Protein AF-0000000084984449 (afdb_homodimer)

pLDDT: mean 90.03, std 10.17, range [48.03, 98.88]

Nearest PDB structures (foldseek):
  1vrg-assembly1_F  TM=9.405E-01  e=9.573E-56  Thermotoga maritima MSB8
  1on3-assembly1_E  TM=9.285E-01  e=1.194E-54  Propionibacterium freudenreichii
  1x0u-assembly1_F  TM=9.416E-01  e=4.290E-51  Sulfurisphaera tokodaii str. 7
  1xnv-assembly1_A  TM=9.276E-01  e=6.769E-52  Streptomyces coelicolor
  7w5u-assembly1_D  TM=9.275E-01  e=8.757E-50  Streptomyces antibioticus

Structure (mmCIF, N/CA/C/O backbone):
data_AF-0000000084984449-model_v1
#
loop_
_entity.id
_entity.type
_entity.pdbx_description
1 polymer 'Carboxyl transferase domain protein'
#
loop_
_atom_site.group_PDB
_atom_site.id
_atom_site.type_symbol
_atom_site.label_atom_id
_atom_site.label_alt_id
_atom_site.label_comp_id
_atom_site.label_asym_id
_atom_site.label_entity_id
_atom_site.label_seq_id
_atom_site.pdbx_PDB_ins_code
_atom_site.Cartn_x
_atom_site.Cartn_y
_atom_site.Cartn_z
_atom_site.occupancy
_atom_site.B_iso_or_equiv
_atom_site.auth_seq_id
_atom_site.auth_comp_id
_atom_site.auth_asym_id
_atom_site.auth_atom_id
_atom_site.pdbx_PDB_model_num
ATOM 1 N N . MET A 1 1 ? 31.734 -52.562 -5.309 1 48.62 1 MET A N 1
ATOM 2 C CA . MET A 1 1 ? 31.109 -52.375 -6.621 1 48.62 1 MET A CA 1
ATOM 3 C C . MET A 1 1 ? 30.016 -51.312 -6.57 1 48.62 1 MET A C 1
ATOM 5 O O . MET A 1 1 ? 29.906 -50.5 -7.473 1 48.62 1 MET A O 1
ATOM 9 N N . ASN A 1 2 ? 29.188 -51.375 -5.418 1 56.41 2 ASN A N 1
ATOM 10 C CA . ASN A 1 2 ? 28.031 -50.5 -5.234 1 56.41 2 ASN A CA 1
ATOM 11 C C . ASN A 1 2 ? 28.453 -49.062 -4.957 1 56.41 2 ASN A C 1
ATOM 13 O O . ASN A 1 2 ? 27.844 -48.125 -5.477 1 56.41 2 ASN A O 1
ATOM 17 N N . SER A 1 3 ? 29.516 -48.969 -4.254 1 60.06 3 SER A N 1
ATOM 18 C CA . SER A 1 3 ? 30.016 -47.656 -3.922 1 60.06 3 SER A CA 1
ATOM 19 C C . SER A 1 3 ? 30.641 -46.969 -5.137 1 60.06 3 SER A C 1
ATOM 21 O O . SER A 1 3 ? 30.5 -45.75 -5.328 1 60.06 3 SER A O 1
ATOM 23 N N . GLU A 1 4 ? 31.281 -47.75 -5.93 1 56.19 4 GLU A N 1
ATOM 24 C CA . GLU A 1 4 ? 31.938 -47.219 -7.117 1 56.19 4 GLU A CA 1
ATOM 25 C C . GLU A 1 4 ? 30.922 -46.719 -8.133 1 56.19 4 GLU A C 1
ATOM 27 O O . GLU A 1 4 ? 31.141 -45.688 -8.766 1 56.19 4 GLU A O 1
ATOM 32 N N . ILE A 1 5 ? 29.906 -47.375 -8.203 1 55.56 5 ILE A N 1
ATOM 33 C CA . ILE A 1 5 ? 28.844 -46.969 -9.133 1 55.56 5 ILE A CA 1
ATOM 34 C C . ILE A 1 5 ? 28.203 -45.688 -8.664 1 55.56 5 ILE A C 1
ATOM 36 O O . ILE A 1 5 ? 27.906 -44.812 -9.477 1 55.56 5 ILE A O 1
ATOM 40 N N . LYS A 1 6 ? 28.094 -45.688 -7.355 1 60.94 6 LYS A N 1
ATOM 41 C CA . LYS A 1 6 ? 27.516 -44.469 -6.797 1 60.94 6 LYS A CA 1
ATOM 42 C C . LYS A 1 6 ? 28.422 -43.281 -7.062 1 60.94 6 LYS A C 1
ATOM 44 O O . LYS A 1 6 ? 27.938 -42.219 -7.426 1 60.94 6 LYS A O 1
ATOM 49 N N . VAL A 1 7 ? 29.594 -43.594 -6.867 1 60.06 7 VAL A N 1
ATOM 50 C CA . VAL A 1 7 ? 30.547 -42.5 -7.059 1 60.06 7 VAL A CA 1
ATOM 51 C C . VAL A 1 7 ? 30.641 -42.156 -8.539 1 60.06 7 VAL A C 1
ATOM 53 O O . VAL A 1 7 ? 30.719 -40.969 -8.898 1 60.06 7 VAL A O 1
ATOM 56 N N . GLN A 1 8 ? 30.625 -43.125 -9.383 1 58.19 8 GLN A N 1
ATOM 57 C CA . GLN A 1 8 ? 30.688 -42.906 -10.82 1 58.19 8 GLN A CA 1
ATOM 58 C C . GLN A 1 8 ? 29.422 -42.188 -11.305 1 58.19 8 GLN A C 1
ATOM 60 O O . GLN A 1 8 ? 29.5 -41.281 -12.141 1 58.19 8 GLN A O 1
ATOM 65 N N . SER A 1 9 ? 28.344 -42.625 -10.82 1 60.12 9 SER A N 1
ATOM 66 C CA . SER A 1 9 ? 27.094 -41.969 -11.18 1 60.12 9 SER A CA 1
ATOM 67 C C . SER A 1 9 ? 27.094 -40.5 -10.758 1 60.12 9 SER A C 1
ATOM 69 O O . SER A 1 9 ? 26.609 -39.625 -11.492 1 60.12 9 SER A O 1
ATOM 71 N N . LEU A 1 10 ? 27.531 -40.312 -9.633 1 58.78 10 LEU A N 1
ATOM 72 C CA . LEU A 1 10 ? 27.641 -38.938 -9.164 1 58.78 10 LEU A CA 1
ATOM 73 C C . LEU A 1 10 ? 28.625 -38.156 -10.023 1 58.78 10 LEU A C 1
ATOM 75 O O . LEU A 1 10 ? 28.359 -36.969 -10.336 1 58.78 10 LEU A O 1
ATOM 79 N N . ALA A 1 11 ? 29.797 -38.781 -10.273 1 59.69 11 ALA A N 1
ATOM 80 C CA . ALA A 1 11 ? 30.797 -38.156 -11.133 1 59.69 11 ALA A CA 1
ATOM 81 C C . ALA A 1 11 ? 30.219 -37.875 -12.523 1 59.69 11 ALA A C 1
ATOM 83 O O . ALA A 1 11 ? 30.422 -36.781 -13.086 1 59.69 11 ALA A O 1
ATOM 84 N N . ASP A 1 12 ? 29.531 -38.719 -13.078 1 56.09 12 ASP A N 1
ATOM 85 C CA . ASP A 1 12 ? 28.906 -38.562 -14.391 1 56.09 12 ASP A CA 1
ATOM 86 C C . ASP A 1 12 ? 27.875 -37.438 -14.359 1 56.09 12 ASP A C 1
ATOM 88 O O . ASP A 1 12 ? 27.781 -36.656 -15.305 1 56.09 12 ASP A O 1
ATOM 92 N N . PHE A 1 13 ? 27.234 -37.469 -13.367 1 58.62 13 PHE A N 1
ATOM 93 C CA . PHE A 1 13 ? 26.219 -36.438 -13.203 1 58.62 13 PHE A CA 1
ATOM 94 C C . PHE A 1 13 ? 26.859 -35.062 -13.047 1 58.62 13 PHE A C 1
ATOM 96 O O . PHE A 1 13 ? 26.406 -34.094 -13.664 1 58.62 13 PHE A O 1
ATOM 103 N N . ARG A 1 14 ? 27.891 -35.062 -12.164 1 60.41 14 ARG A N 1
ATOM 104 C CA . ARG A 1 14 ? 28.625 -33.812 -12 1 60.41 14 ARG A CA 1
ATOM 105 C C . ARG A 1 14 ? 29.188 -33.344 -13.336 1 60.41 14 ARG A C 1
ATOM 107 O O . ARG A 1 14 ? 29.188 -32.125 -13.625 1 60.41 14 ARG A O 1
ATOM 114 N N . ASN A 1 15 ? 29.656 -34.281 -14.039 1 58.94 15 ASN A N 1
ATOM 115 C CA . ASN A 1 15 ? 30.219 -33.938 -15.344 1 58.94 15 ASN A CA 1
ATOM 116 C C . ASN A 1 15 ? 29.156 -33.5 -16.328 1 58.94 15 ASN A C 1
ATOM 118 O O . ASN A 1 15 ? 29.453 -32.844 -17.328 1 58.94 15 ASN A O 1
ATOM 122 N N . SER A 1 16 ? 27.922 -33.844 -16 1 60.53 16 SER A N 1
ATOM 123 C CA . SER A 1 16 ? 26.844 -33.5 -16.922 1 60.53 16 SER A CA 1
ATOM 124 C C . SER A 1 16 ? 26.344 -32.094 -16.688 1 60.53 16 SER A C 1
ATOM 126 O O . SER A 1 16 ? 25.641 -31.531 -17.531 1 60.53 16 SER A O 1
ATOM 128 N N . ILE A 1 17 ? 26.812 -31.656 -15.602 1 64.19 17 ILE A N 1
ATOM 129 C CA . ILE A 1 17 ? 26.391 -30.281 -15.305 1 64.19 17 ILE A CA 1
ATOM 130 C C . ILE A 1 17 ? 27.188 -29.312 -16.172 1 64.19 17 ILE A C 1
ATOM 132 O O . ILE A 1 17 ? 28.422 -29.312 -16.156 1 64.19 17 ILE A O 1
ATOM 136 N N . ASP A 1 18 ? 26.484 -28.688 -17.125 1 67.19 18 ASP A N 1
ATOM 137 C CA . ASP A 1 18 ? 27.109 -27.656 -17.953 1 67.19 18 ASP A CA 1
ATOM 138 C C . ASP A 1 18 ? 27.359 -26.391 -17.156 1 67.19 18 ASP A C 1
ATOM 140 O O . ASP A 1 18 ? 26.438 -25.594 -16.891 1 67.19 18 ASP A O 1
ATOM 144 N N . GLU A 1 19 ? 28.5 -26.172 -16.75 1 68.62 19 GLU A N 1
ATOM 145 C CA . GLU A 1 19 ? 28.906 -25.031 -15.922 1 68.62 19 GLU A CA 1
ATOM 146 C C . GLU A 1 19 ? 28.891 -23.734 -16.734 1 68.62 19 GLU A C 1
ATOM 148 O O . GLU A 1 19 ? 29 -22.641 -16.172 1 68.62 19 GLU A O 1
ATOM 153 N N . THR A 1 20 ? 28.594 -23.969 -17.953 1 74.38 20 THR A N 1
ATOM 154 C CA . THR A 1 20 ? 28.75 -22.797 -18.812 1 74.38 20 THR A CA 1
ATOM 155 C C . THR A 1 20 ? 27.391 -22.203 -19.156 1 74.38 20 THR A C 1
ATOM 157 O O . THR A 1 20 ? 27.297 -21.281 -19.984 1 74.38 20 THR A O 1
ATOM 160 N N . THR A 1 21 ? 26.391 -22.719 -18.469 1 82.94 21 THR A N 1
ATOM 161 C CA . THR A 1 21 ? 25.094 -22.141 -18.75 1 82.94 21 THR A CA 1
ATOM 162 C C . THR A 1 21 ? 25.016 -20.688 -18.281 1 82.94 21 THR A C 1
ATOM 164 O O . THR A 1 21 ? 25.719 -20.297 -17.328 1 82.94 21 THR A O 1
ATOM 167 N N . PRO A 1 22 ? 24.25 -19.906 -18.969 1 88.44 22 PRO A N 1
ATOM 168 C CA . PRO A 1 22 ? 24.094 -18.5 -18.531 1 88.44 22 PRO A CA 1
ATOM 169 C C . PRO A 1 22 ? 23.672 -18.391 -17.062 1 88.44 22 PRO A C 1
ATOM 171 O O . PRO A 1 22 ? 24.141 -17.484 -16.359 1 88.44 22 PRO A O 1
ATOM 174 N N . ALA A 1 23 ? 22.859 -19.281 -16.609 1 92.31 23 ALA A N 1
ATOM 175 C CA . ALA A 1 23 ? 22.375 -19.25 -15.227 1 92.31 23 ALA A CA 1
ATOM 176 C C . ALA A 1 23 ? 23.531 -19.375 -14.234 1 92.31 23 ALA A C 1
ATOM 178 O O . ALA A 1 23 ? 23.609 -18.625 -13.266 1 92.31 23 ALA A O 1
ATOM 179 N N . ARG A 1 24 ? 24.438 -20.266 -14.453 1 92.38 24 ARG A N 1
ATOM 180 C CA . ARG A 1 24 ? 25.562 -20.484 -13.555 1 92.38 24 ARG A CA 1
ATOM 181 C C . ARG A 1 24 ? 26.578 -19.344 -13.672 1 92.38 24 ARG A C 1
ATOM 183 O O . ARG A 1 24 ? 27.172 -18.938 -12.672 1 92.38 24 ARG A O 1
ATOM 190 N N . LYS A 1 25 ? 26.75 -18.844 -14.898 1 93.88 25 LYS A N 1
ATOM 191 C CA . LYS A 1 25 ? 27.656 -17.719 -15.094 1 93.88 25 LYS A CA 1
ATOM 192 C C . LYS A 1 25 ? 27.188 -16.484 -14.328 1 93.88 25 LYS A C 1
ATOM 194 O O . LYS A 1 25 ? 27.984 -15.781 -13.711 1 93.88 25 LYS A O 1
ATOM 199 N N . ARG A 1 26 ? 25.906 -16.281 -14.383 1 96.81 26 ARG A N 1
ATOM 200 C CA . ARG A 1 26 ? 25.312 -15.141 -13.688 1 96.81 26 ARG A CA 1
ATOM 201 C C . ARG A 1 26 ? 25.484 -15.266 -12.18 1 96.81 26 ARG A C 1
ATOM 203 O O . ARG A 1 26 ? 25.812 -14.289 -11.5 1 96.81 26 ARG A O 1
ATOM 210 N N . ILE A 1 27 ? 25.281 -16.453 -11.648 1 97.12 27 ILE A N 1
ATOM 211 C CA . ILE A 1 27 ? 25.484 -16.688 -10.227 1 97.12 27 ILE A CA 1
ATOM 212 C C . ILE A 1 27 ? 26.953 -16.438 -9.859 1 97.12 27 ILE A C 1
ATOM 214 O O . ILE A 1 27 ? 27.25 -15.773 -8.867 1 97.12 27 ILE A O 1
ATOM 218 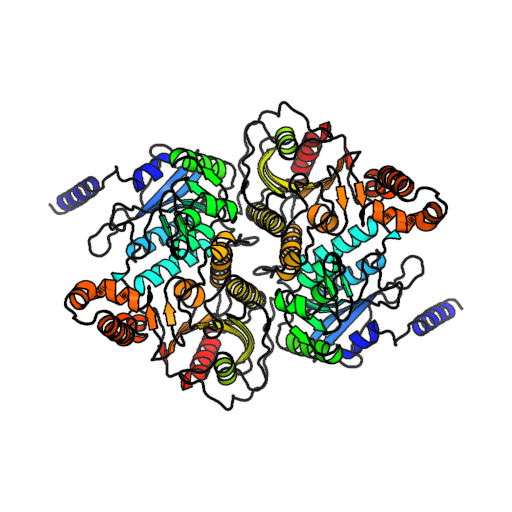N N . SER A 1 28 ? 27.844 -16.984 -10.688 1 95.75 28 SER A N 1
ATOM 219 C CA . SER A 1 28 ? 29.266 -16.828 -10.438 1 95.75 28 SER A CA 1
ATOM 220 C C . SER A 1 28 ? 29.672 -15.359 -10.469 1 95.75 28 SER A C 1
ATOM 222 O O . SER A 1 28 ? 30.547 -14.938 -9.711 1 95.75 28 SER A O 1
ATOM 224 N N . SER A 1 29 ? 29.078 -14.641 -11.367 1 96.94 29 SER A N 1
ATOM 225 C CA . SER A 1 29 ? 29.375 -13.211 -11.477 1 96.94 29 SER A CA 1
ATOM 226 C C . SER A 1 29 ? 28.859 -12.453 -10.258 1 96.94 29 SER A C 1
ATOM 228 O O . SER A 1 29 ? 29.438 -11.43 -9.867 1 96.94 29 SER A O 1
ATOM 230 N N . LEU A 1 30 ? 27.797 -12.883 -9.656 1 98.19 30 LEU A N 1
ATOM 231 C CA . LEU A 1 30 ? 27.172 -12.211 -8.523 1 98.19 30 LEU A CA 1
ATOM 232 C C . LEU A 1 30 ? 27.922 -12.508 -7.227 1 98.19 30 LEU A C 1
ATOM 234 O O . LEU A 1 30 ? 28.156 -11.602 -6.43 1 98.19 30 LEU A O 1
ATOM 238 N N . LEU A 1 31 ? 28.312 -13.766 -7.031 1 98.12 31 LEU A N 1
ATOM 239 C CA . LEU A 1 31 ? 28.828 -14.211 -5.742 1 98.12 31 LEU A CA 1
ATOM 240 C C . LEU A 1 31 ? 30.344 -14.078 -5.688 1 98.12 31 LEU A C 1
ATOM 242 O O . LEU A 1 31 ? 31.016 -14.016 -6.727 1 98.12 31 LEU A O 1
ATOM 246 N N . ASP A 1 32 ? 30.844 -14.039 -4.496 1 97.56 32 ASP A N 1
ATOM 247 C CA . ASP A 1 32 ? 32.281 -14.094 -4.293 1 97.56 32 ASP A CA 1
ATOM 248 C C . ASP A 1 32 ? 32.875 -15.359 -4.91 1 97.56 32 ASP A C 1
ATOM 250 O O . ASP A 1 32 ? 32.25 -16.422 -4.91 1 97.56 32 ASP A O 1
ATOM 254 N N . PRO A 1 33 ? 34.125 -15.234 -5.414 1 96 33 PRO A N 1
ATOM 255 C CA . PRO A 1 33 ? 34.781 -16.406 -6.035 1 96 33 PRO A CA 1
ATOM 256 C C . PRO A 1 33 ? 34.781 -17.625 -5.117 1 96 33 PRO A C 1
ATOM 258 O O . PRO A 1 33 ? 35.094 -17.5 -3.93 1 96 33 PRO A O 1
ATOM 261 N N . GLU A 1 34 ? 34.281 -18.812 -5.598 1 93.31 34 GLU A N 1
ATOM 262 C CA . GLU A 1 34 ? 34.344 -20.125 -4.984 1 93.31 34 GLU A CA 1
ATOM 263 C C . GLU A 1 34 ? 33.438 -20.219 -3.77 1 93.31 34 GLU A C 1
ATOM 265 O O . GLU A 1 34 ? 33.625 -21.047 -2.889 1 93.31 34 GLU A O 1
ATOM 270 N N . SER A 1 35 ? 32.5 -19.391 -3.719 1 95.5 35 SER A N 1
ATOM 271 C CA . SER A 1 35 ? 31.625 -19.422 -2.537 1 95.5 35 SER A CA 1
ATOM 272 C C . SER A 1 35 ? 30.297 -20.109 -2.83 1 95.5 35 SER A C 1
ATOM 274 O O . SER A 1 35 ? 29.578 -20.5 -1.908 1 95.5 35 SER A O 1
ATOM 276 N N . PHE A 1 36 ? 30.016 -20.344 -4.07 1 95.62 36 PHE A N 1
ATOM 277 C CA . PHE A 1 36 ? 28.719 -20.875 -4.449 1 95.62 36 PHE A CA 1
ATOM 278 C C . PHE A 1 36 ? 28.578 -22.344 -4.039 1 95.62 36 PHE A C 1
ATOM 280 O O . PHE A 1 36 ? 29.438 -23.156 -4.359 1 95.62 36 PHE A O 1
ATOM 287 N N . VAL A 1 37 ? 27.531 -22.609 -3.35 1 94.38 37 VAL A N 1
ATOM 288 C CA . VAL A 1 37 ? 27.109 -23.969 -3.031 1 94.38 37 VAL A CA 1
ATOM 289 C C . VAL A 1 37 ? 25.734 -24.234 -3.619 1 94.38 37 VAL A C 1
ATOM 291 O O . VAL A 1 37 ? 24.75 -23.625 -3.203 1 94.38 37 VAL A O 1
ATOM 294 N N . GLU A 1 38 ? 25.656 -25.125 -4.527 1 92.5 38 GLU A N 1
ATOM 295 C CA . GLU A 1 38 ? 24.406 -25.422 -5.211 1 92.5 38 GLU A CA 1
ATOM 296 C C . GLU A 1 38 ? 23.531 -26.375 -4.379 1 92.5 38 GLU A C 1
ATOM 298 O O . GLU A 1 38 ? 24.047 -27.328 -3.791 1 92.5 38 GLU A O 1
ATOM 303 N N . LEU A 1 39 ? 22.359 -25.984 -4.348 1 91.25 39 LEU A N 1
ATOM 304 C CA . LEU A 1 39 ? 21.359 -26.844 -3.705 1 91.25 39 LEU A CA 1
ATOM 305 C C . LEU A 1 39 ? 20.547 -27.594 -4.742 1 91.25 39 LEU A C 1
ATOM 307 O O . LEU A 1 39 ? 20.172 -27.031 -5.777 1 91.25 39 LEU A O 1
ATOM 311 N N . ASP A 1 40 ? 20.344 -28.906 -4.508 1 85.88 40 ASP A N 1
ATOM 312 C CA . ASP A 1 40 ? 19.453 -29.734 -5.297 1 85.88 40 ASP A CA 1
ATOM 313 C C . ASP A 1 40 ? 19.859 -29.766 -6.766 1 85.88 40 ASP A C 1
ATOM 315 O O . ASP A 1 40 ? 19.016 -29.656 -7.66 1 85.88 40 ASP A O 1
ATOM 319 N N . ALA A 1 41 ? 21.125 -29.844 -6.988 1 77.31 41 ALA A N 1
ATOM 320 C CA . ALA A 1 41 ? 21.672 -29.844 -8.344 1 77.31 41 ALA A CA 1
ATOM 321 C C . ALA A 1 41 ? 21.125 -31.016 -9.156 1 77.31 41 ALA A C 1
ATOM 323 O O . ALA A 1 41 ? 21.047 -30.938 -10.383 1 77.31 41 ALA A O 1
ATOM 324 N N . PHE A 1 42 ? 20.609 -31.969 -8.461 1 69.94 42 PHE A N 1
ATOM 325 C CA . PHE A 1 42 ? 20.203 -33.188 -9.164 1 69.94 42 PHE A CA 1
ATOM 326 C C . PHE A 1 42 ? 18.688 -33.281 -9.266 1 69.94 42 PHE A C 1
ATOM 328 O O . PHE A 1 42 ? 18.156 -34.219 -9.836 1 69.94 42 PHE A O 1
ATOM 335 N N . ALA A 1 43 ? 18.172 -32.312 -8.703 1 70.12 43 ALA A N 1
ATOM 336 C CA . ALA A 1 43 ? 16.703 -32.344 -8.766 1 70.12 43 ALA A CA 1
ATOM 337 C C . ALA A 1 43 ? 16.219 -32.281 -10.203 1 70.12 43 ALA A C 1
ATOM 339 O O . ALA A 1 43 ? 16.75 -31.531 -11.023 1 70.12 43 ALA A O 1
ATOM 340 N N . ALA A 1 44 ? 15.477 -33.219 -10.633 1 61.16 44 ALA A N 1
ATOM 341 C CA . ALA A 1 44 ? 14.953 -33.312 -12 1 61.16 44 ALA A CA 1
ATOM 342 C C . ALA A 1 44 ? 13.438 -33.5 -11.992 1 61.16 44 ALA A C 1
ATOM 344 O O . ALA A 1 44 ? 12.852 -33.875 -10.969 1 61.16 44 ALA A O 1
ATOM 345 N N . SER A 1 45 ? 12.828 -32.875 -12.945 1 57.28 45 SER A N 1
ATOM 346 C CA . SER A 1 45 ? 11.43 -33.188 -13.211 1 57.28 45 SER A CA 1
ATOM 347 C C . SER A 1 45 ? 11.289 -34.062 -14.453 1 57.28 45 SER A C 1
ATOM 349 O O . SER A 1 45 ? 11.68 -33.656 -15.547 1 57.28 45 SER A O 1
ATOM 351 N N . ASN A 1 46 ? 10.695 -35.125 -14.305 1 53.56 46 ASN A N 1
ATOM 352 C CA . ASN A 1 46 ? 10.492 -36.125 -15.367 1 53.56 46 ASN A CA 1
ATOM 353 C C . ASN A 1 46 ? 11.766 -36.344 -16.188 1 53.56 46 ASN A C 1
ATOM 355 O O . ASN A 1 46 ? 11.719 -36.375 -17.422 1 53.56 46 ASN A O 1
ATOM 359 N N . GLY A 1 47 ? 12.945 -36.281 -15.531 1 51.19 47 GLY A N 1
ATOM 360 C CA . GLY A 1 47 ? 14.195 -36.594 -16.203 1 51.19 47 GLY A CA 1
ATOM 361 C C . GLY A 1 47 ? 14.891 -35.375 -16.781 1 51.19 47 GLY A C 1
ATOM 362 O O . GLY A 1 47 ? 16.016 -35.5 -17.281 1 51.19 47 GLY A O 1
ATOM 363 N N . GLU A 1 48 ? 14.258 -34.312 -16.828 1 59.41 48 GLU A N 1
ATOM 364 C CA . GLU A 1 48 ? 14.852 -33.094 -17.406 1 59.41 48 GLU A CA 1
ATOM 365 C C . GLU A 1 48 ? 15.258 -32.094 -16.328 1 59.41 48 GLU A C 1
ATOM 367 O O . GLU A 1 48 ? 14.672 -32.094 -15.234 1 59.41 48 GLU A O 1
ATOM 372 N N . SER A 1 49 ? 16.359 -31.547 -16.578 1 64.56 49 SER A N 1
ATOM 373 C CA . SER A 1 49 ? 16.859 -30.531 -15.641 1 64.56 49 SER A CA 1
ATOM 374 C C . SER A 1 49 ? 15.812 -29.453 -15.383 1 64.56 49 SER A C 1
ATOM 376 O O . SER A 1 49 ? 15 -29.156 -16.25 1 64.56 49 SER A O 1
ATOM 378 N N . CYS A 1 50 ? 15.633 -28.922 -14.125 1 74.62 50 CYS A N 1
ATOM 379 C CA . CYS A 1 50 ? 14.555 -28.078 -13.617 1 74.62 50 CYS A CA 1
ATOM 380 C C . CYS A 1 50 ? 14.727 -26.641 -14.094 1 74.62 50 CYS A C 1
ATOM 382 O O . CYS A 1 50 ? 13.867 -25.797 -13.844 1 74.62 50 CYS A O 1
ATOM 384 N N . GLY A 1 51 ? 15.391 -26.328 -15.078 1 83.31 51 GLY A N 1
ATOM 385 C CA . GLY A 1 51 ? 15.531 -25.016 -15.695 1 83.31 51 GLY A CA 1
ATOM 386 C C . GLY A 1 51 ? 15.875 -23.922 -14.703 1 83.31 51 GLY A C 1
ATOM 387 O O . GLY A 1 51 ? 15.516 -22.766 -14.906 1 83.31 51 GLY A O 1
ATOM 388 N N . VAL A 1 52 ? 16.359 -24.266 -13.477 1 91.25 52 VAL A N 1
ATOM 389 C CA . VAL A 1 52 ? 16.766 -23.25 -12.492 1 91.25 52 VAL A CA 1
ATOM 390 C C . VAL A 1 52 ? 17.938 -23.781 -11.68 1 91.25 52 VAL A C 1
ATOM 392 O O . VAL A 1 52 ? 18.016 -24.953 -11.352 1 91.25 52 VAL A O 1
ATOM 395 N N . VAL A 1 53 ? 18.875 -22.922 -11.445 1 92.19 53 VAL A N 1
ATOM 396 C CA . VAL A 1 53 ? 19.984 -23.203 -10.547 1 92.19 53 VAL A CA 1
ATOM 397 C C . VAL A 1 53 ? 19.781 -22.469 -9.219 1 92.19 53 VAL A C 1
ATOM 399 O O . VAL A 1 53 ? 19.469 -21.281 -9.203 1 92.19 53 VAL A O 1
ATOM 402 N N . THR A 1 54 ? 19.828 -23.188 -8.094 1 95.62 54 THR A N 1
ATOM 403 C CA . THR A 1 54 ? 19.578 -22.594 -6.777 1 95.62 54 THR A CA 1
ATOM 404 C C . THR A 1 54 ? 20.766 -22.844 -5.848 1 95.62 54 THR A C 1
ATOM 406 O O . THR A 1 54 ? 21.516 -23.812 -6.027 1 95.62 54 THR A O 1
ATOM 409 N N . GLY A 1 55 ? 20.906 -21.969 -4.895 1 96.31 55 GLY A N 1
ATOM 410 C CA . GLY A 1 55 ? 21.969 -22.156 -3.914 1 96.31 55 GLY A CA 1
ATOM 411 C C . GLY A 1 55 ? 22.234 -20.938 -3.062 1 96.31 55 GLY A C 1
ATOM 412 O O . GLY A 1 55 ? 21.328 -20.125 -2.846 1 96.31 55 GLY A O 1
ATOM 413 N N . TYR A 1 56 ? 23.375 -20.938 -2.404 1 97.56 56 TYR A N 1
ATOM 414 C CA . TYR A 1 56 ? 23.797 -19.812 -1.574 1 97.56 56 TYR A CA 1
ATOM 415 C C . TYR A 1 56 ? 25.297 -19.562 -1.73 1 97.56 56 TYR A C 1
ATOM 417 O O . TYR A 1 56 ? 26.031 -20.391 -2.266 1 97.56 56 TYR A O 1
ATOM 425 N N . GLY A 1 57 ? 25.641 -18.438 -1.413 1 97.69 57 GLY A N 1
ATOM 426 C CA . GLY A 1 57 ? 27.031 -17.984 -1.404 1 97.69 57 GLY A CA 1
ATOM 427 C C . GLY A 1 57 ? 27.219 -16.688 -0.659 1 97.69 57 GLY A C 1
ATOM 428 O O . GLY A 1 57 ? 26.531 -16.406 0.328 1 97.69 57 GLY A O 1
ATOM 429 N N . TYR A 1 58 ? 28.266 -15.984 -1.071 1 97.44 58 TYR A N 1
ATOM 430 C CA . TYR A 1 58 ? 28.578 -14.734 -0.381 1 97.44 58 TYR A CA 1
ATOM 431 C C . TYR A 1 58 ? 28.75 -13.594 -1.371 1 97.44 58 TYR A C 1
ATOM 433 O O . TYR A 1 58 ? 29.188 -13.797 -2.502 1 97.44 58 TYR A O 1
ATOM 441 N N . VAL A 1 59 ? 28.344 -12.5 -1.063 1 97.56 59 VAL A N 1
ATOM 442 C CA . VAL A 1 59 ? 28.672 -11.25 -1.737 1 97.56 59 VAL A CA 1
ATOM 443 C C . VAL A 1 59 ? 29.422 -10.32 -0.779 1 97.56 59 VAL A C 1
ATOM 445 O O . VAL A 1 59 ? 28.859 -9.906 0.244 1 97.56 59 VAL A O 1
ATOM 448 N N . ASP A 1 60 ? 30.625 -10.016 -1.062 1 94.56 60 ASP A N 1
ATOM 449 C CA . ASP A 1 60 ? 31.484 -9.227 -0.192 1 94.56 60 ASP A CA 1
ATOM 450 C C . ASP A 1 60 ? 31.5 -9.789 1.227 1 94.56 60 ASP A C 1
ATOM 452 O O . ASP A 1 60 ? 31.328 -9.047 2.197 1 94.56 60 ASP A O 1
ATOM 456 N N . GLY A 1 61 ? 31.484 -11.047 1.336 1 94.5 61 GLY A N 1
ATOM 457 C CA . GLY A 1 61 ? 31.609 -11.734 2.607 1 94.5 61 GLY A CA 1
ATOM 458 C C . GLY A 1 61 ? 30.297 -11.945 3.322 1 94.5 61 GLY A C 1
ATOM 459 O O . GLY A 1 61 ? 30.25 -12.578 4.379 1 94.5 61 GLY A O 1
ATOM 460 N N . ASN A 1 62 ? 29.234 -11.43 2.865 1 95.19 62 ASN A N 1
ATOM 461 C CA . ASN A 1 62 ? 27.922 -11.586 3.484 1 95.19 62 ASN A CA 1
ATOM 462 C C . ASN A 1 62 ? 27.109 -12.672 2.791 1 95.19 62 ASN A C 1
ATOM 464 O O . ASN A 1 62 ? 27.094 -12.758 1.562 1 95.19 62 ASN A O 1
ATOM 468 N N . PRO A 1 63 ? 26.453 -13.516 3.5 1 96.56 63 PRO A N 1
ATOM 469 C CA . PRO A 1 63 ? 25.672 -14.617 2.912 1 96.56 63 PRO A CA 1
ATOM 470 C C . PRO A 1 63 ? 24.469 -14.125 2.115 1 96.56 63 PRO A C 1
ATOM 472 O O . PRO A 1 63 ? 23.812 -13.164 2.516 1 96.56 63 PRO A O 1
ATOM 475 N N . VAL A 1 64 ? 24.234 -14.789 1.035 1 98.31 64 VAL A N 1
ATOM 476 C CA . VAL A 1 64 ? 23.078 -14.492 0.19 1 98.31 64 VAL A CA 1
ATOM 477 C C . VAL A 1 64 ? 22.562 -15.789 -0.437 1 98.31 64 VAL A C 1
ATOM 479 O O . VAL A 1 64 ? 23.344 -16.641 -0.86 1 98.31 64 VAL A O 1
ATOM 482 N N . TYR A 1 65 ? 21.281 -16 -0.402 1 98.62 65 TYR A N 1
ATOM 483 C CA . TYR A 1 65 ? 20.641 -17.062 -1.18 1 98.62 65 TYR A CA 1
ATOM 484 C C . TYR A 1 65 ? 20.297 -16.578 -2.582 1 98.62 65 TYR A C 1
ATOM 486 O O . TYR A 1 65 ? 19.984 -15.398 -2.775 1 98.62 65 TYR A O 1
ATOM 494 N N . VAL A 1 66 ? 20.391 -17.531 -3.545 1 98.56 66 VAL A N 1
ATOM 495 C CA . VAL A 1 66 ? 20.219 -17.094 -4.926 1 98.56 66 VAL A CA 1
ATOM 496 C C . VAL A 1 66 ? 19.547 -18.203 -5.738 1 98.56 66 VAL A C 1
ATOM 498 O O . VAL A 1 66 ? 19.734 -19.391 -5.445 1 98.56 66 VAL A O 1
ATOM 501 N N . PHE A 1 67 ? 18.75 -17.797 -6.656 1 97.44 67 PHE A N 1
ATOM 502 C CA . PHE A 1 67 ? 18.328 -18.688 -7.742 1 97.44 67 PHE A CA 1
ATOM 503 C C . PHE A 1 67 ? 18.484 -17.984 -9.086 1 97.44 67 PHE A C 1
ATOM 505 O O . PHE A 1 67 ? 18.438 -16.75 -9.172 1 97.44 67 PHE A O 1
ATOM 512 N N . SER A 1 68 ? 18.75 -18.75 -10.102 1 95.94 68 SER A N 1
ATOM 513 C CA . SER A 1 68 ? 18.891 -18.25 -11.469 1 95.94 68 SER A CA 1
ATOM 514 C C . SER A 1 68 ? 18.188 -19.172 -12.461 1 95.94 68 SER A C 1
ATOM 516 O O . SER A 1 68 ? 18.562 -20.328 -12.609 1 95.94 68 SER A O 1
ATOM 518 N N . GLN A 1 69 ? 17.156 -18.609 -13.062 1 93.19 69 GLN A N 1
ATOM 519 C CA . GLN A 1 69 ? 16.453 -19.375 -14.086 1 93.19 69 GLN A CA 1
ATOM 520 C C . GLN A 1 69 ? 17.328 -19.578 -15.32 1 93.19 69 GLN A C 1
ATOM 522 O O . GLN A 1 69 ? 18.094 -18.703 -15.695 1 93.19 69 GLN A O 1
ATOM 527 N N . ASP A 1 70 ? 17.219 -20.766 -15.914 1 87.5 70 ASP A N 1
ATOM 528 C CA . ASP A 1 70 ? 18.062 -21.141 -17.047 1 87.5 70 ASP A CA 1
ATOM 529 C C . ASP A 1 70 ? 17.219 -21.328 -18.312 1 87.5 70 ASP A C 1
ATOM 531 O O . ASP A 1 70 ? 16.578 -22.359 -18.5 1 87.5 70 ASP A O 1
ATOM 535 N N . ILE A 1 71 ? 17.312 -20.438 -19.203 1 83.06 71 ILE A N 1
ATOM 536 C CA . ILE A 1 71 ? 16.484 -20.406 -20.406 1 83.06 71 ILE A CA 1
ATOM 537 C C . ILE A 1 71 ? 16.906 -21.547 -21.328 1 83.06 71 ILE A C 1
ATOM 539 O O . ILE A 1 71 ? 16.125 -21.969 -22.188 1 83.06 71 ILE A O 1
ATOM 543 N N . LYS A 1 72 ? 18.109 -22.031 -21.188 1 81.81 72 LYS A N 1
ATOM 544 C CA . LYS A 1 72 ? 18.609 -23.078 -22.062 1 81.81 72 LYS A CA 1
ATOM 545 C C . LYS A 1 72 ? 18.031 -24.438 -21.688 1 81.81 72 LYS A C 1
ATOM 547 O O . LYS A 1 72 ? 18.031 -25.375 -22.5 1 81.81 72 LYS A O 1
ATOM 552 N N . ALA A 1 73 ? 17.625 -24.5 -20.484 1 76 73 ALA A N 1
ATOM 553 C CA . ALA A 1 73 ? 16.984 -25.734 -20.031 1 76 73 ALA A CA 1
ATOM 554 C C . ALA A 1 73 ? 15.461 -25.641 -20.125 1 76 73 ALA A C 1
ATOM 556 O O . ALA A 1 73 ? 14.836 -24.906 -19.359 1 76 73 ALA A O 1
ATOM 557 N N . ALA A 1 74 ? 14.844 -26.359 -21.094 1 70.75 74 ALA A N 1
ATOM 558 C CA . ALA A 1 74 ? 13.391 -26.359 -21.297 1 70.75 74 ALA A CA 1
ATOM 559 C C . ALA A 1 74 ? 12.852 -24.938 -21.375 1 70.75 74 ALA A C 1
ATOM 561 O O . ALA A 1 74 ? 11.805 -24.625 -20.812 1 70.75 74 ALA A O 1
ATOM 562 N N . SER A 1 75 ? 13.648 -24.047 -21.953 1 69.94 75 SER A N 1
ATOM 563 C CA . SER A 1 75 ? 13.297 -22.641 -22.141 1 69.94 75 SER A CA 1
ATOM 564 C C . SER A 1 75 ? 13.055 -21.953 -20.812 1 69.94 75 SER A C 1
ATOM 566 O O . SER A 1 75 ? 12.305 -20.969 -20.734 1 69.94 75 SER A O 1
ATOM 568 N N . GLY A 1 76 ? 13.609 -22.531 -19.766 1 74.25 76 GLY A N 1
ATOM 569 C CA . GLY A 1 76 ? 13.422 -21.953 -18.438 1 74.25 76 GLY A CA 1
ATOM 570 C C . GLY A 1 76 ? 12.023 -22.172 -17.891 1 74.25 76 GLY A C 1
ATOM 571 O O . GLY A 1 76 ? 11.586 -21.438 -17 1 74.25 76 GLY A O 1
ATOM 572 N N . ALA A 1 77 ? 11.273 -23.109 -18.469 1 80.94 77 ALA A N 1
ATOM 573 C CA . ALA A 1 77 ? 9.883 -23.344 -18.078 1 80.94 77 ALA A CA 1
ATOM 574 C C . ALA A 1 77 ? 9.781 -23.766 -16.625 1 80.94 77 ALA A C 1
ATOM 576 O O . ALA A 1 77 ? 10.578 -24.578 -16.141 1 80.94 77 ALA A O 1
ATOM 577 N N . VAL A 1 78 ? 8.883 -23.141 -15.969 1 86.19 78 VAL A N 1
ATOM 578 C CA . VAL A 1 78 ? 8.695 -23.406 -14.539 1 86.19 78 VAL A CA 1
ATOM 579 C C . VAL A 1 78 ? 7.848 -24.672 -14.359 1 86.19 78 VAL A C 1
ATOM 581 O O . VAL A 1 78 ? 6.727 -24.75 -14.867 1 86.19 78 VAL A O 1
ATOM 584 N N . THR A 1 79 ? 8.43 -25.609 -13.711 1 84.5 79 THR A N 1
ATOM 585 C CA . THR A 1 79 ? 7.781 -26.859 -13.352 1 84.5 79 THR A CA 1
ATOM 586 C C . THR A 1 79 ? 7.637 -26.984 -11.836 1 84.5 79 THR A C 1
ATOM 588 O O . THR A 1 79 ? 8.078 -26.094 -11.094 1 84.5 79 THR A O 1
ATOM 591 N N . MET A 1 80 ? 7.043 -28.047 -11.422 1 83.81 80 MET A N 1
ATOM 592 C CA . MET A 1 80 ? 6.914 -28.281 -9.992 1 83.81 80 MET A CA 1
ATOM 593 C C . MET A 1 80 ? 8.289 -28.422 -9.336 1 83.81 80 MET A C 1
ATOM 595 O O . MET A 1 80 ? 8.508 -27.906 -8.242 1 83.81 80 MET A O 1
ATOM 599 N N . ALA A 1 81 ? 9.156 -29.156 -10.016 1 84.38 81 ALA A N 1
ATOM 600 C CA . ALA A 1 81 ? 10.508 -29.312 -9.484 1 84.38 81 ALA A CA 1
ATOM 601 C C . ALA A 1 81 ? 11.219 -27.969 -9.398 1 84.38 81 ALA A C 1
ATOM 603 O O . ALA A 1 81 ? 11.922 -27.688 -8.422 1 84.38 81 ALA A O 1
ATOM 604 N N . HIS A 1 82 ? 11.031 -27.172 -10.43 1 88.81 82 HIS A N 1
ATOM 605 C CA . HIS A 1 82 ? 11.547 -25.797 -10.453 1 88.81 82 HIS A CA 1
ATOM 606 C C . HIS A 1 82 ? 11.078 -25.016 -9.234 1 88.81 82 HIS A C 1
ATOM 608 O O . HIS A 1 82 ? 11.891 -24.391 -8.547 1 88.81 82 HIS A O 1
ATOM 614 N N . SER A 1 83 ? 9.867 -25.125 -8.961 1 90.31 83 SER A N 1
ATOM 615 C CA . SER A 1 83 ? 9.242 -24.375 -7.875 1 90.31 83 SER A CA 1
ATOM 616 C C . SER A 1 83 ? 9.727 -24.859 -6.516 1 90.31 83 SER A C 1
ATOM 618 O O . SER A 1 83 ? 9.961 -24.062 -5.609 1 90.31 83 SER A O 1
ATOM 620 N N . LYS A 1 84 ? 9.875 -26.109 -6.344 1 90.81 84 LYS A N 1
ATOM 621 C CA . LYS A 1 84 ? 10.344 -26.672 -5.082 1 90.81 84 LYS A CA 1
ATOM 622 C C . LYS A 1 84 ? 11.75 -26.188 -4.754 1 90.81 84 LYS A C 1
ATOM 624 O O . LYS A 1 84 ? 12.062 -25.922 -3.592 1 90.81 84 LYS A O 1
ATOM 629 N N . LYS A 1 85 ? 12.594 -26.109 -5.766 1 92.88 85 LYS A N 1
ATOM 630 C CA . LYS A 1 85 ? 13.953 -25.625 -5.559 1 92.88 85 LYS A CA 1
ATOM 631 C C . LYS A 1 85 ? 13.961 -24.172 -5.086 1 92.88 85 LYS A C 1
ATOM 633 O O . LYS A 1 85 ? 14.656 -23.828 -4.129 1 92.88 85 LYS A O 1
ATOM 638 N N . ILE A 1 86 ? 13.188 -23.359 -5.723 1 95.06 86 ILE A N 1
ATOM 639 C CA . ILE A 1 86 ? 13.133 -21.938 -5.367 1 95.06 86 ILE A CA 1
ATOM 640 C C . ILE A 1 86 ? 12.5 -21.781 -3.982 1 95.06 86 ILE A C 1
ATOM 642 O O . ILE A 1 86 ? 12.977 -20.984 -3.166 1 95.06 86 ILE A O 1
ATOM 646 N N . LYS A 1 87 ? 11.438 -22.516 -3.75 1 94.5 87 LYS A N 1
ATOM 647 C CA . LYS A 1 87 ? 10.805 -22.469 -2.438 1 94.5 87 LYS A CA 1
ATOM 648 C C . LYS A 1 87 ? 11.805 -22.781 -1.33 1 94.5 87 LYS A C 1
ATOM 650 O O . LYS A 1 87 ? 11.812 -22.141 -0.286 1 94.5 87 LYS A O 1
ATOM 655 N N . LYS A 1 88 ? 12.609 -23.766 -1.538 1 95 88 LYS A N 1
ATOM 656 C CA . LYS A 1 88 ? 13.633 -24.156 -0.562 1 95 88 LYS A CA 1
ATOM 657 C C . LYS A 1 88 ? 14.586 -22.984 -0.286 1 95 88 LYS A C 1
ATOM 659 O O . LYS A 1 88 ? 14.969 -22.75 0.862 1 95 88 LYS A O 1
ATOM 664 N N . VAL A 1 89 ? 14.93 -22.297 -1.308 1 97.19 89 VAL A N 1
ATOM 665 C CA . VAL A 1 89 ? 15.805 -21.125 -1.175 1 97.19 89 VAL A CA 1
ATOM 666 C C . VAL A 1 89 ? 15.156 -20.109 -0.239 1 97.19 89 VAL A C 1
ATOM 668 O O . VAL A 1 89 ? 15.805 -19.609 0.693 1 97.19 89 VAL A O 1
ATOM 671 N N . TYR A 1 90 ? 13.945 -19.812 -0.427 1 97.44 90 TYR A N 1
ATOM 672 C CA . TYR A 1 90 ? 13.242 -18.844 0.394 1 97.44 90 TYR A CA 1
ATOM 673 C C . TYR A 1 90 ? 13.102 -19.328 1.829 1 97.44 90 TYR A C 1
ATOM 675 O O . TYR A 1 90 ? 13.219 -18.547 2.775 1 97.44 90 TYR A O 1
ATOM 683 N N . GLU A 1 91 ? 12.836 -20.594 1.991 1 96.12 91 GLU A N 1
ATOM 684 C CA . GLU A 1 91 ? 12.703 -21.172 3.328 1 96.12 91 GLU A CA 1
ATOM 685 C C . GLU A 1 91 ? 14.016 -21.078 4.102 1 96.12 91 GLU A C 1
ATOM 687 O O . GLU A 1 91 ? 14.016 -20.734 5.289 1 96.12 91 GLU A O 1
ATOM 692 N N . LEU A 1 92 ? 15.062 -21.359 3.43 1 96.94 92 LEU A N 1
ATOM 693 C CA . LEU A 1 92 ? 16.375 -21.297 4.07 1 96.94 92 LEU A CA 1
ATOM 694 C C . LEU A 1 92 ? 16.75 -19.844 4.383 1 96.94 92 LEU A C 1
ATOM 696 O O . LEU A 1 92 ? 17.312 -19.562 5.438 1 96.94 92 LEU A O 1
ATOM 700 N N . ALA A 1 93 ? 16.438 -18.969 3.455 1 97.81 93 ALA A N 1
ATOM 701 C CA . ALA A 1 93 ? 16.672 -17.547 3.697 1 97.81 93 ALA A CA 1
ATOM 702 C C . ALA A 1 93 ? 15.914 -17.062 4.926 1 97.81 93 ALA A C 1
ATOM 704 O O . ALA A 1 93 ? 16.453 -16.297 5.734 1 97.81 93 ALA A O 1
ATOM 705 N N . ALA A 1 94 ? 14.703 -17.469 5.062 1 96.44 94 ALA A N 1
ATOM 706 C CA . ALA A 1 94 ? 13.883 -17.141 6.223 1 96.44 94 ALA A CA 1
ATOM 707 C C . ALA A 1 94 ? 14.516 -17.656 7.512 1 96.44 94 ALA A C 1
ATOM 709 O O . ALA A 1 94 ? 14.594 -16.922 8.508 1 96.44 94 ALA A O 1
ATOM 710 N N . LYS A 1 95 ? 14.984 -18.828 7.504 1 95.38 95 LYS A N 1
ATOM 711 C CA . LYS A 1 95 ? 15.531 -19.484 8.688 1 95.38 95 LYS A CA 1
ATOM 712 C C . LYS A 1 95 ? 16.844 -18.844 9.117 1 95.38 95 LYS A C 1
ATOM 714 O O . LYS A 1 95 ? 17.141 -18.766 10.312 1 95.38 95 LYS A O 1
ATOM 719 N N . THR A 1 96 ? 17.578 -18.344 8.125 1 96 96 THR A N 1
ATOM 720 C CA . THR A 1 96 ? 18.922 -17.875 8.43 1 96 96 THR A CA 1
ATOM 721 C C . THR A 1 96 ? 18.969 -16.344 8.477 1 96 96 THR A C 1
ATOM 723 O O . THR A 1 96 ? 19.953 -15.766 8.93 1 96 96 THR A O 1
ATOM 726 N N . GLY A 1 97 ? 17.891 -15.75 8.031 1 96.88 97 GLY A N 1
ATOM 727 C CA . GLY A 1 97 ? 17.875 -14.297 7.992 1 96.88 97 GLY A CA 1
ATOM 728 C C . GLY A 1 97 ? 18.859 -13.711 7 1 96.88 97 GLY A C 1
ATOM 729 O O . GLY A 1 97 ? 19.625 -12.797 7.336 1 96.88 97 GLY A O 1
ATOM 730 N N . SER A 1 98 ? 18.891 -14.281 5.762 1 97.75 98 SER A N 1
ATOM 731 C CA . SER A 1 98 ? 19.812 -13.828 4.723 1 97.75 98 SER A CA 1
ATOM 732 C C . SER A 1 98 ? 19.047 -13.344 3.488 1 97.75 98 SER A C 1
ATOM 734 O O . SER A 1 98 ? 18 -13.898 3.139 1 97.75 98 SER A O 1
ATOM 736 N N . PRO A 1 99 ? 19.594 -12.336 2.797 1 98.5 99 PRO A N 1
ATOM 737 C CA . PRO A 1 99 ? 18.922 -11.797 1.613 1 98.5 99 PRO A CA 1
ATOM 738 C C . PRO A 1 99 ? 18.75 -12.836 0.507 1 98.5 99 PRO A C 1
ATOM 740 O O . PRO A 1 99 ? 19.453 -13.844 0.489 1 98.5 99 PRO A O 1
ATOM 743 N N . VAL A 1 100 ? 17.828 -12.586 -0.386 1 98.81 100 VAL A N 1
ATOM 744 C CA . VAL A 1 100 ? 17.578 -13.43 -1.551 1 98.81 100 VAL A CA 1
ATOM 745 C C . VAL A 1 100 ? 17.734 -12.609 -2.828 1 98.81 100 VAL A C 1
ATOM 747 O O . VAL A 1 100 ? 17.203 -11.5 -2.93 1 98.81 100 VAL A O 1
ATOM 750 N N . VAL A 1 101 ? 18.5 -13.086 -3.727 1 98.88 101 VAL A N 1
ATOM 751 C CA . VAL A 1 101 ? 18.547 -12.516 -5.07 1 98.88 101 VAL A CA 1
ATOM 752 C C . VAL A 1 101 ? 17.953 -13.5 -6.074 1 98.88 101 VAL A C 1
ATOM 754 O O . VAL A 1 101 ? 18.438 -14.625 -6.219 1 98.88 101 VAL A O 1
ATOM 757 N N . GLY A 1 102 ? 16.875 -13.164 -6.691 1 98.62 102 GLY A N 1
ATOM 758 C CA . GLY A 1 102 ? 16.297 -13.945 -7.77 1 98.62 102 GLY A CA 1
ATOM 759 C C . GLY A 1 102 ? 16.672 -13.438 -9.148 1 98.62 102 GLY A C 1
ATOM 760 O O . GLY A 1 102 ? 16.391 -12.289 -9.492 1 98.62 102 GLY A O 1
ATOM 761 N N . ILE A 1 103 ? 17.312 -14.273 -9.93 1 98.19 103 ILE A N 1
ATOM 762 C CA . ILE A 1 103 ? 17.688 -13.922 -11.297 1 98.19 103 ILE A CA 1
ATOM 763 C C . ILE A 1 103 ? 16.688 -14.516 -12.281 1 98.19 103 ILE A C 1
ATOM 765 O O . ILE A 1 103 ? 16.594 -15.742 -12.414 1 98.19 103 ILE A O 1
ATOM 769 N N . TYR A 1 104 ? 15.977 -13.656 -12.961 1 97.06 104 TYR A N 1
ATOM 770 C CA . TYR A 1 104 ? 14.844 -14.07 -13.781 1 97.06 104 TYR A CA 1
ATOM 771 C C . TYR A 1 104 ? 15.227 -14.102 -15.258 1 97.06 104 TYR A C 1
ATOM 773 O O . TYR A 1 104 ? 15.781 -13.133 -15.781 1 97.06 104 TYR A O 1
ATOM 781 N N . ASP A 1 105 ? 14.945 -15.117 -15.914 1 94.31 105 ASP A N 1
ATOM 782 C CA . ASP A 1 105 ? 15.109 -15.375 -17.344 1 94.31 105 ASP A CA 1
ATOM 783 C C . ASP A 1 105 ? 14.328 -16.609 -17.766 1 94.31 105 ASP A C 1
ATOM 785 O O . ASP A 1 105 ? 14.914 -17.688 -17.953 1 94.31 105 ASP A O 1
ATOM 789 N N . SER A 1 106 ? 13.039 -16.469 -17.922 1 89.81 106 SER A N 1
ATOM 790 C CA . SER A 1 106 ? 12.148 -17.578 -18.25 1 89.81 106 SER A CA 1
ATOM 791 C C . SER A 1 106 ? 10.961 -17.125 -19.078 1 89.81 106 SER A C 1
ATOM 793 O O . SER A 1 106 ? 10.5 -15.984 -18.938 1 89.81 106 SER A O 1
ATOM 795 N N . ASN A 1 107 ? 10.492 -18.047 -19.828 1 80.31 107 ASN A N 1
ATOM 796 C CA . ASN A 1 107 ? 9.328 -17.719 -20.656 1 80.31 107 ASN A CA 1
ATOM 797 C C . ASN A 1 107 ? 8.023 -18.109 -19.953 1 80.31 107 ASN A C 1
ATOM 799 O O . ASN A 1 107 ? 6.965 -18.125 -20.594 1 80.31 107 ASN A O 1
ATOM 803 N N . GLY A 1 108 ? 8.219 -18.5 -18.766 1 80.31 108 GLY A N 1
ATOM 804 C CA . GLY A 1 108 ? 6.992 -18.766 -18.031 1 80.31 108 GLY A CA 1
ATOM 805 C C . GLY A 1 108 ? 6.809 -20.219 -17.656 1 80.31 108 GLY A C 1
ATOM 806 O O . GLY A 1 108 ? 7.789 -20.938 -17.469 1 80.31 108 GLY A O 1
ATOM 807 N N . ALA A 1 109 ? 5.496 -20.562 -17.469 1 78.44 109 ALA A N 1
ATOM 808 C CA . ALA A 1 109 ? 5.152 -21.891 -16.969 1 78.44 109 ALA A CA 1
ATOM 809 C C . ALA A 1 109 ? 5.242 -22.938 -18.078 1 78.44 109 ALA A C 1
ATOM 811 O O . ALA A 1 109 ? 5.059 -22.609 -19.25 1 78.44 109 ALA A O 1
ATOM 812 N N . LYS A 1 110 ? 5.656 -24.078 -17.672 1 78.06 110 LYS A N 1
ATOM 813 C CA . LYS A 1 110 ? 5.465 -25.203 -18.578 1 78.06 110 LYS A CA 1
ATOM 814 C C . LYS A 1 110 ? 3.982 -25.516 -18.75 1 78.06 110 LYS A C 1
ATOM 816 O O . LYS A 1 110 ? 3.395 -26.25 -17.953 1 78.06 110 LYS A O 1
ATOM 821 N N . LEU A 1 111 ? 3.484 -25.141 -19.797 1 76.44 111 LEU A N 1
ATOM 822 C CA . LEU A 1 111 ? 2.043 -25.094 -20.016 1 76.44 111 LEU A CA 1
ATOM 823 C C . LEU A 1 111 ? 1.464 -26.5 -20.109 1 76.44 111 LEU A C 1
ATOM 825 O O . LEU A 1 111 ? 0.282 -26.703 -19.828 1 76.44 111 LEU A O 1
ATOM 829 N N . THR A 1 112 ? 2.297 -27.453 -20.422 1 75.19 112 THR A N 1
ATOM 830 C CA . THR A 1 112 ? 1.805 -28.812 -20.547 1 75.19 112 THR A CA 1
ATOM 831 C C . THR A 1 112 ? 1.514 -29.422 -19.172 1 75.19 112 THR A C 1
ATOM 833 O O . THR A 1 112 ? 0.818 -30.438 -19.078 1 75.19 112 THR A O 1
ATOM 836 N N . GLU A 1 113 ? 2.08 -28.766 -18.141 1 78.56 113 GLU A N 1
ATOM 837 C CA . GLU A 1 113 ? 1.8 -29.234 -16.781 1 78.56 113 GLU A CA 1
ATOM 838 C C . GLU A 1 113 ? 0.518 -28.609 -16.25 1 78.56 113 GLU A C 1
ATOM 840 O O . GLU A 1 113 ? 0.073 -28.953 -15.148 1 78.56 113 GLU A O 1
ATOM 845 N N . GLY A 1 114 ? -0.115 -27.844 -16.969 1 77.62 114 GLY A N 1
ATOM 846 C CA . GLY A 1 114 ? -1.433 -27.312 -16.656 1 77.62 114 GLY A CA 1
ATOM 847 C C . GLY A 1 114 ? -1.489 -26.625 -15.305 1 77.62 114 GLY A C 1
ATOM 848 O O . GLY A 1 114 ? -0.671 -25.734 -15.023 1 77.62 114 GLY A O 1
ATOM 849 N N . VAL A 1 115 ? -2.422 -27.078 -14.461 1 83.38 115 VAL A N 1
ATOM 850 C CA . VAL A 1 115 ? -2.742 -26.422 -13.203 1 83.38 115 VAL A CA 1
ATOM 851 C C . VAL A 1 115 ? -1.616 -26.656 -12.195 1 83.38 115 VAL A C 1
ATOM 853 O O . VAL A 1 115 ? -1.402 -25.844 -11.297 1 83.38 115 VAL A O 1
ATOM 856 N N . ASP A 1 116 ? -0.866 -27.641 -12.367 1 85.5 116 ASP A N 1
ATOM 857 C CA . ASP A 1 116 ? 0.274 -27.891 -11.5 1 85.5 116 ASP A CA 1
ATOM 858 C C . ASP A 1 116 ? 1.305 -26.781 -11.594 1 85.5 116 ASP A C 1
ATOM 860 O O . ASP A 1 116 ? 1.899 -26.391 -10.586 1 85.5 116 ASP A O 1
ATOM 864 N N . ALA A 1 117 ? 1.47 -26.359 -12.781 1 83.94 117 ALA A N 1
ATOM 865 C CA . ALA A 1 117 ? 2.402 -25.25 -12.977 1 83.94 117 ALA A CA 1
ATOM 866 C C . ALA A 1 117 ? 1.91 -23.984 -12.273 1 83.94 117 ALA A C 1
ATOM 868 O O . ALA A 1 117 ? 2.705 -23.234 -11.711 1 83.94 117 ALA A O 1
ATOM 869 N N . LEU A 1 118 ? 0.622 -23.797 -12.273 1 87.12 118 LEU A N 1
ATOM 870 C CA . LEU A 1 118 ? 0.041 -22.641 -11.609 1 87.12 118 LEU A CA 1
ATOM 871 C C . LEU A 1 118 ? 0.188 -22.75 -10.094 1 87.12 118 LEU A C 1
ATOM 873 O O . LEU A 1 118 ? 0.5 -21.766 -9.414 1 87.12 118 LEU A O 1
ATOM 877 N N . ALA A 1 119 ? -0.015 -23.906 -9.648 1 87.5 119 ALA A N 1
ATOM 878 C CA . ALA A 1 119 ? 0.153 -24.156 -8.219 1 87.5 119 ALA A CA 1
ATOM 879 C C . ALA A 1 119 ? 1.598 -23.922 -7.789 1 87.5 119 ALA A C 1
ATOM 881 O O . ALA A 1 119 ? 1.85 -23.391 -6.707 1 87.5 119 ALA A O 1
ATOM 882 N N . ALA A 1 120 ? 2.488 -24.359 -8.648 1 87.44 120 ALA A N 1
ATOM 883 C CA . ALA A 1 120 ? 3.91 -24.141 -8.391 1 87.44 120 ALA A CA 1
ATOM 884 C C . ALA A 1 120 ? 4.227 -22.656 -8.258 1 87.44 120 ALA A C 1
ATOM 886 O O . ALA A 1 120 ? 4.906 -22.234 -7.312 1 87.44 120 ALA A O 1
ATOM 887 N N . TYR A 1 121 ? 3.689 -21.875 -9.07 1 90.31 121 TYR A N 1
ATOM 888 C CA . TYR A 1 121 ? 3.885 -20.438 -9.016 1 90.31 121 TYR A CA 1
ATOM 889 C C . TYR A 1 121 ? 3.281 -19.859 -7.742 1 90.31 121 TYR A C 1
ATOM 891 O O . TYR A 1 121 ? 3.852 -18.938 -7.141 1 90.31 121 TYR A O 1
ATOM 899 N N . GLY A 1 122 ? 2.156 -20.359 -7.422 1 91.56 122 GLY A N 1
ATOM 900 C CA . GLY A 1 122 ? 1.509 -19.891 -6.207 1 91.56 122 GLY A CA 1
ATOM 901 C C . GLY A 1 122 ? 2.373 -20.047 -4.969 1 91.56 122 GLY A C 1
ATOM 902 O O . GLY A 1 122 ? 2.451 -19.141 -4.137 1 91.56 122 GLY A O 1
ATOM 903 N N . GLU A 1 123 ? 3.041 -21.125 -4.875 1 91.44 123 GLU A N 1
ATOM 904 C CA . GLU A 1 123 ? 3.908 -21.391 -3.732 1 91.44 123 GLU A CA 1
ATOM 905 C C . GLU A 1 123 ? 5.086 -20.422 -3.693 1 91.44 123 GLU A C 1
ATOM 907 O O . GLU A 1 123 ? 5.457 -19.922 -2.627 1 91.44 123 GLU A O 1
ATOM 912 N N . MET A 1 124 ? 5.629 -20.219 -4.848 1 93.44 124 MET A N 1
ATOM 913 C CA . MET A 1 124 ? 6.758 -19.297 -4.918 1 93.44 124 MET A CA 1
ATOM 914 C C . MET A 1 124 ? 6.312 -17.875 -4.586 1 93.44 124 MET A C 1
ATOM 916 O O . MET A 1 124 ? 6.992 -17.156 -3.84 1 93.44 124 MET A O 1
ATOM 920 N N . LEU A 1 125 ? 5.188 -17.547 -5.105 1 93.62 125 LEU A N 1
ATOM 921 C CA . LEU A 1 125 ? 4.645 -16.219 -4.871 1 93.62 125 LEU A CA 1
ATOM 922 C C . LEU A 1 125 ? 4.367 -15.992 -3.387 1 93.62 125 LEU A C 1
ATOM 924 O O . LEU A 1 125 ? 4.672 -14.93 -2.842 1 93.62 125 LEU A O 1
ATOM 928 N N . ALA A 1 126 ? 3.82 -16.984 -2.738 1 93.56 126 ALA A N 1
ATOM 929 C CA . ALA A 1 126 ? 3.574 -16.922 -1.301 1 93.56 126 ALA A CA 1
ATOM 930 C C . ALA A 1 126 ? 4.879 -16.734 -0.529 1 93.56 126 ALA A C 1
ATOM 932 O O . ALA A 1 126 ? 4.945 -15.961 0.425 1 93.56 126 ALA A O 1
ATOM 933 N N . SER A 1 127 ? 5.906 -17.422 -0.955 1 94.69 127 SER A N 1
ATOM 934 C CA . SER A 1 127 ? 7.199 -17.359 -0.281 1 94.69 127 SER A CA 1
ATOM 935 C C . SER A 1 127 ? 7.797 -15.953 -0.36 1 94.69 127 SER A C 1
ATOM 937 O O . SER A 1 127 ? 8.25 -15.414 0.648 1 94.69 127 SER A O 1
ATOM 939 N N . VAL A 1 128 ? 7.758 -15.422 -1.562 1 96.19 128 VAL A N 1
ATOM 940 C CA . VAL A 1 128 ? 8.344 -14.102 -1.777 1 96.19 128 VAL A CA 1
ATOM 941 C C . VAL A 1 128 ? 7.605 -13.062 -0.937 1 96.19 128 VAL A C 1
ATOM 943 O O . VAL A 1 128 ? 8.227 -12.242 -0.262 1 96.19 128 VAL A O 1
ATOM 946 N N . ASN A 1 129 ? 6.336 -13.07 -0.914 1 95.94 129 ASN A N 1
ATOM 947 C CA . ASN A 1 129 ? 5.531 -12.055 -0.244 1 95.94 129 ASN A CA 1
ATOM 948 C C . ASN A 1 129 ? 5.609 -12.188 1.274 1 95.94 129 ASN A C 1
ATOM 950 O O . ASN A 1 129 ? 5.656 -11.18 1.987 1 95.94 129 ASN A O 1
ATOM 954 N N . ASN A 1 130 ? 5.633 -13.414 1.795 1 94.38 130 ASN A N 1
ATOM 955 C CA . ASN A 1 130 ? 5.68 -13.609 3.24 1 94.38 130 ASN A CA 1
ATOM 956 C C . ASN A 1 130 ? 7.039 -13.219 3.812 1 94.38 130 ASN A C 1
ATOM 958 O O . ASN A 1 130 ? 7.145 -12.859 4.988 1 94.38 130 ASN A O 1
ATOM 962 N N . LEU A 1 131 ? 8.047 -13.273 2.959 1 96.38 131 LEU A N 1
ATOM 963 C CA . LEU A 1 131 ? 9.391 -12.945 3.418 1 96.38 131 LEU A CA 1
ATOM 964 C C . LEU A 1 131 ? 9.648 -11.445 3.312 1 96.38 131 LEU A C 1
ATOM 966 O O . LEU A 1 131 ? 10.68 -10.953 3.77 1 96.38 131 LEU A O 1
ATOM 970 N N . SER A 1 132 ? 8.742 -10.703 2.697 1 97.19 132 SER A N 1
ATOM 971 C CA . SER A 1 132 ? 8.859 -9.258 2.568 1 97.19 132 SER A CA 1
ATOM 972 C C . SER A 1 132 ? 8.984 -8.586 3.934 1 97.19 132 SER A C 1
ATOM 974 O O . SER A 1 132 ? 8.203 -8.875 4.844 1 97.19 132 SER A O 1
ATOM 976 N N . GLY A 1 133 ? 9.961 -7.715 4.086 1 96.81 133 GLY A N 1
ATOM 977 C CA . GLY A 1 133 ? 10.188 -7 5.332 1 96.81 133 GLY A CA 1
ATOM 978 C C . GLY A 1 133 ? 11.023 -7.785 6.328 1 96.81 133 GLY A C 1
ATOM 979 O O . GLY A 1 133 ? 11.398 -7.262 7.379 1 96.81 133 GLY A O 1
ATOM 980 N N . VAL A 1 134 ? 11.281 -9.086 6.039 1 97.56 134 VAL A N 1
ATOM 981 C CA . VAL A 1 134 ? 12.07 -9.93 6.934 1 97.56 134 VAL A CA 1
ATOM 982 C C . VAL A 1 134 ? 13.531 -9.938 6.484 1 97.56 134 VAL A C 1
ATOM 984 O O . VAL A 1 134 ? 14.43 -9.656 7.281 1 97.56 134 VAL A O 1
ATOM 987 N N . VAL A 1 135 ? 13.711 -10.25 5.25 1 98.19 135 VAL A N 1
ATOM 988 C CA . VAL A 1 135 ? 15.039 -10.172 4.645 1 98.19 135 VAL A CA 1
ATOM 989 C C . VAL A 1 135 ? 14.969 -9.344 3.363 1 98.19 135 VAL A C 1
ATOM 991 O O . VAL A 1 135 ? 13.953 -9.344 2.67 1 98.19 135 VAL A O 1
ATOM 994 N N . PRO A 1 136 ? 16.062 -8.641 3.008 1 98.44 136 PRO A N 1
ATOM 995 C CA . PRO A 1 136 ? 16.062 -7.949 1.716 1 98.44 136 PRO A CA 1
ATOM 996 C C . PRO A 1 136 ? 15.922 -8.906 0.534 1 98.44 136 PRO A C 1
ATOM 998 O O . PRO A 1 136 ? 16.547 -9.969 0.52 1 98.44 136 PRO A O 1
ATOM 1001 N N . GLN A 1 137 ? 15.109 -8.625 -0.343 1 98.81 137 GLN A N 1
ATOM 1002 C CA . GLN A 1 137 ? 14.906 -9.375 -1.578 1 98.81 137 GLN A CA 1
ATOM 1003 C C . GLN A 1 137 ? 15.148 -8.492 -2.801 1 98.81 137 GLN A C 1
ATOM 1005 O O . GLN A 1 137 ? 14.586 -7.406 -2.908 1 98.81 137 GLN A O 1
ATOM 1010 N N . ILE A 1 138 ? 16 -8.922 -3.705 1 98.88 138 ILE A N 1
ATOM 1011 C CA . ILE A 1 138 ? 16.281 -8.188 -4.934 1 98.88 138 ILE A CA 1
ATOM 1012 C C . ILE A 1 138 ? 15.992 -9.07 -6.141 1 98.88 138 ILE A C 1
ATOM 1014 O O . ILE A 1 138 ? 16.484 -10.195 -6.23 1 98.88 138 ILE A O 1
ATOM 1018 N N . SER A 1 139 ? 15.117 -8.648 -7.02 1 98.75 139 SER A N 1
ATOM 1019 C CA . SER A 1 139 ? 14.891 -9.297 -8.305 1 98.75 139 SER A CA 1
ATOM 1020 C C . SER A 1 139 ? 15.828 -8.742 -9.375 1 98.75 139 SER A C 1
ATOM 1022 O O . SER A 1 139 ? 15.852 -7.531 -9.617 1 98.75 139 SER A O 1
ATOM 1024 N N . LEU A 1 140 ? 16.578 -9.562 -9.914 1 98.81 140 LEU A N 1
ATOM 1025 C CA . LEU A 1 140 ? 17.484 -9.258 -11.023 1 98.81 140 LEU A CA 1
ATOM 1026 C C . LEU A 1 140 ? 16.969 -9.859 -12.328 1 98.81 140 LEU A C 1
ATOM 1028 O O . LEU A 1 140 ? 17.047 -11.078 -12.523 1 98.81 140 LEU A O 1
ATOM 1032 N N . VAL A 1 141 ? 16.422 -8.977 -13.203 1 98.38 141 VAL A N 1
ATOM 1033 C CA . VAL A 1 141 ? 15.82 -9.453 -14.438 1 98.38 141 VAL A CA 1
ATOM 1034 C C . VAL A 1 141 ? 16.797 -9.281 -15.594 1 98.38 141 VAL A C 1
ATOM 1036 O O . VAL A 1 141 ? 17.062 -8.164 -16.047 1 98.38 141 VAL A O 1
ATOM 1039 N N . LEU A 1 142 ? 17.297 -10.375 -16.141 1 97.56 142 LEU A N 1
ATOM 1040 C CA . LEU A 1 142 ? 18.344 -10.328 -17.156 1 97.56 142 LEU A CA 1
ATOM 1041 C C . LEU A 1 142 ? 17.844 -10.906 -18.469 1 97.56 142 LEU A C 1
ATOM 1043 O O . LEU A 1 142 ? 18.562 -10.891 -19.469 1 97.56 142 LEU A O 1
ATOM 1047 N N . GLY A 1 143 ? 16.656 -11.422 -18.5 1 94.81 143 GLY A N 1
ATOM 1048 C CA . GLY A 1 143 ? 15.969 -11.906 -19.688 1 94.81 143 GLY A CA 1
ATOM 1049 C C . GLY A 1 143 ? 14.477 -11.617 -19.656 1 94.81 143 GLY A C 1
ATOM 1050 O O . GLY A 1 143 ? 14.062 -10.492 -19.375 1 94.81 143 GLY A O 1
ATOM 1051 N N . THR A 1 144 ? 13.766 -12.656 -20.031 1 92.44 144 THR A N 1
ATOM 1052 C CA . THR A 1 144 ? 12.32 -12.484 -20.047 1 92.44 144 THR A CA 1
ATOM 1053 C C . THR A 1 144 ? 11.727 -12.805 -18.688 1 92.44 144 THR A C 1
ATOM 1055 O O . THR A 1 144 ? 12.117 -13.773 -18.031 1 92.44 144 THR A O 1
ATOM 1058 N N . CYS A 1 145 ? 10.914 -11.984 -18.188 1 93.62 145 CYS A N 1
ATOM 1059 C CA . CYS A 1 145 ? 10.133 -12.148 -16.969 1 93.62 145 CYS A CA 1
ATOM 1060 C C . CYS A 1 145 ? 8.664 -11.828 -17.203 1 93.62 145 CYS A C 1
ATOM 1062 O O . CYS A 1 145 ? 8.289 -10.664 -17.359 1 93.62 145 CYS A O 1
ATOM 1064 N N . ALA A 1 146 ? 7.836 -12.859 -17.219 1 88.69 146 ALA A N 1
ATOM 1065 C CA . ALA A 1 146 ? 6.457 -12.68 -17.672 1 88.69 146 ALA A CA 1
ATOM 1066 C C . ALA A 1 146 ? 5.48 -13.375 -16.719 1 88.69 146 ALA A C 1
ATOM 1068 O O . ALA A 1 146 ? 5.84 -14.344 -16.047 1 88.69 146 ALA A O 1
ATOM 1069 N N . GLY A 1 147 ? 4.238 -12.805 -16.688 1 88.31 147 GLY A N 1
ATOM 1070 C CA . GLY A 1 147 ? 3.156 -13.453 -15.961 1 88.31 147 GLY A CA 1
ATOM 1071 C C . GLY A 1 147 ? 3.361 -13.453 -14.461 1 88.31 147 GLY A C 1
ATOM 1072 O O . GLY A 1 147 ? 3.613 -12.398 -13.867 1 88.31 147 GLY A O 1
ATOM 1073 N N . THR A 1 148 ? 3.264 -14.664 -13.898 1 90.12 148 THR A N 1
ATOM 1074 C CA . THR A 1 148 ? 3.375 -14.789 -12.453 1 90.12 148 THR A CA 1
ATOM 1075 C C . THR A 1 148 ? 4.805 -14.523 -11.992 1 90.12 148 THR A C 1
ATOM 1077 O O . THR A 1 148 ? 5.027 -14 -10.898 1 90.12 148 THR A O 1
ATOM 1080 N N . ALA A 1 149 ? 5.73 -14.852 -12.891 1 91.88 149 ALA A N 1
ATOM 1081 C CA . ALA A 1 149 ? 7.117 -14.531 -12.562 1 91.88 149 ALA A CA 1
ATOM 1082 C C . ALA A 1 149 ? 7.301 -13.023 -12.391 1 91.88 149 ALA A C 1
ATOM 1084 O O . ALA A 1 149 ? 8.047 -12.586 -11.508 1 91.88 149 ALA A O 1
ATOM 1085 N N . ALA A 1 150 ? 6.668 -12.32 -13.266 1 92.75 150 ALA A N 1
ATOM 1086 C CA . ALA A 1 150 ? 6.742 -10.867 -13.156 1 92.75 150 ALA A CA 1
ATOM 1087 C C . ALA A 1 150 ? 6.129 -10.375 -11.852 1 92.75 150 ALA A C 1
ATOM 1089 O O . ALA A 1 150 ? 6.641 -9.445 -11.227 1 92.75 150 ALA A O 1
ATOM 1090 N N . MET A 1 151 ? 5.078 -10.992 -11.43 1 92.31 151 MET A N 1
ATOM 1091 C CA . MET A 1 151 ? 4.477 -10.656 -10.141 1 92.31 151 MET A CA 1
ATOM 1092 C C . MET A 1 151 ? 5.445 -10.938 -9 1 92.31 151 MET A C 1
ATOM 1094 O O . MET A 1 151 ? 5.559 -10.148 -8.062 1 92.31 151 MET A O 1
ATOM 1098 N N . MET A 1 152 ? 6.074 -12.055 -9.117 1 94.5 152 MET A N 1
ATOM 1099 C CA . MET A 1 152 ? 7.055 -12.438 -8.109 1 94.5 152 MET A CA 1
ATOM 1100 C C . MET A 1 152 ? 8.195 -11.422 -8.047 1 94.5 152 MET A C 1
ATOM 1102 O O . MET A 1 152 ? 8.555 -10.961 -6.965 1 94.5 152 MET A O 1
ATOM 1106 N N . ALA A 1 153 ? 8.711 -11.148 -9.227 1 96.69 153 ALA A N 1
ATOM 1107 C CA . ALA A 1 153 ? 9.82 -10.203 -9.289 1 96.69 153 ALA A CA 1
ATOM 1108 C C . ALA A 1 153 ? 9.422 -8.844 -8.727 1 96.69 153 ALA A C 1
ATOM 1110 O O . ALA A 1 153 ? 10.188 -8.219 -7.992 1 96.69 153 ALA A O 1
ATOM 1111 N N . CYS A 1 154 ? 8.266 -8.414 -9.023 1 95.56 154 CYS A N 1
ATOM 1112 C CA . CYS A 1 154 ? 7.762 -7.117 -8.594 1 95.56 154 CYS A CA 1
ATOM 1113 C C . CYS A 1 154 ? 7.555 -7.094 -7.082 1 95.56 154 CYS A C 1
ATOM 1115 O O . CYS A 1 154 ? 7.562 -6.027 -6.469 1 95.56 154 CYS A O 1
ATOM 1117 N N . SER A 1 155 ? 7.371 -8.211 -6.488 1 96 155 SER A N 1
ATOM 1118 C CA . SER A 1 155 ? 7.09 -8.312 -5.059 1 96 155 SER A CA 1
ATOM 1119 C C . SER A 1 155 ? 8.359 -8.156 -4.234 1 96 155 SER A C 1
ATOM 1121 O O . SER A 1 155 ? 8.305 -7.969 -3.02 1 96 155 SER A O 1
ATOM 1123 N N . ALA A 1 156 ? 9.531 -8.242 -4.828 1 97.75 156 ALA A N 1
ATOM 1124 C CA . ALA A 1 156 ? 10.789 -8.023 -4.113 1 97.75 156 ALA A CA 1
ATOM 1125 C C . ALA A 1 156 ? 10.922 -6.574 -3.668 1 97.75 156 ALA A C 1
ATOM 1127 O O . ALA A 1 156 ? 10.148 -5.711 -4.094 1 97.75 156 ALA A O 1
ATOM 1128 N N . ASP A 1 157 ? 11.859 -6.312 -2.812 1 98.19 157 ASP A N 1
ATOM 1129 C CA . ASP A 1 157 ? 12.086 -4.961 -2.312 1 98.19 157 ASP A CA 1
ATOM 1130 C C . ASP A 1 157 ? 12.633 -4.055 -3.412 1 98.19 157 ASP A C 1
ATOM 1132 O O . ASP A 1 157 ? 12.289 -2.871 -3.477 1 98.19 157 ASP A O 1
ATOM 1136 N N . LEU A 1 158 ? 13.508 -4.602 -4.215 1 98.69 158 LEU A N 1
ATOM 1137 C CA . LEU A 1 158 ? 14.133 -3.863 -5.309 1 98.69 158 LEU A CA 1
ATOM 1138 C C . LEU A 1 158 ? 14.164 -4.703 -6.582 1 98.69 158 LEU A C 1
ATOM 1140 O O . LEU A 1 158 ? 14.422 -5.91 -6.527 1 98.69 158 LEU A O 1
ATOM 1144 N N . VAL A 1 159 ? 13.906 -4.059 -7.711 1 98.62 159 VAL A N 1
ATOM 1145 C CA . VAL A 1 159 ? 13.961 -4.688 -9.031 1 98.62 159 VAL A CA 1
ATOM 1146 C C . VAL A 1 159 ? 15.031 -4.016 -9.875 1 98.62 159 VAL A C 1
ATOM 1148 O O . VAL A 1 159 ? 14.961 -2.814 -10.148 1 98.62 159 VAL A O 1
ATOM 1151 N N . VAL A 1 160 ? 16.016 -4.754 -10.25 1 98.88 160 VAL A N 1
ATOM 1152 C CA . VAL A 1 160 ? 17.078 -4.309 -11.133 1 98.88 160 VAL A CA 1
ATOM 1153 C C . VAL A 1 160 ? 17 -5.051 -12.461 1 98.88 160 VAL A C 1
ATOM 1155 O O . VAL A 1 160 ? 16.859 -6.277 -12.484 1 98.88 160 VAL A O 1
ATOM 1158 N N . MET A 1 161 ? 17.062 -4.34 -13.594 1 98.62 161 MET A N 1
ATOM 1159 C CA . MET A 1 161 ? 16.922 -4.977 -14.906 1 98.62 161 MET A CA 1
ATOM 1160 C C . MET A 1 161 ? 18.078 -4.613 -15.812 1 98.62 161 MET A C 1
ATOM 1162 O O . MET A 1 161 ? 18.656 -3.529 -15.695 1 98.62 161 MET A O 1
ATOM 1166 N N . SER A 1 162 ? 18.438 -5.512 -16.672 1 98.31 162 SER A N 1
ATOM 1167 C CA . SER A 1 162 ? 19.266 -5.16 -17.828 1 98.31 162 SER A CA 1
ATOM 1168 C C . SER A 1 162 ? 18.422 -4.52 -18.938 1 98.31 162 SER A C 1
ATOM 1170 O O . SER A 1 162 ? 17.25 -4.836 -19.094 1 98.31 162 SER A O 1
ATOM 1172 N N . LYS A 1 163 ? 19.031 -3.719 -19.688 1 97.25 163 LYS A N 1
ATOM 1173 C CA . LYS A 1 163 ? 18.344 -2.953 -20.719 1 97.25 163 LYS A CA 1
ATOM 1174 C C . LYS A 1 163 ? 17.656 -3.877 -21.719 1 97.25 163 LYS A C 1
ATOM 1176 O O . LYS A 1 163 ? 16.609 -3.545 -22.266 1 97.25 163 LYS A O 1
ATOM 1181 N N . LYS A 1 164 ? 18.172 -5.008 -21.922 1 95.94 164 LYS A N 1
ATOM 1182 C CA . LYS A 1 164 ? 17.656 -5.918 -22.953 1 95.94 164 LYS A CA 1
ATOM 1183 C C . LYS A 1 164 ? 16.5 -6.758 -22.391 1 95.94 164 LYS A C 1
ATOM 1185 O O . LYS A 1 164 ? 15.82 -7.457 -23.156 1 95.94 164 LYS A O 1
ATOM 1190 N N . ALA A 1 165 ? 16.297 -6.754 -21.078 1 96 165 ALA A N 1
ATOM 1191 C CA . ALA A 1 165 ? 15.312 -7.629 -20.438 1 96 165 ALA A CA 1
ATOM 1192 C C . ALA A 1 165 ? 13.891 -7.172 -20.75 1 96 165 ALA A C 1
ATOM 1194 O O . ALA A 1 165 ? 13.664 -6.02 -21.125 1 96 165 ALA A O 1
ATOM 1195 N N . GLU A 1 166 ? 13 -8.102 -20.672 1 93.06 166 GLU A N 1
ATOM 1196 C CA . GLU A 1 166 ? 11.57 -7.859 -20.859 1 93.06 166 GLU A CA 1
ATOM 1197 C C . GLU A 1 166 ? 10.789 -8.164 -19.578 1 93.06 166 GLU A C 1
ATOM 1199 O O . GLU A 1 166 ? 11.109 -9.117 -18.859 1 93.06 166 GLU A O 1
ATOM 1204 N N . PHE A 1 167 ? 9.773 -7.355 -19.359 1 92.06 167 PHE A N 1
ATOM 1205 C CA . PHE A 1 167 ? 8.984 -7.449 -18.125 1 92.06 167 PHE A CA 1
ATOM 1206 C C . PHE A 1 167 ? 7.52 -7.148 -18.391 1 92.06 167 PHE A C 1
ATOM 1208 O O . PHE A 1 167 ? 7.168 -6.016 -18.734 1 92.06 167 PHE A O 1
ATOM 1215 N N . PHE A 1 168 ? 6.633 -8.188 -18.219 1 87.25 168 PHE A N 1
ATOM 1216 C CA . PHE A 1 168 ? 5.223 -7.949 -18.5 1 87.25 168 PHE A CA 1
ATOM 1217 C C . PHE A 1 168 ? 4.355 -9.047 -17.891 1 87.25 168 PHE A C 1
ATOM 1219 O O . PHE A 1 168 ? 4.816 -10.172 -17.703 1 87.25 168 PHE A O 1
ATOM 1226 N N . LEU A 1 169 ? 3.145 -8.734 -17.625 1 84.81 169 LEU A N 1
ATOM 1227 C CA . LEU A 1 169 ? 2.184 -9.734 -17.172 1 84.81 169 LEU A CA 1
ATOM 1228 C C . LEU A 1 169 ? 1.697 -10.586 -18.344 1 84.81 169 LEU A C 1
ATOM 1230 O O . LEU A 1 169 ? 1.731 -11.82 -18.266 1 84.81 169 LEU A O 1
ATOM 1234 N N . ALA A 1 170 ? 1.127 -10.008 -19.266 1 76.5 170 ALA A N 1
ATOM 1235 C CA . ALA A 1 170 ? 0.778 -10.609 -20.547 1 76.5 170 ALA A CA 1
ATOM 1236 C C . ALA A 1 170 ? 1.385 -9.82 -21.703 1 76.5 170 ALA A C 1
ATOM 1238 O O . ALA A 1 170 ? 1.396 -8.594 -21.688 1 76.5 170 ALA A O 1
ATOM 1239 N N . SER A 1 171 ? 1.953 -10.617 -22.547 1 72.75 171 SER A N 1
ATOM 1240 C CA . SER A 1 171 ? 2.623 -9.914 -23.641 1 72.75 171 SER A CA 1
ATOM 1241 C C . SER A 1 171 ? 1.637 -9.07 -24.438 1 72.75 171 SER A C 1
ATOM 1243 O O . SER A 1 171 ? 0.543 -9.531 -24.766 1 72.75 171 SER A O 1
ATOM 1245 N N . SER A 1 172 ? 1.953 -7.848 -24.656 1 66.31 172 SER A N 1
ATOM 1246 C CA . SER A 1 172 ? 1.117 -6.938 -25.438 1 66.31 172 SER A CA 1
ATOM 1247 C C . SER A 1 172 ? 1.396 -7.066 -26.922 1 66.31 172 SER A C 1
ATOM 1249 O O . SER A 1 172 ? 0.657 -6.523 -27.75 1 66.31 172 SER A O 1
ATOM 1251 N N . GLY A 1 173 ? 2.346 -7.879 -27.219 1 72.19 173 GLY A N 1
ATOM 1252 C CA . GLY A 1 173 ? 2.801 -7.922 -28.609 1 72.19 173 GLY A CA 1
ATOM 1253 C C . GLY A 1 173 ? 3.674 -6.738 -28.984 1 72.19 173 GLY A C 1
ATOM 1254 O O . GLY A 1 173 ? 4.305 -6.738 -30.047 1 72.19 173 GLY A O 1
ATOM 1255 N N . ASP A 1 174 ? 3.652 -5.68 -28.109 1 77.75 174 ASP A N 1
ATOM 1256 C CA . ASP A 1 174 ? 4.492 -4.5 -28.297 1 77.75 174 ASP A CA 1
ATOM 1257 C C . ASP A 1 174 ? 5.738 -4.562 -27.406 1 77.75 174 ASP A C 1
ATOM 1259 O O . ASP A 1 174 ? 5.676 -4.285 -26.219 1 77.75 174 ASP A O 1
ATOM 1263 N N . THR A 1 175 ? 6.805 -4.789 -28.016 1 78.31 175 THR A N 1
ATOM 1264 C CA . THR A 1 175 ? 8.062 -5.008 -27.297 1 78.31 175 THR A CA 1
ATOM 1265 C C . THR A 1 175 ? 8.461 -3.76 -26.516 1 78.31 175 THR A C 1
ATOM 1267 O O . THR A 1 175 ? 9.133 -3.855 -25.484 1 78.31 175 THR A O 1
ATOM 1270 N N . ALA A 1 176 ? 8.109 -2.604 -27.031 1 80.31 176 ALA A N 1
ATOM 1271 C CA . ALA A 1 176 ? 8.477 -1.36 -26.344 1 80.31 176 ALA A CA 1
ATOM 1272 C C . ALA A 1 176 ? 7.785 -1.255 -25 1 80.31 176 ALA A C 1
ATOM 1274 O O . ALA A 1 176 ? 8.359 -0.729 -24.031 1 80.31 176 ALA A O 1
ATOM 1275 N N . LYS A 1 177 ? 6.711 -1.857 -24.906 1 82.31 177 LYS A N 1
ATOM 1276 C CA . LYS A 1 177 ? 5.922 -1.771 -23.672 1 82.31 177 LYS A CA 1
ATOM 1277 C C . LYS A 1 177 ? 6.336 -2.852 -22.688 1 82.31 177 LYS A C 1
ATOM 1279 O O . LYS A 1 177 ? 6.047 -2.746 -21.484 1 82.31 177 LYS A O 1
ATOM 1284 N N . ASP A 1 178 ? 7.004 -3.809 -23.172 1 88.06 178 ASP A N 1
ATOM 1285 C CA . ASP A 1 178 ? 7.465 -4.914 -22.328 1 88.06 178 ASP A CA 1
ATOM 1286 C C . ASP A 1 178 ? 8.922 -4.719 -21.922 1 88.06 178 ASP A C 1
ATOM 1288 O O . ASP A 1 178 ? 9.508 -5.574 -21.25 1 88.06 178 ASP A O 1
ATOM 1292 N N . SER A 1 179 ? 9.461 -3.562 -22.266 1 92.44 179 SER A N 1
ATOM 1293 C CA . SER A 1 179 ? 10.898 -3.328 -22.156 1 92.44 179 SER A CA 1
ATOM 1294 C C . SER A 1 179 ? 11.273 -2.891 -20.75 1 92.44 179 SER A C 1
ATOM 1296 O O . SER A 1 179 ? 10.406 -2.512 -19.953 1 92.44 179 SER A O 1
ATOM 1298 N N . ALA A 1 180 ? 12.602 -2.959 -20.469 1 95.31 180 ALA A N 1
ATOM 1299 C CA . ALA A 1 180 ? 13.141 -2.447 -19.219 1 95.31 180 ALA A CA 1
ATOM 1300 C C . ALA A 1 180 ? 12.883 -0.95 -19.078 1 95.31 180 ALA A C 1
ATOM 1302 O O . ALA A 1 180 ? 12.625 -0.459 -17.984 1 95.31 180 ALA A O 1
ATOM 1303 N N . GLN A 1 181 ? 12.906 -0.274 -20.156 1 94 181 GLN A N 1
ATOM 1304 C CA . GLN A 1 181 ? 12.641 1.16 -20.141 1 94 181 GLN A CA 1
ATOM 1305 C C . GLN A 1 181 ? 11.203 1.449 -19.719 1 94 181 GLN A C 1
ATOM 1307 O O . GLN A 1 181 ? 10.961 2.371 -18.938 1 94 181 GLN A O 1
ATOM 1312 N N . ALA A 1 182 ? 10.352 0.687 -20.281 1 92.94 182 ALA A N 1
ATOM 1313 C CA . ALA A 1 182 ? 8.953 0.843 -19.891 1 92.94 182 ALA A CA 1
ATOM 1314 C C . ALA A 1 182 ? 8.766 0.544 -18.406 1 92.94 182 ALA A C 1
ATOM 1316 O O . ALA A 1 182 ? 8.023 1.247 -17.703 1 92.94 182 ALA A O 1
ATOM 1317 N N . ALA A 1 183 ? 9.453 -0.486 -17.953 1 94.5 183 ALA A N 1
ATOM 1318 C CA . ALA A 1 183 ? 9.391 -0.839 -16.531 1 94.5 183 ALA A CA 1
ATOM 1319 C C . ALA A 1 183 ? 9.961 0.278 -15.664 1 94.5 183 ALA A C 1
ATOM 1321 O O . ALA A 1 183 ? 9.461 0.536 -14.57 1 94.5 183 ALA A O 1
ATOM 1322 N N . ALA A 1 184 ? 10.977 0.929 -16.109 1 95.88 184 ALA A N 1
ATOM 1323 C CA . ALA A 1 184 ? 11.562 2.053 -15.383 1 95.88 184 ALA A CA 1
ATOM 1324 C C . ALA A 1 184 ? 10.594 3.227 -15.305 1 95.88 184 ALA A C 1
ATOM 1326 O O . ALA A 1 184 ? 10.406 3.818 -14.242 1 95.88 184 ALA A O 1
ATOM 1327 N N . LYS A 1 185 ? 9.938 3.514 -16.359 1 93.81 185 LYS A N 1
ATOM 1328 C CA . LYS A 1 185 ? 9.023 4.648 -16.438 1 93.81 185 LYS A CA 1
ATOM 1329 C C . LYS A 1 185 ? 7.781 4.414 -15.578 1 93.81 185 LYS A C 1
ATOM 1331 O O . LYS A 1 185 ? 7.215 5.359 -15.023 1 93.81 185 LYS A O 1
ATOM 1336 N N . SER A 1 186 ? 7.441 3.154 -15.477 1 92.56 186 SER A N 1
ATOM 1337 C CA . SER A 1 186 ? 6.23 2.824 -14.734 1 92.56 186 SER A CA 1
ATOM 1338 C C . SER A 1 186 ? 6.52 2.693 -13.242 1 92.56 186 SER A C 1
ATOM 1340 O O . SER A 1 186 ? 5.594 2.562 -12.438 1 92.56 186 SER A O 1
ATOM 1342 N N . GLY A 1 187 ? 7.75 2.709 -12.844 1 94.44 187 GLY A N 1
ATOM 1343 C CA . GLY A 1 187 ? 8.125 2.621 -11.445 1 94.44 187 GLY A CA 1
ATOM 1344 C C . GLY A 1 187 ? 8.359 1.198 -10.977 1 94.44 187 GLY A C 1
ATOM 1345 O O . GLY A 1 187 ? 8.648 0.965 -9.797 1 94.44 187 GLY A O 1
ATOM 1346 N N . THR A 1 188 ? 8.242 0.227 -11.898 1 95.06 188 THR A N 1
ATOM 1347 C CA . THR A 1 188 ? 8.438 -1.174 -11.539 1 95.06 188 THR A CA 1
ATOM 1348 C C . THR A 1 188 ? 9.922 -1.475 -11.336 1 95.06 188 THR A C 1
ATOM 1350 O O . THR A 1 188 ? 10.297 -2.084 -10.328 1 95.06 188 THR A O 1
ATOM 1353 N N . ALA A 1 189 ? 10.695 -0.999 -12.281 1 97.56 189 ALA A N 1
ATOM 1354 C CA . ALA A 1 189 ? 12.141 -1.2 -12.164 1 97.56 189 ALA A CA 1
ATOM 1355 C C . ALA A 1 189 ? 12.781 -0.087 -11.336 1 97.56 189 ALA A C 1
ATOM 1357 O O . ALA A 1 189 ? 12.57 1.097 -11.617 1 97.56 189 ALA A O 1
ATOM 1358 N N . HIS A 1 190 ? 13.539 -0.436 -10.398 1 98.38 190 HIS A N 1
ATOM 1359 C CA . HIS A 1 190 ? 14.234 0.537 -9.562 1 98.38 190 HIS A CA 1
ATOM 1360 C C . HIS A 1 190 ? 15.516 1.013 -10.234 1 98.38 190 HIS A C 1
ATOM 1362 O O . HIS A 1 190 ? 15.922 2.168 -10.07 1 98.38 190 HIS A O 1
ATOM 1368 N N . LEU A 1 191 ? 16.172 0.089 -10.891 1 98.62 191 LEU A N 1
ATOM 1369 C CA . LEU A 1 191 ? 17.375 0.392 -11.664 1 98.62 191 LEU A CA 1
ATOM 1370 C C . LEU A 1 191 ? 17.359 -0.357 -12.992 1 98.62 191 LEU A C 1
ATOM 1372 O O . LEU A 1 191 ? 16.953 -1.516 -13.055 1 98.62 191 LEU A O 1
ATOM 1376 N N . VAL A 1 192 ? 17.828 0.314 -14.023 1 98.44 192 VAL A N 1
ATOM 1377 C CA . VAL A 1 192 ? 18.062 -0.302 -15.328 1 98.44 192 VAL A CA 1
ATOM 1378 C C . VAL A 1 192 ? 19.516 -0.098 -15.727 1 98.44 192 VAL A C 1
ATOM 1380 O O . VAL A 1 192 ? 20.016 1.033 -15.766 1 98.44 192 VAL A O 1
ATOM 1383 N N . ALA A 1 193 ? 20.172 -1.195 -15.938 1 98.44 193 ALA A N 1
ATOM 1384 C CA . ALA A 1 193 ? 21.594 -1.146 -16.297 1 98.44 193 ALA A CA 1
ATOM 1385 C C . ALA A 1 193 ? 21.781 -1.429 -17.781 1 98.44 193 ALA A C 1
ATOM 1387 O O . ALA A 1 193 ? 20.906 -2 -18.438 1 98.44 193 ALA A O 1
ATOM 1388 N N . GLU A 1 194 ? 22.969 -1.09 -18.297 1 97.81 194 GLU A N 1
ATOM 1389 C CA . GLU A 1 194 ? 23.266 -1.171 -19.719 1 97.81 194 GLU A CA 1
ATOM 1390 C C . GLU A 1 194 ? 23.375 -2.621 -20.188 1 97.81 194 GLU A C 1
ATOM 1392 O O . GLU A 1 194 ? 23.062 -2.938 -21.328 1 97.81 194 GLU A O 1
ATOM 1397 N N . ASN A 1 195 ? 23.859 -3.473 -19.359 1 97.44 195 ASN A N 1
ATOM 1398 C CA . ASN A 1 195 ? 24.047 -4.891 -19.656 1 97.44 195 ASN A CA 1
ATOM 1399 C C . ASN A 1 195 ? 23.984 -5.738 -18.391 1 97.44 195 ASN A C 1
ATOM 1401 O O . ASN A 1 195 ? 23.844 -5.207 -17.297 1 97.44 195 ASN A O 1
ATOM 1405 N N . ASP A 1 196 ? 24.109 -7.051 -18.531 1 97.44 196 ASP A N 1
ATOM 1406 C CA . ASP A 1 196 ? 23.984 -7.992 -17.422 1 97.44 196 ASP A CA 1
ATOM 1407 C C . ASP A 1 196 ? 25.047 -7.723 -16.359 1 97.44 196 ASP A C 1
ATOM 1409 O O . ASP A 1 196 ? 24.734 -7.68 -15.164 1 97.44 196 ASP A O 1
ATOM 1413 N N . ASP A 1 197 ? 26.25 -7.496 -16.781 1 97.69 197 ASP A N 1
ATOM 1414 C CA . ASP A 1 197 ? 27.344 -7.293 -15.836 1 97.69 197 ASP A CA 1
ATOM 1415 C C . ASP A 1 197 ? 27.109 -6.039 -14.992 1 97.69 197 ASP A C 1
ATOM 1417 O O . ASP A 1 197 ? 27.312 -6.062 -13.773 1 97.69 197 ASP A O 1
ATOM 1421 N N . ALA A 1 198 ? 26.719 -5.023 -15.648 1 98.38 198 ALA A N 1
ATOM 1422 C CA . ALA A 1 198 ? 26.438 -3.779 -14.93 1 98.38 198 ALA A CA 1
ATOM 1423 C C . ALA A 1 198 ? 25.281 -3.955 -13.945 1 98.38 198 ALA A C 1
ATOM 1425 O O . ALA A 1 198 ? 25.312 -3.396 -12.852 1 98.38 198 ALA A O 1
ATOM 1426 N N . ALA A 1 199 ? 24.25 -4.672 -14.352 1 98.62 199 ALA A N 1
ATOM 1427 C CA . ALA A 1 199 ? 23.109 -4.941 -13.477 1 98.62 199 ALA A CA 1
ATOM 1428 C C . ALA A 1 199 ? 23.547 -5.719 -12.234 1 98.62 199 ALA A C 1
ATOM 1430 O O . ALA A 1 199 ? 23.125 -5.402 -11.117 1 98.62 199 ALA A O 1
ATOM 1431 N N . ILE A 1 200 ? 24.375 -6.707 -12.445 1 98.69 200 ILE A N 1
ATOM 1432 C CA . ILE A 1 200 ? 24.875 -7.527 -11.344 1 98.69 200 ILE A CA 1
ATOM 1433 C C . ILE A 1 200 ? 25.703 -6.664 -10.391 1 98.69 200 ILE A C 1
ATOM 1435 O O . ILE A 1 200 ? 25.578 -6.785 -9.172 1 98.69 200 ILE A O 1
ATOM 1439 N N . GLU A 1 201 ? 26.469 -5.773 -10.945 1 98.25 201 GLU A N 1
ATOM 1440 C CA . GLU A 1 201 ? 27.266 -4.875 -10.109 1 98.25 201 GLU A CA 1
ATOM 1441 C C . GLU A 1 201 ? 26.359 -3.973 -9.266 1 98.25 201 GLU A C 1
ATOM 1443 O O . GLU A 1 201 ? 26.672 -3.686 -8.109 1 98.25 201 GLU A O 1
ATOM 1448 N N . GLN A 1 202 ? 25.312 -3.527 -9.836 1 98.19 202 GLN A N 1
ATOM 1449 C CA . GLN A 1 202 ? 24.359 -2.701 -9.094 1 98.19 202 GLN A CA 1
ATOM 1450 C C . GLN A 1 202 ? 23.734 -3.482 -7.945 1 98.19 202 GLN A C 1
ATOM 1452 O O . GLN A 1 202 ? 23.547 -2.939 -6.855 1 98.19 202 GLN A O 1
ATOM 1457 N N . VAL A 1 203 ? 23.391 -4.719 -8.195 1 98.69 203 VAL A N 1
ATOM 1458 C CA . VAL A 1 203 ? 22.812 -5.559 -7.16 1 98.69 203 VAL A CA 1
ATOM 1459 C C . VAL A 1 203 ? 23.812 -5.742 -6.02 1 98.69 203 VAL A C 1
ATOM 1461 O O . VAL A 1 203 ? 23.438 -5.668 -4.848 1 98.69 203 VAL A O 1
ATOM 1464 N N . LYS A 1 204 ? 25.094 -6 -6.383 1 98.25 204 LYS A N 1
ATOM 1465 C CA . LYS A 1 204 ? 26.125 -6.133 -5.363 1 98.25 204 LYS A CA 1
ATOM 1466 C C . LYS A 1 204 ? 26.219 -4.871 -4.508 1 98.25 204 LYS A C 1
ATOM 1468 O O . LYS A 1 204 ? 26.344 -4.953 -3.285 1 98.25 204 LYS A O 1
ATOM 1473 N N . LYS A 1 205 ? 26.172 -3.766 -5.172 1 97.44 205 LYS A N 1
ATOM 1474 C CA . LYS A 1 205 ? 26.219 -2.494 -4.457 1 97.44 205 LYS A CA 1
ATOM 1475 C C . LYS A 1 205 ? 25.031 -2.34 -3.518 1 97.44 205 LYS A C 1
ATOM 1477 O O . LYS A 1 205 ? 25.188 -1.939 -2.363 1 97.44 205 LYS A O 1
ATOM 1482 N N . LEU A 1 206 ? 23.859 -2.67 -3.949 1 98.12 206 LEU A N 1
ATOM 1483 C CA . LEU A 1 206 ? 22.656 -2.586 -3.131 1 98.12 206 LEU A CA 1
ATOM 1484 C C . LEU A 1 206 ? 22.75 -3.527 -1.934 1 98.12 206 LEU A C 1
ATOM 1486 O O . LEU A 1 206 ? 22.438 -3.139 -0.808 1 98.12 206 LEU A O 1
ATOM 1490 N N . LEU A 1 207 ? 23.203 -4.746 -2.201 1 97.88 207 LEU A N 1
ATOM 1491 C CA . LEU A 1 207 ? 23.344 -5.727 -1.128 1 97.88 207 LEU A CA 1
ATOM 1492 C C . LEU A 1 207 ? 24.312 -5.227 -0.06 1 97.88 207 LEU A C 1
ATOM 1494 O O . LEU A 1 207 ? 24.125 -5.488 1.129 1 97.88 207 LEU A O 1
ATOM 1498 N N . SER A 1 208 ? 25.328 -4.547 -0.477 1 96.25 208 SER A N 1
ATOM 1499 C CA . SER A 1 208 ? 26.328 -4.059 0.466 1 96.25 208 SER A CA 1
ATOM 1500 C C . SER A 1 208 ? 25.75 -2.971 1.367 1 96.25 208 SER A C 1
ATOM 1502 O O . SER A 1 208 ? 26.281 -2.707 2.447 1 96.25 208 SER A O 1
ATOM 1504 N N . MET A 1 209 ? 24.703 -2.34 0.947 1 97.06 209 MET A N 1
ATOM 1505 C CA . MET A 1 209 ? 24.141 -1.222 1.697 1 97.06 209 MET A CA 1
ATOM 1506 C C . MET A 1 209 ? 22.984 -1.688 2.584 1 97.06 209 MET A C 1
ATOM 1508 O O . MET A 1 209 ? 22.578 -0.978 3.508 1 97.06 209 MET A O 1
ATOM 1512 N N . LEU A 1 210 ? 22.422 -2.854 2.293 1 97.56 210 LEU A N 1
ATOM 1513 C CA . LEU A 1 210 ? 21.281 -3.371 3.039 1 97.56 210 LEU A CA 1
ATOM 1514 C C . LEU A 1 210 ? 21.734 -4.312 4.148 1 97.56 210 LEU A C 1
ATOM 1516 O O . LEU A 1 210 ? 22.75 -5.004 4.004 1 97.56 210 LEU A O 1
ATOM 1520 N N . PRO A 1 211 ? 21.062 -4.309 5.273 1 97.19 211 PRO A N 1
ATOM 1521 C CA . PRO A 1 211 ? 21.344 -5.34 6.277 1 97.19 211 PRO A CA 1
ATOM 1522 C C . PRO A 1 211 ? 20.953 -6.738 5.812 1 97.19 211 PRO A C 1
ATOM 1524 O O . PRO A 1 211 ? 20.25 -6.887 4.812 1 97.19 211 PRO A O 1
ATOM 1527 N N . SER A 1 212 ? 21.406 -7.75 6.535 1 96.19 212 SER A N 1
ATOM 1528 C CA . SER A 1 212 ? 21.078 -9.133 6.188 1 96.19 212 SER A CA 1
ATOM 1529 C C . SER A 1 212 ? 19.594 -9.414 6.418 1 96.19 212 SER A C 1
ATOM 1531 O O . SER A 1 212 ? 19 -10.258 5.734 1 96.19 212 SER A O 1
ATOM 1533 N N . ASN A 1 213 ? 19.062 -8.773 7.352 1 96.94 213 ASN A N 1
ATOM 1534 C CA . ASN A 1 213 ? 17.656 -8.945 7.715 1 96.94 213 ASN A CA 1
ATOM 1535 C C . ASN A 1 213 ? 17.156 -7.785 8.57 1 96.94 213 ASN A C 1
ATOM 1537 O O . ASN A 1 213 ? 17.891 -6.836 8.828 1 96.94 213 ASN A O 1
ATOM 1541 N N . ASN A 1 214 ? 15.906 -7.836 9.008 1 95.56 214 ASN A N 1
ATOM 1542 C CA . ASN A 1 214 ? 15.266 -6.73 9.703 1 95.56 214 ASN A CA 1
ATOM 1543 C C . ASN A 1 214 ? 15.719 -6.648 11.164 1 95.56 214 ASN A C 1
ATOM 1545 O O . ASN A 1 214 ? 15.367 -5.703 11.875 1 95.56 214 ASN A O 1
ATOM 1549 N N . LEU A 1 215 ? 16.5 -7.633 11.672 1 92.5 215 LEU A N 1
ATOM 1550 C CA . LEU A 1 215 ? 17 -7.621 13.047 1 92.5 215 LEU A CA 1
ATOM 1551 C C . LEU A 1 215 ? 18.469 -7.199 13.086 1 92.5 215 LEU A C 1
ATOM 1553 O O . LEU A 1 215 ? 19.031 -6.996 14.172 1 92.5 215 LEU A O 1
ATOM 1557 N N . SER A 1 216 ? 19.062 -7.09 11.883 1 90.31 216 SER A N 1
ATOM 1558 C CA . SER A 1 216 ? 20.453 -6.699 11.781 1 90.31 216 SER A CA 1
ATOM 1559 C C . SER A 1 216 ? 20.594 -5.238 11.367 1 90.31 216 SER A C 1
ATOM 1561 O O . SER A 1 216 ? 19.703 -4.688 10.719 1 90.31 216 SER A O 1
ATOM 1563 N N . ALA A 1 217 ? 21.703 -4.68 11.758 1 86.75 217 ALA A N 1
ATOM 1564 C CA . ALA A 1 217 ? 22 -3.311 11.344 1 86.75 217 ALA A CA 1
ATOM 1565 C C . ALA A 1 217 ? 22.625 -3.285 9.953 1 86.75 217 ALA A C 1
ATOM 1567 O O . ALA A 1 217 ? 23.266 -4.254 9.531 1 86.75 217 ALA A O 1
ATOM 1568 N N . ALA A 1 218 ? 22.422 -2.16 9.297 1 86.06 218 ALA A N 1
ATOM 1569 C CA . ALA A 1 218 ? 23.109 -1.964 8.031 1 86.06 218 ALA A CA 1
ATOM 1570 C C . ALA A 1 218 ? 24.625 -1.899 8.242 1 86.06 218 ALA A C 1
ATOM 1572 O O . ALA A 1 218 ? 25.094 -1.519 9.32 1 86.06 218 ALA A O 1
ATOM 1573 N N . PRO A 1 219 ? 25.359 -2.232 7.207 1 84.81 219 PRO A N 1
ATOM 1574 C CA . PRO A 1 219 ? 26.812 -2.248 7.34 1 84.81 219 PRO A CA 1
ATOM 1575 C C . PRO A 1 219 ? 27.406 -0.851 7.512 1 84.81 219 PRO A C 1
ATOM 1577 O O . PRO A 1 219 ? 26.797 0.135 7.078 1 84.81 219 PRO A O 1
ATOM 1580 N N . LEU A 1 220 ? 28.578 -0.791 8.156 1 87.62 220 LEU A N 1
ATOM 1581 C CA . LEU A 1 220 ? 29.375 0.426 8.266 1 87.62 220 LEU A CA 1
ATOM 1582 C C . LEU A 1 220 ? 30.438 0.48 7.176 1 87.62 220 LEU A C 1
ATOM 1584 O O . LEU A 1 220 ? 31.062 -0.532 6.871 1 87.62 220 LEU A O 1
ATOM 1588 N N . PHE A 1 221 ? 30.594 1.65 6.59 1 88.31 221 PHE A N 1
ATOM 1589 C CA . PHE A 1 221 ? 31.547 1.826 5.492 1 88.31 221 PHE A CA 1
ATOM 1590 C C . PHE A 1 221 ? 32.656 2.787 5.891 1 88.31 221 PHE A C 1
ATOM 1592 O O . PHE A 1 221 ? 32.438 3.74 6.637 1 88.31 221 PHE A O 1
ATOM 1599 N N . ASP A 1 222 ? 33.844 2.486 5.359 1 87.31 222 ASP A N 1
ATOM 1600 C CA . ASP A 1 222 ? 34.812 3.566 5.293 1 87.31 222 ASP A CA 1
ATOM 1601 C C . ASP A 1 222 ? 34.344 4.68 4.359 1 87.31 222 ASP A C 1
ATOM 1603 O O . ASP A 1 222 ? 33.625 4.422 3.395 1 87.31 222 ASP A O 1
ATOM 1607 N N . PHE A 1 223 ? 34.656 5.883 4.73 1 88.94 223 PHE A N 1
ATOM 1608 C CA . PHE A 1 223 ? 34.094 6.938 3.898 1 88.94 223 PHE A CA 1
ATOM 1609 C C . PHE A 1 223 ? 35.062 8.109 3.77 1 88.94 223 PHE A C 1
ATOM 1611 O O . PHE A 1 223 ? 36 8.234 4.562 1 88.94 223 PHE A O 1
ATOM 1618 N N . ALA A 1 224 ? 34.875 8.773 2.697 1 89.94 224 ALA A N 1
ATOM 1619 C CA . ALA A 1 224 ? 35.5 10.086 2.49 1 89.94 224 ALA A CA 1
ATOM 1620 C C . ALA A 1 224 ? 34.438 11.18 2.43 1 89.94 224 ALA A C 1
ATOM 1622 O O . ALA A 1 224 ? 33.344 10.969 1.882 1 89.94 224 ALA A O 1
ATOM 1623 N N . ALA A 1 225 ? 34.781 12.266 3.061 1 87 225 ALA A N 1
ATOM 1624 C CA . ALA A 1 225 ? 33.875 13.398 2.988 1 87 225 ALA A CA 1
ATOM 1625 C C . ALA A 1 225 ? 33.719 13.898 1.555 1 87 225 ALA A C 1
ATOM 1627 O O . ALA A 1 225 ? 34.656 13.789 0.758 1 87 225 ALA A O 1
ATOM 1628 N N . PRO A 1 226 ? 32.531 14.398 1.271 1 90.56 226 PRO A N 1
ATOM 1629 C CA . PRO A 1 226 ? 32.375 14.969 -0.07 1 90.56 226 PRO A CA 1
ATOM 1630 C C . PRO A 1 226 ? 33.25 16.219 -0.271 1 90.56 226 PRO A C 1
ATOM 1632 O O . PRO A 1 226 ? 33.656 16.859 0.703 1 90.56 226 PRO A O 1
ATOM 1635 N N . ASP A 1 227 ? 33.438 16.594 -1.492 1 88.94 227 ASP A N 1
ATOM 1636 C CA . ASP A 1 227 ? 34.281 17.719 -1.838 1 88.94 227 ASP A CA 1
ATOM 1637 C C . ASP A 1 227 ? 33.469 19.016 -1.888 1 88.94 227 ASP A C 1
ATOM 1639 O O . ASP A 1 227 ? 34.062 20.109 -1.991 1 88.94 227 ASP A O 1
ATOM 1643 N N . THR A 1 228 ? 32.219 18.844 -1.817 1 90.56 228 THR A N 1
ATOM 1644 C CA . THR A 1 228 ? 31.375 20.016 -2.01 1 90.56 228 THR A CA 1
ATOM 1645 C C . THR A 1 228 ? 30.391 20.156 -0.862 1 90.56 228 THR A C 1
ATOM 1647 O O . THR A 1 228 ? 30.047 19.172 -0.198 1 90.56 228 THR A O 1
ATOM 1650 N N . ALA A 1 229 ? 30.078 21.406 -0.592 1 91.94 229 ALA A N 1
ATOM 1651 C CA . ALA A 1 229 ? 29.031 21.719 0.375 1 91.94 229 ALA A CA 1
ATOM 1652 C C . ALA A 1 229 ? 27.75 22.156 -0.328 1 91.94 229 ALA A C 1
ATOM 1654 O O . ALA A 1 229 ? 27.797 22.656 -1.455 1 91.94 229 ALA A O 1
ATOM 1655 N N . ALA A 1 230 ? 26.641 21.875 0.329 1 92.62 230 ALA A N 1
ATOM 1656 C CA . ALA A 1 230 ? 25.375 22.344 -0.214 1 92.62 230 ALA A CA 1
ATOM 1657 C C . ALA A 1 230 ? 25.297 23.875 -0.171 1 92.62 230 ALA A C 1
ATOM 1659 O O . ALA A 1 230 ? 25.922 24.5 0.692 1 92.62 230 ALA A O 1
ATOM 1660 N N . ALA A 1 231 ? 24.625 24.469 -1.123 1 90.69 231 ALA A N 1
ATOM 1661 C CA . ALA A 1 231 ? 24.422 25.906 -1.204 1 90.69 231 ALA A CA 1
ATOM 1662 C C . ALA A 1 231 ? 22.984 26.234 -1.596 1 90.69 231 ALA A C 1
ATOM 1664 O O . ALA A 1 231 ? 22.266 25.391 -2.123 1 90.69 231 ALA A O 1
ATOM 1665 N N . ALA A 1 232 ? 22.641 27.484 -1.243 1 87.25 232 ALA A N 1
ATOM 1666 C CA . ALA A 1 232 ? 21.312 27.922 -1.681 1 87.25 232 ALA A CA 1
ATOM 1667 C C . ALA A 1 232 ? 21.156 27.781 -3.193 1 87.25 232 ALA A C 1
ATOM 1669 O O . ALA A 1 232 ? 22.062 28.156 -3.949 1 87.25 232 ALA A O 1
ATOM 1670 N N . GLY A 1 233 ? 20.078 27.172 -3.555 1 86.88 233 GLY A N 1
ATOM 1671 C CA . GLY A 1 233 ? 19.812 27 -4.977 1 86.88 233 GLY A CA 1
ATOM 1672 C C . GLY A 1 233 ? 20.375 25.703 -5.531 1 86.88 233 GLY A C 1
ATOM 1673 O O . GLY A 1 233 ? 20.156 25.375 -6.699 1 86.88 233 GLY A O 1
ATOM 1674 N N . SER A 1 234 ? 21.062 24.953 -4.758 1 90.75 234 SER A N 1
ATOM 1675 C CA . SER A 1 234 ? 21.562 23.641 -5.184 1 90.75 234 SER A CA 1
ATOM 1676 C C . SER A 1 234 ? 20.438 22.75 -5.68 1 90.75 234 SER A C 1
ATOM 1678 O O . SER A 1 234 ? 19.328 22.766 -5.117 1 90.75 234 SER A O 1
ATOM 1680 N N . SER A 1 235 ? 20.781 22.031 -6.789 1 94.88 235 SER A N 1
ATOM 1681 C CA . SER A 1 235 ? 19.859 20.984 -7.223 1 94.88 235 SER A CA 1
ATOM 1682 C C . SER A 1 235 ? 19.781 19.859 -6.195 1 94.88 235 SER A C 1
ATOM 1684 O O . SER A 1 235 ? 20.641 19.75 -5.316 1 94.88 235 SER A O 1
ATOM 1686 N N . VAL A 1 236 ? 18.75 19.094 -6.305 1 96.5 236 VAL A N 1
ATOM 1687 C CA . VAL A 1 236 ? 18.562 17.969 -5.395 1 96.5 236 VAL A CA 1
ATOM 1688 C C . VAL A 1 236 ? 19.781 17.047 -5.438 1 96.5 236 VAL A C 1
ATOM 1690 O O . VAL A 1 236 ? 20.297 16.656 -4.391 1 96.5 236 VAL A O 1
ATOM 1693 N N . ARG A 1 237 ? 20.266 16.719 -6.578 1 96.62 237 ARG A N 1
ATOM 1694 C CA . ARG A 1 237 ? 21.391 15.805 -6.727 1 96.62 237 ARG A CA 1
ATOM 1695 C C . ARG A 1 237 ? 22.672 16.422 -6.184 1 96.62 237 ARG A C 1
ATOM 1697 O O . ARG A 1 237 ? 23.531 15.727 -5.652 1 96.62 237 ARG A O 1
ATOM 1704 N N . ASP A 1 238 ? 22.766 17.75 -6.285 1 96.38 238 ASP A N 1
ATOM 1705 C CA . ASP A 1 238 ? 23.906 18.438 -5.672 1 96.38 238 ASP A CA 1
ATOM 1706 C C . ASP A 1 238 ? 23.812 18.375 -4.148 1 96.38 238 ASP A C 1
ATOM 1708 O O . ASP A 1 238 ? 24.844 18.234 -3.473 1 96.38 238 ASP A O 1
ATOM 1712 N N . ILE A 1 239 ? 22.609 18.516 -3.633 1 97.75 239 ILE A N 1
ATOM 1713 C CA . ILE A 1 239 ? 22.422 18.391 -2.191 1 97.75 239 ILE A CA 1
ATOM 1714 C C . ILE A 1 239 ? 22.812 16.984 -1.736 1 97.75 239 ILE A C 1
ATOM 1716 O O . ILE A 1 239 ? 23.531 16.828 -0.752 1 97.75 239 ILE A O 1
ATOM 1720 N N . PHE A 1 240 ? 22.312 15.914 -2.484 1 98.12 240 PHE A N 1
ATOM 1721 C CA . PHE A 1 240 ? 22.672 14.539 -2.16 1 98.12 240 PHE A CA 1
ATOM 1722 C C . PHE A 1 240 ? 24.188 14.352 -2.168 1 98.12 240 PHE A C 1
ATOM 1724 O O . PHE A 1 240 ? 24.75 13.758 -1.247 1 98.12 240 PHE A O 1
ATOM 1731 N N . ALA A 1 241 ? 24.859 14.945 -3.17 1 97.12 241 ALA A N 1
ATOM 1732 C CA . ALA A 1 241 ? 26.312 14.812 -3.309 1 97.12 241 ALA A CA 1
ATOM 1733 C C . ALA A 1 241 ? 27.047 15.5 -2.158 1 97.12 241 ALA A C 1
ATOM 1735 O O . ALA A 1 241 ? 28.109 15.055 -1.732 1 97.12 241 ALA A O 1
ATOM 1736 N N . ALA A 1 242 ? 26.5 16.594 -1.677 1 97.38 242 ALA A N 1
ATOM 1737 C CA . ALA A 1 242 ? 27.125 17.391 -0.624 1 97.38 242 ALA A CA 1
ATOM 1738 C C . ALA A 1 242 ? 26.922 16.734 0.744 1 97.38 242 ALA A C 1
ATOM 1740 O O . ALA A 1 242 ? 27.734 16.953 1.657 1 97.38 242 ALA A O 1
ATOM 1741 N N . VAL A 1 243 ? 25.875 15.969 0.866 1 97.88 243 VAL A N 1
ATOM 1742 C CA . VAL A 1 243 ? 25.531 15.43 2.176 1 97.88 243 VAL A CA 1
ATOM 1743 C C . VAL A 1 243 ? 26.047 14 2.301 1 97.88 243 VAL A C 1
ATOM 1745 O O . VAL A 1 243 ? 26.531 13.602 3.363 1 97.88 243 VAL A O 1
ATOM 1748 N N . ALA A 1 244 ? 25.984 13.195 1.265 1 97.94 244 ALA A N 1
ATOM 1749 C CA . ALA A 1 244 ? 26.391 11.789 1.271 1 97.94 244 ALA A CA 1
ATOM 1750 C C . ALA A 1 244 ? 27.906 11.656 1.153 1 97.94 244 ALA A C 1
ATOM 1752 O O . ALA A 1 244 ? 28.578 12.57 0.665 1 97.94 244 ALA A O 1
ATOM 1753 N N . ASP A 1 245 ? 28.422 10.539 1.654 1 97.44 245 ASP A N 1
ATOM 1754 C CA . ASP A 1 245 ? 29.828 10.219 1.43 1 97.44 245 ASP A CA 1
ATOM 1755 C C . ASP A 1 245 ? 30.141 10.117 -0.062 1 97.44 245 ASP A C 1
ATOM 1757 O O . ASP A 1 245 ? 29.266 9.766 -0.86 1 97.44 245 ASP A O 1
ATOM 1761 N N . ALA A 1 246 ? 31.391 10.406 -0.401 1 95.44 246 ALA A N 1
ATOM 1762 C CA . ALA A 1 246 ? 31.797 10.414 -1.802 1 95.44 246 ALA A CA 1
ATOM 1763 C C . ALA A 1 246 ? 31.5 9.07 -2.465 1 95.44 246 ALA A C 1
ATOM 1765 O O . ALA A 1 246 ? 31.781 8.016 -1.894 1 95.44 246 ALA A O 1
ATOM 1766 N N . ASP A 1 247 ? 30.828 9.094 -3.652 1 92.56 247 ASP A N 1
ATOM 1767 C CA . ASP A 1 247 ? 30.578 7.973 -4.547 1 92.56 247 ASP A CA 1
ATOM 1768 C C . ASP A 1 247 ? 29.672 6.934 -3.887 1 92.56 247 ASP A C 1
ATOM 1770 O O . ASP A 1 247 ? 29.766 5.742 -4.184 1 92.56 247 ASP A O 1
ATOM 1774 N N . SER A 1 248 ? 28.859 7.383 -2.982 1 96.5 248 SER A N 1
ATOM 1775 C CA . SER A 1 248 ? 28.047 6.406 -2.254 1 96.5 248 SER A CA 1
ATOM 1776 C C . SER A 1 248 ? 26.609 6.422 -2.727 1 96.5 248 SER A C 1
ATOM 1778 O O . SER A 1 248 ? 25.844 5.488 -2.451 1 96.5 248 SER A O 1
ATOM 1780 N N . VAL A 1 249 ? 26.156 7.438 -3.461 1 97.88 249 VAL A N 1
ATOM 1781 C CA . VAL A 1 249 ? 24.734 7.648 -3.773 1 97.88 249 VAL A CA 1
ATOM 1782 C C . VAL A 1 249 ? 24.297 6.656 -4.848 1 97.88 249 VAL A C 1
ATOM 1784 O O . VAL A 1 249 ? 24.906 6.566 -5.91 1 97.88 249 VAL A O 1
ATOM 1787 N N . VAL A 1 250 ? 23.266 5.891 -4.57 1 98.31 250 VAL A N 1
ATOM 1788 C CA . VAL A 1 250 ? 22.562 5.043 -5.527 1 98.31 250 VAL A CA 1
ATOM 1789 C C . VAL A 1 250 ? 21.125 5.527 -5.688 1 98.31 250 VAL A C 1
ATOM 1791 O O . VAL A 1 250 ? 20.25 5.195 -4.875 1 98.31 250 VAL A O 1
ATOM 1794 N N . GLU A 1 251 ? 20.906 6.309 -6.727 1 98.56 251 GLU A N 1
ATOM 1795 C CA . GLU A 1 251 ? 19.578 6.844 -6.977 1 98.56 251 GLU A CA 1
ATOM 1796 C C . GLU A 1 251 ? 18.656 5.77 -7.543 1 98.56 251 GLU A C 1
ATOM 1798 O O . GLU A 1 251 ? 19.047 5.008 -8.43 1 98.56 251 GLU A O 1
ATOM 1803 N N . LEU A 1 252 ? 17.5 5.676 -7.023 1 98.62 252 LEU A N 1
ATOM 1804 C CA . LEU A 1 252 ? 16.531 4.668 -7.43 1 98.62 252 LEU A CA 1
ATOM 1805 C C . LEU A 1 252 ? 15.359 5.309 -8.172 1 98.62 252 LEU A C 1
ATOM 1807 O O . LEU A 1 252 ? 14.945 6.418 -7.836 1 98.62 252 LEU A O 1
ATOM 1811 N N . GLN A 1 253 ? 14.844 4.598 -9.203 1 97.75 253 GLN A N 1
ATOM 1812 C CA . GLN A 1 253 ? 13.641 4.961 -9.945 1 97.75 253 GLN A CA 1
ATOM 1813 C C . GLN A 1 253 ? 13.766 6.363 -10.539 1 97.75 253 GLN A C 1
ATOM 1815 O O . GLN A 1 253 ? 12.867 7.188 -10.375 1 97.75 253 GLN A O 1
ATOM 1820 N N . THR A 1 254 ? 14.828 6.586 -11.258 1 96.94 254 THR A N 1
ATOM 1821 C CA . THR A 1 254 ? 15.156 7.91 -11.773 1 96.94 254 THR A CA 1
ATOM 1822 C C . THR A 1 254 ? 14.141 8.352 -12.82 1 96.94 254 THR A C 1
ATOM 1824 O O . THR A 1 254 ? 14.008 9.539 -13.102 1 96.94 254 THR A O 1
ATOM 1827 N N . GLN A 1 255 ? 13.375 7.426 -13.391 1 95.19 255 GLN A N 1
ATOM 1828 C CA . GLN A 1 255 ? 12.453 7.773 -14.469 1 95.19 255 GLN A CA 1
ATOM 1829 C C . GLN A 1 255 ? 11.008 7.75 -13.984 1 95.19 255 GLN A C 1
ATOM 1831 O O . GLN A 1 255 ? 10.078 7.918 -14.773 1 95.19 255 GLN A O 1
ATOM 1836 N N . PHE A 1 256 ? 10.781 7.52 -12.805 1 95.19 256 PHE A N 1
ATOM 1837 C CA . PHE A 1 256 ? 9.453 7.414 -12.211 1 95.19 256 PHE A CA 1
ATOM 1838 C C . PHE A 1 256 ? 9.258 8.461 -11.117 1 95.19 256 PHE A C 1
ATOM 1840 O O . PHE A 1 256 ? 10.148 8.672 -10.289 1 95.19 256 PHE A O 1
ATOM 1847 N N . GLY A 1 257 ? 8.055 9.07 -11.125 1 94.19 257 GLY A N 1
ATOM 1848 C CA . GLY A 1 257 ? 7.816 10.078 -10.102 1 94.19 257 GLY A CA 1
ATOM 1849 C C . GLY A 1 257 ? 8.922 11.117 -10.023 1 94.19 257 GLY A C 1
ATOM 1850 O O . GLY A 1 257 ? 9.469 11.367 -8.953 1 94.19 257 GLY A O 1
ATOM 1851 N N . VAL A 1 258 ? 9.148 11.781 -11.094 1 95.19 258 VAL A N 1
ATOM 1852 C CA . VAL A 1 258 ? 10.367 12.57 -11.289 1 95.19 258 VAL A CA 1
ATOM 1853 C C . VAL A 1 258 ? 10.312 13.828 -10.422 1 95.19 258 VAL A C 1
ATOM 1855 O O . VAL A 1 258 ? 11.328 14.5 -10.227 1 95.19 258 VAL A O 1
ATOM 1858 N N . SER A 1 259 ? 9.141 14.078 -9.852 1 95.06 259 SER A N 1
ATOM 1859 C CA . SER A 1 259 ? 9.031 15.203 -8.93 1 95.06 259 SER A CA 1
ATOM 1860 C C . SER A 1 259 ? 9.641 14.875 -7.574 1 95.06 259 SER A C 1
ATOM 1862 O O . SER A 1 259 ? 9.711 15.734 -6.695 1 95.06 259 SER A O 1
ATOM 1864 N N . ALA A 1 260 ? 10.086 13.664 -7.426 1 97 260 ALA A N 1
ATOM 1865 C CA . ALA A 1 260 ? 10.773 13.211 -6.219 1 97 260 ALA A CA 1
ATOM 1866 C C . ALA A 1 260 ? 12.031 12.43 -6.562 1 97 260 ALA A C 1
ATOM 1868 O O . ALA A 1 260 ? 12.102 11.781 -7.613 1 97 260 ALA A O 1
ATOM 1869 N N . VAL A 1 261 ? 12.977 12.516 -5.707 1 98.31 261 VAL A N 1
ATOM 1870 C CA . VAL A 1 261 ? 14.219 11.758 -5.852 1 98.31 261 VAL A CA 1
ATOM 1871 C C . VAL A 1 261 ? 14.453 10.898 -4.613 1 98.31 261 VAL A C 1
ATOM 1873 O O . VAL A 1 261 ? 14.281 11.367 -3.482 1 98.31 261 VAL A O 1
ATOM 1876 N N . THR A 1 262 ? 14.734 9.609 -4.793 1 98.75 262 THR A N 1
ATOM 1877 C CA . THR A 1 262 ? 15.062 8.688 -3.711 1 98.75 262 THR A CA 1
ATOM 1878 C C . THR A 1 262 ? 16.391 7.996 -3.979 1 98.75 262 THR A C 1
ATOM 1880 O O . THR A 1 262 ? 16.719 7.672 -5.125 1 98.75 262 THR A O 1
ATOM 1883 N N . ALA A 1 263 ? 17.172 7.785 -2.893 1 98.81 263 ALA A N 1
ATOM 1884 C CA . ALA A 1 263 ? 18.469 7.145 -3.043 1 98.81 263 ALA A CA 1
ATOM 1885 C C . ALA A 1 263 ? 18.922 6.488 -1.74 1 98.81 263 ALA A C 1
ATOM 1887 O O . ALA A 1 263 ? 18.578 6.961 -0.653 1 98.81 263 ALA A O 1
ATOM 1888 N N . LEU A 1 264 ? 19.594 5.41 -1.879 1 98.69 264 LEU A N 1
ATOM 1889 C CA . LEU A 1 264 ? 20.422 4.918 -0.781 1 98.69 264 LEU A CA 1
ATOM 1890 C C . LEU A 1 264 ? 21.812 5.543 -0.825 1 98.69 264 LEU A C 1
ATOM 1892 O O . LEU A 1 264 ? 22.375 5.727 -1.904 1 98.69 264 LEU A O 1
ATOM 1896 N N . ALA A 1 265 ? 22.344 5.871 0.275 1 98.25 265 ALA A N 1
ATOM 1897 C CA . ALA A 1 265 ? 23.688 6.441 0.391 1 98.25 265 ALA A CA 1
ATOM 1898 C C . ALA A 1 265 ? 24.281 6.18 1.773 1 98.25 265 ALA A C 1
ATOM 1900 O O . ALA A 1 265 ? 23.672 5.504 2.6 1 98.25 265 ALA A O 1
ATOM 1901 N N . THR A 1 266 ? 25.5 6.555 1.937 1 97.69 266 THR A N 1
ATOM 1902 C CA . THR A 1 266 ? 26.094 6.547 3.268 1 97.69 266 THR A CA 1
ATOM 1903 C C . THR A 1 266 ? 26.422 7.969 3.721 1 97.69 266 THR A C 1
ATOM 1905 O O . THR A 1 266 ? 26.734 8.828 2.898 1 97.69 266 THR A O 1
ATOM 1908 N N . VAL A 1 267 ? 26.172 8.219 4.914 1 97.44 267 VAL A N 1
ATOM 1909 C CA . VAL A 1 267 ? 26.562 9.445 5.594 1 97.44 267 VAL A CA 1
ATOM 1910 C C . VAL A 1 267 ? 27.469 9.117 6.789 1 97.44 267 VAL A C 1
ATOM 1912 O O . VAL A 1 267 ? 27.016 8.484 7.746 1 97.44 267 VAL A O 1
ATOM 1915 N N . ASN A 1 268 ? 28.719 9.531 6.742 1 95.81 268 ASN A N 1
ATOM 1916 C CA . ASN A 1 268 ? 29.719 9.156 7.738 1 95.81 268 ASN A CA 1
ATOM 1917 C C . ASN A 1 268 ? 29.797 7.637 7.906 1 95.81 268 ASN A C 1
ATOM 1919 O O . ASN A 1 268 ? 29.797 7.133 9.031 1 95.81 268 ASN A O 1
ATOM 1923 N N . GLY A 1 269 ? 29.672 6.984 6.848 1 95.69 269 GLY A N 1
ATOM 1924 C CA . GLY A 1 269 ? 29.859 5.539 6.828 1 95.69 269 GLY A CA 1
ATOM 1925 C C . GLY A 1 269 ? 28.578 4.773 7.133 1 95.69 269 GLY A C 1
ATOM 1926 O O . GLY A 1 269 ? 28.547 3.549 6.988 1 95.69 269 GLY A O 1
ATOM 1927 N N . ASN A 1 270 ? 27.562 5.434 7.617 1 95.75 270 ASN A N 1
ATOM 1928 C CA . ASN A 1 270 ? 26.297 4.785 7.914 1 95.75 270 ASN A CA 1
ATOM 1929 C C . ASN A 1 270 ? 25.312 4.895 6.746 1 95.75 270 ASN A C 1
ATOM 1931 O O . ASN A 1 270 ? 25.172 5.965 6.152 1 95.75 270 ASN A O 1
ATOM 1935 N N . VAL A 1 271 ? 24.688 3.773 6.441 1 97.62 271 VAL A N 1
ATOM 1936 C CA . VAL A 1 271 ? 23.719 3.787 5.348 1 97.62 271 VAL A CA 1
ATOM 1937 C C . VAL A 1 271 ? 22.5 4.633 5.738 1 97.62 271 VAL A C 1
ATOM 1939 O O . VAL A 1 271 ? 22.016 4.547 6.871 1 97.62 271 VAL A O 1
ATOM 1942 N N . ALA A 1 272 ? 22.031 5.477 4.832 1 98.38 272 ALA A N 1
ATOM 1943 C CA . ALA A 1 272 ? 20.828 6.305 5 1 98.38 272 ALA A CA 1
ATOM 1944 C C . ALA A 1 272 ? 20.047 6.395 3.701 1 98.38 272 ALA A C 1
ATOM 1946 O O . ALA A 1 272 ? 20.609 6.352 2.611 1 98.38 272 ALA A O 1
ATOM 1947 N N . GLY A 1 273 ? 18.734 6.355 3.854 1 98.75 273 GLY A N 1
ATOM 1948 C CA . GLY A 1 273 ? 17.891 6.695 2.721 1 98.75 273 GLY A CA 1
ATOM 1949 C C . GLY A 1 273 ? 17.703 8.188 2.541 1 98.75 273 GLY A C 1
ATOM 1950 O O . GLY A 1 273 ? 17.328 8.891 3.48 1 98.75 273 GLY A O 1
ATOM 1951 N N . LEU A 1 274 ? 17.984 8.68 1.381 1 98.81 274 LEU A N 1
ATOM 1952 C CA . LEU A 1 274 ? 17.797 10.086 1.051 1 98.81 274 LEU A CA 1
ATOM 1953 C C . LEU A 1 274 ? 16.547 10.281 0.194 1 98.81 274 LEU A C 1
ATOM 1955 O O . LEU A 1 274 ? 16.344 9.562 -0.79 1 98.81 274 LEU A O 1
ATOM 1959 N N . VAL A 1 275 ? 15.711 11.164 0.603 1 98.62 275 VAL A N 1
ATOM 1960 C CA . VAL A 1 275 ? 14.492 11.539 -0.113 1 98.62 275 VAL A CA 1
ATOM 1961 C C . VAL A 1 275 ? 14.492 13.039 -0.375 1 98.62 275 VAL A C 1
ATOM 1963 O O . VAL A 1 275 ? 14.914 13.828 0.476 1 98.62 275 VAL A O 1
ATOM 1966 N N . ALA A 1 276 ? 14.031 13.445 -1.536 1 98.38 276 ALA A N 1
ATOM 1967 C CA . ALA A 1 276 ? 13.883 14.875 -1.794 1 98.38 276 ALA A CA 1
ATOM 1968 C C . ALA A 1 276 ? 12.727 15.148 -2.748 1 98.38 276 ALA A C 1
ATOM 1970 O O . ALA A 1 276 ? 12.477 14.367 -3.67 1 98.38 276 ALA A O 1
ATOM 1971 N N . THR A 1 277 ? 12 16.156 -2.473 1 97.12 277 THR A N 1
ATOM 1972 C CA . THR A 1 277 ? 11.117 16.688 -3.506 1 97.12 277 THR A CA 1
ATOM 1973 C C . THR A 1 277 ? 11.906 17.484 -4.531 1 97.12 277 THR A C 1
ATOM 1975 O O . THR A 1 277 ? 12.852 18.203 -4.176 1 97.12 277 THR A O 1
ATOM 1978 N N . ASP A 1 278 ? 11.57 17.359 -5.777 1 94.94 278 ASP A N 1
ATOM 1979 C CA . ASP A 1 278 ? 12.281 18.047 -6.852 1 94.94 278 ASP A CA 1
ATOM 1980 C C . ASP A 1 278 ? 11.367 19.031 -7.574 1 94.94 278 ASP A C 1
ATOM 1982 O O . ASP A 1 278 ? 10.797 18.703 -8.617 1 94.94 278 ASP A O 1
ATOM 1986 N N . ARG A 1 279 ? 11.359 20.156 -7.137 1 89.62 279 ARG A N 1
ATOM 1987 C CA . ARG A 1 279 ? 10.453 21.172 -7.652 1 89.62 279 ARG A CA 1
ATOM 1988 C C . ARG A 1 279 ? 10.797 21.531 -9.094 1 89.62 279 ARG A C 1
ATOM 1990 O O . ARG A 1 279 ? 9.945 22.016 -9.844 1 89.62 279 ARG A O 1
ATOM 1997 N N . GLU A 1 280 ? 12.031 21.375 -9.453 1 89.62 280 GLU A N 1
ATOM 1998 C CA . GLU A 1 280 ? 12.438 21.641 -10.828 1 89.62 280 GLU A CA 1
ATOM 1999 C C . GLU A 1 280 ? 11.68 20.75 -11.812 1 89.62 280 GLU A C 1
ATOM 2001 O O . GLU A 1 280 ? 11.477 21.125 -12.969 1 89.62 280 GLU A O 1
ATOM 2006 N N . ASN A 1 281 ? 11.281 19.641 -11.297 1 90.44 281 ASN A N 1
ATOM 2007 C CA . ASN A 1 281 ? 10.531 18.719 -12.133 1 90.44 281 ASN A CA 1
ATOM 2008 C C . ASN A 1 281 ? 9.039 18.766 -11.828 1 90.44 281 ASN A C 1
ATOM 2010 O O . ASN A 1 281 ? 8.305 17.828 -12.125 1 90.44 281 ASN A O 1
ATOM 2014 N N . GLY A 1 282 ? 8.586 19.875 -11.227 1 86.12 282 GLY A N 1
ATOM 2015 C CA . GLY A 1 282 ? 7.172 20.125 -11.008 1 86.12 282 GLY A CA 1
ATOM 2016 C C . GLY A 1 282 ? 6.727 19.844 -9.586 1 86.12 282 GLY A C 1
ATOM 2017 O O . GLY A 1 282 ? 7.535 19.453 -8.75 1 86.12 282 GLY A O 1
ATOM 2018 N N . ALA A 1 283 ? 5.395 20.094 -9.367 1 88.44 283 ALA A N 1
ATOM 2019 C CA . ALA A 1 283 ? 4.785 19.828 -8.062 1 88.44 283 ALA A CA 1
ATOM 2020 C C . ALA A 1 283 ? 4.777 18.344 -7.754 1 88.44 283 ALA A C 1
ATOM 2022 O O . ALA A 1 283 ? 4.777 17.5 -8.664 1 88.44 283 ALA A O 1
ATOM 2023 N N . LEU A 1 284 ? 4.84 18.031 -6.457 1 91.69 284 LEU A N 1
ATOM 2024 C CA . LEU A 1 284 ? 4.812 16.641 -6.062 1 91.69 284 LEU A CA 1
ATOM 2025 C C . LEU A 1 284 ? 3.537 15.953 -6.555 1 91.69 284 LEU A C 1
ATOM 2027 O O . LEU A 1 284 ? 2.432 16.344 -6.176 1 91.69 284 LEU A O 1
ATOM 2031 N N . CYS A 1 285 ? 3.686 14.992 -7.391 1 89.19 285 CYS A N 1
ATOM 2032 C CA . CYS A 1 285 ? 2.555 14.305 -8 1 89.19 285 CYS A CA 1
ATOM 2033 C C . CYS A 1 285 ? 2.277 12.984 -7.289 1 89.19 285 CYS A C 1
ATOM 2035 O O . CYS A 1 285 ? 2.99 12.609 -6.355 1 89.19 285 CYS A O 1
ATOM 2037 N N . ALA A 1 286 ? 1.24 12.336 -7.75 1 89.44 286 ALA A N 1
ATOM 2038 C CA . ALA A 1 286 ? 0.819 11.07 -7.164 1 89.44 286 ALA A CA 1
ATOM 2039 C C . ALA A 1 286 ? 1.928 10.023 -7.266 1 89.44 286 ALA A C 1
ATOM 2041 O O . ALA A 1 286 ? 2.225 9.328 -6.293 1 89.44 286 ALA A O 1
ATOM 2042 N N . ASP A 1 287 ? 2.58 9.906 -8.445 1 92 287 ASP A N 1
ATOM 2043 C CA . ASP A 1 287 ? 3.658 8.945 -8.648 1 92 287 ASP A CA 1
ATOM 2044 C C . ASP A 1 287 ? 4.836 9.242 -7.727 1 92 287 ASP A C 1
ATOM 2046 O O . ASP A 1 287 ? 5.441 8.328 -7.164 1 92 287 ASP A O 1
ATOM 2050 N N . GLY A 1 288 ? 5.133 10.547 -7.617 1 94.81 288 GLY A N 1
ATOM 2051 C CA . GLY A 1 288 ? 6.195 10.938 -6.703 1 94.81 288 GLY A CA 1
ATOM 2052 C C . GLY A 1 288 ? 5.902 10.57 -5.262 1 94.81 288 GLY A C 1
ATOM 2053 O O . GLY A 1 288 ? 6.793 10.102 -4.543 1 94.81 288 GLY A O 1
ATOM 2054 N N . ALA A 1 289 ? 4.672 10.789 -4.859 1 94.31 289 ALA A N 1
ATOM 2055 C CA . ALA A 1 289 ? 4.262 10.438 -3.504 1 94.31 289 ALA A CA 1
ATOM 2056 C C . ALA A 1 289 ? 4.363 8.93 -3.273 1 94.31 289 ALA A C 1
ATOM 2058 O O . ALA A 1 289 ? 4.852 8.492 -2.23 1 94.31 289 ALA A O 1
ATOM 2059 N N . SER A 1 290 ? 3.936 8.141 -4.254 1 94.31 290 SER A N 1
ATOM 2060 C CA . SER A 1 290 ? 4.016 6.688 -4.156 1 94.31 290 SER A CA 1
ATOM 2061 C C . SER A 1 290 ? 5.461 6.215 -4.086 1 94.31 290 SER A C 1
ATOM 2063 O O . SER A 1 290 ? 5.785 5.297 -3.334 1 94.31 290 SER A O 1
ATOM 2065 N N . LYS A 1 291 ? 6.281 6.848 -4.871 1 96.56 291 LYS A N 1
ATOM 2066 C CA . LYS A 1 291 ? 7.711 6.539 -4.879 1 96.56 291 LYS A CA 1
ATOM 2067 C C . LYS A 1 291 ? 8.328 6.754 -3.5 1 96.56 291 LYS A C 1
ATOM 2069 O O . LYS A 1 291 ? 9.008 5.871 -2.977 1 96.56 291 LYS A O 1
ATOM 2074 N N . ILE A 1 292 ? 8.039 7.898 -2.906 1 97.81 292 ILE A N 1
ATOM 2075 C CA . ILE A 1 292 ? 8.578 8.219 -1.592 1 97.81 292 ILE A CA 1
ATOM 2076 C C . ILE A 1 292 ? 8.039 7.238 -0.556 1 97.81 292 ILE A C 1
ATOM 2078 O O . ILE A 1 292 ? 8.797 6.711 0.265 1 97.81 292 ILE A O 1
ATOM 2082 N N . ALA A 1 293 ? 6.762 6.957 -0.636 1 97.19 293 ALA A N 1
ATOM 2083 C CA . ALA A 1 293 ? 6.137 6.066 0.341 1 97.19 293 ALA A CA 1
ATOM 2084 C C . ALA A 1 293 ? 6.793 4.691 0.329 1 97.19 293 ALA A C 1
ATOM 2086 O O . ALA A 1 293 ? 7.16 4.164 1.381 1 97.19 293 ALA A O 1
ATOM 2087 N N . ARG A 1 294 ? 6.93 4.113 -0.864 1 97.75 294 ARG A N 1
ATOM 2088 C CA . ARG A 1 294 ? 7.535 2.793 -0.998 1 97.75 294 ARG A CA 1
ATOM 2089 C C . ARG A 1 294 ? 8.977 2.797 -0.491 1 97.75 294 ARG A C 1
ATOM 2091 O O . ARG A 1 294 ? 9.414 1.843 0.155 1 97.75 294 ARG A O 1
ATOM 2098 N N . PHE A 1 295 ? 9.68 3.836 -0.778 1 98.62 295 PHE A N 1
ATOM 2099 C CA . PHE A 1 295 ? 11.078 3.947 -0.387 1 98.62 295 PHE A CA 1
ATOM 2100 C C . PHE A 1 295 ? 11.211 4.086 1.125 1 98.62 295 PHE A C 1
ATOM 2102 O O . PHE A 1 295 ? 12.07 3.453 1.739 1 98.62 295 PHE A O 1
ATOM 2109 N N . VAL A 1 296 ? 10.391 4.891 1.775 1 98.19 296 VAL A N 1
ATOM 2110 C CA . VAL A 1 296 ? 10.406 5.062 3.225 1 98.19 296 VAL A CA 1
ATOM 2111 C C . VAL A 1 296 ? 10.07 3.74 3.908 1 98.19 296 VAL A C 1
ATOM 2113 O O . VAL A 1 296 ? 10.68 3.379 4.914 1 98.19 296 VAL A O 1
ATOM 2116 N N . ARG A 1 297 ? 9.164 3.006 3.355 1 98.06 297 ARG A N 1
ATOM 2117 C CA . ARG A 1 297 ? 8.805 1.708 3.918 1 98.06 297 ARG A CA 1
ATOM 2118 C C . ARG A 1 297 ? 9.969 0.729 3.816 1 98.06 297 ARG A C 1
ATOM 2120 O O . ARG A 1 297 ? 10.219 -0.049 4.742 1 98.06 297 ARG A O 1
ATOM 2127 N N . LEU A 1 298 ? 10.656 0.772 2.635 1 98.44 298 LEU A N 1
ATOM 2128 C CA . LEU A 1 298 ? 11.859 -0.049 2.498 1 98.44 298 LEU A CA 1
ATOM 2129 C C . LEU A 1 298 ? 12.859 0.267 3.604 1 98.44 298 LEU A C 1
ATOM 2131 O O . LEU A 1 298 ? 13.352 -0.641 4.273 1 98.44 298 LEU A O 1
ATOM 2135 N N . CYS A 1 299 ? 13.133 1.531 3.795 1 98.38 299 CYS A N 1
ATOM 2136 C CA . CYS A 1 299 ? 14.094 1.96 4.805 1 98.38 299 CYS A CA 1
ATOM 2137 C C . CYS A 1 299 ? 13.648 1.538 6.199 1 98.38 299 CYS A C 1
ATOM 2139 O O . CYS A 1 299 ? 14.438 1.001 6.977 1 98.38 299 CYS A O 1
ATOM 2141 N N . ASP A 1 300 ? 12.383 1.756 6.5 1 97.44 300 ASP A N 1
ATOM 2142 C CA . ASP A 1 300 ? 11.875 1.439 7.832 1 97.44 300 ASP A CA 1
ATOM 2143 C C . ASP A 1 300 ? 11.922 -0.064 8.094 1 97.44 300 ASP A C 1
ATOM 2145 O O . ASP A 1 300 ? 12.281 -0.497 9.188 1 97.44 300 ASP A O 1
ATOM 2149 N N . ALA A 1 301 ? 11.531 -0.874 7.086 1 97.44 301 ALA A N 1
ATOM 2150 C CA . ALA A 1 301 ? 11.539 -2.326 7.242 1 97.44 301 ALA A CA 1
ATOM 2151 C C . ALA A 1 301 ? 12.922 -2.83 7.645 1 97.44 301 ALA A C 1
ATOM 2153 O O . ALA A 1 301 ? 13.039 -3.811 8.383 1 97.44 301 ALA A O 1
ATOM 2154 N N . PHE A 1 302 ? 13.961 -2.119 7.227 1 97.56 302 PHE A N 1
ATOM 2155 C CA . PHE A 1 302 ? 15.312 -2.629 7.441 1 97.56 302 PHE A CA 1
ATOM 2156 C C . PHE A 1 302 ? 16.125 -1.661 8.297 1 97.56 302 PHE A C 1
ATOM 2158 O O . PHE A 1 302 ? 17.359 -1.64 8.211 1 97.56 302 PHE A O 1
ATOM 2165 N N . ASN A 1 303 ? 15.461 -0.768 9 1 96.44 303 ASN A N 1
ATOM 2166 C CA . ASN A 1 303 ? 16.031 0.101 10.023 1 96.44 303 ASN A CA 1
ATOM 2167 C C . ASN A 1 303 ? 17.078 1.052 9.43 1 96.44 303 ASN A C 1
ATOM 2169 O O . ASN A 1 303 ? 18.109 1.311 10.047 1 96.44 303 ASN A O 1
ATOM 2173 N N . ILE A 1 304 ? 16.859 1.435 8.234 1 97.75 304 ILE A N 1
ATOM 2174 C CA . ILE A 1 304 ? 17.688 2.449 7.594 1 97.75 304 ILE A CA 1
ATOM 2175 C C . ILE A 1 304 ? 17.094 3.836 7.852 1 97.75 304 ILE A C 1
ATOM 2177 O O . ILE A 1 304 ? 15.93 4.09 7.547 1 97.75 304 ILE A O 1
ATOM 2181 N N . PRO A 1 305 ? 17.875 4.746 8.461 1 97.75 305 PRO A N 1
ATOM 2182 C CA . PRO A 1 305 ? 17.359 6.098 8.68 1 97.75 305 PRO A CA 1
ATOM 2183 C C . PRO A 1 305 ? 17 6.812 7.383 1 97.75 305 PRO A C 1
ATOM 2185 O O . PRO A 1 305 ? 17.562 6.504 6.328 1 97.75 305 PRO A O 1
ATOM 2188 N N . VAL A 1 306 ? 16.078 7.785 7.465 1 98.25 306 VAL A N 1
ATOM 2189 C CA . VAL A 1 306 ? 15.625 8.523 6.285 1 98.25 306 VAL A CA 1
ATOM 2190 C C . VAL A 1 306 ? 15.891 10.016 6.48 1 98.25 306 VAL A C 1
ATOM 2192 O O . VAL A 1 306 ? 15.547 10.578 7.523 1 98.25 306 VAL A O 1
ATOM 2195 N N . VAL A 1 307 ? 16.516 10.609 5.535 1 98.56 307 VAL A N 1
ATOM 2196 C CA . VAL A 1 307 ? 16.703 12.055 5.477 1 98.56 307 VAL A CA 1
ATOM 2197 C C . VAL A 1 307 ? 15.875 12.633 4.324 1 98.56 307 VAL A C 1
ATOM 2199 O O . VAL A 1 307 ? 16.078 12.281 3.164 1 98.56 307 VAL A O 1
ATOM 2202 N N . THR A 1 308 ? 14.969 13.5 4.633 1 98.19 308 THR A N 1
ATOM 2203 C CA . THR A 1 308 ? 14.07 14.07 3.633 1 98.19 308 THR A CA 1
ATOM 2204 C C . THR A 1 308 ? 14.391 15.547 3.402 1 98.19 308 THR A C 1
ATOM 2206 O O . THR A 1 308 ? 14.328 16.344 4.332 1 98.19 308 THR A O 1
ATOM 2209 N N . PHE A 1 309 ? 14.734 15.891 2.205 1 98.19 309 PHE A N 1
ATOM 2210 C CA . PHE A 1 309 ? 14.945 17.266 1.797 1 98.19 309 PHE A CA 1
ATOM 2211 C C . PHE A 1 309 ? 13.688 17.844 1.137 1 98.19 309 PHE A C 1
ATOM 2213 O O . PHE A 1 309 ? 13.234 17.312 0.119 1 98.19 309 PHE A O 1
ATOM 2220 N N . VAL A 1 310 ? 13.188 18.906 1.687 1 96.75 310 VAL A N 1
ATOM 2221 C CA . VAL A 1 310 ? 11.844 19.359 1.325 1 96.75 310 VAL A CA 1
ATOM 2222 C C . VAL A 1 310 ? 11.922 20.719 0.651 1 96.75 310 VAL A C 1
ATOM 2224 O O . VAL A 1 310 ? 12.406 21.688 1.244 1 96.75 310 VAL A O 1
ATOM 2227 N N . ASP A 1 311 ? 11.516 20.859 -0.522 1 96.25 311 ASP A N 1
ATOM 2228 C CA . ASP A 1 311 ? 11.234 22.062 -1.298 1 96.25 311 ASP A CA 1
ATOM 2229 C C . ASP A 1 311 ? 9.984 21.891 -2.154 1 96.25 311 ASP A C 1
ATOM 2231 O O . ASP A 1 311 ? 10.078 21.562 -3.34 1 96.25 311 ASP A O 1
ATOM 2235 N N . VAL A 1 312 ? 8.875 22.109 -1.491 1 92.56 312 VAL A N 1
ATOM 2236 C CA . VAL A 1 312 ? 7.617 21.766 -2.139 1 92.56 312 VAL A CA 1
ATOM 2237 C C . VAL A 1 312 ? 6.574 22.844 -1.859 1 92.56 312 VAL A C 1
ATOM 2239 O O . VAL A 1 312 ? 6.438 23.297 -0.724 1 92.56 312 VAL A O 1
ATOM 2242 N N . GLU A 1 313 ? 5.844 23.281 -2.838 1 90.31 313 GLU A N 1
ATOM 2243 C CA . GLU A 1 313 ? 4.816 24.297 -2.693 1 90.31 313 GLU A CA 1
ATOM 2244 C C . GLU A 1 313 ? 3.428 23.688 -2.58 1 90.31 313 GLU A C 1
ATOM 2246 O O . GLU A 1 313 ? 2.434 24.406 -2.434 1 90.31 313 GLU A O 1
ATOM 2251 N N . GLY A 1 314 ? 3.416 22.453 -2.637 1 86.69 314 GLY A N 1
ATOM 2252 C CA . GLY A 1 314 ? 2.154 21.734 -2.564 1 86.69 314 GLY A CA 1
ATOM 2253 C C . GLY A 1 314 ? 2.135 20.469 -3.42 1 86.69 314 GLY A C 1
ATOM 2254 O O . GLY A 1 314 ? 3.137 20.125 -4.047 1 86.69 314 GLY A O 1
ATOM 2255 N N . PHE A 1 315 ? 1.02 19.812 -3.346 1 85.75 315 PHE A N 1
ATOM 2256 C CA . PHE A 1 315 ? 0.805 18.656 -4.207 1 85.75 315 PHE A CA 1
ATOM 2257 C C . PHE A 1 315 ? 0.222 19.078 -5.551 1 85.75 315 PHE A C 1
ATOM 2259 O O . PHE A 1 315 ? -0.447 20.109 -5.645 1 85.75 315 PHE A O 1
ATOM 2266 N N . ARG A 1 316 ? 0.637 18.359 -6.535 1 79.44 316 ARG A N 1
ATOM 2267 C CA . ARG A 1 316 ? 0.018 18.609 -7.832 1 79.44 316 ARG A CA 1
ATOM 2268 C C . ARG A 1 316 ? -1.471 18.281 -7.805 1 79.44 316 ARG A C 1
ATOM 2270 O O . ARG A 1 316 ? -1.852 17.141 -7.527 1 79.44 316 ARG A O 1
ATOM 2277 N N . VAL A 1 317 ? -2.195 19.359 -7.891 1 70.25 317 VAL A N 1
ATOM 2278 C CA . VAL A 1 317 ? -3.641 19.156 -7.898 1 70.25 317 VAL A CA 1
ATOM 2279 C C . VAL A 1 317 ? -4.199 19.453 -9.289 1 70.25 317 VAL A C 1
ATOM 2281 O O . VAL A 1 317 ? -3.865 20.469 -9.891 1 70.25 317 VAL A O 1
ATOM 2284 N N . SER A 1 318 ? -4.57 18.469 -9.953 1 69.44 318 SER A N 1
ATOM 2285 C CA . SER A 1 318 ? -5.344 18.609 -11.18 1 69.44 318 SER A CA 1
ATOM 2286 C C . SER A 1 318 ? -6.613 17.766 -11.133 1 69.44 318 SER A C 1
ATOM 2288 O O . SER A 1 318 ? -6.73 16.859 -10.312 1 69.44 318 SER A O 1
ATOM 2290 N N . ALA A 1 319 ? -7.555 18.234 -11.883 1 63.75 319 ALA A N 1
ATOM 2291 C CA . ALA A 1 319 ? -8.781 17.453 -11.969 1 63.75 319 ALA A CA 1
ATOM 2292 C C . ALA A 1 319 ? -8.484 15.992 -12.305 1 63.75 319 ALA A C 1
ATOM 2294 O O . ALA A 1 319 ? -9.102 15.078 -11.742 1 63.75 319 ALA A O 1
ATOM 2295 N N . GLU A 1 320 ? -7.547 15.805 -13.078 1 68.31 320 GLU A N 1
ATOM 2296 C CA . GLU A 1 320 ? -7.191 14.461 -13.516 1 68.31 320 GLU A CA 1
ATOM 2297 C C . GLU A 1 320 ? -6.547 13.664 -12.383 1 68.31 320 GLU A C 1
ATOM 2299 O O . GLU A 1 320 ? -6.848 12.484 -12.195 1 68.31 320 GLU A O 1
ATOM 2304 N N . SER A 1 321 ? -5.828 14.383 -11.656 1 71.19 321 SER A N 1
ATOM 2305 C CA . SER A 1 321 ? -5.145 13.695 -10.562 1 71.19 321 SER A CA 1
ATOM 2306 C C . SER A 1 321 ? -6.125 13.305 -9.461 1 71.19 321 SER A C 1
ATOM 2308 O O . SER A 1 321 ? -6.012 12.219 -8.875 1 71.19 321 SER A O 1
ATOM 2310 N N . GLU A 1 322 ? -7.039 14.219 -9.195 1 67.12 322 GLU A N 1
ATOM 2311 C CA . GLU A 1 322 ? -8.016 13.938 -8.148 1 67.12 322 GLU A CA 1
ATOM 2312 C C . GLU A 1 322 ? -8.93 12.773 -8.547 1 67.12 322 GLU A C 1
ATOM 2314 O O . GLU A 1 322 ? -9.227 11.906 -7.723 1 67.12 322 GLU A O 1
ATOM 2319 N N . LEU A 1 323 ? -9.289 12.82 -9.789 1 67.06 323 LEU A N 1
ATOM 2320 C CA . LEU A 1 323 ? -10.141 11.742 -10.289 1 67.06 323 LEU A CA 1
ATOM 2321 C C . LEU A 1 323 ? -9.391 10.414 -10.297 1 67.06 323 LEU A C 1
ATOM 2323 O O . LEU A 1 323 ? -10 9.352 -10.164 1 67.06 323 LEU A O 1
ATOM 2327 N N . ALA A 1 324 ? -8.094 10.57 -10.328 1 71.81 324 ALA A N 1
ATOM 2328 C CA . ALA A 1 324 ? -7.273 9.367 -10.367 1 71.81 324 ALA A CA 1
ATOM 2329 C C . ALA A 1 324 ? -6.934 8.883 -8.961 1 71.81 324 ALA A C 1
ATOM 2331 O O . ALA A 1 324 ? -6.266 7.859 -8.797 1 71.81 324 ALA A O 1
ATOM 2332 N N . GLY A 1 325 ? -7.457 9.633 -8.016 1 79.75 325 GLY A N 1
ATOM 2333 C CA . GLY A 1 325 ? -7.215 9.203 -6.645 1 79.75 325 GLY A CA 1
ATOM 2334 C C . GLY A 1 325 ? -5.938 9.773 -6.059 1 79.75 325 GLY A C 1
ATOM 2335 O O . GLY A 1 325 ? -5.238 9.086 -5.305 1 79.75 325 GLY A O 1
ATOM 2336 N N . GLY A 1 326 ? -5.625 10.938 -6.453 1 85.12 326 GLY A N 1
ATOM 2337 C CA . GLY A 1 326 ? -4.422 11.586 -5.961 1 85.12 326 GLY A CA 1
ATOM 2338 C C . GLY A 1 326 ? -4.352 11.656 -4.449 1 85.12 326 GLY A C 1
ATOM 2339 O O . GLY A 1 326 ? -3.291 11.438 -3.859 1 85.12 326 GLY A O 1
ATOM 2340 N N . ILE A 1 327 ? -5.477 11.844 -3.791 1 88.81 327 ILE A N 1
ATOM 2341 C CA . ILE A 1 327 ? -5.52 11.984 -2.34 1 88.81 327 ILE A CA 1
ATOM 2342 C C . ILE A 1 327 ? -5.113 10.672 -1.679 1 88.81 327 ILE A C 1
ATOM 2344 O O . ILE A 1 327 ? -4.465 10.672 -0.63 1 88.81 327 ILE A O 1
ATOM 2348 N N . ARG A 1 328 ? -5.457 9.531 -2.234 1 92.12 328 ARG A N 1
ATOM 2349 C CA . ARG A 1 328 ? -5.074 8.242 -1.67 1 92.12 328 ARG A CA 1
ATOM 2350 C C . ARG A 1 328 ? -3.557 8.07 -1.674 1 92.12 328 ARG A C 1
ATOM 2352 O O . ARG A 1 328 ? -2.984 7.539 -0.721 1 92.12 328 ARG A O 1
ATOM 2359 N N . GLU A 1 329 ? -2.91 8.547 -2.734 1 91.06 329 GLU A N 1
ATOM 2360 C CA . GLU A 1 329 ? -1.457 8.438 -2.828 1 91.06 329 GLU A CA 1
ATOM 2361 C C . GLU A 1 329 ? -0.77 9.344 -1.807 1 91.06 329 GLU A C 1
ATOM 2363 O O . GLU A 1 329 ? 0.234 8.953 -1.205 1 91.06 329 GLU A O 1
ATOM 2368 N N . ILE A 1 330 ? -1.365 10.477 -1.618 1 91.25 330 ILE A N 1
ATOM 2369 C CA . ILE A 1 330 ? -0.789 11.422 -0.665 1 91.25 330 ILE A CA 1
ATOM 2370 C C . ILE A 1 330 ? -1.003 10.914 0.759 1 91.25 330 ILE A C 1
ATOM 2372 O O . ILE A 1 330 ? -0.109 11.016 1.603 1 91.25 330 ILE A O 1
ATOM 2376 N N . ALA A 1 331 ? -2.188 10.43 0.944 1 93.19 331 ALA A N 1
ATOM 2377 C CA . ALA A 1 331 ? -2.459 9.836 2.25 1 93.19 331 ALA A CA 1
ATOM 2378 C C . ALA A 1 331 ? -1.54 8.648 2.514 1 93.19 331 ALA A C 1
ATOM 2380 O O . ALA A 1 331 ? -1.119 8.414 3.65 1 93.19 331 ALA A O 1
ATOM 2381 N N . LYS A 1 332 ? -1.23 7.895 1.488 1 93.69 332 LYS A N 1
ATOM 2382 C CA . LYS A 1 332 ? -0.289 6.781 1.572 1 93.69 332 LYS A CA 1
ATOM 2383 C C . LYS A 1 332 ? 1.093 7.262 2.006 1 93.69 332 LYS A C 1
ATOM 2385 O O . LYS A 1 332 ? 1.753 6.617 2.822 1 93.69 332 LYS A O 1
ATOM 2390 N N . LEU A 1 333 ? 1.511 8.328 1.425 1 94.75 333 LEU A N 1
ATOM 2391 C CA . LEU A 1 333 ? 2.781 8.953 1.785 1 94.75 333 LEU A CA 1
ATOM 2392 C C . LEU A 1 333 ? 2.803 9.328 3.264 1 94.75 333 LEU A C 1
ATOM 2394 O O . LEU A 1 333 ? 3.756 9.008 3.975 1 94.75 333 LEU A O 1
ATOM 2398 N N . ALA A 1 334 ? 1.725 9.953 3.697 1 93.81 334 ALA A N 1
ATOM 2399 C CA . ALA A 1 334 ? 1.625 10.352 5.102 1 93.81 334 ALA A CA 1
ATOM 2400 C C . ALA A 1 334 ? 1.644 9.125 6.016 1 93.81 334 ALA A C 1
ATOM 2402 O O . ALA A 1 334 ? 2.273 9.148 7.074 1 93.81 334 ALA A O 1
ATOM 2403 N N . HIS A 1 335 ? 0.958 8.086 5.582 1 95.69 335 HIS A N 1
ATOM 2404 C CA . HIS A 1 335 ? 0.932 6.848 6.359 1 95.69 335 HIS A CA 1
ATOM 2405 C C . HIS A 1 335 ? 2.33 6.258 6.5 1 95.69 335 HIS A C 1
ATOM 2407 O O . HIS A 1 335 ? 2.723 5.832 7.586 1 95.69 335 HIS A O 1
ATOM 2413 N N . ALA A 1 336 ? 3.072 6.219 5.414 1 96.19 336 ALA A N 1
ATOM 2414 C CA . ALA A 1 336 ? 4.41 5.633 5.418 1 96.19 336 ALA A CA 1
ATOM 2415 C C . ALA A 1 336 ? 5.32 6.355 6.41 1 96.19 336 ALA A C 1
ATOM 2417 O O . ALA A 1 336 ? 6.039 5.719 7.18 1 96.19 336 ALA A O 1
ATOM 2418 N N . TYR A 1 337 ? 5.27 7.668 6.434 1 96.12 337 TYR A N 1
ATOM 2419 C CA . TYR A 1 337 ? 6.102 8.438 7.355 1 96.12 337 TYR A CA 1
ATOM 2420 C C . TYR A 1 337 ? 5.645 8.234 8.797 1 96.12 337 TYR A C 1
ATOM 2422 O O . TYR A 1 337 ? 6.473 8.07 9.695 1 96.12 337 TYR A O 1
ATOM 2430 N N . ALA A 1 338 ? 4.355 8.242 9.016 1 93.25 338 ALA A N 1
ATOM 2431 C CA . ALA A 1 338 ? 3.83 8.102 10.367 1 93.25 338 ALA A CA 1
ATOM 2432 C C . ALA A 1 338 ? 4.16 6.73 10.953 1 93.25 338 ALA A C 1
ATOM 2434 O O . ALA A 1 338 ? 4.48 6.613 12.133 1 93.25 338 ALA A O 1
ATOM 2435 N N . GLU A 1 339 ? 4.078 5.754 10.125 1 93.06 339 GLU A N 1
ATOM 2436 C CA . GLU A 1 339 ? 4.289 4.375 10.555 1 93.06 339 GLU A CA 1
ATOM 2437 C C . GLU A 1 339 ? 5.77 4.094 10.781 1 93.06 339 GLU A C 1
ATOM 2439 O O . GLU A 1 339 ? 6.125 3.244 11.609 1 93.06 339 GLU A O 1
ATOM 2444 N N . ALA A 1 340 ? 6.664 4.785 10.117 1 95.5 340 ALA A N 1
ATOM 2445 C CA . ALA A 1 340 ? 8.102 4.512 10.148 1 95.5 340 ALA A CA 1
ATOM 2446 C C . ALA A 1 340 ? 8.672 4.727 11.539 1 95.5 340 ALA A C 1
ATOM 2448 O O . ALA A 1 340 ? 8.477 5.785 12.141 1 95.5 340 ALA A O 1
ATOM 2449 N N . THR A 1 341 ? 9.398 3.77 12.039 1 95 341 THR A N 1
ATOM 2450 C CA . THR A 1 341 ? 9.992 3.836 13.367 1 95 341 THR A CA 1
ATOM 2451 C C . THR A 1 341 ? 11.492 4.133 13.273 1 95 341 THR A C 1
ATOM 2453 O O . THR A 1 341 ? 12.133 4.418 14.281 1 95 341 THR A O 1
ATOM 2456 N N . THR A 1 342 ? 12.047 4.047 12.062 1 96.12 342 THR A N 1
ATOM 2457 C CA . THR A 1 342 ? 13.445 4.395 11.875 1 96.12 342 THR A CA 1
ATOM 2458 C C . THR A 1 342 ? 13.672 5.883 12.125 1 96.12 342 THR A C 1
ATOM 2460 O O . THR A 1 342 ? 12.719 6.648 12.258 1 96.12 342 THR A O 1
ATOM 2463 N N . ALA A 1 343 ? 14.93 6.273 12.25 1 96.62 343 ALA A N 1
ATOM 2464 C CA . ALA A 1 343 ? 15.258 7.688 12.406 1 96.62 343 ALA A CA 1
ATOM 2465 C C . ALA A 1 343 ? 14.828 8.492 11.188 1 96.62 343 ALA A C 1
ATOM 2467 O O . ALA A 1 343 ? 15.078 8.086 10.047 1 96.62 343 ALA A O 1
ATOM 2468 N N . LYS A 1 344 ? 14.148 9.602 11.422 1 97.44 344 LYS A N 1
ATOM 2469 C CA . LYS A 1 344 ? 13.68 10.477 10.352 1 97.44 344 LYS A CA 1
ATOM 2470 C C . LYS A 1 344 ? 14.148 11.914 10.57 1 97.44 344 LYS A C 1
ATOM 2472 O O . LYS A 1 344 ? 13.773 12.555 11.547 1 97.44 344 LYS A O 1
ATOM 2477 N N . VAL A 1 345 ? 14.953 12.422 9.648 1 97.62 345 VAL A N 1
ATOM 2478 C CA . VAL A 1 345 ? 15.453 13.797 9.672 1 97.62 345 VAL A CA 1
ATOM 2479 C C . VAL A 1 345 ? 14.93 14.555 8.453 1 97.62 345 VAL A C 1
ATOM 2481 O O . VAL A 1 345 ? 14.977 14.047 7.332 1 97.62 345 VAL A O 1
ATOM 2484 N N . SER A 1 346 ? 14.367 15.664 8.672 1 97.31 346 SER A N 1
ATOM 2485 C CA . SER A 1 346 ? 13.914 16.5 7.566 1 97.31 346 SER A CA 1
ATOM 2486 C C . SER A 1 346 ? 14.727 17.781 7.469 1 97.31 346 SER A C 1
ATOM 2488 O O . SER A 1 346 ? 15.07 18.391 8.492 1 97.31 346 SER A O 1
ATOM 2490 N N . VAL A 1 347 ? 15.031 18.188 6.285 1 97.5 347 VAL A N 1
ATOM 2491 C CA . VAL A 1 347 ? 15.703 19.453 6.004 1 97.5 347 VAL A CA 1
ATOM 2492 C C . VAL A 1 347 ? 14.891 20.25 4.988 1 97.5 347 VAL A C 1
ATOM 2494 O O . VAL A 1 347 ? 14.812 19.891 3.812 1 97.5 347 VAL A O 1
ATOM 2497 N N . ILE A 1 348 ? 14.281 21.328 5.441 1 96.69 348 ILE A N 1
ATOM 2498 C CA . ILE A 1 348 ? 13.578 22.219 4.516 1 96.69 348 ILE A CA 1
ATOM 2499 C C . ILE A 1 348 ? 14.578 23.094 3.781 1 96.69 348 ILE A C 1
ATOM 2501 O O . ILE A 1 348 ? 15.227 23.953 4.391 1 96.69 348 ILE A O 1
ATOM 2505 N N . THR A 1 349 ? 14.672 22.953 2.473 1 97.44 349 THR A N 1
ATOM 2506 C CA . THR A 1 349 ? 15.711 23.625 1.698 1 97.44 349 THR A CA 1
ATOM 2507 C C . THR A 1 349 ? 15.125 24.797 0.905 1 97.44 349 THR A C 1
ATOM 2509 O O . THR A 1 349 ? 15.875 25.578 0.317 1 97.44 349 THR A O 1
ATOM 2512 N N . GLY A 1 350 ? 13.891 24.906 0.86 1 94.94 350 GLY A N 1
ATOM 2513 C CA . GLY A 1 350 ? 13.18 25.969 0.172 1 94.94 350 GLY A CA 1
ATOM 2514 C C . GLY A 1 350 ? 11.789 26.234 0.729 1 94.94 350 GLY A C 1
ATOM 2515 O O . GLY A 1 350 ? 11.648 26.688 1.867 1 94.94 350 GLY A O 1
ATOM 2516 N N . ALA A 1 351 ? 10.82 25.875 -0.083 1 94 351 ALA A N 1
ATOM 2517 C CA . ALA A 1 351 ? 9.438 26.062 0.339 1 94 351 ALA A CA 1
ATOM 2518 C C . ALA A 1 351 ? 8.883 24.812 1.011 1 94 351 ALA A C 1
ATOM 2520 O O . ALA A 1 351 ? 9.203 23.688 0.602 1 94 351 ALA A O 1
ATOM 2521 N N . ALA A 1 352 ? 8.148 24.891 1.995 1 93.5 352 ALA A N 1
ATOM 2522 C CA . ALA A 1 352 ? 7.336 23.859 2.635 1 93.5 352 ALA A CA 1
ATOM 2523 C C . ALA A 1 352 ? 5.945 24.391 2.969 1 93.5 352 ALA A C 1
ATOM 2525 O O . ALA A 1 352 ? 5.738 24.984 4.031 1 93.5 352 ALA A O 1
ATOM 2526 N N . TYR A 1 353 ? 5.035 24.156 2.102 1 90.94 353 TYR A N 1
ATOM 2527 C CA . TYR A 1 353 ? 3.732 24.797 2.219 1 90.94 353 TYR A CA 1
ATOM 2528 C C . TYR A 1 353 ? 2.639 23.781 2.494 1 90.94 353 TYR A C 1
ATOM 2530 O O . TYR A 1 353 ? 2.639 22.688 1.916 1 90.94 353 TYR A O 1
ATOM 2538 N N . GLY A 1 354 ? 1.76 24.094 3.428 1 88.69 354 GLY A N 1
ATOM 2539 C CA . GLY A 1 354 ? 0.483 23.406 3.607 1 88.69 354 GLY A CA 1
ATOM 2540 C C . GLY A 1 354 ? 0.627 21.953 3.99 1 88.69 354 GLY A C 1
ATOM 2541 O O . GLY A 1 354 ? 1.463 21.609 4.828 1 88.69 354 GLY A O 1
ATOM 2542 N N . SER A 1 355 ? -0.207 21.156 3.301 1 88 355 SER A N 1
ATOM 2543 C CA . SER A 1 355 ? -0.292 19.734 3.619 1 88 355 SER A CA 1
ATOM 2544 C C . SER A 1 355 ? 1.003 19 3.266 1 88 355 SER A C 1
ATOM 2546 O O . SER A 1 355 ? 1.348 18 3.891 1 88 355 SER A O 1
ATOM 2548 N N . ALA A 1 356 ? 1.669 19.547 2.314 1 87.81 356 ALA A N 1
ATOM 2549 C CA . ALA A 1 356 ? 2.936 18.938 1.931 1 87.81 356 ALA A CA 1
ATOM 2550 C C . ALA A 1 356 ? 3.973 19.062 3.041 1 87.81 356 ALA A C 1
ATOM 2552 O O . ALA A 1 356 ? 4.734 18.141 3.307 1 87.81 356 ALA A O 1
ATOM 2553 N N . TYR A 1 357 ? 3.971 20.266 3.668 1 88.88 357 TYR A N 1
ATOM 2554 C CA . TYR A 1 357 ? 4.809 20.422 4.852 1 88.88 357 TYR A CA 1
ATOM 2555 C C . TYR A 1 357 ? 4.445 19.391 5.914 1 88.88 357 TYR A C 1
ATOM 2557 O O . TYR A 1 357 ? 5.324 18.719 6.461 1 88.88 357 TYR A O 1
ATOM 2565 N N . VAL A 1 358 ? 3.225 19.156 6.137 1 89.38 358 VAL A N 1
ATOM 2566 C CA . VAL A 1 358 ? 2.748 18.266 7.188 1 89.38 358 VAL A CA 1
ATOM 2567 C C . VAL A 1 358 ? 3.186 16.844 6.883 1 89.38 358 VAL A C 1
ATOM 2569 O O . VAL A 1 358 ? 3.691 16.141 7.766 1 89.38 358 VAL A O 1
ATOM 2572 N N . ALA A 1 359 ? 3.113 16.453 5.684 1 87.94 359 ALA A N 1
ATOM 2573 C CA . ALA A 1 359 ? 3.375 15.07 5.289 1 87.94 359 ALA A CA 1
ATOM 2574 C C . ALA A 1 359 ? 4.875 14.789 5.25 1 87.94 359 ALA A C 1
ATOM 2576 O O . ALA A 1 359 ? 5.305 13.664 5.52 1 87.94 359 ALA A O 1
ATOM 2577 N N . LEU A 1 360 ? 5.699 15.797 4.934 1 90.5 360 LEU A N 1
ATOM 2578 C CA . LEU A 1 360 ? 7.09 15.516 4.605 1 90.5 360 LEU A CA 1
ATOM 2579 C C . LEU A 1 360 ? 8.023 16.031 5.699 1 90.5 360 LEU A C 1
ATOM 2581 O O . LEU A 1 360 ? 9.109 15.484 5.895 1 90.5 360 LEU A O 1
ATOM 2585 N N . ALA A 1 361 ? 7.637 17.094 6.383 1 85.75 361 ALA A N 1
ATOM 2586 C CA . ALA A 1 361 ? 8.602 17.734 7.262 1 85.75 361 ALA A CA 1
ATOM 2587 C C . ALA A 1 361 ? 8 18.016 8.633 1 85.75 361 ALA A C 1
ATOM 2589 O O . ALA A 1 361 ? 8.703 18.438 9.555 1 85.75 361 ALA A O 1
ATOM 2590 N N . GLY A 1 362 ? 6.824 17.797 8.812 1 84.56 362 GLY A N 1
ATOM 2591 C CA . GLY A 1 362 ? 6.18 18.219 10.047 1 84.56 362 GLY A CA 1
ATOM 2592 C C . GLY A 1 362 ? 6.637 17.422 11.258 1 84.56 362 GLY A C 1
ATOM 2593 O O . GLY A 1 362 ? 6.598 16.188 11.25 1 84.56 362 GLY A O 1
ATOM 2594 N N . LYS A 1 363 ? 7.098 18.062 12.266 1 78.31 363 LYS A N 1
ATOM 2595 C CA . LYS A 1 363 ? 7.559 17.438 13.5 1 78.31 363 LYS A CA 1
ATOM 2596 C C . LYS A 1 363 ? 6.426 16.688 14.203 1 78.31 363 LYS A C 1
ATOM 2598 O O . LYS A 1 363 ? 6.648 15.641 14.812 1 78.31 363 LYS A O 1
ATOM 2603 N N . GLY A 1 364 ? 5.289 17.203 14.078 1 75.62 364 GLY A N 1
ATOM 2604 C CA . GLY A 1 364 ? 4.152 16.562 14.727 1 75.62 364 GLY A CA 1
ATOM 2605 C C . GLY A 1 364 ? 3.711 15.281 14.039 1 75.62 364 GLY A C 1
ATOM 2606 O O . GLY A 1 364 ? 3.016 14.461 14.633 1 75.62 364 GLY A O 1
ATOM 2607 N N . ALA A 1 365 ? 4.199 15.086 12.836 1 71.88 365 ALA A N 1
ATOM 2608 C CA . ALA A 1 365 ? 3.668 13.953 12.086 1 71.88 365 ALA A CA 1
ATOM 2609 C C . ALA A 1 365 ? 4.754 12.914 11.82 1 71.88 365 ALA A C 1
ATOM 2611 O O . ALA A 1 365 ? 4.492 11.711 11.859 1 71.88 365 ALA A O 1
ATOM 2612 N N . ASN A 1 366 ? 5.922 13.43 11.531 1 78.56 366 ASN A N 1
ATOM 2613 C CA . ASN A 1 366 ? 6.793 12.539 10.773 1 78.56 366 ASN A CA 1
ATOM 2614 C C . ASN A 1 366 ? 8.219 12.57 11.305 1 78.56 366 ASN A C 1
ATOM 2616 O O . ASN A 1 366 ? 8.75 11.539 11.734 1 78.56 366 ASN A O 1
ATOM 2620 N N . ALA A 1 367 ? 8.789 13.758 11.469 1 91.25 367 ALA A N 1
ATOM 2621 C CA . ALA A 1 367 ? 10.242 13.898 11.602 1 91.25 367 ALA A CA 1
ATOM 2622 C C . ALA A 1 367 ? 10.656 13.914 13.062 1 91.25 367 ALA A C 1
ATOM 2624 O O . ALA A 1 367 ? 9.961 14.477 13.914 1 91.25 367 ALA A O 1
ATOM 2625 N N . ASP A 1 368 ? 11.734 13.289 13.344 1 94.75 368 ASP A N 1
ATOM 2626 C CA . ASP A 1 368 ? 12.344 13.344 14.664 1 94.75 368 ASP A CA 1
ATOM 2627 C C . ASP A 1 368 ? 13.078 14.664 14.883 1 94.75 368 ASP A C 1
ATOM 2629 O O . ASP A 1 368 ? 13.039 15.234 15.977 1 94.75 368 ASP A O 1
ATOM 2633 N N . VAL A 1 369 ? 13.734 15.102 13.875 1 95.5 369 VAL A N 1
ATOM 2634 C CA . VAL A 1 369 ? 14.461 16.359 13.859 1 95.5 369 VAL A CA 1
ATOM 2635 C C . VAL A 1 369 ? 14.203 17.094 12.547 1 95.5 369 VAL A C 1
ATOM 2637 O O . VAL A 1 369 ? 14.211 16.484 11.477 1 95.5 369 VAL A O 1
ATOM 2640 N N . VAL A 1 370 ? 13.969 18.391 12.672 1 96.19 370 VAL A N 1
ATOM 2641 C CA . VAL A 1 370 ? 13.703 19.188 11.484 1 96.19 370 VAL A CA 1
ATOM 2642 C C . VAL A 1 370 ? 14.68 20.359 11.414 1 96.19 370 VAL A C 1
ATOM 2644 O O . VAL A 1 370 ? 14.75 21.172 12.344 1 96.19 370 VAL A O 1
ATOM 2647 N N . PHE A 1 371 ? 15.43 20.453 10.328 1 96.88 371 PHE A N 1
ATOM 2648 C CA . PHE A 1 371 ? 16.266 21.609 10.016 1 96.88 371 PHE A CA 1
ATOM 2649 C C . PHE A 1 371 ? 15.633 22.438 8.891 1 96.88 371 PHE A C 1
ATOM 2651 O O . PHE A 1 371 ? 14.828 21.922 8.109 1 96.88 371 PHE A O 1
ATOM 2658 N N . ALA A 1 372 ? 15.953 23.672 8.867 1 97.12 372 ALA A N 1
ATOM 2659 C CA . ALA A 1 372 ? 15.57 24.531 7.75 1 97.12 372 ALA A CA 1
ATOM 2660 C C . ALA A 1 372 ? 16.719 25.469 7.355 1 97.12 372 ALA A C 1
ATOM 2662 O O . ALA A 1 372 ? 17.422 25.984 8.219 1 97.12 372 ALA A O 1
ATOM 2663 N N . TRP A 1 373 ? 16.859 25.609 6.074 1 97.56 373 TRP A N 1
ATOM 2664 C CA . TRP A 1 373 ? 17.797 26.609 5.621 1 97.56 373 TRP A CA 1
ATOM 2665 C C . TRP A 1 373 ? 17.312 28.016 5.969 1 97.56 373 TRP A C 1
ATOM 2667 O O . TRP A 1 373 ? 16.109 28.234 6.148 1 97.56 373 TRP A O 1
ATOM 2677 N N . GLU A 1 374 ? 18.203 28.953 6.059 1 94.88 374 GLU A N 1
ATOM 2678 C CA . GLU A 1 374 ? 17.891 30.328 6.465 1 94.88 374 GLU A CA 1
ATOM 2679 C C . GLU A 1 374 ? 16.906 30.969 5.504 1 94.88 374 GLU A C 1
ATOM 2681 O O . GLU A 1 374 ? 16.062 31.781 5.918 1 94.88 374 GLU A O 1
ATOM 2686 N N . ASN A 1 375 ? 16.953 30.578 4.312 1 93 375 ASN A N 1
ATOM 2687 C CA . ASN A 1 375 ? 16.094 31.203 3.309 1 93 375 ASN A CA 1
ATOM 2688 C C . ASN A 1 375 ? 14.82 30.391 3.084 1 93 375 ASN A C 1
ATOM 2690 O O . ASN A 1 375 ? 14.047 30.703 2.18 1 93 375 ASN A O 1
ATOM 2694 N N . ALA A 1 376 ? 14.609 29.312 3.822 1 95.19 376 ALA A N 1
ATOM 2695 C CA . ALA A 1 376 ? 13.43 28.469 3.656 1 95.19 376 ALA A CA 1
ATOM 2696 C C . ALA A 1 376 ? 12.164 29.203 4.105 1 95.19 376 ALA A C 1
ATOM 2698 O O . ALA A 1 376 ? 12.227 30.109 4.949 1 95.19 376 ALA A O 1
ATOM 2699 N N . THR A 1 377 ? 11.102 28.891 3.506 1 94.75 377 THR A N 1
ATOM 2700 C CA . THR A 1 377 ? 9.797 29.453 3.848 1 94.75 377 THR A CA 1
ATOM 2701 C C . THR A 1 377 ? 8.82 28.344 4.25 1 94.75 377 THR A C 1
ATOM 2703 O O . THR A 1 377 ? 8.648 27.375 3.518 1 94.75 377 THR A O 1
ATOM 2706 N N . VAL A 1 378 ? 8.234 28.391 5.375 1 92.88 378 VAL A N 1
ATOM 2707 C CA . VAL A 1 378 ? 7.227 27.469 5.887 1 92.88 378 VAL A CA 1
ATOM 2708 C C . VAL A 1 378 ? 5.898 28.203 6.055 1 92.88 378 VAL A C 1
ATOM 2710 O O . VAL A 1 378 ? 5.809 29.172 6.801 1 92.88 378 VAL A O 1
ATOM 2713 N N . SER A 1 379 ? 4.949 27.719 5.359 1 90.19 379 SER A N 1
ATOM 2714 C CA . SER A 1 379 ? 3.699 28.469 5.344 1 90.19 379 SER A CA 1
ATOM 2715 C C . SER A 1 379 ? 2.5 27.562 5.125 1 90.19 379 SER A C 1
ATOM 2717 O O . SER A 1 379 ? 2.623 26.516 4.488 1 90.19 379 SER A O 1
ATOM 2719 N N . ALA A 1 380 ? 1.396 27.938 5.684 1 84.25 380 ALA A N 1
ATOM 2720 C CA . ALA A 1 380 ? 0.164 27.188 5.484 1 84.25 380 ALA A CA 1
ATOM 2721 C C . ALA A 1 380 ? -0.353 27.344 4.059 1 84.25 380 ALA A C 1
ATOM 2723 O O . ALA A 1 380 ? -0.959 26.422 3.502 1 84.25 380 ALA A O 1
ATOM 2724 N N . LEU A 1 381 ? -0.153 28.484 3.514 1 83.56 381 LEU A N 1
ATOM 2725 C CA . LEU A 1 381 ? -0.542 28.797 2.143 1 83.56 381 LEU A CA 1
ATOM 2726 C C . LEU A 1 381 ? 0.645 29.328 1.349 1 83.56 381 LEU A C 1
ATOM 2728 O O . LEU A 1 381 ? 1.668 29.703 1.93 1 83.56 381 LEU A O 1
ATOM 2732 N N . ASN A 1 382 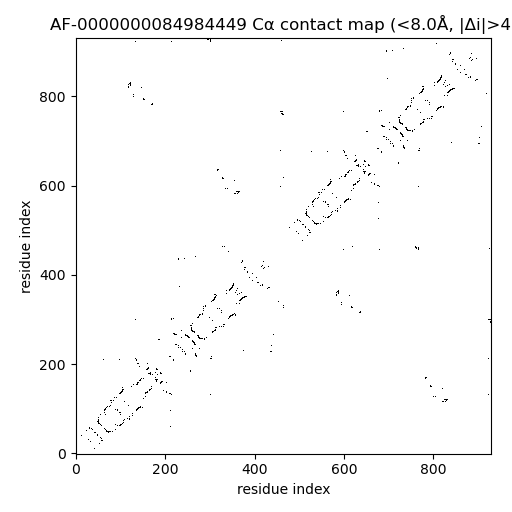? 0.346 29.344 0.081 1 87.06 382 ASN A N 1
ATOM 2733 C CA . ASN A 1 382 ? 1.336 30.062 -0.712 1 87.06 382 ASN A CA 1
ATOM 2734 C C . ASN A 1 382 ? 1.479 31.516 -0.249 1 87.06 382 ASN A C 1
ATOM 2736 O O . ASN A 1 382 ? 0.492 32.156 0.125 1 87.06 382 ASN A O 1
ATOM 2740 N N . PRO A 1 383 ? 2.641 32.031 -0.329 1 88.31 383 PRO A N 1
ATOM 2741 C CA . PRO A 1 383 ? 2.895 33.375 0.18 1 88.31 383 PRO A CA 1
ATOM 2742 C C . PRO A 1 383 ? 1.97 34.438 -0.436 1 88.31 383 PRO A C 1
ATOM 2744 O O . PRO A 1 383 ? 1.49 35.344 0.265 1 88.31 383 PRO A O 1
ATOM 2747 N N . GLU A 1 384 ? 1.683 34.312 -1.686 1 86.25 384 GLU A N 1
ATOM 2748 C CA . GLU A 1 384 ? 0.801 35.25 -2.338 1 86.25 384 GLU A CA 1
ATOM 2749 C C . GLU A 1 384 ? -0.602 35.219 -1.738 1 86.25 384 GLU A C 1
ATOM 2751 O O . GLU A 1 384 ? -1.219 36.25 -1.516 1 86.25 384 GLU A O 1
ATOM 2756 N N . ALA A 1 385 ? -1.043 34.031 -1.534 1 81.75 385 ALA A N 1
ATOM 2757 C CA . ALA A 1 385 ? -2.352 33.875 -0.907 1 81.75 385 ALA A CA 1
ATOM 2758 C C . ALA A 1 385 ? -2.328 34.344 0.542 1 81.75 385 ALA A C 1
ATOM 2760 O O . ALA A 1 385 ? -3.312 34.906 1.037 1 81.75 385 ALA A O 1
ATOM 2761 N N . SER A 1 386 ? -1.268 34.188 1.143 1 84.81 386 SER A N 1
ATOM 2762 C CA . SER A 1 386 ? -1.117 34.594 2.537 1 84.81 386 SER A CA 1
ATOM 2763 C C . SER A 1 386 ? -1.166 36.125 2.68 1 84.81 386 SER A C 1
ATOM 2765 O O . SER A 1 386 ? -1.701 36.656 3.662 1 84.81 386 SER A O 1
ATOM 2767 N N . VAL A 1 387 ? -0.647 36.781 1.704 1 85.69 387 VAL A N 1
ATOM 2768 C CA . VAL A 1 387 ? -0.63 38.25 1.738 1 85.69 387 VAL A CA 1
ATOM 2769 C C . VAL A 1 387 ? -2.061 38.781 1.735 1 85.69 387 VAL A C 1
ATOM 2771 O O . VAL A 1 387 ? -2.369 39.75 2.428 1 85.69 387 VAL A O 1
ATOM 2774 N N . GLU A 1 388 ? -2.871 38.125 0.964 1 82.81 388 GLU A N 1
ATOM 2775 C CA . GLU A 1 388 ? -4.273 38.531 0.912 1 82.81 388 GLU A CA 1
ATOM 2776 C C . GLU A 1 388 ? -4.953 38.344 2.266 1 82.81 388 GLU A C 1
ATOM 2778 O O . GLU A 1 388 ? -5.809 39.125 2.65 1 82.81 388 GLU A O 1
ATOM 2783 N N . LEU A 1 389 ? -4.602 37.375 2.934 1 79.25 389 LEU A N 1
ATOM 2784 C CA . LEU A 1 389 ? -5.211 37.031 4.211 1 79.25 389 LEU A CA 1
ATOM 2785 C C . LEU A 1 389 ? -4.73 37.969 5.316 1 79.25 389 LEU A C 1
ATOM 2787 O O . LEU A 1 389 ? -5.535 38.469 6.113 1 79.25 389 LEU A O 1
ATOM 2791 N N . PHE A 1 390 ? -3.438 38.312 5.348 1 81.19 390 PHE A N 1
ATOM 2792 C CA . PHE A 1 390 ? -2.848 39 6.48 1 81.19 390 PHE A CA 1
ATOM 2793 C C . PHE A 1 390 ? -2.797 40.5 6.211 1 81.19 390 PHE A C 1
ATOM 2795 O O . PHE A 1 390 ? -2.82 41.312 7.148 1 81.19 390 PHE A O 1
ATOM 2802 N N . TRP A 1 391 ? -2.744 40.906 4.973 1 83.75 391 TRP A N 1
ATOM 2803 C CA . TRP A 1 391 ? -2.535 42.312 4.656 1 83.75 391 TRP A CA 1
ATOM 2804 C C . TRP A 1 391 ? -3.553 42.812 3.627 1 83.75 391 TRP A C 1
ATOM 2806 O O . TRP A 1 391 ? -3.203 43.531 2.689 1 83.75 391 TRP A O 1
ATOM 2816 N N . HIS A 1 392 ? -4.734 42.281 3.785 1 82.38 392 HIS A N 1
ATOM 2817 C CA . HIS A 1 392 ? -5.816 42.656 2.885 1 82.38 392 HIS A CA 1
ATOM 2818 C C . HIS A 1 392 ? -5.984 44.188 2.826 1 82.38 392 HIS A C 1
ATOM 2820 O O . HIS A 1 392 ? -6.141 44.75 1.745 1 82.38 392 HIS A O 1
ATOM 2826 N N . ASP A 1 393 ? -5.91 44.844 3.916 1 83.38 393 ASP A N 1
ATOM 2827 C CA . ASP A 1 393 ? -6.113 46.281 3.996 1 83.38 393 ASP A CA 1
ATOM 2828 C C . ASP A 1 393 ? -4.988 47.031 3.289 1 83.38 393 ASP A C 1
ATOM 2830 O O . ASP A 1 393 ? -5.23 48.062 2.639 1 83.38 393 ASP A O 1
ATOM 2834 N N . LYS A 1 394 ? -3.805 46.469 3.525 1 83.56 394 LYS A N 1
ATOM 2835 C CA . LYS A 1 394 ? -2.668 47.094 2.848 1 83.56 394 LYS A CA 1
ATOM 2836 C C . LYS A 1 394 ? -2.797 46.969 1.332 1 83.56 394 LYS A C 1
ATOM 2838 O O . LYS A 1 394 ? -2.441 47.906 0.595 1 83.56 394 LYS A O 1
ATOM 2843 N N . LEU A 1 395 ? -3.262 45.906 0.836 1 87.19 395 LEU A N 1
ATOM 2844 C CA . LEU A 1 395 ? -3.391 45.625 -0.591 1 87.19 395 LEU A CA 1
ATOM 2845 C C . LEU A 1 395 ? -4.496 46.469 -1.209 1 87.19 395 LEU A C 1
ATOM 2847 O O . LEU A 1 395 ? -4.41 46.844 -2.379 1 87.19 395 LEU A O 1
ATOM 2851 N N . LYS A 1 396 ? -5.512 46.75 -0.473 1 83.94 396 LYS A N 1
ATOM 2852 C CA . LYS A 1 396 ? -6.633 47.562 -0.967 1 83.94 396 LYS A CA 1
ATOM 2853 C C . LYS A 1 396 ? -6.195 49 -1.267 1 83.94 396 LYS A C 1
ATOM 2855 O O . LYS A 1 396 ? -6.773 49.656 -2.131 1 83.94 396 LYS A O 1
ATOM 2860 N N . LYS A 1 397 ? -5.246 49.406 -0.682 1 84.81 397 LYS A N 1
ATOM 2861 C CA . LYS A 1 397 ? -4.852 50.812 -0.777 1 84.81 397 LYS A CA 1
ATOM 2862 C C . LYS A 1 397 ? -3.764 51 -1.829 1 84.81 397 LYS A C 1
ATOM 2864 O O . LYS A 1 397 ? -3.342 52.125 -2.092 1 84.81 397 LYS A O 1
ATOM 2869 N N . THR A 1 398 ? -3.475 49.969 -2.457 1 84 398 THR A N 1
ATOM 2870 C CA . THR A 1 398 ? -2.318 50.062 -3.342 1 84 398 THR A CA 1
ATOM 2871 C C . THR A 1 398 ? -2.758 50.375 -4.773 1 84 398 THR A C 1
ATOM 2873 O O . THR A 1 398 ? -3.873 50.031 -5.168 1 84 398 THR A O 1
ATOM 2876 N N . LYS A 1 399 ? -1.947 51.125 -5.566 1 85.12 399 LYS A N 1
ATOM 2877 C CA . LYS A 1 399 ? -2.211 51.5 -6.957 1 85.12 399 LYS A CA 1
ATOM 2878 C C . LYS A 1 399 ? -1.849 50.344 -7.895 1 85.12 399 LYS A C 1
ATOM 2880 O O . LYS A 1 399 ? -2.492 50.156 -8.93 1 85.12 399 LYS A O 1
ATOM 2885 N N . ASN A 1 400 ? -0.811 49.625 -7.562 1 89.06 400 ASN A N 1
ATOM 2886 C CA . ASN A 1 400 ? -0.373 48.469 -8.344 1 89.06 400 ASN A CA 1
ATOM 2887 C C . ASN A 1 400 ? -0.501 47.188 -7.543 1 89.06 400 ASN A C 1
ATOM 2889 O O . ASN A 1 400 ? 0.424 46.812 -6.824 1 89.06 400 ASN A O 1
ATOM 2893 N N . LEU A 1 401 ? -1.544 46.531 -7.773 1 86.88 401 LEU A N 1
ATOM 2894 C CA . LEU A 1 401 ? -1.905 45.344 -6.973 1 86.88 401 LEU A CA 1
ATOM 2895 C C . LEU A 1 401 ? -0.895 44.219 -7.168 1 86.88 401 LEU A C 1
ATOM 2897 O O . LEU A 1 401 ? -0.471 43.594 -6.195 1 86.88 401 LEU A O 1
ATOM 2901 N N . ALA A 1 402 ? -0.495 44 -8.422 1 87.38 402 ALA A N 1
ATOM 2902 C CA . ALA A 1 402 ? 0.418 42.906 -8.711 1 87.38 402 ALA A CA 1
ATOM 2903 C C . ALA A 1 402 ? 1.779 43.125 -8.062 1 87.38 402 ALA A C 1
ATOM 2905 O O . ALA A 1 402 ? 2.342 42.219 -7.449 1 87.38 402 ALA A O 1
ATOM 2906 N N . GLN A 1 403 ? 2.221 44.281 -8.203 1 89.31 403 GLN A N 1
ATOM 2907 C CA . GLN A 1 403 ? 3.521 44.625 -7.641 1 89.31 403 GLN A CA 1
ATOM 2908 C C . GLN A 1 403 ? 3.482 44.562 -6.113 1 89.31 403 GLN A C 1
ATOM 2910 O O . GLN A 1 403 ? 4.402 44.062 -5.477 1 89.31 403 GLN A O 1
ATOM 2915 N N . SER A 1 404 ? 2.496 45.188 -5.543 1 90.5 404 SER A N 1
ATOM 2916 C CA . SER A 1 404 ? 2.354 45.188 -4.094 1 90.5 404 SER A CA 1
ATOM 2917 C C . SER A 1 404 ? 2.223 43.781 -3.541 1 90.5 404 SER A C 1
ATOM 2919 O O . SER A 1 404 ? 2.793 43.469 -2.496 1 90.5 404 SER A O 1
ATOM 2921 N N . ARG A 1 405 ? 1.494 42.938 -4.184 1 90.25 405 ARG A N 1
ATOM 2922 C CA . ARG A 1 405 ? 1.338 41.562 -3.771 1 90.25 405 ARG A CA 1
ATOM 2923 C C . ARG A 1 405 ? 2.68 40.844 -3.773 1 90.25 405 ARG A C 1
ATOM 2925 O O . ARG A 1 405 ? 2.988 40.094 -2.842 1 90.25 405 ARG A O 1
ATOM 2932 N N . ALA A 1 406 ? 3.389 41.062 -4.785 1 90.56 406 ALA A N 1
ATOM 2933 C CA . ALA A 1 406 ? 4.691 40.406 -4.898 1 90.56 406 ALA A CA 1
ATOM 2934 C C . ALA A 1 406 ? 5.637 40.875 -3.793 1 90.56 406 ALA A C 1
ATOM 2936 O O . ALA A 1 406 ? 6.367 40.062 -3.213 1 90.56 406 ALA A O 1
ATOM 2937 N N . GLU A 1 407 ? 5.605 42.156 -3.555 1 91.31 407 GLU A N 1
ATOM 2938 C CA . GLU A 1 407 ? 6.461 42.719 -2.514 1 91.31 407 GLU A CA 1
ATOM 2939 C C . GLU A 1 407 ? 6.059 42.219 -1.134 1 91.31 407 GLU A C 1
ATOM 2941 O O . GLU A 1 407 ? 6.914 41.844 -0.322 1 91.31 407 GLU A O 1
ATOM 2946 N N . LEU A 1 408 ? 4.852 42.188 -0.947 1 91.25 408 LEU A N 1
ATOM 2947 C CA . LEU A 1 408 ? 4.348 41.719 0.341 1 91.25 408 LEU A CA 1
ATOM 2948 C C . LEU A 1 408 ? 4.574 40.219 0.498 1 91.25 408 LEU A C 1
ATOM 2950 O O . LEU A 1 408 ? 4.793 39.75 1.61 1 91.25 408 LEU A O 1
ATOM 2954 N N . ALA A 1 409 ? 4.5 39.531 -0.567 1 92.75 409 ALA A N 1
ATOM 2955 C CA . ALA A 1 409 ? 4.797 38.094 -0.529 1 92.75 409 ALA A CA 1
ATOM 2956 C C . ALA A 1 409 ? 6.246 37.844 -0.121 1 92.75 409 ALA A C 1
ATOM 2958 O O . ALA A 1 409 ? 6.531 36.938 0.67 1 92.75 409 ALA A O 1
ATOM 2959 N N . GLU A 1 410 ? 7.07 38.625 -0.696 1 92.25 410 GLU A N 1
ATOM 2960 C CA . GLU A 1 410 ? 8.477 38.531 -0.32 1 92.25 410 GLU A CA 1
ATOM 2961 C C . GLU A 1 410 ? 8.688 38.875 1.147 1 92.25 410 GLU A C 1
ATOM 2963 O O . GLU A 1 410 ? 9.5 38.25 1.835 1 92.25 410 GLU A O 1
ATOM 2968 N N . GLU A 1 411 ? 8.016 39.875 1.56 1 91.12 411 GLU A N 1
ATOM 2969 C CA . GLU A 1 411 ? 8.078 40.25 2.971 1 91.12 411 GLU A CA 1
ATOM 2970 C C . GLU A 1 411 ? 7.547 39.125 3.855 1 91.12 411 GLU A C 1
ATOM 2972 O O . GLU A 1 411 ? 8.109 38.844 4.914 1 91.12 411 GLU A O 1
ATOM 2977 N N . TYR A 1 412 ? 6.5 38.594 3.465 1 91.44 412 TYR A N 1
ATOM 2978 C CA . TYR A 1 412 ? 5.918 37.469 4.191 1 91.44 412 TYR A CA 1
ATOM 2979 C C . TYR A 1 412 ? 6.934 36.344 4.367 1 91.44 412 TYR A C 1
ATOM 2981 O O . TYR A 1 412 ? 7.082 35.812 5.465 1 91.44 412 TYR A O 1
ATOM 2989 N N . LYS A 1 413 ? 7.625 36 3.334 1 92.62 413 LYS A N 1
ATOM 2990 C CA . LYS A 1 413 ? 8.602 34.938 3.348 1 92.62 413 LYS A CA 1
ATOM 2991 C C . LYS A 1 413 ? 9.727 35.219 4.344 1 92.62 413 LYS A C 1
ATOM 2993 O O . LYS A 1 413 ? 10.289 34.281 4.93 1 92.62 413 LYS A O 1
ATOM 2998 N N . CYS A 1 414 ? 9.922 36.469 4.547 1 91.44 414 CYS A N 1
ATOM 2999 C CA . CYS A 1 414 ? 11.039 36.875 5.391 1 91.44 414 CYS A CA 1
ATOM 3000 C C . CYS A 1 414 ? 10.586 37.094 6.828 1 91.44 414 CYS A C 1
ATOM 3002 O O . CYS A 1 414 ? 11.414 37.219 7.738 1 91.44 414 CYS A O 1
ATOM 3004 N N . THR A 1 415 ? 9.352 37.062 7.086 1 90.12 415 THR A N 1
ATOM 3005 C CA . THR A 1 415 ? 8.844 37.375 8.422 1 90.12 415 THR A CA 1
ATOM 3006 C C . THR A 1 415 ? 7.969 36.219 8.938 1 90.12 415 THR A C 1
ATOM 3008 O O . THR A 1 415 ? 8.477 35.188 9.383 1 90.12 415 THR A O 1
ATOM 3011 N N . LEU A 1 416 ? 6.676 36.281 8.578 1 87 416 LEU A N 1
ATOM 3012 C CA . LEU A 1 416 ? 5.715 35.312 9.125 1 87 416 LEU A CA 1
ATOM 3013 C C . LEU A 1 416 ? 5.961 33.938 8.578 1 87 416 LEU A C 1
ATOM 3015 O O . LEU A 1 416 ? 5.699 32.938 9.266 1 87 416 LEU A O 1
ATOM 3019 N N . GLY A 1 417 ? 6.438 33.875 7.418 1 91.81 417 GLY A N 1
ATOM 3020 C CA . GLY A 1 417 ? 6.664 32.594 6.773 1 91.81 417 GLY A CA 1
ATOM 3021 C C . GLY A 1 417 ? 8.109 32.125 6.848 1 91.81 417 GLY A C 1
ATOM 3022 O O . GLY A 1 417 ? 8.484 31.125 6.234 1 91.81 417 GLY A O 1
ATOM 3023 N N . SER A 1 418 ? 8.898 32.844 7.605 1 92.56 418 SER A N 1
ATOM 3024 C CA . SER A 1 418 ? 10.328 32.531 7.645 1 92.56 418 SER A CA 1
ATOM 3025 C C . SER A 1 418 ? 10.617 31.297 8.477 1 92.56 418 SER A C 1
ATOM 3027 O O . SER A 1 418 ? 9.82 30.938 9.352 1 92.56 418 SER A O 1
ATOM 3029 N N . ALA A 1 419 ? 11.75 30.672 8.188 1 93.19 419 ALA A N 1
ATOM 3030 C CA . ALA A 1 419 ? 12.219 29.531 8.969 1 93.19 419 ALA A CA 1
ATOM 3031 C C . ALA A 1 419 ? 12.406 29.906 10.43 1 93.19 419 ALA A C 1
ATOM 3033 O O . ALA A 1 419 ? 12.148 29.094 11.328 1 93.19 419 ALA A O 1
ATOM 3034 N N . PHE A 1 420 ? 12.727 31.125 10.68 1 92.75 420 PHE A N 1
ATOM 3035 C CA . PHE A 1 420 ? 12.961 31.594 12.039 1 92.75 420 PHE A CA 1
ATOM 3036 C C . PHE A 1 420 ? 11.656 31.656 12.82 1 92.75 420 PHE A C 1
ATOM 3038 O O . PHE A 1 420 ? 11.609 31.281 13.992 1 92.75 420 PHE A O 1
ATOM 3045 N N . GLU A 1 421 ? 10.672 32.156 12.148 1 90.75 421 GLU A N 1
ATOM 3046 C CA . GLU A 1 421 ? 9.367 32.188 12.805 1 90.75 421 GLU A CA 1
ATOM 3047 C C . GLU A 1 421 ? 8.883 30.797 13.172 1 90.75 421 GLU A C 1
ATOM 3049 O O . GLU A 1 421 ? 8.344 30.594 14.258 1 90.75 421 GLU A O 1
ATOM 3054 N N . ALA A 1 422 ? 9.062 29.891 12.281 1 90.88 422 ALA A N 1
ATOM 3055 C CA . ALA A 1 422 ? 8.68 28.5 12.539 1 90.88 422 ALA A CA 1
ATOM 3056 C C . ALA A 1 422 ? 9.5 27.906 13.68 1 90.88 422 ALA A C 1
ATOM 3058 O O . ALA A 1 422 ? 8.992 27.109 14.469 1 90.88 422 ALA A O 1
ATOM 3059 N N . ALA A 1 423 ? 10.734 28.281 13.781 1 91.38 423 ALA A N 1
ATOM 3060 C CA . ALA A 1 423 ? 11.602 27.812 14.844 1 91.38 423 ALA A CA 1
ATOM 3061 C C . ALA A 1 423 ? 11.164 28.359 16.203 1 91.38 423 ALA A C 1
ATOM 3063 O O . ALA A 1 423 ? 11.258 27.672 17.219 1 91.38 423 ALA A O 1
ATOM 3064 N N . LYS A 1 424 ? 10.719 29.594 16.203 1 90.44 424 LYS A N 1
ATOM 3065 C CA . LYS A 1 424 ? 10.219 30.203 17.438 1 90.44 424 LYS A CA 1
ATOM 3066 C C . LYS A 1 424 ? 9.07 29.391 18.031 1 90.44 424 LYS A C 1
ATOM 3068 O O . LYS A 1 424 ? 8.961 29.266 19.25 1 90.44 424 LYS A O 1
ATOM 3073 N N . GLY A 1 425 ? 8.328 28.859 17.141 1 87.06 425 GLY A N 1
ATOM 3074 C CA . GLY A 1 425 ? 7.199 28.047 17.578 1 87.06 425 GLY A CA 1
ATOM 3075 C C . GLY A 1 425 ? 7.582 26.625 17.922 1 87.06 425 GLY A C 1
ATOM 3076 O O . GLY A 1 425 ? 6.738 25.828 18.344 1 87.06 425 GLY A O 1
ATOM 3077 N N . GLY A 1 426 ? 8.859 26.25 17.688 1 89 426 GLY A N 1
ATOM 3078 C CA . GLY A 1 426 ? 9.336 24.906 18 1 89 426 GLY A CA 1
ATOM 3079 C C . GLY A 1 426 ? 9.078 23.906 16.906 1 89 426 GLY A C 1
ATOM 3080 O O . GLY A 1 426 ? 9.211 22.703 17.109 1 89 426 GLY A O 1
ATOM 3081 N N . HIS A 1 427 ? 8.648 24.359 15.766 1 90.69 427 HIS A N 1
ATOM 3082 C CA . HIS A 1 427 ? 8.305 23.469 14.672 1 90.69 427 HIS A CA 1
ATOM 3083 C C . HIS A 1 427 ? 9.531 23.109 13.844 1 90.69 427 HIS A C 1
ATOM 3085 O O . HIS A 1 427 ? 9.5 22.172 13.047 1 90.69 427 HIS A O 1
ATOM 3091 N N . ILE A 1 428 ? 10.516 23.844 14.008 1 91.75 428 ILE A N 1
ATOM 3092 C CA . ILE A 1 428 ? 11.844 23.625 13.445 1 91.75 428 ILE A CA 1
ATOM 3093 C C . ILE A 1 428 ? 12.875 23.578 14.57 1 91.75 428 ILE A C 1
ATOM 3095 O O . ILE A 1 428 ? 12.867 24.422 15.469 1 91.75 428 ILE A O 1
ATOM 3099 N N . ASP A 1 429 ? 13.695 22.609 14.484 1 94.19 429 ASP A N 1
ATOM 3100 C CA . ASP A 1 429 ? 14.641 22.438 15.578 1 94.19 429 ASP A CA 1
ATOM 3101 C C . ASP A 1 429 ? 15.836 23.375 15.43 1 94.19 429 ASP A C 1
ATOM 3103 O O . ASP A 1 429 ? 16.375 23.859 16.422 1 94.19 429 ASP A O 1
ATOM 3107 N N . ALA A 1 430 ? 16.219 23.656 14.203 1 95.62 430 ALA A N 1
ATOM 3108 C CA . ALA A 1 430 ? 17.344 24.578 13.984 1 95.62 430 ALA A CA 1
ATOM 3109 C C . ALA A 1 430 ? 17.312 25.141 12.578 1 95.62 430 ALA A C 1
ATOM 3111 O O . ALA A 1 430 ? 17 24.438 11.617 1 95.62 430 ALA A O 1
ATOM 3112 N N . VAL A 1 431 ? 17.562 26.438 12.516 1 97 431 VAL A N 1
ATOM 3113 C CA . VAL A 1 431 ? 17.828 27.078 11.234 1 97 431 VAL A CA 1
ATOM 3114 C C . VAL A 1 431 ? 19.328 27.031 10.93 1 97 431 VAL A C 1
ATOM 3116 O O . VAL A 1 431 ? 20.141 27.484 11.742 1 97 431 VAL A O 1
ATOM 3119 N N . ILE A 1 432 ? 19.672 26.484 9.781 1 97.38 432 ILE A N 1
ATOM 3120 C CA . ILE A 1 432 ? 21.094 26.234 9.539 1 97.38 432 ILE A CA 1
ATOM 3121 C C . ILE A 1 432 ? 21.516 26.891 8.227 1 97.38 432 ILE A C 1
ATOM 3123 O O . ILE A 1 432 ? 20.672 27.156 7.363 1 97.38 432 ILE A O 1
ATOM 3127 N N . ASP A 1 433 ? 22.859 27.156 8.117 1 96.88 433 ASP A N 1
ATOM 3128 C CA . ASP A 1 433 ? 23.469 27.516 6.844 1 96.88 433 ASP A CA 1
ATOM 3129 C C . ASP A 1 433 ? 23.5 26.297 5.906 1 96.88 433 ASP A C 1
ATOM 3131 O O . ASP A 1 433 ? 23.844 25.188 6.324 1 96.88 433 ASP A O 1
ATOM 3135 N N . PRO A 1 434 ? 23.109 26.484 4.664 1 97.44 434 PRO A N 1
ATOM 3136 C CA . PRO A 1 434 ? 23.141 25.359 3.732 1 97.44 434 PRO A CA 1
ATOM 3137 C C . PRO A 1 434 ? 24.469 24.594 3.773 1 97.44 434 PRO A C 1
ATOM 3139 O O . PRO A 1 434 ? 24.484 23.375 3.654 1 97.44 434 PRO A O 1
ATOM 3142 N N . ALA A 1 435 ? 25.562 25.25 3.959 1 96.44 435 ALA A N 1
ATOM 3143 C CA . ALA A 1 435 ? 26.875 24.641 3.969 1 96.44 435 ALA A CA 1
ATOM 3144 C C . ALA A 1 435 ? 27.047 23.703 5.164 1 96.44 435 ALA A C 1
ATOM 3146 O O . ALA A 1 435 ? 27.938 22.859 5.18 1 96.44 435 ALA A O 1
ATOM 3147 N N . GLU A 1 436 ? 26.219 23.859 6.156 1 96.12 436 GLU A N 1
ATOM 3148 C CA . GLU A 1 436 ? 26.312 23.062 7.379 1 96.12 436 GLU A CA 1
ATOM 3149 C C . GLU A 1 436 ? 25.359 21.859 7.328 1 96.12 436 GLU A C 1
ATOM 3151 O O . GLU A 1 436 ? 25.219 21.141 8.312 1 96.12 436 GLU A O 1
ATOM 3156 N N . THR A 1 437 ? 24.734 21.688 6.223 1 97.88 437 THR A N 1
ATOM 3157 C CA . THR A 1 437 ? 23.703 20.656 6.109 1 97.88 437 THR A CA 1
ATOM 3158 C C . THR A 1 437 ? 24.266 19.281 6.441 1 97.88 437 THR A C 1
ATOM 3160 O O . THR A 1 437 ? 23.688 18.547 7.242 1 97.88 437 THR A O 1
ATOM 3163 N N . ARG A 1 438 ? 25.391 18.891 5.895 1 97.88 438 ARG A N 1
ATOM 3164 C CA . ARG A 1 438 ? 25.953 17.562 6.129 1 97.88 438 ARG A CA 1
ATOM 3165 C C . ARG A 1 438 ? 26.25 17.344 7.609 1 97.88 438 ARG A C 1
ATOM 3167 O O . ARG A 1 438 ? 25.891 16.312 8.172 1 97.88 438 ARG A O 1
ATOM 3174 N N . MET A 1 439 ? 26.922 18.312 8.227 1 96.44 439 MET A N 1
ATOM 3175 C CA . MET A 1 439 ? 27.281 18.188 9.633 1 96.44 439 MET A CA 1
ATOM 3176 C C . MET A 1 439 ? 26.031 18.031 10.5 1 96.44 439 MET A C 1
ATOM 3178 O O . MET A 1 439 ? 26 17.203 11.414 1 96.44 439 MET A O 1
ATOM 3182 N N . SER A 1 440 ? 25 18.844 10.242 1 97.5 440 SER A N 1
ATOM 3183 C CA . SER A 1 440 ? 23.766 18.797 11.008 1 97.5 440 SER A CA 1
ATOM 3184 C C . SER A 1 440 ? 23.062 17.453 10.852 1 97.5 440 SER A C 1
ATOM 3186 O O . SER A 1 440 ? 22.641 16.844 11.836 1 97.5 440 SER A O 1
ATOM 3188 N N . VAL A 1 441 ? 22.953 16.969 9.594 1 97.81 441 VAL A N 1
ATOM 3189 C CA . VAL A 1 441 ? 22.312 15.695 9.305 1 97.81 441 VAL A CA 1
ATOM 3190 C C . VAL A 1 441 ? 23.078 14.555 9.969 1 97.81 441 VAL A C 1
ATOM 3192 O O . VAL A 1 441 ? 22.484 13.703 10.633 1 97.81 441 VAL A O 1
ATOM 3195 N N . ALA A 1 442 ? 24.391 14.555 9.82 1 97.19 442 ALA A N 1
ATOM 3196 C CA . ALA A 1 442 ? 25.219 13.508 10.406 1 97.19 442 ALA A CA 1
ATOM 3197 C C . ALA A 1 442 ? 25.078 13.469 11.93 1 97.19 442 ALA A C 1
ATOM 3199 O O . ALA A 1 442 ? 24.938 12.398 12.523 1 97.19 442 ALA A O 1
ATOM 3200 N N . SER A 1 443 ? 25.141 14.641 12.523 1 96.75 443 SER A N 1
ATOM 3201 C CA . SER A 1 443 ? 25 14.734 13.969 1 96.75 443 SER A CA 1
ATOM 3202 C C . SER A 1 443 ? 23.641 14.203 14.43 1 96.75 443 SER A C 1
ATOM 3204 O O . SER A 1 443 ? 23.547 13.477 15.414 1 96.75 443 SER A O 1
ATOM 3206 N N . ALA A 1 444 ? 22.594 14.594 13.734 1 97.06 444 ALA A N 1
ATOM 3207 C CA . ALA A 1 444 ? 21.25 14.125 14.062 1 97.06 444 ALA A CA 1
ATOM 3208 C C . ALA A 1 444 ? 21.141 12.609 13.938 1 97.06 444 ALA A C 1
ATOM 3210 O O . ALA A 1 444 ? 20.562 11.945 14.797 1 97.06 444 ALA A O 1
ATOM 3211 N N . LEU A 1 445 ? 21.672 12.055 12.859 1 96.81 445 LEU A N 1
ATOM 3212 C CA . LEU A 1 445 ? 21.641 10.609 12.648 1 96.81 445 LEU A CA 1
ATOM 3213 C C . LEU A 1 445 ? 22.375 9.875 13.758 1 96.81 445 LEU A C 1
ATOM 3215 O O . LEU A 1 445 ? 21.922 8.836 14.234 1 96.81 445 LEU A O 1
ATOM 3219 N N . ASP A 1 446 ? 23.5 10.414 14.219 1 94.12 446 ASP A N 1
ATOM 3220 C CA . ASP A 1 446 ? 24.266 9.828 15.32 1 94.12 446 ASP A CA 1
ATOM 3221 C C . ASP A 1 446 ? 23.453 9.828 16.609 1 94.12 446 ASP A C 1
ATOM 3223 O O . ASP A 1 446 ? 23.406 8.828 17.328 1 94.12 446 ASP A O 1
ATOM 3227 N N . MET A 1 447 ? 22.859 10.922 16.844 1 94.88 447 MET A N 1
ATOM 3228 C CA . MET A 1 447 ? 22.062 11.055 18.062 1 94.88 447 MET A CA 1
ATOM 3229 C C . MET A 1 447 ? 20.875 10.094 18.031 1 94.88 447 MET A C 1
ATOM 3231 O O . MET A 1 447 ? 20.5 9.539 19.062 1 94.88 447 MET A O 1
ATOM 3235 N N . LEU A 1 448 ? 20.297 9.844 16.875 1 95.25 448 LEU A N 1
ATOM 3236 C CA . LEU A 1 448 ? 19.078 9.055 16.719 1 95.25 448 LEU A CA 1
ATOM 3237 C C . LEU A 1 448 ? 19.406 7.578 16.531 1 95.25 448 LEU A C 1
ATOM 3239 O O . LEU A 1 448 ? 18.516 6.754 16.359 1 95.25 448 LEU A O 1
ATOM 3243 N N . ALA A 1 449 ? 20.688 7.195 16.562 1 91.81 449 ALA A N 1
ATOM 3244 C CA . ALA A 1 449 ? 21.109 5.832 16.281 1 91.81 449 ALA A CA 1
ATOM 3245 C C . ALA A 1 449 ? 20.453 4.836 17.234 1 91.81 449 ALA A C 1
ATOM 3247 O O . ALA A 1 449 ? 20.219 3.682 16.875 1 91.81 449 ALA A O 1
ATOM 3248 N N . GLY A 1 450 ? 20.078 5.277 18.453 1 90.44 450 GLY A N 1
ATOM 3249 C CA . GLY A 1 450 ? 19.469 4.398 19.438 1 90.44 450 GLY A CA 1
ATOM 3250 C C . GLY A 1 450 ? 17.969 4.566 19.547 1 90.44 450 GLY A C 1
ATOM 3251 O O . GLY A 1 450 ? 17.359 4.125 20.516 1 90.44 450 GLY A O 1
ATOM 3252 N N . LYS A 1 451 ? 17.359 5.211 18.531 1 92.38 451 LYS A N 1
ATOM 3253 C CA . LYS A 1 451 ? 15.914 5.461 18.562 1 92.38 451 LYS A CA 1
ATOM 3254 C C . LYS A 1 451 ? 15.141 4.164 18.766 1 92.38 451 LYS A C 1
ATOM 3256 O O . LYS A 1 451 ? 15.438 3.15 18.141 1 92.38 451 LYS A O 1
ATOM 3261 N N . ARG A 1 452 ? 14.234 4.203 19.719 1 88 452 ARG A N 1
ATOM 3262 C CA . ARG A 1 452 ? 13.328 3.098 20 1 88 452 ARG A CA 1
ATOM 3263 C C . ARG A 1 452 ? 11.883 3.584 20.078 1 88 452 ARG A C 1
ATOM 3265 O O . ARG A 1 452 ? 11.594 4.609 20.688 1 88 452 ARG A O 1
ATOM 3272 N N . VAL A 1 453 ? 11.062 2.957 19.297 1 89.44 453 VAL A N 1
ATOM 3273 C CA . VAL A 1 453 ? 9.641 3.275 19.312 1 89.44 453 VAL A CA 1
ATOM 3274 C C . VAL A 1 453 ? 8.828 2.018 19.625 1 89.44 453 VAL A C 1
ATOM 3276 O O . VAL A 1 453 ? 9.039 0.971 19 1 89.44 453 VAL A O 1
ATOM 3279 N N . SER A 1 454 ? 7.965 2.041 20.609 1 86.38 454 SER A N 1
ATOM 3280 C CA . SER A 1 454 ? 7.031 0.96 20.906 1 86.38 454 SER A CA 1
ATOM 3281 C C . SER A 1 454 ? 5.637 1.27 20.375 1 86.38 454 SER A C 1
ATOM 3283 O O . SER A 1 454 ? 5.074 2.326 20.672 1 86.38 454 SER A O 1
ATOM 3285 N N . LYS A 1 455 ? 5.145 0.42 19.562 1 88.12 455 LYS A N 1
ATOM 3286 C CA . LYS A 1 455 ? 3.801 0.582 19.016 1 88.12 455 LYS A CA 1
ATOM 3287 C C . LYS A 1 455 ? 2.887 -0.56 19.453 1 88.12 455 LYS A C 1
ATOM 3289 O O . LYS A 1 455 ? 3.363 -1.625 19.859 1 88.12 455 LYS A O 1
ATOM 3294 N N . LEU A 1 456 ? 1.563 -0.285 19.438 1 89.12 456 LEU A N 1
ATOM 3295 C CA . LEU A 1 456 ? 0.603 -1.349 19.703 1 89.12 456 LEU A CA 1
ATOM 3296 C C . LEU A 1 456 ? 0.713 -2.457 18.672 1 89.12 456 LEU A C 1
ATOM 3298 O O . LEU A 1 456 ? 0.895 -2.184 17.484 1 89.12 456 LEU A O 1
ATOM 3302 N N . PRO A 1 457 ? 0.654 -3.695 19.156 1 89.06 457 PRO A N 1
ATOM 3303 C CA . PRO A 1 457 ? 0.779 -4.812 18.219 1 89.06 457 PRO A CA 1
ATOM 3304 C C . PRO A 1 457 ? -0.363 -4.863 17.219 1 89.06 457 PRO A C 1
ATOM 3306 O O . PRO A 1 457 ? -1.509 -4.555 17.547 1 89.06 457 PRO A O 1
ATOM 3309 N N . LYS A 1 458 ? 0.002 -5.145 16.062 1 92.25 458 LYS A N 1
ATOM 3310 C CA . LYS A 1 458 ? -0.952 -5.328 14.977 1 92.25 458 LYS A CA 1
ATOM 3311 C C . LYS A 1 458 ? -0.353 -6.176 13.859 1 92.25 458 LYS A C 1
ATOM 3313 O O . LYS A 1 458 ? 0.869 -6.281 13.742 1 92.25 458 LYS A O 1
ATOM 3318 N N . LYS A 1 459 ? -1.248 -6.828 13.07 1 92.12 459 LYS A N 1
ATOM 3319 C CA . LYS A 1 459 ? -0.778 -7.566 11.898 1 92.12 459 LYS A CA 1
ATOM 3320 C C . LYS A 1 459 ? -0.137 -6.633 10.875 1 92.12 459 LYS A C 1
ATOM 3322 O O . LYS A 1 459 ? 0.953 -6.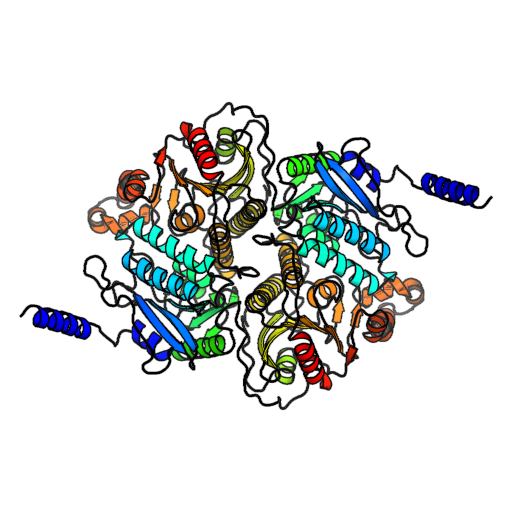906 10.375 1 92.12 459 LYS A O 1
ATOM 3327 N N . HIS A 1 460 ? -0.768 -5.633 10.547 1 93.19 460 HIS A N 1
ATOM 3328 C CA . HIS A 1 460 ? -0.364 -4.543 9.664 1 93.19 460 HIS A CA 1
ATOM 3329 C C . HIS A 1 460 ? -1.383 -3.406 9.695 1 93.19 460 HIS A C 1
ATOM 3331 O O . HIS A 1 460 ? -2.496 -3.578 10.195 1 93.19 460 HIS A O 1
ATOM 3337 N N . GLY A 1 461 ? -0.96 -2.244 9.242 1 93.81 461 GLY A N 1
ATOM 3338 C CA . GLY A 1 461 ? -1.921 -1.172 9.031 1 93.81 461 GLY A CA 1
ATOM 3339 C C . GLY A 1 461 ? -2.744 -1.348 7.77 1 93.81 461 GLY A C 1
ATOM 3340 O O . GLY A 1 461 ? -2.516 -2.281 6.996 1 93.81 461 GLY A O 1
ATOM 3341 N N . ASN A 1 462 ? -3.74 -0.475 7.582 1 95.12 462 ASN A N 1
ATOM 3342 C CA . ASN A 1 462 ? -4.582 -0.476 6.391 1 95.12 462 ASN A CA 1
ATOM 3343 C C . ASN A 1 462 ? -4.449 0.827 5.605 1 95.12 462 ASN A C 1
ATOM 3345 O O . ASN A 1 462 ? -5.438 1.525 5.383 1 95.12 462 ASN A O 1
ATOM 3349 N N . MET A 1 463 ? -3.225 1.127 5.199 1 93.94 463 MET A N 1
ATOM 3350 C CA . MET A 1 463 ? -2.959 2.34 4.434 1 93.94 463 MET A CA 1
ATOM 3351 C C . MET A 1 463 ? -3.787 2.369 3.154 1 93.94 463 MET A C 1
ATOM 3353 O O . MET A 1 463 ? -4.102 1.318 2.588 1 93.94 463 MET A O 1
ATOM 3357 N N . PRO A 1 464 ? -4.125 3.566 2.697 1 92.38 464 PRO A N 1
ATOM 3358 C CA . PRO A 1 464 ? -4.805 3.621 1.401 1 92.38 464 PRO A CA 1
ATOM 3359 C C . PRO A 1 464 ? -3.971 3.027 0.269 1 92.38 464 PRO A C 1
ATOM 3361 O O . PRO A 1 464 ? -2.742 3.135 0.283 1 92.38 464 PRO A O 1
ATOM 3364 N N . LEU A 1 465 ? -4.699 2.291 -0.581 1 91.88 465 LEU A N 1
ATOM 3365 C CA . LEU A 1 465 ? -4.016 1.695 -1.724 1 91.88 465 LEU A CA 1
ATOM 3366 C C . LEU A 1 465 ? -4.559 2.256 -3.033 1 91.88 465 LEU A C 1
ATOM 3368 O O . LEU A 1 465 ? -5.738 2.602 -3.123 1 91.88 465 LEU A O 1
ATOM 3372 N N . MET B 1 1 ? -19.562 30.812 49.25 1 48.03 1 MET B N 1
ATOM 3373 C CA . MET B 1 1 ? -19.578 31.797 48.156 1 48.03 1 MET B CA 1
ATOM 3374 C C . MET B 1 1 ? -18.781 31.312 46.969 1 48.03 1 MET B C 1
ATOM 3376 O O . MET B 1 1 ? -19.203 31.469 45.812 1 48.03 1 MET B O 1
ATOM 3380 N N . ASN B 1 2 ? -17.562 30.656 47.25 1 55.41 2 ASN B N 1
ATOM 3381 C CA . ASN B 1 2 ? -16.625 30.219 46.25 1 55.41 2 ASN B CA 1
ATOM 3382 C C . ASN B 1 2 ? -17.156 29 45.469 1 55.41 2 ASN B C 1
ATOM 3384 O O . ASN B 1 2 ? -17 28.922 44.25 1 55.41 2 ASN B O 1
ATOM 3388 N N . SER B 1 3 ? -17.812 28.203 46.219 1 59.16 3 SER B N 1
ATOM 3389 C CA . SER B 1 3 ? -18.375 27 45.594 1 59.16 3 SER B CA 1
ATOM 3390 C C . SER B 1 3 ? -19.562 27.344 44.719 1 59.16 3 SER B C 1
ATOM 3392 O O . SER B 1 3 ? -19.75 26.75 43.656 1 59.16 3 SER B O 1
ATOM 3394 N N . GLU B 1 4 ? -20.312 28.312 45.156 1 55.09 4 GLU B N 1
ATOM 3395 C CA . GLU B 1 4 ? -21.5 28.719 44.406 1 55.09 4 GLU B CA 1
ATOM 3396 C C . GLU B 1 4 ? -21.125 29.359 43.062 1 55.09 4 GLU B C 1
ATOM 3398 O O . GLU B 1 4 ? -21.766 29.109 42.062 1 55.09 4 GLU B O 1
ATOM 3403 N N . ILE B 1 5 ? -20.109 30.031 43.125 1 54.22 5 ILE B N 1
ATOM 3404 C CA . ILE B 1 5 ? -19.641 30.688 41.906 1 54.22 5 ILE B CA 1
ATOM 3405 C C . ILE B 1 5 ? -19.141 29.641 40.906 1 54.22 5 ILE B C 1
ATOM 3407 O O . ILE B 1 5 ? -19.375 29.75 39.719 1 54.22 5 ILE B O 1
ATOM 3411 N N . LYS B 1 6 ? -18.469 28.719 41.562 1 59.41 6 LYS B N 1
ATOM 3412 C CA . LYS B 1 6 ? -17.969 27.641 40.719 1 59.41 6 LYS B CA 1
ATOM 3413 C C . LYS B 1 6 ? -19.109 26.891 40.062 1 59.41 6 LYS B C 1
ATOM 3415 O O . LYS B 1 6 ? -19.047 26.562 38.875 1 59.41 6 LYS B O 1
ATOM 3420 N N . VAL B 1 7 ? -20.016 26.719 40.844 1 59.69 7 VAL B N 1
ATOM 3421 C CA . VAL B 1 7 ? -21.156 25.969 40.344 1 59.69 7 VAL B CA 1
ATOM 3422 C C . VAL B 1 7 ? -21.922 26.812 39.344 1 59.69 7 VAL B C 1
ATOM 3424 O O . VAL B 1 7 ? -22.359 26.312 38.281 1 59.69 7 VAL B O 1
ATOM 3427 N N . GLN B 1 8 ? -22.078 28.078 39.625 1 57.69 8 GLN B N 1
ATOM 3428 C CA . GLN B 1 8 ? -22.766 28.984 38.719 1 57.69 8 GLN B CA 1
ATOM 3429 C C . GLN B 1 8 ? -21.984 29.141 37.406 1 57.69 8 GLN B C 1
ATOM 3431 O O . GLN B 1 8 ? -22.578 29.172 36.312 1 57.69 8 GLN B O 1
ATOM 3436 N N . SER B 1 9 ? -20.734 29.266 37.562 1 59.41 9 SER B N 1
ATOM 3437 C CA . SER B 1 9 ? -19.891 29.375 36.344 1 59.41 9 SER B CA 1
ATOM 3438 C C . SER B 1 9 ? -20 28.125 35.5 1 59.41 9 SER B C 1
ATOM 3440 O O . SER B 1 9 ? -20.047 28.219 34.25 1 59.41 9 SER B O 1
ATOM 3442 N N . LEU B 1 10 ? -19.969 27.094 36.125 1 57.84 10 LEU B N 1
ATOM 3443 C CA . LEU B 1 10 ? -20.141 25.844 35.406 1 57.84 10 LEU B CA 1
ATOM 3444 C C . LEU B 1 10 ? -21.516 25.781 34.75 1 57.84 10 LEU B C 1
ATOM 3446 O O . LEU B 1 10 ? -21.656 25.328 33.625 1 57.84 10 LEU B O 1
ATOM 3450 N N . ALA B 1 11 ? -22.531 26.141 35.594 1 59.19 11 ALA B N 1
ATOM 3451 C CA . ALA B 1 11 ? -23.891 26.156 35.062 1 59.19 11 ALA B CA 1
ATOM 3452 C C . ALA B 1 11 ? -24 27.141 33.875 1 59.19 11 ALA B C 1
ATOM 3454 O O . ALA B 1 11 ? -24.625 26.828 32.875 1 59.19 11 ALA B O 1
ATOM 3455 N N . ASP B 1 12 ? -23.484 28.25 33.969 1 55.47 12 ASP B N 1
ATOM 3456 C CA . ASP B 1 12 ? -23.5 29.234 32.906 1 55.47 12 ASP B CA 1
ATOM 3457 C C . ASP B 1 12 ? -22.781 28.719 31.656 1 55.47 12 ASP B C 1
ATOM 3459 O O . ASP B 1 12 ? -23.25 28.938 30.547 1 55.47 12 ASP B O 1
ATOM 3463 N N . PHE B 1 13 ? -21.812 28.109 31.953 1 58.03 13 PHE B N 1
ATOM 3464 C CA . PHE B 1 13 ? -21.031 27.547 30.859 1 58.03 13 PHE B CA 1
ATOM 3465 C C . PHE B 1 13 ? -21.797 26.422 30.156 1 58.03 13 PHE B C 1
ATOM 3467 O O . PHE B 1 13 ? -21.828 26.359 28.938 1 58.03 13 PHE B O 1
ATOM 3474 N N . ARG B 1 14 ? -22.344 25.547 31.047 1 60.06 14 ARG B N 1
ATOM 3475 C CA . ARG B 1 14 ? -23.156 24.484 30.484 1 60.06 14 ARG B CA 1
ATOM 3476 C C . ARG B 1 14 ? -24.312 25.047 29.672 1 60.06 14 ARG B C 1
ATOM 3478 O O . ARG B 1 14 ? -24.672 24.516 28.625 1 60.06 14 ARG B O 1
ATOM 3485 N N . ASN B 1 15 ? -24.844 26.062 30.203 1 58.38 15 ASN B N 1
ATOM 3486 C CA . ASN B 1 15 ? -25.969 26.703 29.516 1 58.38 15 ASN B CA 1
ATOM 3487 C C . ASN B 1 15 ? -25.516 27.391 28.234 1 58.38 15 ASN B C 1
ATOM 3489 O O . ASN B 1 15 ? -26.328 27.656 27.344 1 58.38 15 ASN B O 1
ATOM 3493 N N . SER B 1 16 ? -24.219 27.625 28.172 1 60.25 16 SER B N 1
ATOM 3494 C CA . SER B 1 16 ? -23.703 28.312 26.984 1 60.25 16 SER B CA 1
ATOM 3495 C C . SER B 1 16 ? -23.438 27.344 25.844 1 60.25 16 SER B C 1
ATOM 3497 O O . SER B 1 16 ? -23.281 27.766 24.688 1 60.25 16 SER B O 1
ATOM 3499 N N . ILE B 1 17 ? -23.484 26.172 26.281 1 63.91 17 ILE B N 1
ATOM 3500 C CA . ILE B 1 17 ? -23.266 25.172 25.234 1 63.91 17 ILE B CA 1
ATOM 3501 C C . ILE B 1 17 ? -24.516 25.031 24.391 1 63.91 17 ILE B C 1
ATOM 3503 O O . ILE B 1 17 ? -25.609 24.75 24.906 1 63.91 17 ILE B O 1
ATOM 3507 N N . ASP B 1 18 ? -24.422 25.484 23.125 1 67.12 18 ASP B N 1
ATOM 3508 C CA . ASP B 1 18 ? -25.531 25.312 22.188 1 67.12 18 ASP B CA 1
ATOM 3509 C C . ASP B 1 18 ? -25.672 23.859 21.766 1 67.12 18 ASP B C 1
ATOM 3511 O O . ASP B 1 18 ? -24.891 23.359 20.938 1 67.12 18 ASP B O 1
ATOM 3515 N N . GLU B 1 19 ? -26.562 23.172 22.281 1 68.5 19 GLU B N 1
ATOM 3516 C CA . GLU B 1 19 ? -26.781 21.75 22.031 1 68.5 19 GLU B CA 1
ATOM 3517 C C . GLU B 1 19 ? -27.391 21.531 20.656 1 68.5 19 GLU B C 1
ATOM 3519 O O . GLU B 1 19 ? -27.453 20.391 20.188 1 68.5 19 GLU B O 1
ATOM 3524 N N . THR B 1 20 ? -27.562 22.656 20.047 1 74.69 20 THR B N 1
ATOM 3525 C CA . THR B 1 20 ? -28.297 22.516 18.781 1 74.69 20 THR B CA 1
ATOM 3526 C C . THR B 1 20 ? -27.359 22.672 17.594 1 74.69 20 THR B C 1
ATOM 3528 O O . THR B 1 20 ? -27.797 22.719 16.453 1 74.69 20 THR B O 1
ATOM 3531 N N . THR B 1 21 ? -26.094 22.672 17.938 1 82.75 21 THR B N 1
ATOM 3532 C CA . THR B 1 21 ? -25.172 22.781 16.812 1 82.75 21 THR B CA 1
ATOM 3533 C C . THR B 1 21 ? -25.219 21.531 15.945 1 82.75 21 THR B C 1
ATOM 3535 O O . THR B 1 21 ? -25.516 20.438 16.438 1 82.75 21 THR B O 1
ATOM 3538 N N . PRO B 1 22 ? -24.953 21.688 14.688 1 88.44 22 PRO B N 1
ATOM 3539 C CA . PRO B 1 22 ? -24.922 20.516 13.82 1 88.44 22 PRO B CA 1
ATOM 3540 C C . PRO B 1 22 ? -23.953 19.438 14.32 1 88.44 22 PRO B C 1
ATOM 3542 O O . PRO B 1 22 ? -24.25 18.234 14.219 1 88.44 22 PRO B O 1
ATOM 3545 N N . ALA B 1 23 ? -22.875 19.844 14.883 1 92.31 23 ALA B N 1
ATOM 3546 C CA . ALA B 1 23 ? -21.875 18.891 15.383 1 92.31 23 ALA B CA 1
ATOM 3547 C C . ALA B 1 23 ? -22.469 18 16.484 1 92.31 23 ALA B C 1
ATOM 3549 O O . ALA B 1 23 ? -22.281 16.781 16.469 1 92.31 23 ALA B O 1
ATOM 3550 N N . ARG B 1 24 ? -23.172 18.547 17.391 1 92.31 24 ARG B N 1
ATOM 3551 C CA . ARG B 1 24 ? -23.75 17.797 18.5 1 92.31 24 ARG B CA 1
ATOM 3552 C C . ARG B 1 24 ? -24.922 16.938 18.031 1 92.31 24 ARG B C 1
ATOM 3554 O O . ARG B 1 24 ? -25.125 15.82 18.516 1 92.31 24 ARG B O 1
ATOM 3561 N N . LYS B 1 25 ? -25.703 17.5 17.094 1 93.88 25 LYS B N 1
ATOM 3562 C CA . LYS B 1 25 ? -26.812 16.734 16.531 1 93.88 25 LYS B CA 1
ATOM 3563 C C . LYS B 1 25 ? -26.312 15.477 15.828 1 93.88 25 LYS B C 1
ATOM 3565 O O . LYS B 1 25 ? -26.906 14.406 15.961 1 93.88 25 LYS B O 1
ATOM 3570 N N . ARG B 1 26 ? -25.234 15.641 15.102 1 96.81 26 ARG B N 1
ATOM 3571 C CA . ARG B 1 26 ? -24.656 14.516 14.375 1 96.81 26 ARG B CA 1
ATOM 3572 C C . ARG B 1 26 ? -24.156 13.445 15.336 1 96.81 26 ARG B C 1
ATOM 3574 O O . ARG B 1 26 ? -24.359 12.25 15.109 1 96.81 26 ARG B O 1
ATOM 3581 N N . ILE B 1 27 ? -23.531 13.859 16.406 1 97.06 27 ILE B N 1
ATOM 3582 C CA . ILE B 1 27 ? -23.062 12.914 17.422 1 97.06 27 ILE B CA 1
ATOM 3583 C C . ILE B 1 27 ? -24.25 12.188 18.047 1 97.06 27 ILE B C 1
ATOM 3585 O O . ILE B 1 27 ? -24.234 10.969 18.203 1 97.06 27 ILE B O 1
ATOM 3589 N N . SER B 1 28 ? -25.266 12.977 18.375 1 95.69 28 SER B N 1
ATOM 3590 C CA . SER B 1 28 ? -26.453 12.398 18.984 1 95.69 28 SER B CA 1
ATOM 3591 C C . SER B 1 28 ? -27.125 11.398 18.062 1 95.69 28 SER B C 1
ATOM 3593 O O . SER B 1 28 ? -27.672 10.391 18.516 1 95.69 28 SER B O 1
ATOM 3595 N N . SER B 1 29 ? -27.125 11.719 16.812 1 96.94 29 SER B N 1
ATOM 3596 C CA . SER B 1 29 ? -27.719 10.82 15.82 1 96.94 29 SER B CA 1
ATOM 3597 C C . SER B 1 29 ? -26.922 9.531 15.695 1 96.94 29 SER B C 1
ATOM 3599 O O . SER B 1 29 ? -27.469 8.477 15.383 1 96.94 29 SER B O 1
ATOM 3601 N N . LEU B 1 30 ? -25.641 9.586 15.883 1 98.19 30 LEU B N 1
ATOM 3602 C CA . LEU B 1 30 ? -24.734 8.445 15.719 1 98.19 30 LEU B CA 1
ATOM 3603 C C . LEU B 1 30 ? -24.797 7.527 16.938 1 98.19 30 LEU B C 1
ATOM 3605 O O . LEU B 1 30 ? -24.859 6.305 16.797 1 98.19 30 LEU B O 1
ATOM 3609 N N . LEU B 1 31 ? -24.812 8.109 18.141 1 98.12 31 LEU B N 1
ATOM 3610 C CA . LEU B 1 31 ? -24.641 7.34 19.359 1 98.12 31 LEU B CA 1
ATOM 3611 C C . LEU B 1 31 ? -25.984 6.91 19.922 1 98.12 31 LEU B C 1
ATOM 3613 O O . LEU B 1 31 ? -27.016 7.504 19.609 1 98.12 31 LEU B O 1
ATOM 3617 N N . ASP B 1 32 ? -25.938 5.902 20.734 1 97.5 32 ASP B N 1
ATOM 3618 C CA . ASP B 1 32 ? -27.125 5.488 21.484 1 97.5 32 ASP B CA 1
ATOM 3619 C C . ASP B 1 32 ? -27.656 6.633 22.344 1 97.5 32 ASP B C 1
ATOM 3621 O O . ASP B 1 32 ? -26.875 7.441 22.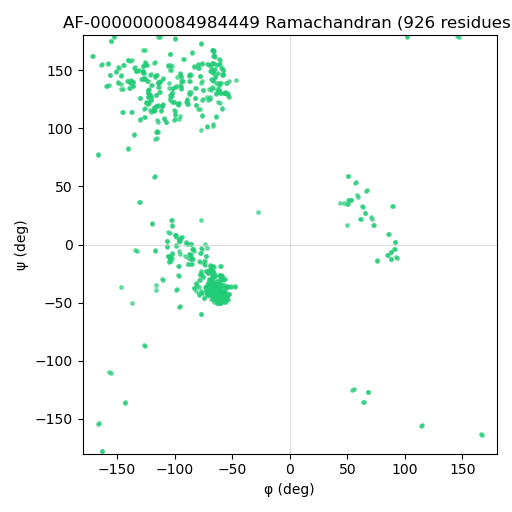859 1 97.5 32 ASP B O 1
ATOM 3625 N N . PRO B 1 33 ? -29 6.676 22.5 1 95.88 33 PRO B N 1
ATOM 3626 C CA . PRO B 1 33 ? -29.578 7.758 23.297 1 95.88 33 PRO B CA 1
ATOM 3627 C C . PRO B 1 33 ? -28.969 7.855 24.688 1 95.88 33 PRO B C 1
ATOM 3629 O O . PRO B 1 33 ? -28.766 6.836 25.359 1 95.88 33 PRO B O 1
ATOM 3632 N N . GLU B 1 34 ? -28.484 9.07 25.109 1 93.06 34 GLU B N 1
ATOM 3633 C CA . GLU B 1 34 ? -28 9.461 26.438 1 93.06 34 GLU B CA 1
ATOM 3634 C C . GLU B 1 34 ? -26.672 8.797 26.766 1 93.06 34 GLU B C 1
ATOM 3636 O O . GLU B 1 34 ? -26.312 8.641 27.922 1 93.06 34 GLU B O 1
ATOM 3641 N N . SER B 1 35 ? -25.969 8.422 25.781 1 95.56 35 SER B N 1
ATOM 3642 C CA . SER B 1 35 ? -24.719 7.738 26.062 1 95.56 35 SER B CA 1
ATOM 3643 C C . SER B 1 35 ? -23.531 8.672 25.859 1 95.56 35 SER B C 1
ATOM 3645 O O . SER B 1 35 ? -22.422 8.398 26.328 1 95.56 35 SER B O 1
ATOM 3647 N N . PHE B 1 36 ? -23.734 9.781 25.219 1 95.5 36 PHE B N 1
ATOM 3648 C CA . PHE B 1 36 ? -22.641 10.672 24.875 1 95.5 36 PHE B CA 1
ATOM 3649 C C . PHE B 1 36 ? -22.062 11.328 26.109 1 95.5 36 PHE B C 1
ATOM 3651 O O . PHE B 1 36 ? -22.797 11.914 26.922 1 95.5 36 PHE B O 1
ATOM 3658 N N . VAL B 1 37 ? -20.797 11.219 26.281 1 94.31 37 VAL B N 1
ATOM 3659 C CA . VAL B 1 37 ? -20.016 11.938 27.281 1 94.31 37 VAL B CA 1
ATOM 3660 C C . VAL B 1 37 ? -18.984 12.828 26.594 1 94.31 37 VAL B C 1
ATOM 3662 O O . VAL B 1 37 ? -18.047 12.328 25.953 1 94.31 37 VAL B O 1
ATOM 3665 N N . GLU B 1 38 ? -19.125 14.094 26.734 1 92.44 38 GLU B N 1
ATOM 3666 C CA . GLU B 1 38 ? -18.234 15.039 26.078 1 92.44 38 GLU B CA 1
ATOM 3667 C C . GLU B 1 38 ? -16.938 15.211 26.844 1 92.44 38 GLU B C 1
ATOM 3669 O O . GLU B 1 38 ? -16.938 15.297 28.078 1 92.44 38 GLU B O 1
ATOM 3674 N N . LEU B 1 39 ? -15.953 15.18 26.094 1 91.06 39 LEU B N 1
ATOM 3675 C CA . LEU B 1 39 ? -14.625 15.453 26.641 1 91.06 39 LEU B CA 1
ATOM 3676 C C . LEU B 1 39 ? -14.188 16.875 26.312 1 91.06 39 LEU B C 1
ATOM 3678 O O . LEU B 1 39 ? -14.406 17.344 25.188 1 91.06 39 LEU B O 1
ATOM 3682 N N . ASP B 1 40 ? -13.641 17.578 27.312 1 85.62 40 ASP B N 1
ATOM 3683 C CA . ASP B 1 40 ? -13.016 18.891 27.141 1 85.62 40 ASP B CA 1
ATOM 3684 C C . ASP B 1 40 ? -14 19.891 26.562 1 85.62 40 ASP B C 1
ATOM 3686 O O . ASP B 1 40 ? -13.656 20.656 25.656 1 85.62 40 ASP B O 1
ATOM 3690 N N . ALA B 1 41 ? -15.188 19.859 27.047 1 77.12 41 ALA B N 1
ATOM 3691 C CA . ALA B 1 41 ? -16.25 20.75 26.562 1 77.12 41 ALA B CA 1
ATOM 3692 C C . ALA B 1 41 ? -15.859 22.203 26.781 1 77.12 41 ALA B C 1
ATOM 3694 O O . ALA B 1 41 ? -16.312 23.094 26.031 1 77.12 41 ALA B O 1
ATOM 3695 N N . PHE B 1 42 ? -14.914 22.406 27.641 1 69.69 42 PHE B N 1
ATOM 3696 C CA . PHE B 1 42 ? -14.609 23.797 28 1 69.69 42 PHE B CA 1
ATOM 3697 C C . PHE B 1 42 ? -13.297 24.234 27.375 1 69.69 42 PHE B C 1
ATOM 3699 O O . PHE B 1 42 ? -12.875 25.391 27.562 1 69.69 42 PHE B O 1
ATOM 3706 N N . ALA B 1 43 ? -12.789 23.312 26.75 1 70.12 43 ALA B N 1
ATOM 3707 C CA . ALA B 1 43 ? -11.516 23.672 26.125 1 70.12 43 ALA B CA 1
ATOM 3708 C C . ALA B 1 43 ? -11.703 24.812 25.125 1 70.12 43 ALA B C 1
ATOM 3710 O O . ALA B 1 43 ? -12.664 24.797 24.344 1 70.12 43 ALA B O 1
ATOM 3711 N N . ALA B 1 44 ? -11.055 25.875 25.297 1 60.94 44 ALA B N 1
ATOM 3712 C CA . ALA B 1 44 ? -11.148 27.031 24.406 1 60.94 44 ALA B CA 1
ATOM 3713 C C . ALA B 1 44 ? -9.773 27.484 23.938 1 60.94 44 ALA B C 1
ATOM 3715 O O . ALA B 1 44 ? -8.75 27.094 24.5 1 60.94 44 ALA B O 1
ATOM 3716 N N . SER B 1 45 ? -9.75 27.891 22.688 1 57.34 45 SER B N 1
ATOM 3717 C CA . SER B 1 45 ? -8.562 28.578 22.203 1 57.34 45 SER B CA 1
ATOM 3718 C C . SER B 1 45 ? -8.789 30.094 22.141 1 57.34 45 SER B C 1
ATOM 3720 O O . SER B 1 45 ? -9.68 30.562 21.438 1 57.34 45 SER B O 1
ATOM 3722 N N . ASN B 1 46 ? -8.008 30.797 22.797 1 53.69 46 ASN B N 1
ATOM 3723 C CA . ASN B 1 46 ? -8.078 32.25 22.875 1 53.69 46 ASN B CA 1
ATOM 3724 C C . ASN B 1 46 ? -9.508 32.719 23.141 1 53.69 46 ASN B C 1
ATOM 3726 O O . ASN B 1 46 ? -9.977 33.688 22.5 1 53.69 46 ASN B O 1
ATOM 3730 N N . GLY B 1 47 ? -10.281 31.969 23.938 1 51.34 47 GLY B N 1
ATOM 3731 C CA . GLY B 1 47 ? -11.602 32.406 24.359 1 51.34 47 GLY B CA 1
ATOM 3732 C C . GLY B 1 47 ? -12.711 31.922 23.438 1 51.34 47 GLY B C 1
ATOM 3733 O O . GLY B 1 47 ? -13.891 32.156 23.703 1 51.34 47 GLY B O 1
ATOM 3734 N N . GLU B 1 48 ? -12.406 31.406 22.359 1 59.5 48 GLU B N 1
ATOM 3735 C CA . GLU B 1 48 ? -13.414 30.953 21.406 1 59.5 48 GLU B CA 1
ATOM 3736 C C . GLU B 1 48 ? -13.523 29.422 21.422 1 59.5 48 GLU B C 1
ATOM 3738 O O . GLU B 1 48 ? -12.555 28.734 21.734 1 59.5 48 GLU B O 1
ATOM 3743 N N . SER B 1 49 ? -14.781 29.016 21.438 1 63.31 49 SER B N 1
ATOM 3744 C CA . SER B 1 49 ? -15.039 27.578 21.391 1 63.31 49 SER B CA 1
ATOM 3745 C C . SER B 1 49 ? -14.211 26.891 20.312 1 63.31 49 SER B C 1
ATOM 3747 O O . SER B 1 49 ? -13.891 27.5 19.297 1 63.31 49 SER B O 1
ATOM 3749 N N . CYS B 1 50 ? -13.734 25.641 20.688 1 76.38 50 CYS B N 1
ATOM 3750 C CA . CYS B 1 50 ? -12.906 24.875 19.781 1 76.38 50 CYS B CA 1
ATOM 3751 C C . CYS B 1 50 ? -13.758 24.219 18.688 1 76.38 50 CYS B C 1
ATOM 3753 O O . CYS B 1 50 ? -14.82 23.672 18.984 1 76.38 50 CYS B O 1
ATOM 3755 N N . GLY B 1 51 ? -13.867 24.766 17.484 1 83.06 51 GLY B N 1
ATOM 3756 C CA . GLY B 1 51 ? -14.547 24.344 16.266 1 83.06 51 GLY B CA 1
ATOM 3757 C C . GLY B 1 51 ? -14.688 22.844 16.156 1 83.06 51 GLY B C 1
ATOM 3758 O O . GLY B 1 51 ? -14.703 22.297 15.047 1 83.06 51 GLY B O 1
ATOM 3759 N N . VAL B 1 52 ? -14.75 22.031 17.453 1 91.19 52 VAL B N 1
ATOM 3760 C CA . VAL B 1 52 ? -14.906 20.594 17.391 1 91.19 52 VAL B CA 1
ATOM 3761 C C . VAL B 1 52 ? -15.508 20.078 18.703 1 91.19 52 VAL B C 1
ATOM 3763 O O . VAL B 1 52 ? -15.188 20.594 19.781 1 91.19 52 VAL B O 1
ATOM 3766 N N . VAL B 1 53 ? -16.438 19.172 18.609 1 92.19 53 VAL B N 1
ATOM 3767 C CA . VAL B 1 53 ? -17 18.453 19.766 1 92.19 53 VAL B CA 1
ATOM 3768 C C . VAL B 1 53 ? -16.391 17.047 19.828 1 92.19 53 VAL B C 1
ATOM 3770 O O . VAL B 1 53 ? -16.359 16.328 18.828 1 92.19 53 VAL B O 1
ATOM 3773 N N . THR B 1 54 ? -15.836 16.656 20.984 1 95.62 54 THR B N 1
ATOM 3774 C CA . THR B 1 54 ? -15.195 15.359 21.141 1 95.62 54 THR B CA 1
ATOM 3775 C C . THR B 1 54 ? -15.805 14.594 22.312 1 95.62 54 THR B C 1
ATOM 3777 O O . THR B 1 54 ? -16.344 15.203 23.25 1 95.62 54 THR B O 1
ATOM 3780 N N . GLY B 1 55 ? -15.703 13.289 22.234 1 96.38 55 GLY B N 1
ATOM 3781 C CA . GLY B 1 55 ? -16.188 12.477 23.328 1 96.38 55 GLY B CA 1
ATOM 3782 C C . GLY B 1 55 ? -16.312 11.008 22.984 1 96.38 55 GLY B C 1
ATOM 3783 O O . GLY B 1 55 ? -15.586 10.508 22.125 1 96.38 55 GLY B O 1
ATOM 3784 N N . TYR B 1 56 ? -17.062 10.297 23.812 1 97.5 56 TYR B N 1
ATOM 3785 C CA . TYR B 1 56 ? -17.312 8.875 23.609 1 97.5 56 TYR B CA 1
ATOM 3786 C C . TYR B 1 56 ? -18.75 8.516 23.953 1 97.5 56 TYR B C 1
ATOM 3788 O O . TYR B 1 56 ? -19.453 9.305 24.594 1 97.5 56 TYR B O 1
ATOM 3796 N N . GLY B 1 57 ? -19.141 7.492 23.438 1 97.69 57 GLY B N 1
ATOM 3797 C CA . GLY B 1 57 ? -20.453 6.914 23.688 1 97.69 57 GLY B CA 1
ATOM 3798 C C . GLY B 1 57 ? -20.578 5.488 23.188 1 97.69 57 GLY B C 1
ATOM 3799 O O . GLY B 1 57 ? -19.609 4.723 23.234 1 97.69 57 GLY B O 1
ATOM 3800 N N . TYR B 1 58 ? -21.828 5.129 22.906 1 97.38 58 TYR B N 1
ATOM 3801 C CA . TYR B 1 58 ? -22.078 3.758 22.469 1 97.38 58 TYR B CA 1
ATOM 3802 C C . TYR B 1 58 ? -22.859 3.723 21.172 1 97.38 58 TYR B C 1
ATOM 3804 O O . TYR B 1 58 ? -23.688 4.602 20.922 1 97.38 58 TYR B O 1
ATOM 3812 N N . VAL B 1 59 ? -22.594 2.867 20.359 1 97.5 59 VAL B N 1
ATOM 3813 C CA . VAL B 1 59 ? -23.422 2.496 19.203 1 97.5 59 VAL B CA 1
ATOM 3814 C C . VAL B 1 59 ? -23.859 1.043 19.344 1 97.5 59 VAL B C 1
ATOM 3816 O O . VAL B 1 59 ? -23.031 0.129 19.328 1 97.5 59 VAL B O 1
ATOM 3819 N N . ASP B 1 60 ? -25.109 0.811 19.469 1 94.38 60 ASP B N 1
ATOM 3820 C CA . ASP B 1 60 ? -25.672 -0.518 19.703 1 94.38 60 ASP B CA 1
ATOM 3821 C C . ASP B 1 60 ? -24.969 -1.208 20.875 1 94.38 60 ASP B C 1
ATOM 3823 O O . ASP B 1 60 ? -24.562 -2.365 20.766 1 94.38 60 ASP B O 1
ATOM 3827 N N . GLY B 1 61 ? -24.656 -0.48 21.844 1 94.31 61 GLY B N 1
ATOM 3828 C CA . GLY B 1 61 ? -24.109 -1.004 23.078 1 94.31 61 GLY B CA 1
ATOM 3829 C C . GLY B 1 61 ? -22.594 -1.131 23.062 1 94.31 61 GLY B C 1
ATOM 3830 O O . GLY B 1 61 ? -21.984 -1.501 24.062 1 94.31 61 GLY B O 1
ATOM 3831 N N . ASN B 1 62 ? -21.953 -0.91 22 1 95 62 ASN B N 1
ATOM 3832 C CA . ASN B 1 62 ? -20.5 -1 21.891 1 95 62 ASN B CA 1
ATOM 3833 C C . ASN B 1 62 ? -19.844 0.375 21.984 1 95 62 ASN B C 1
ATOM 3835 O O . ASN B 1 62 ? -20.344 1.342 21.391 1 95 62 ASN B O 1
ATOM 3839 N N . PRO B 1 63 ? -18.797 0.537 22.719 1 96.5 63 PRO B N 1
ATOM 3840 C CA . PRO B 1 63 ? -18.141 1.834 22.891 1 96.5 63 PRO B CA 1
ATOM 3841 C C . PRO B 1 63 ? -17.5 2.355 21.609 1 96.5 63 PRO B C 1
ATOM 3843 O O . PRO B 1 63 ? -16.938 1.576 20.828 1 96.5 63 PRO B O 1
ATOM 3846 N N . VAL B 1 64 ? -17.625 3.625 21.422 1 98.31 64 VAL B N 1
ATOM 3847 C CA . VAL B 1 64 ? -17 4.297 20.281 1 98.31 64 VAL B CA 1
ATOM 3848 C C . VAL B 1 64 ? -16.547 5.695 20.688 1 98.31 64 VAL B C 1
ATOM 3850 O O . VAL B 1 64 ? -17.234 6.395 21.438 1 98.31 64 VAL B O 1
ATOM 3853 N N . TYR B 1 65 ? -15.352 6.074 20.344 1 98.62 65 TYR B N 1
ATOM 3854 C CA . TYR B 1 65 ? -14.906 7.453 20.438 1 98.62 65 TYR B CA 1
ATOM 3855 C C . TYR B 1 65 ? -15.281 8.25 19.203 1 98.62 65 TYR B C 1
ATOM 3857 O O . TYR B 1 65 ? -15.312 7.707 18.094 1 98.62 65 TYR B O 1
ATOM 3865 N N . VAL B 1 66 ? -15.586 9.562 19.438 1 98.56 66 VAL B N 1
ATOM 3866 C CA . VAL B 1 66 ? -16.094 10.336 18.312 1 98.56 66 VAL B CA 1
ATOM 3867 C C . VAL B 1 66 ? -15.617 11.781 18.422 1 98.56 66 VAL B C 1
ATOM 3869 O O . VAL B 1 66 ? -15.414 12.289 19.531 1 98.56 66 VAL B O 1
ATOM 3872 N N . PHE B 1 67 ? -15.367 12.367 17.312 1 97.44 67 PHE B N 1
ATOM 3873 C CA . PHE B 1 67 ? -15.281 13.82 17.219 1 97.44 67 PHE B CA 1
ATOM 3874 C C . PHE B 1 67 ? -16.125 14.336 16.047 1 97.44 67 PHE B C 1
ATOM 3876 O O . PHE B 1 67 ? -16.359 13.617 15.086 1 97.44 67 PHE B O 1
ATOM 3883 N N . SER B 1 68 ? -16.625 15.516 16.188 1 96 68 SER B N 1
ATOM 3884 C CA . SER B 1 68 ? -17.422 16.172 15.156 1 96 68 SER B CA 1
ATOM 3885 C C . SER B 1 68 ? -17.031 17.641 15.023 1 96 68 SER B C 1
ATOM 3887 O O . SER B 1 68 ? -17.172 18.422 15.969 1 96 68 SER B O 1
ATOM 3889 N N . GLN B 1 69 ? -16.469 17.938 13.867 1 93.25 69 GLN B N 1
ATOM 3890 C CA . GLN B 1 69 ? -16.125 19.328 13.602 1 93.25 69 GLN B CA 1
ATOM 3891 C C . GLN B 1 69 ? -17.375 20.188 13.469 1 93.25 69 GLN B C 1
ATOM 3893 O O . GLN B 1 69 ? -18.391 19.75 12.938 1 93.25 69 GLN B O 1
ATOM 3898 N N . ASP B 1 70 ? -17.297 21.406 13.992 1 87.44 70 ASP B N 1
ATOM 3899 C CA . ASP B 1 70 ? -18.438 22.328 14.023 1 87.44 70 ASP B CA 1
ATOM 3900 C C . ASP B 1 70 ? -18.188 23.547 13.141 1 87.44 70 ASP B C 1
ATOM 3902 O O . ASP B 1 70 ? -17.484 24.484 13.539 1 87.44 70 ASP B O 1
ATOM 3906 N N . ILE B 1 71 ? -18.812 23.594 12.039 1 83.06 71 ILE B N 1
ATOM 3907 C CA . ILE B 1 71 ? -18.594 24.641 11.047 1 83.06 71 ILE B CA 1
ATOM 3908 C C . ILE B 1 71 ? -19.125 25.969 11.57 1 83.06 71 ILE B C 1
ATOM 3910 O O . ILE B 1 71 ? -18.703 27.047 11.109 1 83.06 71 ILE B O 1
ATOM 3914 N N . LYS B 1 72 ? -20.016 25.953 12.508 1 81.69 72 LYS B N 1
ATOM 3915 C CA . LYS B 1 72 ? -20.625 27.172 13.039 1 81.69 72 LYS B CA 1
ATOM 3916 C C . LYS B 1 72 ? -19.672 27.891 14 1 81.69 72 LYS B C 1
ATOM 3918 O O . LYS B 1 72 ? -19.828 29.078 14.266 1 81.69 72 LYS B O 1
ATOM 3923 N N . ALA B 1 73 ? -18.812 27.109 14.523 1 75.94 73 ALA B N 1
ATOM 3924 C CA . ALA B 1 73 ? -17.797 27.719 15.398 1 75.94 73 ALA B CA 1
ATOM 3925 C C . ALA B 1 73 ? -16.516 28.016 14.633 1 75.94 73 ALA B C 1
ATOM 3927 O O . ALA B 1 73 ? -15.789 27.109 14.242 1 75.94 73 ALA B O 1
ATOM 3928 N N . ALA B 1 74 ? -16.219 29.312 14.414 1 71.06 74 ALA B N 1
ATOM 3929 C CA . ALA B 1 74 ? -15.031 29.75 13.695 1 71.06 74 ALA B CA 1
ATOM 3930 C C . ALA B 1 74 ? -14.875 29.016 12.375 1 71.06 74 ALA B C 1
ATOM 3932 O O . ALA B 1 74 ? -13.766 28.625 12 1 71.06 74 ALA B O 1
ATOM 3933 N N . SER B 1 75 ? -15.992 28.719 11.75 1 70.19 75 SER B N 1
ATOM 3934 C CA . SER B 1 75 ? -16.047 28.047 10.453 1 70.19 75 SER B CA 1
ATOM 3935 C C . SER B 1 75 ? -15.414 26.656 10.539 1 70.19 75 SER B C 1
ATOM 3937 O O . SER B 1 75 ? -14.914 26.125 9.539 1 70.19 75 SER B O 1
ATOM 3939 N N . GLY B 1 76 ? -15.359 26.125 11.758 1 74.75 76 GLY B N 1
ATOM 3940 C CA . GLY B 1 76 ? -14.75 24.812 11.938 1 74.75 76 GLY B CA 1
ATOM 3941 C C . GLY B 1 76 ? -13.242 24.844 11.797 1 74.75 76 GLY B C 1
ATOM 3942 O O . GLY B 1 76 ? -12.625 23.797 11.555 1 74.75 76 GLY B O 1
ATOM 3943 N N . ALA B 1 77 ? -12.633 26.016 11.883 1 80.81 77 ALA B N 1
ATOM 3944 C CA . ALA B 1 77 ? -11.195 26.156 11.664 1 80.81 77 ALA B CA 1
ATOM 3945 C C . ALA B 1 77 ? -10.398 25.375 12.711 1 80.81 77 ALA B C 1
ATOM 3947 O O . ALA B 1 77 ? -10.75 25.375 13.898 1 80.81 77 ALA B O 1
ATOM 3948 N N . VAL B 1 78 ? -9.453 24.672 12.227 1 86 78 VAL B N 1
ATOM 3949 C CA . VAL B 1 78 ? -8.641 23.828 13.102 1 86 78 VAL B CA 1
ATOM 3950 C C . VAL B 1 78 ? -7.562 24.672 13.773 1 86 78 VAL B C 1
ATOM 3952 O O . VAL B 1 78 ? -6.758 25.312 13.102 1 86 78 VAL B O 1
ATOM 3955 N N . THR B 1 79 ? -7.621 24.688 15.055 1 84.44 79 THR B N 1
ATOM 3956 C CA . THR B 1 79 ? -6.641 25.359 15.906 1 84.44 79 THR B CA 1
ATOM 3957 C C . THR B 1 79 ? -5.852 24.328 16.719 1 84.44 79 THR B C 1
ATOM 3959 O O . THR B 1 79 ? -6.102 23.125 16.625 1 84.44 79 THR B O 1
ATOM 3962 N N . MET B 1 80 ? -4.938 24.828 17.484 1 83.75 80 MET B N 1
ATOM 3963 C CA . MET B 1 80 ? -4.172 23.953 18.359 1 83.75 80 MET B CA 1
ATOM 3964 C C . MET B 1 80 ? -5.086 23.281 19.375 1 83.75 80 MET B C 1
ATOM 3966 O O . MET B 1 80 ? -4.93 22.094 19.672 1 83.75 80 MET B O 1
ATOM 3970 N N . ALA B 1 81 ? -5.988 24.078 19.938 1 84.38 81 ALA B N 1
ATOM 3971 C CA . ALA B 1 81 ? -6.934 23.5 20.891 1 84.38 81 ALA B CA 1
ATOM 3972 C C . ALA B 1 81 ? -7.797 22.422 20.234 1 84.38 81 ALA B C 1
ATOM 3974 O O . ALA B 1 81 ? -8.062 21.391 20.828 1 84.38 81 ALA B O 1
ATOM 3975 N N . HIS B 1 82 ? -8.227 22.719 19.016 1 88.81 82 HIS B N 1
ATOM 3976 C CA . HIS B 1 82 ? -8.969 21.75 18.203 1 88.81 82 HIS B CA 1
ATOM 3977 C C . HIS B 1 82 ? -8.195 20.438 18.078 1 88.81 82 HIS B C 1
ATOM 3979 O O . HIS B 1 82 ? -8.75 19.359 18.328 1 88.81 82 HIS B O 1
ATOM 3985 N N . SER B 1 83 ? -6.984 20.547 17.781 1 90.25 83 SER B N 1
ATOM 3986 C CA . SER B 1 83 ? -6.129 19.391 17.547 1 90.25 83 SER B CA 1
ATOM 3987 C C . SER B 1 83 ? -5.891 18.609 18.828 1 90.25 83 SER B C 1
ATOM 3989 O O . SER B 1 83 ? -5.871 17.375 18.812 1 90.25 83 SER B O 1
ATOM 3991 N N . LYS B 1 84 ? -5.695 19.25 19.906 1 90.75 84 LYS B N 1
ATOM 3992 C CA . LYS B 1 84 ? -5.465 18.578 21.188 1 90.75 84 LYS B CA 1
ATOM 3993 C C . LYS B 1 84 ? -6.672 17.734 21.578 1 90.75 84 LYS B C 1
ATOM 3995 O O . LYS B 1 84 ? -6.516 16.641 22.125 1 90.75 84 LYS B O 1
ATOM 4000 N N . LYS B 1 85 ? -7.855 18.266 21.328 1 92.81 85 LYS B N 1
ATOM 4001 C CA . LYS B 1 85 ? -9.07 17.531 21.656 1 92.81 85 LYS B CA 1
ATOM 4002 C C . LYS B 1 85 ? -9.172 16.25 20.828 1 92.81 85 LYS B C 1
ATOM 4004 O O . LYS B 1 85 ? -9.461 15.172 21.375 1 92.81 85 LYS B O 1
ATOM 4009 N N . ILE B 1 86 ? -8.93 16.344 19.578 1 95.06 86 ILE B N 1
ATOM 4010 C CA . ILE B 1 86 ? -9.016 15.188 18.688 1 95.06 86 ILE B CA 1
ATOM 4011 C C . ILE B 1 86 ? -7.91 14.195 19.047 1 95.06 86 ILE B C 1
ATOM 4013 O O . ILE B 1 86 ? -8.148 12.984 19.078 1 95.06 86 ILE B O 1
ATOM 4017 N N . LYS B 1 87 ? -6.723 14.703 19.25 1 94.38 87 LYS B N 1
ATOM 4018 C CA . LYS B 1 87 ? -5.617 13.836 19.641 1 94.38 87 LYS B CA 1
ATOM 4019 C C . LYS B 1 87 ? -5.977 13.023 20.891 1 94.38 87 LYS B C 1
ATOM 4021 O O . LYS B 1 87 ? -5.684 11.828 20.953 1 94.38 87 LYS B O 1
ATOM 4026 N N . LYS B 1 88 ? -6.586 13.641 21.844 1 94.94 88 LYS B N 1
ATOM 4027 C CA . LYS B 1 88 ? -7 12.961 23.062 1 94.94 88 LYS B CA 1
ATOM 4028 C C . LYS B 1 88 ? -7.969 11.82 22.75 1 94.94 88 LYS B C 1
ATOM 4030 O O . LYS B 1 88 ? -7.871 10.742 23.344 1 94.94 88 LYS B O 1
ATOM 4035 N N . VAL B 1 89 ? -8.844 12.062 21.844 1 97.19 89 VAL B N 1
ATOM 4036 C CA . VAL B 1 89 ? -9.797 11.039 21.422 1 97.19 89 VAL B CA 1
ATOM 4037 C C . VAL B 1 89 ? -9.039 9.82 20.891 1 97.19 89 VAL B C 1
ATOM 4039 O O . VAL B 1 89 ? -9.32 8.688 21.281 1 97.19 89 VAL B O 1
ATOM 4042 N N . TYR B 1 90 ? -8.109 10.016 20.062 1 97.44 90 TYR B N 1
ATOM 4043 C CA . TYR B 1 90 ? -7.344 8.922 19.484 1 97.44 90 TYR B CA 1
ATOM 4044 C C . TYR B 1 90 ? -6.516 8.203 20.547 1 97.44 90 TYR B C 1
ATOM 4046 O O . TYR B 1 90 ? -6.387 6.977 20.516 1 97.44 90 TYR B O 1
ATOM 4054 N N . GLU B 1 91 ? -5.949 8.953 21.453 1 96.06 91 GLU B N 1
ATOM 4055 C CA . GLU B 1 91 ? -5.156 8.359 22.516 1 96.06 91 GLU B CA 1
ATOM 4056 C C . GLU B 1 91 ? -6.012 7.457 23.406 1 96.06 91 GLU B C 1
ATOM 4058 O O . GLU B 1 91 ? -5.586 6.367 23.797 1 96.06 91 GLU B O 1
ATOM 4063 N N . LEU B 1 92 ? -7.168 7.93 23.703 1 96.81 92 LEU B N 1
ATOM 4064 C CA . LEU B 1 92 ? -8.07 7.145 24.531 1 96.81 92 LEU B CA 1
ATOM 4065 C C . LEU B 1 92 ? -8.562 5.91 23.781 1 96.81 92 LEU B C 1
ATOM 4067 O O . LEU B 1 92 ? -8.68 4.832 24.375 1 96.81 92 LEU B O 1
ATOM 4071 N N . ALA B 1 93 ? -8.852 6.094 22.531 1 97.75 93 ALA B N 1
ATOM 4072 C CA . ALA B 1 93 ? -9.25 4.953 21.703 1 97.75 93 ALA B CA 1
ATOM 4073 C C . ALA B 1 93 ? -8.156 3.889 21.672 1 97.75 93 ALA B C 1
ATOM 4075 O O . ALA B 1 93 ? -8.445 2.691 21.75 1 97.75 93 ALA B O 1
ATOM 4076 N N . ALA B 1 94 ? -6.945 4.305 21.547 1 96.31 94 ALA B N 1
ATOM 4077 C CA . ALA B 1 94 ? -5.801 3.395 21.562 1 96.31 94 ALA B CA 1
ATOM 4078 C C . ALA B 1 94 ? -5.719 2.643 22.875 1 96.31 94 ALA B C 1
ATOM 4080 O O . ALA B 1 94 ? -5.516 1.426 22.906 1 96.31 94 ALA B O 1
ATOM 4081 N N . LYS B 1 95 ? -5.898 3.311 23.953 1 95.25 95 LYS B N 1
ATOM 4082 C CA . LYS B 1 95 ? -5.758 2.748 25.297 1 95.25 95 LYS B CA 1
ATOM 4083 C C . LYS B 1 95 ? -6.871 1.746 25.594 1 95.25 95 LYS B C 1
ATOM 4085 O O . LYS B 1 95 ? -6.648 0.752 26.281 1 95.25 95 LYS B O 1
ATOM 4090 N N . THR B 1 96 ? -8.023 2.012 25 1 95.94 96 THR B N 1
ATOM 4091 C CA . THR B 1 96 ? -9.188 1.215 25.391 1 95.94 96 THR B CA 1
ATOM 4092 C C . THR B 1 96 ? -9.516 0.19 24.297 1 95.94 96 THR B C 1
ATOM 4094 O O . THR B 1 96 ? -10.32 -0.719 24.516 1 95.94 96 THR B O 1
ATOM 4097 N N . GLY B 1 97 ? -8.883 0.352 23.172 1 96.75 97 GLY B N 1
ATOM 4098 C CA . GLY B 1 97 ? -9.18 -0.549 22.078 1 96.75 97 GLY B CA 1
ATOM 4099 C C . GLY B 1 97 ? -10.586 -0.393 21.531 1 96.75 97 GLY B C 1
ATOM 4100 O O . GLY B 1 97 ? -11.305 -1.38 21.359 1 96.75 97 GLY B O 1
ATOM 4101 N N . SER B 1 98 ? -11 0.89 21.297 1 97.69 98 SER B N 1
ATOM 4102 C CA . SER B 1 98 ? -12.344 1.182 20.797 1 97.69 98 SER B CA 1
ATOM 4103 C C . SER B 1 98 ? -12.297 1.937 19.484 1 97.69 98 SER B C 1
ATOM 4105 O O . SER B 1 98 ? -11.406 2.766 19.266 1 97.69 98 SER B O 1
ATOM 4107 N N . PRO B 1 99 ? -13.273 1.687 18.594 1 98.5 99 PRO B N 1
ATOM 4108 C CA . PRO B 1 99 ? -13.297 2.352 17.297 1 98.5 99 PRO B CA 1
ATOM 4109 C C . PRO B 1 99 ? -13.391 3.871 17.406 1 98.5 99 PRO B C 1
ATOM 4111 O O . PRO B 1 99 ? -13.812 4.391 18.438 1 98.5 99 PRO B O 1
ATOM 4114 N N . VAL B 1 100 ? -13 4.562 16.359 1 98.81 100 VAL B N 1
ATOM 4115 C CA . VAL B 1 100 ? -13.094 6.016 16.281 1 98.81 100 VAL B CA 1
ATOM 4116 C C . VAL B 1 100 ? -13.938 6.402 15.062 1 98.81 100 VAL B C 1
ATOM 4118 O O . VAL B 1 100 ? -13.727 5.879 13.961 1 98.81 100 VAL B O 1
ATOM 4121 N N . VAL B 1 101 ? -14.883 7.223 15.25 1 98.88 101 VAL B N 1
ATOM 4122 C CA . VAL B 1 101 ? -15.617 7.844 14.148 1 98.88 101 VAL B CA 1
ATOM 4123 C C . VAL B 1 101 ? -15.305 9.336 14.102 1 98.88 101 VAL B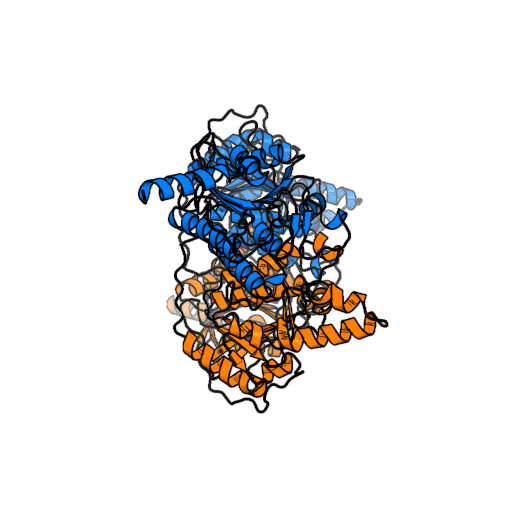 C 1
ATOM 4125 O O . VAL B 1 101 ? -15.57 10.062 15.062 1 98.88 101 VAL B O 1
ATOM 4128 N N . GLY B 1 102 ? -14.68 9.789 13.086 1 98.62 102 GLY B N 1
ATOM 4129 C CA . GLY B 1 102 ? -14.461 11.211 12.852 1 98.62 102 GLY B CA 1
ATOM 4130 C C . GLY B 1 102 ? -15.477 11.828 11.906 1 98.62 102 GLY B C 1
ATOM 4131 O O . GLY B 1 102 ? -15.602 11.398 10.758 1 98.62 102 GLY B O 1
ATOM 4132 N N . ILE B 1 103 ? -16.188 12.812 12.367 1 98.25 103 ILE B N 1
ATOM 4133 C CA . ILE B 1 103 ? -17.172 13.523 11.547 1 98.25 103 ILE B CA 1
ATOM 4134 C C . ILE B 1 103 ? -16.562 14.836 11.055 1 98.25 103 ILE B C 1
ATOM 4136 O O . ILE B 1 103 ? -16.281 15.734 11.844 1 98.25 103 ILE B O 1
ATOM 4140 N N . TYR B 1 104 ? -16.406 14.93 9.758 1 97.12 104 TYR B N 1
ATOM 4141 C CA . TYR B 1 104 ? -15.656 16.031 9.164 1 97.12 104 TYR B CA 1
ATOM 4142 C C . TYR B 1 104 ? -16.609 17.078 8.57 1 97.12 104 TYR B C 1
ATOM 4144 O O . TYR B 1 104 ? -17.516 16.719 7.812 1 97.12 104 TYR B O 1
ATOM 4152 N N . ASP B 1 105 ? -16.422 18.266 8.859 1 94.38 105 ASP B N 1
ATOM 4153 C CA . ASP B 1 105 ? -17.109 19.453 8.367 1 94.38 105 ASP B CA 1
ATOM 4154 C C . ASP B 1 105 ? -16.359 20.719 8.734 1 94.38 105 ASP B C 1
ATOM 4156 O O . ASP B 1 105 ? -16.734 21.438 9.664 1 94.38 105 ASP B O 1
ATOM 4160 N N . SER B 1 106 ? -15.297 21 8.008 1 89.94 106 SER B N 1
ATOM 4161 C CA . SER B 1 106 ? -14.422 22.125 8.289 1 89.94 106 SER B CA 1
ATOM 4162 C C . SER B 1 106 ? -13.805 22.688 7.012 1 89.94 106 SER B C 1
ATOM 4164 O O . SER B 1 106 ? -13.555 21.938 6.062 1 89.94 106 SER B O 1
ATOM 4166 N N . ASN B 1 107 ? -13.523 23.922 7.102 1 80.56 107 ASN B N 1
ATOM 4167 C CA . ASN B 1 107 ? -12.906 24.562 5.941 1 80.56 107 ASN B CA 1
ATOM 4168 C C . ASN B 1 107 ? -11.383 24.562 6.043 1 80.56 107 ASN B C 1
ATOM 4170 O O . ASN B 1 107 ? -10.703 25.25 5.277 1 80.56 107 ASN B O 1
ATOM 4174 N N . GLY B 1 108 ? -10.969 23.891 7.047 1 80.25 108 GLY B N 1
ATOM 4175 C CA . GLY B 1 108 ? -9.523 23.766 7.113 1 80.25 108 GLY B CA 1
ATOM 4176 C C . GLY B 1 108 ? -8.914 24.469 8.305 1 80.25 108 GLY B C 1
ATOM 4177 O O . GLY B 1 108 ? -9.555 24.594 9.352 1 80.25 108 GLY B O 1
ATOM 4178 N N . ALA B 1 109 ? -7.598 24.812 8.125 1 78.38 109 ALA B N 1
ATOM 4179 C CA . ALA B 1 109 ? -6.816 25.359 9.227 1 78.38 109 ALA B CA 1
ATOM 4180 C C . ALA B 1 109 ? -7.152 26.828 9.453 1 78.38 109 ALA B C 1
ATOM 4182 O O . ALA B 1 109 ? -7.555 27.531 8.523 1 78.38 109 ALA B O 1
ATOM 4183 N N . LYS B 1 110 ? -7.117 27.172 10.688 1 78.06 110 LYS B N 1
ATOM 4184 C CA . LYS B 1 110 ? -7.094 28.609 10.977 1 78.06 110 LYS B CA 1
ATOM 4185 C C . LYS B 1 110 ? -5.793 29.25 10.492 1 78.06 110 LYS B C 1
ATOM 4187 O O . LYS B 1 110 ? -4.793 29.25 11.211 1 78.06 110 LYS B O 1
ATOM 4192 N N . LEU B 1 111 ? -5.863 29.875 9.453 1 76.38 111 LEU B N 1
ATOM 4193 C CA . LEU B 1 111 ? -4.684 30.297 8.703 1 76.38 111 LEU B CA 1
ATOM 4194 C C . LEU B 1 111 ? -3.928 31.391 9.461 1 76.38 111 LEU B C 1
ATOM 4196 O O . LEU B 1 111 ? -2.721 31.562 9.266 1 76.38 111 LEU B O 1
ATOM 4200 N N . THR B 1 112 ? -4.602 32.062 10.336 1 75.25 112 THR B N 1
ATOM 4201 C CA . THR B 1 112 ? -3.949 33.125 11.078 1 75.25 112 THR B CA 1
ATOM 4202 C C . THR B 1 112 ? -2.994 32.562 12.125 1 75.25 112 THR B C 1
ATOM 4204 O O . THR B 1 112 ? -2.129 33.281 12.633 1 75.25 112 THR B O 1
ATOM 4207 N N . GLU B 1 113 ? -3.199 31.266 12.438 1 78.31 113 GLU B N 1
ATOM 4208 C CA . GLU B 1 113 ? -2.289 30.625 13.383 1 78.31 113 GLU B CA 1
ATOM 4209 C C . GLU B 1 113 ? -1.053 30.078 12.672 1 78.31 113 GLU B C 1
ATOM 4211 O O . GLU B 1 113 ? -0.13 29.578 13.312 1 78.31 113 GLU B O 1
ATOM 4216 N N . GLY B 1 114 ? -0.948 30.234 11.445 1 77.38 114 GLY B N 1
ATOM 4217 C CA . GLY B 1 114 ? 0.242 29.938 10.664 1 77.38 114 GLY B CA 1
ATOM 4218 C C . GLY B 1 114 ? 0.718 28.516 10.836 1 77.38 114 GLY B C 1
ATOM 4219 O O . GLY B 1 114 ? -0.062 27.562 10.68 1 77.38 114 GLY B O 1
ATOM 4220 N N . VAL B 1 115 ? 1.997 28.375 11.234 1 82.88 115 VAL B N 1
ATOM 4221 C CA . VAL B 1 115 ? 2.682 27.094 11.281 1 82.88 115 VAL B CA 1
ATOM 4222 C C . VAL B 1 115 ? 2.156 26.266 12.453 1 82.88 115 VAL B C 1
ATOM 4224 O O . VAL B 1 115 ? 2.18 25.031 12.406 1 82.88 115 VAL B O 1
ATOM 4227 N N . ASP B 1 116 ? 1.624 26.859 13.398 1 85 116 ASP B N 1
ATOM 4228 C CA . ASP B 1 116 ? 1.031 26.141 14.531 1 85 116 ASP B CA 1
ATOM 4229 C C . ASP B 1 116 ? -0.151 25.297 14.078 1 85 116 ASP B C 1
ATOM 4231 O O . ASP B 1 116 ? -0.338 24.172 14.562 1 85 116 ASP B O 1
ATOM 4235 N N . ALA B 1 117 ? -0.879 25.875 13.219 1 83.81 117 ALA B N 1
ATOM 4236 C CA . ALA B 1 117 ? -2.012 25.125 12.68 1 83.81 117 ALA B CA 1
ATOM 4237 C C . ALA B 1 117 ? -1.541 23.891 11.906 1 83.81 117 ALA B C 1
ATOM 4239 O O . ALA B 1 117 ? -2.162 22.828 11.969 1 83.81 117 ALA B O 1
ATOM 4240 N N . LEU B 1 118 ? -0.448 24.031 11.219 1 86.69 118 LEU B N 1
ATOM 4241 C CA . LEU B 1 118 ? 0.11 22.922 10.469 1 86.69 118 LEU B CA 1
ATOM 4242 C C . LEU B 1 118 ? 0.632 21.828 11.406 1 86.69 118 LEU B C 1
ATOM 4244 O O . LEU B 1 118 ? 0.433 20.641 11.164 1 86.69 118 LEU B O 1
ATOM 4248 N N . ALA B 1 119 ? 1.24 22.281 12.414 1 87 119 ALA B N 1
ATOM 4249 C CA . ALA B 1 119 ? 1.74 21.344 13.414 1 87 119 ALA B CA 1
ATOM 4250 C C . ALA B 1 119 ? 0.593 20.578 14.07 1 87 119 ALA B C 1
ATOM 4252 O O . ALA B 1 119 ? 0.711 19.391 14.344 1 87 119 ALA B O 1
ATOM 4253 N N . ALA B 1 120 ? -0.459 21.312 14.32 1 87 120 ALA B N 1
ATOM 4254 C CA . ALA B 1 120 ? -1.652 20.703 14.891 1 87 120 ALA B CA 1
ATOM 4255 C C . ALA B 1 120 ? -2.184 19.578 13.992 1 87 120 ALA B C 1
ATOM 4257 O O . ALA B 1 120 ? -2.48 18.484 14.461 1 87 120 ALA B O 1
ATOM 4258 N N . TYR B 1 121 ? -2.211 19.812 12.766 1 89.94 121 TYR B N 1
ATOM 4259 C CA . TYR B 1 121 ? -2.658 18.812 11.805 1 89.94 121 TYR B CA 1
ATOM 4260 C C . TYR B 1 121 ? -1.715 17.609 11.781 1 89.94 121 TYR B C 1
ATOM 4262 O O . TYR B 1 121 ? -2.156 16.469 11.664 1 89.94 121 TYR B O 1
ATOM 4270 N N . GLY B 1 122 ? -0.477 17.922 11.844 1 91.12 122 GLY B N 1
ATOM 4271 C CA . GLY B 1 122 ? 0.507 16.844 11.867 1 91.12 122 GLY B CA 1
ATOM 4272 C C . GLY B 1 122 ? 0.289 15.859 12.992 1 91.12 122 GLY B C 1
ATOM 4273 O O . GLY B 1 122 ? 0.371 14.648 12.781 1 91.12 122 GLY B O 1
ATOM 4274 N N . GLU B 1 123 ? -0.041 16.344 14.109 1 91.06 123 GLU B N 1
ATOM 4275 C CA . GLU B 1 123 ? -0.275 15.484 15.266 1 91.06 123 GLU B CA 1
ATOM 4276 C C . GLU B 1 123 ? -1.503 14.602 15.062 1 91.06 123 GLU B C 1
ATOM 4278 O O . GLU B 1 123 ? -1.487 13.414 15.406 1 91.06 123 GLU B O 1
ATOM 4283 N N . MET B 1 124 ? -2.508 15.219 14.547 1 93.25 124 MET B N 1
ATOM 4284 C CA . MET B 1 124 ? -3.727 14.453 14.289 1 93.25 124 MET B CA 1
ATOM 4285 C C . MET B 1 124 ? -3.484 13.391 13.227 1 93.25 124 MET B C 1
ATOM 4287 O O . MET B 1 124 ? -3.916 12.242 13.383 1 93.25 124 MET B O 1
ATOM 4291 N N . LEU B 1 125 ? -2.781 13.789 12.242 1 93.31 125 LEU B N 1
ATOM 4292 C CA . LEU B 1 125 ? -2.475 12.875 11.156 1 93.31 125 LEU B CA 1
ATOM 4293 C C . LEU B 1 125 ? -1.647 11.695 11.656 1 93.31 125 LEU B C 1
ATOM 4295 O O . LEU B 1 125 ? -1.904 10.547 11.281 1 93.31 125 LEU B O 1
ATOM 4299 N N . ALA B 1 126 ? -0.686 11.961 12.5 1 9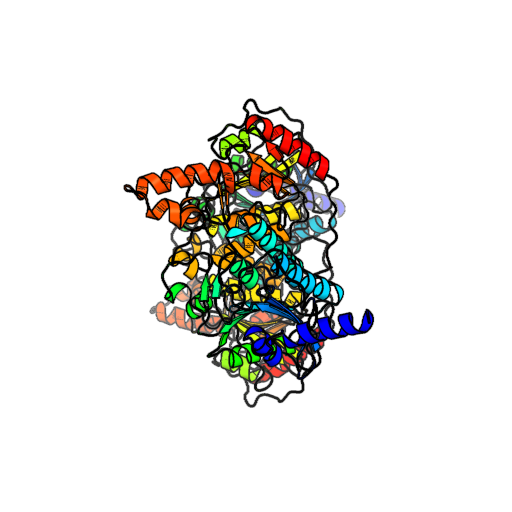3.25 126 ALA B N 1
ATOM 4300 C CA . ALA B 1 126 ? 0.12 10.898 13.102 1 93.25 126 ALA B CA 1
ATOM 4301 C C . ALA B 1 126 ? -0.747 9.953 13.922 1 93.25 126 ALA B C 1
ATOM 4303 O O . ALA B 1 126 ? -0.562 8.734 13.875 1 93.25 126 ALA B O 1
ATOM 4304 N N . SER B 1 127 ? -1.693 10.492 14.633 1 94.5 127 SER B N 1
ATOM 4305 C CA . SER B 1 127 ? -2.564 9.688 15.484 1 94.5 127 SER B CA 1
ATOM 4306 C C . SER B 1 127 ? -3.416 8.734 14.664 1 94.5 127 SER B C 1
ATOM 4308 O O . SER B 1 127 ? -3.504 7.543 14.977 1 94.5 127 SER B O 1
ATOM 4310 N N . VAL B 1 128 ? -3.994 9.289 13.625 1 96 128 VAL B N 1
ATOM 4311 C CA . VAL B 1 128 ? -4.875 8.484 12.781 1 96 128 VAL B CA 1
ATOM 4312 C C . VAL B 1 128 ? -4.082 7.348 12.141 1 96 128 VAL B C 1
ATOM 4314 O O . VAL B 1 128 ? -4.523 6.195 12.148 1 96 128 VAL B O 1
ATOM 4317 N N . ASN B 1 129 ? -2.951 7.59 11.617 1 95.69 129 ASN B N 1
ATOM 4318 C CA . ASN B 1 129 ? -2.164 6.605 10.883 1 95.69 129 ASN B CA 1
ATOM 4319 C C . ASN B 1 129 ? -1.576 5.547 11.812 1 95.69 129 ASN B C 1
ATOM 4321 O O . ASN B 1 129 ? -1.522 4.367 11.461 1 95.69 129 ASN B O 1
ATOM 4325 N N . ASN B 1 130 ? -1.122 5.941 13.008 1 94.12 130 ASN B N 1
ATOM 4326 C CA . ASN B 1 130 ? -0.525 4.984 13.93 1 94.12 130 ASN B CA 1
ATOM 4327 C C . ASN B 1 130 ? -1.571 4.039 14.516 1 94.12 130 ASN B C 1
ATOM 4329 O O . ASN B 1 130 ? -1.249 2.916 14.906 1 94.12 130 ASN B O 1
ATOM 4333 N N . LEU B 1 131 ? -2.807 4.5 14.531 1 96.25 131 LEU B N 1
ATOM 4334 C CA . LEU B 1 131 ? -3.873 3.676 15.086 1 96.25 131 LEU B CA 1
ATOM 4335 C C . LEU B 1 131 ? -4.449 2.744 14.023 1 96.25 131 LEU B C 1
ATOM 4337 O O . LEU B 1 131 ? -5.266 1.876 14.328 1 96.25 131 LEU B O 1
ATOM 4341 N N . SER B 1 132 ? -4.055 2.906 12.781 1 97 132 SER B N 1
ATOM 4342 C CA . SER B 1 132 ? -4.504 2.049 11.688 1 97 132 SER B CA 1
ATOM 4343 C C . SER B 1 132 ? -4.172 0.585 11.969 1 97 132 SER B C 1
ATOM 4345 O O . SER B 1 132 ? -3.041 0.256 12.32 1 97 132 SER B O 1
ATOM 4347 N N . GLY B 1 133 ? -5.148 -0.294 11.82 1 96.75 133 GLY B N 1
ATOM 4348 C CA . GLY B 1 133 ? -4.965 -1.719 12.039 1 96.75 133 GLY B CA 1
ATOM 4349 C C . GLY B 1 133 ? -5.125 -2.119 13.5 1 96.75 133 GLY B C 1
ATOM 4350 O O . GLY B 1 133 ? -5.129 -3.309 13.82 1 96.75 133 GLY B O 1
ATOM 4351 N N . VAL B 1 134 ? -5.227 -1.12 14.414 1 97.56 134 VAL B N 1
ATOM 4352 C CA . VAL B 1 134 ? -5.375 -1.396 15.836 1 97.56 134 VAL B CA 1
ATOM 4353 C C . VAL B 1 134 ? -6.855 -1.355 16.219 1 97.56 134 VAL B C 1
ATOM 4355 O O . VAL B 1 134 ? -7.371 -2.301 16.812 1 97.56 134 VAL B O 1
ATOM 4358 N N . VAL B 1 135 ? -7.465 -0.276 15.883 1 98.19 135 VAL B N 1
ATOM 4359 C CA . VAL B 1 135 ? -8.906 -0.149 16.062 1 98.19 135 VAL B CA 1
ATOM 4360 C C . VAL B 1 135 ? -9.555 0.282 14.742 1 98.19 135 VAL B C 1
ATOM 4362 O O . VAL B 1 135 ? -8.945 1.003 13.953 1 98.19 135 VAL B O 1
ATOM 4365 N N . PRO B 1 136 ? -10.805 -0.123 14.492 1 98.44 136 PRO B N 1
ATOM 4366 C CA . PRO B 1 136 ? -11.5 0.386 13.305 1 98.44 136 PRO B CA 1
ATOM 4367 C C . PRO B 1 136 ? -11.672 1.903 13.328 1 98.44 136 PRO B C 1
ATOM 4369 O O . PRO B 1 136 ? -12.016 2.473 14.367 1 98.44 136 PRO B O 1
ATOM 4372 N N . GLN B 1 137 ? -11.375 2.543 12.32 1 98.81 137 GLN B N 1
ATOM 4373 C CA . GLN B 1 137 ? -11.562 3.979 12.141 1 98.81 137 GLN B CA 1
ATOM 4374 C C . GLN B 1 137 ? -12.469 4.27 10.945 1 98.81 137 GLN B C 1
ATOM 4376 O O . GLN B 1 137 ? -12.242 3.758 9.852 1 98.81 137 GLN B O 1
ATOM 4381 N N . ILE B 1 138 ? -13.508 5.043 11.141 1 98.81 138 ILE B N 1
ATOM 4382 C CA . ILE B 1 138 ? -14.422 5.422 10.062 1 98.81 138 ILE B CA 1
ATOM 4383 C C . ILE B 1 138 ? -14.492 6.945 9.961 1 98.81 138 ILE B C 1
ATOM 4385 O O . ILE B 1 138 ? -14.734 7.633 10.953 1 98.81 138 ILE B O 1
ATOM 4389 N N . SER B 1 139 ? -14.18 7.488 8.82 1 98.75 139 SER B N 1
ATOM 4390 C CA . SER B 1 139 ? -14.383 8.898 8.531 1 98.75 139 SER B CA 1
ATOM 4391 C C . SER B 1 139 ? -15.766 9.148 7.945 1 98.75 139 SER B C 1
ATOM 4393 O O . SER B 1 139 ? -16.141 8.555 6.93 1 98.75 139 SER B O 1
ATOM 4395 N N . LEU B 1 140 ? -16.5 9.93 8.594 1 98.81 140 LEU B N 1
ATOM 4396 C CA . LEU B 1 140 ? -17.812 10.367 8.156 1 98.81 140 LEU B CA 1
ATOM 4397 C C . LEU B 1 140 ? -17.781 11.828 7.703 1 98.81 140 LEU B C 1
ATOM 4399 O O . LEU B 1 140 ? -17.688 12.734 8.531 1 98.81 140 LEU B O 1
ATOM 4403 N N . VAL B 1 141 ? -17.844 12.008 6.363 1 98.38 141 VAL B N 1
ATOM 4404 C CA . VAL B 1 141 ? -17.734 13.359 5.809 1 98.38 141 VAL B CA 1
ATOM 4405 C C . VAL B 1 141 ? -19.125 13.906 5.484 1 98.38 141 VAL B C 1
ATOM 4407 O O . VAL B 1 141 ? -19.766 13.461 4.527 1 98.38 141 VAL B O 1
ATOM 4410 N N . LEU B 1 142 ? -19.547 14.906 6.211 1 97.62 142 LEU B N 1
ATOM 4411 C CA . LEU B 1 142 ? -20.906 15.422 6.086 1 97.62 142 LEU B CA 1
ATOM 4412 C C . LEU B 1 142 ? -20.906 16.859 5.602 1 97.62 142 LEU B C 1
ATOM 4414 O O . LEU B 1 142 ? -21.969 17.453 5.371 1 97.62 142 LEU B O 1
ATOM 4418 N N . GLY B 1 143 ? -19.781 17.453 5.477 1 94.88 143 GLY B N 1
ATOM 4419 C CA . GLY B 1 143 ? -19.562 18.781 4.922 1 94.88 143 GLY B CA 1
ATOM 4420 C C . GLY B 1 143 ? -18.281 18.875 4.102 1 94.88 143 GLY B C 1
ATOM 4421 O O . GLY B 1 143 ? -18.016 18.016 3.26 1 94.88 143 GLY B O 1
ATOM 4422 N N . THR B 1 144 ? -17.609 19.969 4.367 1 92.56 144 THR B N 1
ATOM 4423 C CA . THR B 1 144 ? -16.359 20.172 3.635 1 92.56 144 THR B CA 1
ATOM 4424 C C . THR B 1 144 ? -15.203 19.469 4.34 1 92.56 144 THR B C 1
ATOM 4426 O O . THR B 1 144 ? -15.086 19.547 5.566 1 92.56 144 THR B O 1
ATOM 4429 N N . CYS B 1 145 ? -14.453 18.75 3.652 1 93.75 145 CYS B N 1
ATOM 4430 C CA . CYS B 1 145 ? -13.219 18.109 4.09 1 93.75 145 CYS B CA 1
ATOM 4431 C C . CYS B 1 145 ? -12.078 18.391 3.113 1 93.75 145 CYS B C 1
ATOM 4433 O O . CYS B 1 145 ? -12.047 17.828 2.018 1 93.75 145 CYS B O 1
ATOM 4435 N N . ALA B 1 146 ? -11.141 19.219 3.527 1 88.69 146 ALA B N 1
ATOM 4436 C CA . ALA B 1 146 ? -10.148 19.719 2.582 1 88.69 146 ALA B CA 1
ATOM 4437 C C . ALA B 1 146 ? -8.742 19.672 3.188 1 88.69 146 ALA B C 1
ATOM 4439 O O . ALA B 1 146 ? -8.586 19.719 4.41 1 88.69 146 ALA B O 1
ATOM 4440 N N . GLY B 1 147 ? -7.742 19.531 2.264 1 88.19 147 GLY B N 1
ATOM 4441 C CA . GLY B 1 147 ? -6.352 19.625 2.676 1 88.19 147 GLY B CA 1
ATOM 4442 C C . GLY B 1 147 ? -5.906 18.469 3.549 1 88.19 147 GLY B C 1
ATOM 4443 O O . GLY B 1 147 ? -6.094 17.312 3.189 1 88.19 147 GLY B O 1
ATOM 4444 N N . THR B 1 148 ? -5.336 18.844 4.703 1 89.94 148 THR B N 1
ATOM 4445 C CA . THR B 1 148 ? -4.805 17.828 5.602 1 89.94 148 THR B CA 1
ATOM 4446 C C . THR B 1 148 ? -5.934 17.031 6.238 1 89.94 148 THR B C 1
ATOM 4448 O O . THR B 1 148 ? -5.777 15.844 6.523 1 89.94 148 THR B O 1
ATOM 4451 N N . ALA B 1 149 ? -7.059 17.719 6.406 1 91.94 149 ALA B N 1
ATOM 4452 C CA . ALA B 1 149 ? -8.211 16.984 6.918 1 91.94 149 ALA B CA 1
ATOM 4453 C C . ALA B 1 149 ? -8.609 15.859 5.973 1 91.94 149 ALA B C 1
ATOM 4455 O O . ALA B 1 149 ? -8.992 14.773 6.418 1 91.94 149 ALA B O 1
ATOM 4456 N N . ALA B 1 150 ? -8.562 16.188 4.727 1 92.75 150 ALA B N 1
ATOM 4457 C CA . ALA B 1 150 ? -8.875 15.164 3.734 1 92.75 150 ALA B CA 1
ATOM 4458 C C . ALA B 1 150 ? -7.883 14.008 3.807 1 92.75 150 ALA B C 1
ATOM 4460 O O . ALA B 1 150 ? -8.266 12.844 3.662 1 92.75 150 ALA B O 1
ATOM 4461 N N . MET B 1 151 ? -6.656 14.297 4.039 1 92.31 151 MET B N 1
ATOM 4462 C CA . MET B 1 151 ? -5.652 13.258 4.219 1 92.31 151 MET B CA 1
ATOM 4463 C C . MET B 1 151 ? -5.973 12.391 5.434 1 92.31 151 MET B C 1
ATOM 4465 O O . MET B 1 151 ? -5.848 11.172 5.383 1 92.31 151 MET B O 1
ATOM 4469 N N . MET B 1 152 ? -6.359 13.062 6.461 1 94.5 152 MET B N 1
ATOM 4470 C CA . MET B 1 152 ? -6.73 12.359 7.688 1 94.5 152 MET B CA 1
ATOM 4471 C C . MET B 1 152 ? -7.914 11.43 7.441 1 94.5 152 MET B C 1
ATOM 4473 O O . MET B 1 152 ? -7.875 10.258 7.816 1 94.5 152 MET B O 1
ATOM 4477 N N . ALA B 1 153 ? -8.914 12.031 6.836 1 96.69 153 ALA B N 1
ATOM 4478 C CA . ALA B 1 153 ? -10.117 11.25 6.559 1 96.69 153 ALA B CA 1
ATOM 4479 C C . ALA B 1 153 ? -9.797 10.039 5.68 1 96.69 153 ALA B C 1
ATOM 4481 O O . ALA B 1 153 ? -10.297 8.938 5.922 1 96.69 153 ALA B O 1
ATOM 4482 N N . CYS B 1 154 ? -8.992 10.219 4.73 1 95.5 154 CYS B N 1
ATOM 4483 C CA . CYS B 1 154 ? -8.625 9.172 3.789 1 95.5 154 CYS B CA 1
ATOM 4484 C C . CYS B 1 154 ? -7.816 8.078 4.477 1 95.5 154 CYS B C 1
ATOM 4486 O O . CYS B 1 154 ? -7.777 6.941 4.008 1 95.5 154 CYS B O 1
ATOM 4488 N N . SER B 1 155 ? -7.18 8.391 5.535 1 95.94 155 SER B N 1
ATOM 4489 C CA . SER B 1 155 ? -6.312 7.453 6.246 1 95.94 155 SER B CA 1
ATOM 4490 C C . SER B 1 155 ? -7.129 6.48 7.094 1 95.94 155 SER B C 1
ATOM 4492 O O . SER B 1 155 ? -6.602 5.473 7.57 1 95.94 155 SER B O 1
ATOM 4494 N N . ALA B 1 156 ? -8.383 6.746 7.336 1 97.69 156 ALA B N 1
ATOM 4495 C CA . ALA B 1 156 ? -9.242 5.824 8.078 1 97.69 156 ALA B CA 1
ATOM 4496 C C . ALA B 1 156 ? -9.477 4.535 7.293 1 97.69 156 ALA B C 1
ATOM 4498 O O . ALA B 1 156 ? -9.148 4.457 6.105 1 97.69 156 ALA B O 1
ATOM 4499 N N . ASP B 1 157 ? -10 3.537 7.941 1 98.19 157 ASP B N 1
ATOM 4500 C CA . ASP B 1 157 ? -10.273 2.254 7.301 1 98.19 157 ASP B CA 1
ATOM 4501 C C . ASP B 1 157 ? -11.398 2.377 6.277 1 98.19 157 ASP B C 1
ATOM 4503 O O . ASP B 1 157 ? -11.359 1.738 5.223 1 98.19 157 ASP B O 1
ATOM 4507 N N . LEU B 1 158 ? -12.398 3.148 6.633 1 98.69 158 LEU B N 1
ATOM 4508 C CA . LEU B 1 158 ? -13.555 3.359 5.777 1 98.69 158 LEU B CA 1
ATOM 4509 C C . LEU B 1 158 ? -13.945 4.832 5.742 1 98.69 158 LEU B C 1
ATOM 4511 O O . LEU B 1 158 ? -13.898 5.516 6.766 1 98.69 158 LEU B O 1
ATOM 4515 N N . VAL B 1 159 ? -14.32 5.305 4.559 1 98.62 159 VAL B N 1
ATOM 4516 C CA . VAL B 1 159 ? -14.789 6.672 4.355 1 98.62 159 VAL B CA 1
ATOM 4517 C C . VAL B 1 159 ? -16.234 6.652 3.857 1 98.62 159 VAL B C 1
ATOM 4519 O O . VAL B 1 159 ? -16.531 6.098 2.795 1 98.62 159 VAL B O 1
ATOM 4522 N N . VAL B 1 160 ? -17.109 7.211 4.609 1 98.88 160 VAL B N 1
ATOM 4523 C CA . VAL B 1 160 ? -18.516 7.363 4.266 1 98.88 160 VAL B CA 1
ATOM 4524 C C . VAL B 1 160 ? -18.844 8.844 4.078 1 98.88 160 VAL B C 1
ATOM 4526 O O . VAL B 1 160 ? -18.484 9.672 4.914 1 98.88 160 VAL B O 1
ATOM 4529 N N . MET B 1 161 ? -19.516 9.211 2.982 1 98.69 161 MET B N 1
ATOM 4530 C CA . MET B 1 161 ? -19.797 10.609 2.703 1 98.69 161 MET B CA 1
ATOM 4531 C C . MET B 1 161 ? -21.297 10.82 2.441 1 98.69 161 MET B C 1
ATOM 4533 O O . MET B 1 161 ? -21.969 9.922 1.938 1 98.69 161 MET B O 1
ATOM 4537 N N . SER B 1 162 ? -21.781 11.969 2.816 1 98.31 162 SER B N 1
ATOM 4538 C CA . SER B 1 162 ? -23.062 12.438 2.297 1 98.31 162 SER B CA 1
ATOM 4539 C C . SER B 1 162 ? -22.906 13.008 0.89 1 98.31 162 SER B C 1
ATOM 4541 O O . SER B 1 162 ? -21.875 13.562 0.546 1 98.31 162 SER B O 1
ATOM 4543 N N . LYS B 1 163 ? -23.938 12.922 0.143 1 97.25 163 LYS B N 1
ATOM 4544 C CA . LYS B 1 163 ? -23.906 13.336 -1.257 1 97.25 163 LYS B CA 1
ATOM 4545 C C . LYS B 1 163 ? -23.547 14.812 -1.387 1 97.25 163 LYS B C 1
ATOM 4547 O O . LYS B 1 163 ? -22.906 15.219 -2.361 1 97.25 163 LYS B O 1
ATOM 4552 N N . LYS B 1 164 ? -23.844 15.586 -0.438 1 95.94 164 LYS B N 1
ATOM 4553 C CA . LYS B 1 164 ? -23.625 17.031 -0.519 1 95.94 164 LYS B CA 1
ATOM 4554 C C . LYS B 1 164 ? -22.203 17.391 -0.091 1 95.94 164 LYS B C 1
ATOM 4556 O O . LYS B 1 164 ? -21.781 18.531 -0.257 1 95.94 164 LYS B O 1
ATOM 4561 N N . ALA B 1 165 ? -21.469 16.453 0.514 1 96 165 ALA B N 1
ATOM 4562 C CA . ALA B 1 165 ? -20.156 16.734 1.085 1 96 165 ALA B CA 1
ATOM 4563 C C . ALA B 1 165 ? -19.125 16.969 -0.011 1 96 165 ALA B C 1
ATOM 4565 O O . ALA B 1 165 ? -19.328 16.562 -1.157 1 96 165 ALA B O 1
ATOM 4566 N N . GLU B 1 166 ? -18.109 17.688 0.352 1 93.06 166 GLU B N 1
ATOM 4567 C CA . GLU B 1 166 ? -16.984 17.953 -0.523 1 93.06 166 GLU B CA 1
ATOM 4568 C C . GLU B 1 166 ? -15.695 17.359 0.049 1 93.06 166 GLU B C 1
ATOM 4570 O O . GLU B 1 166 ? -15.484 17.375 1.264 1 93.06 166 GLU B O 1
ATOM 4575 N N . PHE B 1 167 ? -14.852 16.891 -0.864 1 92.06 167 PHE B N 1
ATOM 4576 C CA . PHE B 1 167 ? -13.633 16.203 -0.473 1 92.06 167 PHE B CA 1
ATOM 4577 C C . PHE B 1 167 ? -12.5 16.5 -1.453 1 92.06 167 PHE B C 1
ATOM 4579 O O . PHE B 1 167 ? -12.562 16.094 -2.617 1 92.06 167 PHE B O 1
ATOM 4586 N N . PHE B 1 168 ? -11.438 17.219 -0.965 1 87.25 168 PHE B N 1
ATOM 4587 C CA . PHE B 1 168 ? -10.352 17.562 -1.88 1 87.25 168 PHE B CA 1
ATOM 4588 C C . PHE B 1 168 ? -9.109 17.984 -1.109 1 87.25 168 PHE B C 1
ATOM 4590 O O . PHE B 1 168 ? -9.203 18.469 0.021 1 87.25 168 PHE B O 1
ATOM 4597 N N . LEU B 1 169 ? -7.984 17.844 -1.697 1 84.81 169 LEU B N 1
ATOM 4598 C CA . LEU B 1 169 ? -6.738 18.344 -1.117 1 84.81 169 LEU B CA 1
ATOM 4599 C C . LEU B 1 169 ? -6.621 19.844 -1.301 1 84.81 169 LEU B C 1
ATOM 4601 O O . LEU B 1 169 ? -6.375 20.578 -0.337 1 84.81 169 LEU B O 1
ATOM 4605 N N . ALA B 1 170 ? -6.617 20.281 -2.461 1 76.62 170 ALA B N 1
ATOM 4606 C CA . ALA B 1 170 ? -6.723 21.688 -2.84 1 76.62 170 ALA B CA 1
ATOM 4607 C C . ALA B 1 170 ? -7.902 21.922 -3.781 1 76.62 170 ALA B C 1
ATOM 4609 O O . ALA B 1 170 ? -8.148 21.109 -4.684 1 76.62 170 ALA B O 1
ATOM 4610 N N . SER B 1 171 ? -8.602 22.922 -3.393 1 72.94 171 SER B N 1
ATOM 4611 C CA . SER B 1 171 ? -9.797 23.125 -4.207 1 72.94 171 SER B CA 1
ATOM 4612 C C . SER B 1 171 ? -9.43 23.375 -5.668 1 72.94 171 SER B C 1
ATOM 4614 O O . SER B 1 171 ? -8.5 24.125 -5.969 1 72.94 171 SER B O 1
ATOM 4616 N N . SER B 1 172 ? -10.055 22.672 -6.551 1 66.56 172 SER B N 1
ATOM 4617 C CA . SER B 1 172 ? -9.82 22.812 -7.984 1 66.56 172 SER B CA 1
ATOM 4618 C C . SER B 1 172 ? -10.648 23.953 -8.57 1 66.56 172 SER B C 1
ATOM 4620 O O . SER B 1 172 ? -10.445 24.359 -9.719 1 66.56 172 SER B O 1
ATOM 4622 N N . GLY B 1 173 ? -11.445 24.516 -7.738 1 72.25 173 GLY B N 1
ATOM 4623 C CA . GLY B 1 173 ? -12.406 25.484 -8.25 1 72.25 173 GLY B CA 1
ATOM 4624 C C . GLY B 1 173 ? -13.578 24.828 -8.961 1 72.25 173 GLY B C 1
ATOM 4625 O O . GLY B 1 173 ? -14.578 25.5 -9.258 1 72.25 173 GLY B O 1
ATOM 4626 N N . ASP B 1 174 ? -13.438 23.5 -9.273 1 77.94 174 ASP B N 1
ATOM 4627 C CA . ASP B 1 174 ? -14.5 22.719 -9.898 1 77.94 174 ASP B CA 1
ATOM 4628 C C . ASP B 1 174 ? -15.227 21.859 -8.867 1 77.94 174 ASP B C 1
ATOM 4630 O O . ASP B 1 174 ? -14.727 20.812 -8.461 1 77.94 174 ASP B O 1
ATOM 4634 N N . THR B 1 175 ? -16.375 22.234 -8.57 1 78.44 175 THR B N 1
ATOM 4635 C CA . THR B 1 175 ? -17.156 21.594 -7.512 1 78.44 175 THR B CA 1
ATOM 4636 C C . THR B 1 175 ? -17.438 20.141 -7.855 1 78.44 175 THR B C 1
ATOM 4638 O O . THR B 1 175 ? -17.578 19.297 -6.961 1 78.44 175 THR B O 1
ATOM 4641 N N . ALA B 1 176 ? -17.562 19.828 -9.117 1 80.94 176 ALA B N 1
ATOM 4642 C CA . ALA B 1 176 ? -17.859 18.469 -9.531 1 80.94 176 ALA B CA 1
ATOM 4643 C C . ALA B 1 176 ? -16.688 17.531 -9.18 1 80.94 176 ALA B C 1
ATOM 4645 O O . ALA B 1 176 ? -16.906 16.375 -8.828 1 80.94 176 ALA B O 1
ATOM 4646 N N . LYS B 1 177 ? -15.578 18.078 -9.141 1 82.75 177 LYS B N 1
ATOM 4647 C CA . LYS B 1 177 ? -14.383 17.281 -8.891 1 82.75 177 LYS B CA 1
ATOM 4648 C C . LYS B 1 177 ? -14.117 17.156 -7.391 1 82.75 177 LYS B C 1
ATOM 4650 O O . LYS B 1 177 ? -13.383 16.266 -6.961 1 82.75 177 LYS B O 1
ATOM 4655 N N . ASP B 1 178 ? -14.727 18 -6.66 1 88.25 178 ASP B N 1
ATOM 4656 C CA . ASP B 1 178 ? -14.562 17.984 -5.211 1 88.25 178 ASP B CA 1
ATOM 4657 C C . ASP B 1 178 ? -15.719 17.281 -4.527 1 88.25 178 ASP B C 1
ATOM 4659 O O . ASP B 1 178 ? -15.781 17.219 -3.297 1 88.25 178 ASP B O 1
ATOM 4663 N N . SER B 1 179 ? -16.578 16.672 -5.328 1 92.5 179 SER B N 1
ATOM 4664 C CA . SER B 1 179 ? -17.844 16.156 -4.84 1 92.5 179 SER B CA 1
ATOM 4665 C C . SER B 1 179 ? -17.672 14.75 -4.262 1 92.5 179 SER B C 1
ATOM 4667 O O . SER B 1 179 ? -16.656 14.102 -4.488 1 92.5 179 SER B O 1
ATOM 4669 N N . ALA B 1 180 ? -18.719 14.328 -3.516 1 95.31 180 ALA B N 1
ATOM 4670 C CA . ALA B 1 180 ? -18.781 12.961 -3.006 1 95.31 180 ALA B CA 1
ATOM 4671 C C . ALA B 1 180 ? -18.797 11.945 -4.148 1 95.31 180 ALA B C 1
ATOM 4673 O O . ALA B 1 180 ? -18.203 10.867 -4.035 1 95.31 180 ALA B O 1
ATOM 4674 N N . GLN B 1 181 ? -19.406 12.305 -5.207 1 94.06 181 GLN B N 1
ATOM 4675 C CA . GLN B 1 181 ? -19.453 11.43 -6.371 1 94.06 181 GLN B CA 1
ATOM 4676 C C . GLN B 1 181 ? -18.062 11.219 -6.961 1 94.06 181 GLN B C 1
ATOM 4678 O O . GLN B 1 181 ? -17.703 10.102 -7.336 1 94.06 181 GLN B O 1
ATOM 4683 N N . ALA B 1 182 ? -17.375 12.289 -7.051 1 92.94 182 ALA B N 1
ATOM 4684 C CA . ALA B 1 182 ? -16 12.18 -7.543 1 92.94 182 ALA B CA 1
ATOM 4685 C C . ALA B 1 182 ? -15.156 11.312 -6.617 1 92.94 182 ALA B C 1
ATOM 4687 O O . ALA B 1 182 ? -14.359 10.5 -7.082 1 92.94 182 ALA B O 1
ATOM 4688 N N . ALA B 1 183 ? -15.375 11.5 -5.328 1 94.5 183 ALA B N 1
ATOM 4689 C CA . ALA B 1 183 ? -14.656 10.688 -4.352 1 94.5 183 ALA B CA 1
ATOM 4690 C C . ALA B 1 183 ? -15.023 9.219 -4.48 1 94.5 183 ALA B C 1
ATOM 4692 O O . ALA B 1 183 ? -14.172 8.336 -4.305 1 94.5 183 ALA B O 1
ATOM 4693 N N . ALA B 1 184 ? -16.234 8.922 -4.773 1 95.88 184 ALA B N 1
ATOM 4694 C CA . ALA B 1 184 ? -16.688 7.547 -4.977 1 95.88 184 ALA B CA 1
ATOM 4695 C C . ALA B 1 184 ? -16.031 6.934 -6.215 1 95.88 184 ALA B C 1
ATOM 4697 O O . ALA B 1 184 ? -15.547 5.801 -6.168 1 95.88 184 ALA B O 1
ATOM 4698 N N . LYS B 1 185 ? -15.953 7.664 -7.254 1 93.88 185 LYS B N 1
ATOM 4699 C CA . LYS B 1 185 ? -15.406 7.18 -8.516 1 93.88 185 LYS B CA 1
ATOM 4700 C C . LYS B 1 185 ? -13.898 6.945 -8.414 1 93.88 185 LYS B C 1
ATOM 4702 O O . LYS B 1 185 ? -13.359 6.047 -9.055 1 93.88 185 LYS B O 1
ATOM 4707 N N . SER B 1 186 ? -13.297 7.738 -7.566 1 92.5 186 SER B N 1
ATOM 4708 C CA . SER B 1 186 ? -11.844 7.645 -7.438 1 92.5 186 SER B CA 1
ATOM 4709 C C . SER B 1 186 ? -11.453 6.566 -6.434 1 92.5 186 SER B C 1
ATOM 4711 O O . SER B 1 186 ? -10.266 6.238 -6.301 1 92.5 186 SER B O 1
ATOM 4713 N N . GLY B 1 187 ? -12.383 6.012 -5.719 1 94.44 187 GLY B N 1
ATOM 4714 C CA . GLY B 1 187 ? -12.109 4.957 -4.758 1 94.44 187 GLY B CA 1
ATOM 4715 C C . GLY B 1 187 ? -11.828 5.477 -3.363 1 94.44 187 GLY B C 1
ATOM 4716 O O . GLY B 1 187 ? -11.555 4.699 -2.447 1 94.44 187 GLY B O 1
ATOM 4717 N N . THR B 1 188 ? -11.914 6.809 -3.184 1 95 188 THR B N 1
ATOM 4718 C CA . THR B 1 188 ? -11.656 7.402 -1.877 1 95 188 THR B CA 1
ATOM 4719 C C . THR B 1 188 ? -12.82 7.145 -0.926 1 95 188 THR B C 1
ATOM 4721 O O . THR B 1 188 ? -12.617 6.719 0.213 1 95 188 THR B O 1
ATOM 4724 N N . ALA B 1 189 ? -14 7.375 -1.445 1 97.56 189 ALA B N 1
ATOM 4725 C CA . ALA B 1 189 ? -15.188 7.125 -0.633 1 97.56 189 ALA B CA 1
ATOM 4726 C C . ALA B 1 189 ? -15.641 5.672 -0.756 1 97.56 189 ALA B C 1
ATOM 4728 O O . ALA B 1 189 ? -15.805 5.16 -1.865 1 97.56 189 ALA B O 1
ATOM 4729 N N . HIS B 1 190 ? -15.852 5.047 0.318 1 98.38 190 HIS B N 1
ATOM 4730 C CA . HIS B 1 190 ? -16.312 3.666 0.327 1 98.38 190 HIS B CA 1
ATOM 4731 C C . HIS B 1 190 ? -17.828 3.596 0.158 1 98.38 190 HIS B C 1
ATOM 4733 O O . HIS B 1 190 ? -18.344 2.652 -0.442 1 98.38 190 HIS B O 1
ATOM 4739 N N . LEU B 1 191 ? -18.5 4.547 0.762 1 98.62 191 LEU B N 1
ATOM 4740 C CA . LEU B 1 191 ? -19.953 4.684 0.63 1 98.62 191 LEU B CA 1
ATOM 4741 C C . LEU B 1 191 ? -20.344 6.148 0.481 1 98.62 191 LEU B C 1
ATOM 4743 O O . LEU B 1 191 ? -19.766 7.023 1.132 1 98.62 191 LEU B O 1
ATOM 4747 N N . VAL B 1 192 ? -21.312 6.387 -0.369 1 98.44 192 VAL B N 1
ATOM 4748 C CA . VAL B 1 192 ? -21.938 7.695 -0.494 1 98.44 192 VAL B CA 1
ATOM 4749 C C . VAL B 1 192 ? -23.453 7.566 -0.247 1 98.44 192 VAL B C 1
ATOM 4751 O O . VAL B 1 192 ? -24.125 6.766 -0.897 1 98.44 192 VAL B O 1
ATOM 4754 N N . ALA B 1 193 ? -23.891 8.289 0.729 1 98.44 193 ALA B N 1
ATOM 4755 C CA . ALA B 1 193 ? -25.312 8.242 1.095 1 98.44 193 ALA B CA 1
ATOM 4756 C C . ALA B 1 193 ? -26.047 9.484 0.604 1 98.44 193 ALA B C 1
ATOM 4758 O O . ALA B 1 193 ? -25.422 10.508 0.32 1 98.44 193 ALA B O 1
ATOM 4759 N N . GLU B 1 194 ? -27.375 9.406 0.572 1 97.75 194 GLU B N 1
ATOM 4760 C CA . GLU B 1 194 ? -28.219 10.461 0.006 1 97.75 194 GLU B CA 1
ATOM 4761 C C . GLU B 1 194 ? -28.203 11.703 0.884 1 97.75 194 GLU B C 1
ATOM 4763 O O . GLU B 1 194 ? -28.344 12.828 0.384 1 97.75 194 GLU B O 1
ATOM 4768 N N . ASN B 1 195 ? -28.125 11.539 2.164 1 97.44 195 ASN B N 1
ATOM 4769 C CA . ASN B 1 195 ? -28.109 12.633 3.129 1 97.44 195 ASN B CA 1
ATOM 4770 C C . ASN B 1 195 ? -27.375 12.25 4.402 1 97.44 195 ASN B C 1
ATOM 4772 O O . ASN B 1 195 ? -26.875 11.125 4.523 1 97.44 195 ASN B O 1
ATOM 4776 N N . ASP B 1 196 ? -27.281 13.164 5.352 1 97.44 196 ASP B N 1
ATOM 4777 C CA . ASP B 1 196 ? -26.5 12.977 6.578 1 97.44 196 ASP B CA 1
ATOM 4778 C C . ASP B 1 196 ? -27.047 11.797 7.387 1 97.44 196 ASP B C 1
ATOM 4780 O O . ASP B 1 196 ? -26.281 10.953 7.848 1 97.44 196 ASP B O 1
ATOM 4784 N N . ASP B 1 197 ? -28.328 11.719 7.496 1 97.69 197 ASP B N 1
ATOM 4785 C CA . ASP B 1 197 ? -28.953 10.672 8.305 1 97.69 197 ASP B CA 1
ATOM 4786 C C . ASP B 1 197 ? -28.641 9.289 7.727 1 97.69 197 ASP B C 1
ATOM 4788 O O . ASP B 1 197 ? -28.312 8.359 8.461 1 97.69 197 ASP B O 1
ATOM 4792 N N . ALA B 1 198 ? -28.781 9.195 6.469 1 98.38 198 ALA B N 1
ATOM 4793 C CA . ALA B 1 198 ? -28.484 7.93 5.809 1 98.38 198 ALA B CA 1
ATOM 4794 C C . ALA B 1 198 ? -27.016 7.547 5.973 1 98.38 198 ALA B C 1
ATOM 4796 O O . ALA B 1 198 ? -26.703 6.371 6.148 1 98.38 198 ALA B O 1
ATOM 4797 N N . ALA B 1 199 ? -26.125 8.523 5.844 1 98.62 199 ALA B N 1
ATOM 4798 C CA . ALA B 1 199 ? -24.688 8.273 6.027 1 98.62 199 ALA B CA 1
ATOM 4799 C C . ALA B 1 199 ? -24.406 7.77 7.434 1 98.62 199 ALA B C 1
ATOM 4801 O O . ALA B 1 199 ? -23.625 6.824 7.613 1 98.62 199 ALA B O 1
ATOM 4802 N N . ILE B 1 200 ? -25.016 8.383 8.406 1 98.69 200 ILE B N 1
ATOM 4803 C CA . ILE B 1 200 ? -24.828 7.992 9.797 1 98.69 200 ILE B CA 1
ATOM 4804 C C . ILE B 1 200 ? -25.344 6.566 10.008 1 98.69 200 ILE B C 1
ATOM 4806 O O . ILE B 1 200 ? -24.688 5.77 10.688 1 98.69 200 ILE B O 1
ATOM 4810 N N . GLU B 1 201 ? -26.438 6.258 9.391 1 98.25 201 GLU B N 1
ATOM 4811 C CA . GLU B 1 201 ? -26.969 4.902 9.5 1 98.25 201 GLU B CA 1
ATOM 4812 C C . GLU B 1 201 ? -26 3.883 8.898 1 98.25 201 GLU B C 1
ATOM 4814 O O . GLU B 1 201 ? -25.844 2.781 9.422 1 98.25 201 GLU B O 1
ATOM 4819 N N . GLN B 1 202 ? -25.406 4.223 7.828 1 98.19 202 GLN B N 1
ATOM 4820 C CA . GLN B 1 202 ? -24.422 3.34 7.207 1 98.19 202 GLN B CA 1
ATOM 4821 C C . GLN B 1 202 ? -23.234 3.111 8.125 1 98.19 202 GLN B C 1
ATOM 4823 O O . GLN B 1 202 ? -22.719 1.997 8.211 1 98.19 202 GLN B O 1
ATOM 4828 N N . VAL B 1 203 ? -22.781 4.172 8.758 1 98.69 203 VAL B N 1
ATOM 4829 C CA . VAL B 1 203 ? -21.656 4.059 9.688 1 98.69 203 VAL B CA 1
ATOM 4830 C C . VAL B 1 203 ? -22.031 3.133 10.844 1 98.69 203 VAL B C 1
ATOM 4832 O O . VAL B 1 203 ? -21.234 2.287 11.25 1 98.69 203 VAL B O 1
ATOM 4835 N N . LYS B 1 204 ? -23.266 3.297 11.367 1 98.25 204 LYS B N 1
ATOM 4836 C CA . LYS B 1 204 ? -23.719 2.418 12.438 1 98.25 204 LYS B CA 1
ATOM 4837 C C . LYS B 1 204 ? -23.703 0.958 12 1 98.25 204 LYS B C 1
ATOM 4839 O O . LYS B 1 204 ? -23.281 0.078 12.75 1 98.25 204 LYS B O 1
ATOM 4844 N N . LYS B 1 205 ? -24.156 0.759 10.805 1 97.38 205 LYS B N 1
ATOM 4845 C CA . LYS B 1 205 ? -24.172 -0.597 10.266 1 97.38 205 LYS B CA 1
ATOM 4846 C C . LYS B 1 205 ? -22.75 -1.15 10.148 1 97.38 205 LYS B C 1
ATOM 4848 O O . LYS B 1 205 ? -22.484 -2.295 10.531 1 97.38 205 LYS B O 1
ATOM 4853 N N . LEU B 1 206 ? -21.828 -0.383 9.68 1 98.12 206 LEU B N 1
ATOM 4854 C CA . LEU B 1 206 ? -20.438 -0.799 9.547 1 98.12 206 LEU B CA 1
ATOM 4855 C C . LEU B 1 206 ? -19.828 -1.103 10.906 1 98.12 206 LEU B C 1
ATOM 4857 O O . LEU B 1 206 ? -19.156 -2.119 11.078 1 98.12 206 LEU B O 1
ATOM 4861 N N . LEU B 1 207 ? -20.109 -0.217 11.859 1 97.81 207 LEU B N 1
ATOM 4862 C CA . LEU B 1 207 ? -19.578 -0.413 13.211 1 97.81 207 LEU B CA 1
ATOM 4863 C C . LEU B 1 207 ? -20.094 -1.718 13.805 1 97.81 207 LEU B C 1
ATOM 4865 O O . LEU B 1 207 ? -19.375 -2.393 14.547 1 97.81 207 LEU B O 1
ATOM 4869 N N . SER B 1 208 ? -21.297 -2.047 13.5 1 96.19 208 SER B N 1
ATOM 4870 C CA . SER B 1 208 ? -21.891 -3.26 14.047 1 96.19 208 SER B CA 1
ATOM 4871 C C . SER B 1 208 ? -21.234 -4.512 13.477 1 96.19 208 SER B C 1
ATOM 4873 O O . SER B 1 208 ? -21.312 -5.586 14.07 1 96.19 208 SER B O 1
ATOM 4875 N N . MET B 1 209 ? -20.594 -4.395 12.359 1 97 209 MET B N 1
ATOM 4876 C CA . MET B 1 209 ? -20.016 -5.551 11.688 1 97 209 MET B CA 1
ATOM 4877 C C . MET B 1 209 ? -18.531 -5.676 12.023 1 97 209 MET B C 1
ATOM 4879 O O . MET B 1 209 ? -17.922 -6.734 11.812 1 97 209 MET B O 1
ATOM 4883 N N . LEU B 1 210 ? -17.906 -4.598 12.5 1 97.5 210 LEU B N 1
ATOM 4884 C CA . LEU B 1 210 ? -16.484 -4.586 12.797 1 97.5 210 LEU B CA 1
ATOM 4885 C C . LEU B 1 210 ? -16.234 -4.895 14.266 1 97.5 210 LEU B C 1
ATOM 4887 O O . LEU B 1 210 ? -17.047 -4.555 15.125 1 97.5 210 LEU B O 1
ATOM 4891 N N . PRO B 1 211 ? -15.156 -5.59 14.578 1 97.12 211 PRO B N 1
ATOM 4892 C CA . PRO B 1 211 ? -14.781 -5.73 15.984 1 97.12 211 PRO B CA 1
ATOM 4893 C C . PRO B 1 211 ? -14.344 -4.41 16.609 1 97.12 211 PRO B C 1
ATOM 4895 O O . PRO B 1 211 ? -14.109 -3.43 15.898 1 97.12 211 PRO B O 1
ATOM 4898 N N . SER B 1 212 ? -14.234 -4.391 17.938 1 96.12 212 SER B N 1
ATOM 4899 C CA . SER B 1 212 ? -13.812 -3.184 18.625 1 96.12 212 SER B CA 1
ATOM 4900 C C . SER B 1 212 ? -12.344 -2.869 18.344 1 96.12 212 SER B C 1
ATOM 4902 O O . SER B 1 212 ? -11.938 -1.705 18.375 1 96.12 212 SER B O 1
ATOM 4904 N N . ASN B 1 213 ? -11.617 -3.869 18.141 1 96.81 213 ASN B N 1
ATOM 4905 C CA . ASN B 1 213 ? -10.188 -3.746 17.859 1 96.81 213 ASN B CA 1
ATOM 4906 C C . ASN B 1 213 ? -9.625 -5.02 17.25 1 96.81 213 ASN B C 1
ATOM 4908 O O . ASN B 1 213 ? -10.359 -5.973 17 1 96.81 213 ASN B O 1
ATOM 4912 N N . ASN B 1 214 ? -8.32 -5.055 16.984 1 95.5 214 ASN B N 1
ATOM 4913 C CA . ASN B 1 214 ? -7.688 -6.152 16.266 1 95.5 214 ASN B CA 1
ATOM 4914 C C . ASN B 1 214 ? -7.496 -7.375 17.172 1 95.5 214 ASN B C 1
ATOM 4916 O O . ASN B 1 214 ? -7.086 -8.438 16.703 1 95.5 214 ASN B O 1
ATOM 4920 N N . LEU B 1 215 ? -7.773 -7.281 18.5 1 92.31 215 LEU B N 1
ATOM 4921 C CA . LEU B 1 215 ? -7.641 -8.398 19.422 1 92.31 215 LEU B CA 1
ATOM 4922 C C . LEU B 1 215 ? -9 -9 19.75 1 92.31 215 LEU B C 1
ATOM 4924 O O . LEU B 1 215 ? -9.086 -10.039 20.406 1 92.31 215 LEU B O 1
ATOM 4928 N N . SER B 1 216 ? -10.055 -8.297 19.266 1 90.12 216 SER B N 1
ATOM 4929 C CA . SER B 1 216 ? -11.414 -8.766 19.516 1 90.12 216 SER B CA 1
ATOM 4930 C C . SER B 1 216 ? -12.008 -9.422 18.266 1 90.12 216 SER B C 1
ATOM 4932 O O . SER B 1 216 ? -11.602 -9.117 17.141 1 90.12 216 SER B O 1
ATOM 4934 N N . ALA B 1 217 ? -12.945 -10.297 18.531 1 86.62 217 ALA B N 1
ATOM 4935 C CA . ALA B 1 217 ? -13.664 -10.922 17.422 1 86.62 217 ALA B CA 1
ATOM 4936 C C . ALA B 1 217 ? -14.797 -10.039 16.922 1 86.62 217 ALA B C 1
ATOM 4938 O O . ALA B 1 217 ? -15.344 -9.234 17.688 1 86.62 217 ALA B O 1
ATOM 4939 N N . ALA B 1 218 ? -15.109 -10.227 15.656 1 86 218 ALA B N 1
ATOM 4940 C CA . ALA B 1 218 ? -16.297 -9.562 15.133 1 86 218 ALA B CA 1
ATOM 4941 C C . ALA B 1 218 ? -17.562 -10.062 15.828 1 86 218 ALA B C 1
ATOM 4943 O O . ALA B 1 218 ? -17.594 -11.203 16.312 1 86 218 ALA B O 1
ATOM 4944 N N . PRO B 1 219 ? -18.578 -9.234 15.836 1 84.75 219 PRO B N 1
ATOM 4945 C CA . PRO B 1 219 ? -19.812 -9.617 16.531 1 84.75 219 PRO B CA 1
ATOM 4946 C C . PRO B 1 219 ? -20.547 -10.758 15.828 1 84.75 219 PRO B C 1
ATOM 4948 O O . PRO B 1 219 ? -20.391 -10.953 14.625 1 84.75 219 PRO B O 1
ATOM 4951 N N . LEU B 1 220 ? -21.312 -11.523 16.609 1 87.44 220 LEU B N 1
ATOM 4952 C CA . LEU B 1 220 ? -22.219 -12.547 16.109 1 87.44 220 LEU B CA 1
ATOM 4953 C C . LEU B 1 220 ? -23.641 -12 15.945 1 87.44 220 LEU B C 1
ATOM 4955 O O . LEU B 1 220 ? -24.125 -11.258 16.797 1 87.44 220 LEU B O 1
ATOM 4959 N N . PHE B 1 221 ? -24.25 -12.352 14.836 1 88 221 PHE B N 1
ATOM 4960 C CA . PHE B 1 221 ? -25.594 -11.844 14.531 1 88 221 PHE B CA 1
ATOM 4961 C C . PHE B 1 221 ? -26.609 -12.984 14.484 1 88 221 PHE B C 1
ATOM 4963 O O . PHE B 1 221 ? -26.281 -14.094 14.078 1 88 221 PHE B O 1
ATOM 4970 N N . ASP B 1 222 ? -27.797 -12.641 14.922 1 86.81 222 ASP B N 1
ATOM 4971 C CA . ASP B 1 222 ? -28.906 -13.484 14.492 1 86.81 222 ASP B CA 1
ATOM 4972 C C . ASP B 1 222 ? -29.109 -13.414 12.984 1 86.81 222 ASP B C 1
ATOM 4974 O O . ASP B 1 222 ? -28.828 -12.383 12.359 1 86.81 222 ASP B O 1
ATOM 4978 N N . PHE B 1 223 ? -29.469 -14.523 12.422 1 88.25 223 PHE B N 1
ATOM 4979 C CA . PHE B 1 223 ? -29.531 -14.469 10.961 1 88.25 223 PHE B CA 1
ATOM 4980 C C . PHE B 1 223 ? -30.688 -15.312 10.438 1 88.25 223 PHE B C 1
ATOM 4982 O O . PHE B 1 223 ? -31.203 -16.172 11.148 1 88.25 223 PHE B O 1
ATOM 4989 N N . ALA B 1 224 ? -31.109 -14.93 9.305 1 89.44 224 ALA B N 1
ATOM 4990 C CA . ALA B 1 224 ? -32 -15.734 8.477 1 89.44 224 ALA B CA 1
ATOM 4991 C C . ALA B 1 224 ? -31.312 -16.188 7.191 1 89.44 224 ALA B C 1
ATOM 4993 O O . ALA B 1 224 ? -30.547 -15.422 6.605 1 89.44 224 ALA B O 1
ATOM 4994 N N . ALA B 1 225 ? -31.594 -17.422 6.863 1 86.75 225 ALA B N 1
ATOM 4995 C CA . ALA B 1 225 ? -31.047 -17.906 5.602 1 86.75 225 ALA B CA 1
ATOM 4996 C C . ALA B 1 225 ? -31.625 -17.141 4.418 1 86.75 225 ALA B C 1
ATOM 4998 O O . ALA B 1 225 ? -32.781 -16.672 4.465 1 86.75 225 ALA B O 1
ATOM 4999 N N . PRO B 1 226 ? -30.766 -16.984 3.406 1 90.44 226 PRO B N 1
ATOM 5000 C CA . PRO B 1 226 ? -31.312 -16.328 2.219 1 90.44 226 PRO B CA 1
ATOM 5001 C C . PRO B 1 226 ? -32.406 -17.156 1.541 1 90.44 226 PRO B C 1
ATOM 5003 O O . PRO B 1 226 ? -32.5 -18.375 1.74 1 90.44 226 PRO B O 1
ATOM 5006 N N . ASP B 1 227 ? -33.188 -16.516 0.723 1 89 227 ASP B N 1
ATOM 5007 C CA . ASP B 1 227 ? -34.312 -17.156 0.054 1 89 227 ASP B CA 1
ATOM 5008 C C . ASP B 1 227 ? -33.875 -17.797 -1.268 1 89 227 ASP B C 1
ATOM 5010 O O . ASP B 1 227 ? -34.656 -18.531 -1.887 1 89 227 ASP B O 1
ATOM 5014 N N . THR B 1 228 ? -32.719 -17.469 -1.644 1 90.81 228 THR B N 1
ATOM 5015 C CA . THR B 1 228 ? -32.281 -17.906 -2.967 1 90.81 228 THR B CA 1
ATOM 5016 C C . THR B 1 228 ? -30.938 -18.641 -2.887 1 90.81 228 THR B C 1
ATOM 5018 O O . THR B 1 228 ? -30.156 -18.422 -1.958 1 90.81 228 THR B O 1
ATOM 5021 N N . ALA B 1 229 ? -30.828 -19.594 -3.795 1 92.12 229 ALA B N 1
ATOM 5022 C CA . ALA B 1 229 ? -29.562 -20.297 -3.961 1 92.12 229 ALA B CA 1
ATOM 5023 C C . ALA B 1 229 ? -28.812 -19.797 -5.191 1 92.12 229 ALA B C 1
ATOM 5025 O O . ALA B 1 229 ? -29.422 -19.281 -6.137 1 92.12 229 ALA B O 1
ATOM 5026 N N . ALA B 1 230 ? -27.484 -19.875 -5.102 1 92.62 230 ALA B N 1
ATOM 5027 C CA . ALA B 1 230 ? -26.688 -19.516 -6.277 1 92.62 230 ALA B CA 1
ATOM 5028 C C . ALA B 1 230 ? -26.922 -20.516 -7.41 1 92.62 230 ALA B C 1
ATOM 5030 O O . ALA B 1 230 ? -27.234 -21.688 -7.168 1 92.62 230 ALA B O 1
ATOM 5031 N N . ALA B 1 231 ? -26.812 -20.047 -8.641 1 90.88 231 ALA B N 1
ATOM 5032 C CA . ALA B 1 231 ? -26.969 -20.875 -9.836 1 90.88 231 ALA B CA 1
ATOM 5033 C C . ALA B 1 231 ? -25.922 -20.5 -10.883 1 90.88 231 ALA B C 1
ATOM 5035 O O . ALA B 1 231 ? -25.312 -19.422 -10.82 1 90.88 231 ALA B O 1
ATOM 5036 N N . ALA B 1 232 ? -25.719 -21.5 -11.758 1 87.81 232 ALA B N 1
ATOM 5037 C CA . ALA B 1 232 ? -24.828 -21.188 -12.867 1 87.81 232 ALA B CA 1
ATOM 5038 C C . ALA B 1 232 ? -25.281 -19.938 -13.609 1 87.81 232 ALA B C 1
ATOM 5040 O O . ALA B 1 232 ? -26.469 -19.781 -13.906 1 87.81 232 ALA B O 1
ATOM 5041 N N . GLY B 1 233 ? -24.344 -19.047 -13.781 1 86.94 233 GLY B N 1
ATOM 5042 C CA . GLY B 1 233 ? -24.656 -17.828 -14.508 1 86.94 233 GLY B CA 1
ATOM 5043 C C . GLY B 1 233 ? -25.125 -16.703 -13.602 1 86.94 233 GLY B C 1
ATOM 5044 O O . GLY B 1 233 ? -25.359 -15.586 -14.07 1 86.94 233 GLY B O 1
ATOM 5045 N N . SER B 1 234 ? -25.266 -16.938 -12.352 1 90.81 234 SER B N 1
ATOM 5046 C CA . SER B 1 234 ? -25.625 -15.883 -11.398 1 90.81 234 SER B CA 1
ATOM 5047 C C . SER B 1 234 ? -24.656 -14.711 -11.477 1 90.81 234 SER B C 1
ATOM 5049 O O . SER B 1 234 ? -23.453 -14.906 -11.648 1 90.81 234 SER B O 1
ATOM 5051 N N . SER B 1 235 ? -25.297 -13.516 -11.391 1 94.94 235 SER B N 1
ATOM 5052 C CA . SER B 1 235 ? -24.453 -12.336 -11.234 1 94.94 235 SER B CA 1
ATOM 5053 C C . SER B 1 235 ? -23.734 -12.352 -9.891 1 94.94 235 SER B C 1
ATOM 5055 O O . SER B 1 235 ? -24.109 -13.109 -8.992 1 94.94 235 SER B O 1
ATOM 5057 N N . VAL B 1 236 ? -22.703 -11.555 -9.805 1 96.56 236 VAL B N 1
ATOM 5058 C CA . VAL B 1 236 ? -21.938 -11.469 -8.57 1 96.56 236 VAL B CA 1
ATOM 5059 C C . VAL B 1 236 ? -22.859 -11.109 -7.41 1 96.56 236 VAL B C 1
ATOM 5061 O O . VAL B 1 236 ? -22.797 -11.727 -6.348 1 96.56 236 VAL B O 1
ATOM 5064 N N . ARG B 1 237 ? -23.688 -10.141 -7.57 1 96.62 237 ARG B N 1
ATOM 5065 C CA . ARG B 1 237 ? -24.562 -9.68 -6.5 1 96.62 237 ARG B CA 1
ATOM 5066 C C . ARG B 1 237 ? -25.594 -10.742 -6.137 1 96.62 237 ARG B C 1
ATOM 5068 O O . ARG B 1 237 ? -26 -10.859 -4.977 1 96.62 237 ARG B O 1
ATOM 5075 N N . ASP B 1 238 ? -25.984 -11.539 -7.137 1 96.44 238 ASP B N 1
ATOM 5076 C CA . ASP B 1 238 ? -26.859 -12.664 -6.848 1 96.44 238 ASP B CA 1
ATOM 5077 C C . ASP B 1 238 ? -26.141 -13.734 -6.031 1 96.44 238 ASP B C 1
ATOM 5079 O O . ASP B 1 238 ? -26.734 -14.352 -5.145 1 96.44 238 ASP B O 1
ATOM 5083 N N . ILE B 1 239 ? -24.875 -13.953 -6.367 1 97.75 239 ILE B N 1
ATOM 5084 C CA . ILE B 1 239 ? -24.078 -14.906 -5.594 1 97.75 239 ILE B CA 1
ATOM 5085 C C . ILE B 1 239 ? -23.953 -14.414 -4.152 1 97.75 239 ILE B C 1
ATOM 5087 O O . ILE B 1 239 ? -24.156 -15.188 -3.211 1 97.75 239 ILE B O 1
ATOM 5091 N N . PHE B 1 240 ? -23.625 -13.078 -3.961 1 98.12 240 PHE B N 1
ATOM 5092 C CA . PHE B 1 240 ? -23.516 -12.508 -2.623 1 98.12 240 PHE B CA 1
ATOM 5093 C C . PHE B 1 240 ? -24.828 -12.688 -1.859 1 98.12 240 PHE B C 1
ATOM 5095 O O . PHE B 1 240 ? -24.812 -13.109 -0.699 1 98.12 240 PHE B O 1
ATOM 5102 N N . ALA B 1 241 ? -25.969 -12.469 -2.537 1 97.12 241 ALA B N 1
ATOM 5103 C CA . ALA B 1 241 ? -27.281 -12.578 -1.906 1 97.12 241 ALA B CA 1
ATOM 5104 C C . ALA B 1 241 ? -27.578 -14.016 -1.509 1 97.12 241 ALA B C 1
ATOM 5106 O O . ALA B 1 241 ? -28.266 -14.266 -0.507 1 97.12 241 ALA B O 1
ATOM 5107 N N . ALA B 1 242 ? -27.109 -14.961 -2.291 1 97.38 242 ALA B N 1
ATOM 5108 C CA . ALA B 1 242 ? -27.391 -16.375 -2.062 1 97.38 242 ALA B CA 1
ATOM 5109 C C . ALA B 1 242 ? -26.516 -16.938 -0.941 1 97.38 242 ALA B C 1
ATOM 5111 O O . ALA B 1 242 ? -26.891 -17.906 -0.276 1 97.38 242 ALA B O 1
ATOM 5112 N N . VAL B 1 243 ? -25.375 -16.312 -0.747 1 97.88 243 VAL B N 1
ATOM 5113 C CA . VAL B 1 243 ? -24.406 -16.875 0.197 1 97.88 243 VAL B CA 1
ATOM 5114 C C . VAL B 1 243 ? -24.531 -16.156 1.539 1 97.88 243 VAL B C 1
ATOM 5116 O O . VAL B 1 243 ? -24.438 -16.781 2.596 1 97.88 243 VAL B O 1
ATOM 5119 N N . ALA B 1 244 ? -24.75 -14.852 1.56 1 97.94 244 ALA B N 1
ATOM 5120 C CA . ALA B 1 244 ? -24.812 -14.039 2.771 1 97.94 244 ALA B CA 1
ATOM 5121 C C . ALA B 1 244 ? -26.172 -14.18 3.441 1 97.94 244 ALA B C 1
ATOM 5123 O O . ALA B 1 244 ? -27.172 -14.531 2.791 1 97.94 244 ALA B O 1
ATOM 5124 N N . ASP B 1 245 ? -26.188 -13.93 4.754 1 97.38 245 ASP B N 1
ATOM 5125 C CA . ASP B 1 245 ? -27.469 -13.844 5.465 1 97.38 245 ASP B CA 1
ATOM 5126 C C . ASP B 1 245 ? -28.344 -12.734 4.883 1 97.38 245 ASP B C 1
ATOM 5128 O O . ASP B 1 245 ? -27.828 -11.742 4.359 1 97.38 245 ASP B O 1
ATOM 5132 N N . ALA B 1 246 ? -29.656 -12.914 5.004 1 95.31 246 ALA B N 1
ATOM 5133 C CA . ALA B 1 246 ? -30.609 -11.961 4.434 1 95.31 246 ALA B CA 1
ATOM 5134 C C . ALA B 1 246 ? -30.344 -10.555 4.957 1 95.31 246 ALA B C 1
ATOM 5136 O O . ALA B 1 246 ? -30.141 -10.359 6.16 1 95.31 246 ALA B O 1
ATOM 5137 N N . ASP B 1 247 ? -30.25 -9.555 4.043 1 92.44 247 ASP B N 1
ATOM 5138 C CA . ASP B 1 247 ? -30.188 -8.117 4.305 1 92.44 247 ASP B CA 1
ATOM 5139 C C . ASP B 1 247 ? -28.891 -7.762 5.047 1 92.44 247 ASP B C 1
ATOM 5141 O O . ASP B 1 247 ? -28.859 -6.797 5.812 1 92.44 247 ASP B O 1
ATOM 5145 N N . SER B 1 248 ? -27.875 -8.562 4.844 1 96.5 248 SER B N 1
ATOM 5146 C CA . SER B 1 248 ? -26.656 -8.312 5.613 1 96.5 248 SER B CA 1
ATOM 5147 C C . SER B 1 248 ? -25.578 -7.68 4.746 1 96.5 248 SER B C 1
ATOM 5149 O O . SER B 1 248 ? -24.609 -7.141 5.262 1 96.5 248 SER B O 1
ATOM 5151 N N . VAL B 1 249 ? -25.703 -7.691 3.412 1 97.88 249 VAL B N 1
ATOM 5152 C CA . VAL B 1 249 ? -24.625 -7.309 2.5 1 97.88 249 VAL B CA 1
ATOM 5153 C C . VAL B 1 249 ? -24.484 -5.789 2.482 1 97.88 249 VAL B C 1
ATOM 5155 O O . VAL B 1 249 ? -25.453 -5.066 2.244 1 97.88 249 VAL B O 1
ATOM 5158 N N . VAL B 1 250 ? -23.297 -5.293 2.771 1 98.31 250 VAL B N 1
ATOM 5159 C CA . VAL B 1 250 ? -22.906 -3.896 2.598 1 98.31 250 VAL B CA 1
ATOM 5160 C C . VAL B 1 250 ? -21.797 -3.799 1.552 1 98.31 250 VAL B C 1
ATOM 5162 O O . VAL B 1 250 ? -20.625 -4.016 1.86 1 98.31 250 VAL B O 1
ATOM 5165 N N . GLU B 1 251 ? -22.203 -3.492 0.328 1 98.56 251 GLU B N 1
ATOM 5166 C CA . GLU B 1 251 ? -21.234 -3.379 -0.758 1 98.56 251 GLU B CA 1
ATOM 5167 C C . GLU B 1 251 ? -20.438 -2.084 -0.652 1 98.56 251 GLU B C 1
ATOM 5169 O O . GLU B 1 251 ? -21 -1.019 -0.393 1 98.56 251 GLU B O 1
ATOM 5174 N N . LEU B 1 252 ? -19.188 -2.17 -0.781 1 98.56 252 LEU B N 1
ATOM 5175 C CA . LEU B 1 252 ? -18.281 -1.024 -0.656 1 98.56 252 LEU B CA 1
ATOM 5176 C C . LEU B 1 252 ? -17.688 -0.65 -2.01 1 98.56 252 LEU B C 1
ATOM 5178 O O . LEU B 1 252 ? -17.406 -1.524 -2.83 1 98.56 252 LEU B O 1
ATOM 5182 N N . GLN B 1 253 ? -17.531 0.674 -2.238 1 97.75 253 GLN B N 1
ATOM 5183 C CA . GLN B 1 253 ? -16.844 1.239 -3.398 1 97.75 253 GLN B CA 1
ATOM 5184 C C . GLN B 1 253 ? -17.484 0.753 -4.699 1 97.75 253 GLN B C 1
ATOM 5186 O O . GLN B 1 253 ? -16.781 0.29 -5.602 1 97.75 253 GLN B O 1
ATOM 5191 N N . THR B 1 254 ? -18.766 0.937 -4.805 1 96.88 254 THR B N 1
ATOM 5192 C CA . THR B 1 254 ? -19.531 0.401 -5.922 1 96.88 254 THR B CA 1
ATOM 5193 C C . THR B 1 254 ? -19.156 1.109 -7.223 1 96.88 254 THR B C 1
ATOM 5195 O O . THR B 1 254 ? -19.406 0.587 -8.312 1 96.88 254 THR B O 1
ATOM 5198 N N . GLN B 1 255 ? -18.547 2.271 -7.16 1 95.19 255 GLN B N 1
ATOM 5199 C CA . GLN B 1 255 ? -18.25 3.035 -8.367 1 95.19 255 GLN B CA 1
ATOM 5200 C C . GLN B 1 255 ? -16.75 2.984 -8.703 1 95.19 255 GLN B C 1
ATOM 5202 O O . GLN B 1 255 ? -16.297 3.658 -9.625 1 95.19 255 GLN B O 1
ATOM 5207 N N . PHE B 1 256 ? -16.016 2.293 -8 1 95.19 256 PHE B N 1
ATOM 5208 C CA . PHE B 1 256 ? -14.57 2.193 -8.164 1 95.19 256 PHE B CA 1
ATOM 5209 C C . PHE B 1 256 ? -14.156 0.753 -8.445 1 95.19 256 PHE B C 1
ATOM 5211 O O . PHE B 1 256 ? -14.633 -0.174 -7.785 1 95.19 256 PHE B O 1
ATOM 5218 N N . GLY B 1 257 ? -13.219 0.604 -9.406 1 94.19 257 GLY B N 1
ATOM 5219 C CA . GLY B 1 257 ? -12.789 -0.751 -9.711 1 94.19 257 GLY B CA 1
ATOM 5220 C C . GLY B 1 257 ? -13.945 -1.697 -9.977 1 94.19 257 GLY B C 1
ATOM 5221 O O . GLY B 1 257 ? -14.031 -2.764 -9.367 1 94.19 257 GLY B O 1
ATOM 5222 N N . VAL B 1 258 ? -14.719 -1.373 -10.938 1 95.12 258 VAL B N 1
ATOM 5223 C CA . VAL B 1 258 ? -16.031 -1.975 -11.109 1 95.12 258 VAL B CA 1
ATOM 5224 C C . VAL B 1 258 ? -15.891 -3.41 -11.609 1 95.12 258 VAL B C 1
ATOM 5226 O O . VAL B 1 258 ? -16.844 -4.188 -11.578 1 95.12 258 VAL B O 1
ATOM 5229 N N . SER B 1 259 ? -14.664 -3.766 -11.977 1 95 259 SER B N 1
ATOM 5230 C CA . SER B 1 259 ? -14.414 -5.148 -12.375 1 95 259 SER B CA 1
ATOM 5231 C C . SER B 1 259 ? -14.32 -6.062 -11.156 1 95 259 SER B C 1
ATOM 5233 O O . SER B 1 259 ? -14.195 -7.281 -11.297 1 95 259 SER B O 1
ATOM 5235 N N . ALA B 1 260 ? -14.406 -5.488 -10 1 96.94 260 ALA B N 1
ATOM 5236 C CA . ALA B 1 260 ? -14.414 -6.234 -8.742 1 96.94 260 ALA B CA 1
ATOM 5237 C C . ALA B 1 260 ? -15.516 -5.73 -7.812 1 96.94 260 ALA B C 1
ATOM 5239 O O . ALA B 1 260 ? -15.891 -4.559 -7.859 1 96.94 260 ALA B O 1
ATOM 5240 N N . VAL B 1 261 ? -16.016 -6.609 -7.031 1 98.31 261 VAL B N 1
ATOM 5241 C CA . VAL B 1 261 ? -17.016 -6.273 -6.031 1 98.31 261 VAL B CA 1
ATOM 5242 C C . VAL B 1 261 ? -16.531 -6.684 -4.645 1 98.31 261 VAL B C 1
ATOM 5244 O O . VAL B 1 261 ? -16 -7.785 -4.465 1 98.31 261 VAL B O 1
ATOM 5247 N N . THR B 1 262 ? -16.594 -5.789 -3.676 1 98.75 262 THR B N 1
ATOM 5248 C CA . THR B 1 262 ? -16.25 -6.066 -2.287 1 98.75 262 THR B CA 1
ATOM 5249 C C . THR B 1 262 ? -17.406 -5.695 -1.359 1 98.75 262 THR B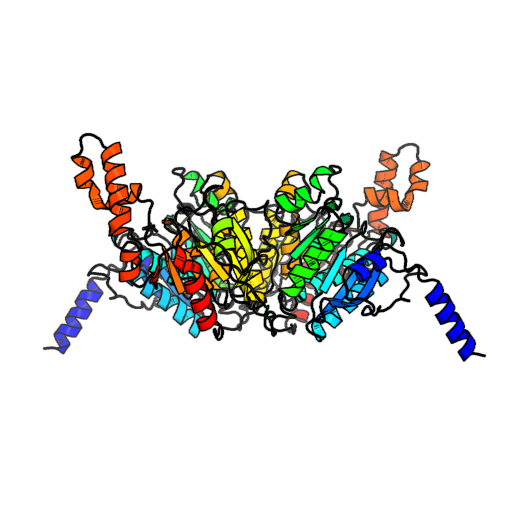 C 1
ATOM 5251 O O . THR B 1 262 ? -18.094 -4.703 -1.589 1 98.75 262 THR B O 1
ATOM 5254 N N . ALA B 1 263 ? -17.594 -6.52 -0.306 1 98.81 263 ALA B N 1
ATOM 5255 C CA . ALA B 1 263 ? -18.688 -6.262 0.631 1 98.81 263 ALA B CA 1
ATOM 5256 C C . ALA B 1 263 ? -18.391 -6.898 1.99 1 98.81 263 ALA B C 1
ATOM 5258 O O . ALA B 1 263 ? -17.734 -7.93 2.072 1 98.81 263 ALA B O 1
ATOM 5259 N N . LEU B 1 264 ? -18.828 -6.238 2.998 1 98.69 264 LEU B N 1
ATOM 5260 C CA . LEU B 1 264 ? -19 -6.906 4.285 1 98.69 264 LEU B CA 1
ATOM 5261 C C . LEU B 1 264 ? -20.391 -7.555 4.383 1 98.69 264 LEU B C 1
ATOM 5263 O O . LEU B 1 264 ? -21.375 -6.992 3.916 1 98.69 264 LEU B O 1
ATOM 5267 N N . ALA B 1 265 ? -20.469 -8.688 4.941 1 98.25 265 ALA B N 1
ATOM 5268 C CA . ALA B 1 265 ? -21.719 -9.414 5.141 1 98.25 265 ALA B CA 1
ATOM 5269 C C . ALA B 1 265 ? -21.609 -10.391 6.309 1 98.25 265 ALA B C 1
ATOM 5271 O O . ALA B 1 265 ? -20.578 -10.445 6.984 1 98.25 265 ALA B O 1
ATOM 5272 N N . THR B 1 266 ? -22.688 -11 6.629 1 97.62 266 THR B N 1
ATOM 5273 C CA . THR B 1 266 ? -22.656 -12.102 7.582 1 97.62 266 THR B CA 1
ATOM 5274 C C . THR B 1 266 ? -23.047 -13.414 6.906 1 97.62 266 THR B C 1
ATOM 5276 O O . THR B 1 266 ? -23.844 -13.422 5.973 1 97.62 266 THR B O 1
ATOM 5279 N N . VAL B 1 267 ? -22.375 -14.406 7.25 1 97.44 267 VAL B N 1
ATOM 5280 C CA . VAL B 1 267 ? -22.688 -15.781 6.859 1 97.44 267 VAL B CA 1
ATOM 5281 C C . VAL B 1 267 ? -22.906 -16.625 8.102 1 97.44 267 VAL B C 1
ATOM 5283 O O . VAL B 1 267 ? -21.984 -16.844 8.891 1 97.44 267 VAL B O 1
ATOM 5286 N N . ASN B 1 268 ? -24.109 -17.125 8.297 1 95.75 268 ASN B N 1
ATOM 5287 C CA . ASN B 1 268 ? -24.5 -17.828 9.516 1 95.75 268 ASN B CA 1
ATOM 5288 C C . ASN B 1 268 ? -24.188 -16.984 10.758 1 95.75 268 ASN B C 1
ATOM 5290 O O . ASN B 1 268 ? -23.625 -17.5 11.727 1 95.75 268 ASN B O 1
ATOM 5294 N N . GLY B 1 269 ? -24.391 -15.766 10.641 1 95.5 269 GLY B N 1
ATOM 5295 C CA . GLY B 1 269 ? -24.281 -14.859 11.781 1 95.5 269 GLY B CA 1
ATOM 5296 C C . GLY B 1 269 ? -22.875 -14.336 11.977 1 95.5 269 GLY B C 1
ATOM 5297 O O . GLY B 1 269 ? -22.641 -13.43 12.789 1 95.5 269 GLY B O 1
ATOM 5298 N N . ASN B 1 270 ? -21.906 -14.914 11.305 1 95.62 270 ASN B N 1
ATOM 5299 C CA . ASN B 1 270 ? -20.516 -14.461 11.414 1 95.62 270 ASN B CA 1
ATOM 5300 C C . ASN B 1 270 ? -20.172 -13.469 10.312 1 95.62 270 ASN B C 1
ATOM 5302 O O . ASN B 1 270 ? -20.5 -13.68 9.141 1 95.62 270 ASN B O 1
ATOM 5306 N N . VAL B 1 271 ? -19.516 -12.383 10.719 1 97.56 271 VAL B N 1
ATOM 5307 C CA . VAL B 1 271 ? -19.109 -11.383 9.727 1 97.56 271 VAL B CA 1
ATOM 5308 C C . VAL B 1 271 ? -18.047 -11.969 8.805 1 97.56 271 VAL B C 1
ATOM 5310 O O . VAL B 1 271 ? -17.125 -12.648 9.258 1 97.56 271 VAL B O 1
ATOM 5313 N N . ALA B 1 272 ? -18.188 -11.75 7.5 1 98.38 272 ALA B N 1
ATOM 5314 C CA . ALA B 1 272 ? -17.234 -12.156 6.477 1 98.38 272 ALA B CA 1
ATOM 5315 C C . ALA B 1 272 ? -17.094 -11.086 5.395 1 98.38 272 ALA B C 1
ATOM 5317 O O . ALA B 1 272 ? -18.047 -10.367 5.094 1 98.38 272 ALA B O 1
ATOM 5318 N N . GLY B 1 273 ? -15.859 -10.914 4.957 1 98.75 273 GLY B N 1
ATOM 5319 C CA . GLY B 1 273 ? -15.648 -10.125 3.754 1 98.75 273 GLY B CA 1
ATOM 5320 C C . GLY B 1 273 ? -15.867 -10.906 2.475 1 98.75 273 GLY B C 1
ATOM 5321 O O . GLY B 1 273 ? -15.281 -11.977 2.289 1 98.75 273 GLY B O 1
ATOM 5322 N N . LEU B 1 274 ? -16.703 -10.414 1.622 1 98.81 274 LEU B N 1
ATOM 5323 C CA . LEU B 1 274 ? -16.953 -11.039 0.325 1 98.81 274 LEU B CA 1
ATOM 5324 C C . LEU B 1 274 ? -16.25 -10.273 -0.789 1 98.81 274 LEU B C 1
ATOM 5326 O O . LEU B 1 274 ? -16.328 -9.039 -0.858 1 98.81 274 LEU B O 1
ATOM 5330 N N . VAL B 1 275 ? -15.508 -10.969 -1.584 1 98.62 275 VAL B N 1
ATOM 5331 C CA . VAL B 1 275 ? -14.812 -10.438 -2.748 1 98.62 275 VAL B CA 1
ATOM 5332 C C . VAL B 1 275 ? -15.227 -11.203 -4 1 98.62 275 VAL B C 1
ATOM 5334 O O . VAL B 1 275 ? -15.406 -12.422 -3.955 1 98.62 275 VAL B O 1
ATOM 5337 N N . ALA B 1 276 ? -15.391 -10.5 -5.102 1 98.38 276 ALA B N 1
ATOM 5338 C CA . ALA B 1 276 ? -15.656 -11.195 -6.359 1 98.38 276 ALA B CA 1
ATOM 5339 C C . ALA B 1 276 ? -15.086 -10.422 -7.543 1 98.38 276 ALA B C 1
ATOM 5341 O O . ALA B 1 276 ? -15.094 -9.195 -7.555 1 98.38 276 ALA B O 1
ATOM 5342 N N . THR B 1 277 ? -14.531 -11.133 -8.453 1 97.12 277 THR B N 1
ATOM 5343 C CA . THR B 1 277 ? -14.289 -10.531 -9.758 1 97.12 277 THR B CA 1
ATOM 5344 C C . THR B 1 277 ? -15.578 -10.453 -10.57 1 97.12 277 THR B C 1
ATOM 5346 O O . THR B 1 277 ? -16.406 -11.367 -10.516 1 97.12 277 THR B O 1
ATOM 5349 N N . ASP B 1 278 ? -15.781 -9.367 -11.25 1 94.94 278 ASP B N 1
ATOM 5350 C CA . ASP B 1 278 ? -17 -9.156 -12.031 1 94.94 278 ASP B CA 1
ATOM 5351 C C . ASP B 1 278 ? -16.688 -9.07 -13.523 1 94.94 278 ASP B C 1
ATOM 5353 O O . ASP B 1 278 ? -16.547 -7.973 -14.062 1 94.94 278 ASP B O 1
ATOM 5357 N N . ARG B 1 279 ? -16.734 -10.109 -14.125 1 89.62 279 ARG B N 1
ATOM 5358 C CA . ARG B 1 279 ? -16.359 -10.211 -15.531 1 89.62 279 ARG B CA 1
ATOM 5359 C C . ARG B 1 279 ? -17.328 -9.438 -16.422 1 89.62 279 ARG B C 1
ATOM 5361 O O . ARG B 1 279 ? -16.969 -9.016 -17.516 1 89.62 279 ARG B O 1
ATOM 5368 N N . GLU B 1 280 ? -18.531 -9.312 -15.969 1 89.56 280 GLU B N 1
ATOM 5369 C CA . GLU B 1 280 ? -19.516 -8.547 -16.719 1 89.56 280 GLU B CA 1
ATOM 5370 C C . GLU B 1 280 ? -19.078 -7.102 -16.891 1 89.56 280 GLU B C 1
ATOM 5372 O O . GLU B 1 280 ? -19.453 -6.445 -17.875 1 89.56 280 GLU B O 1
ATOM 5377 N N . ASN B 1 281 ? -18.297 -6.688 -15.977 1 90.38 281 ASN B N 1
ATOM 5378 C CA . ASN B 1 281 ? -17.797 -5.316 -16.047 1 90.38 281 ASN B CA 1
ATOM 5379 C C . ASN B 1 281 ? -16.359 -5.273 -16.547 1 90.38 281 ASN B C 1
ATOM 5381 O O . ASN B 1 281 ? -15.648 -4.285 -16.344 1 90.38 281 ASN B O 1
ATOM 5385 N N . GLY B 1 282 ? -15.93 -6.352 -17.234 1 86 282 GLY B N 1
ATOM 5386 C CA . GLY B 1 282 ? -14.633 -6.383 -17.891 1 86 282 GLY B CA 1
ATOM 5387 C C . GLY B 1 282 ? -13.586 -7.16 -17.125 1 86 282 GLY B C 1
ATOM 5388 O O . GLY B 1 282 ? -13.867 -7.695 -16.047 1 86 282 GLY B O 1
ATOM 5389 N N . ALA B 1 283 ? -12.367 -7.223 -17.75 1 88.5 283 ALA B N 1
ATOM 5390 C CA . ALA B 1 283 ? -11.227 -7.891 -17.125 1 88.5 283 ALA B CA 1
ATOM 5391 C C . ALA B 1 283 ? -10.789 -7.164 -15.852 1 88.5 283 ALA B C 1
ATOM 5393 O O . ALA B 1 283 ? -11.016 -5.957 -15.711 1 88.5 283 ALA B O 1
ATOM 5394 N N . LEU B 1 284 ? -10.227 -7.938 -14.922 1 91.69 284 LEU B N 1
ATOM 5395 C CA . LEU B 1 284 ? -9.75 -7.32 -13.695 1 91.69 284 LEU B CA 1
ATOM 5396 C C . LEU B 1 284 ? -8.695 -6.258 -13.984 1 91.69 284 LEU B C 1
ATOM 5398 O O . LEU B 1 284 ? -7.641 -6.562 -14.539 1 91.69 284 LEU B O 1
ATOM 5402 N N . CYS B 1 285 ? -8.992 -5.051 -13.648 1 89.19 285 CYS B N 1
ATOM 5403 C CA . CYS B 1 285 ? -8.102 -3.926 -13.93 1 89.19 285 CYS B CA 1
ATOM 5404 C C . CYS B 1 285 ? -7.293 -3.549 -12.695 1 89.19 285 CYS B C 1
ATOM 5406 O O . CYS B 1 285 ? -7.457 -4.148 -11.633 1 89.19 285 CYS B O 1
ATOM 5408 N N . ALA B 1 286 ? -6.438 -2.59 -12.898 1 89.5 286 ALA B N 1
ATOM 5409 C CA . ALA B 1 286 ? -5.562 -2.125 -11.82 1 89.5 286 ALA B CA 1
ATOM 5410 C C . ALA B 1 286 ? -6.375 -1.608 -10.641 1 89.5 286 ALA B C 1
ATOM 5412 O O . ALA B 1 286 ? -6.09 -1.947 -9.492 1 89.5 286 ALA B O 1
ATOM 5413 N N . ASP B 1 287 ? -7.422 -0.787 -10.898 1 91.94 287 ASP B N 1
ATOM 5414 C CA . ASP B 1 287 ? -8.266 -0.242 -9.836 1 91.94 287 ASP B CA 1
ATOM 5415 C C . ASP B 1 287 ? -8.984 -1.356 -9.086 1 91.94 287 ASP B C 1
ATOM 5417 O O . ASP B 1 287 ? -9.102 -1.306 -7.855 1 91.94 287 ASP B O 1
ATOM 5421 N N . GLY B 1 288 ? -9.461 -2.336 -9.867 1 94.81 288 GLY B N 1
ATOM 5422 C CA . GLY B 1 288 ? -10.102 -3.479 -9.234 1 94.81 288 GLY B CA 1
ATOM 5423 C C . GLY B 1 288 ? -9.164 -4.25 -8.32 1 94.81 288 GLY B C 1
ATOM 5424 O O . GLY B 1 288 ? -9.555 -4.664 -7.227 1 94.81 288 GLY B O 1
ATOM 5425 N N . ALA B 1 289 ? -7.949 -4.441 -8.789 1 94.38 289 ALA B N 1
ATOM 5426 C CA . ALA B 1 289 ? -6.945 -5.137 -7.988 1 94.38 289 ALA B CA 1
ATOM 5427 C C . ALA B 1 289 ? -6.637 -4.363 -6.711 1 94.38 289 ALA B C 1
ATOM 5429 O O . ALA B 1 289 ? -6.539 -4.949 -5.629 1 94.38 289 ALA B O 1
ATOM 5430 N N . SER B 1 290 ? -6.508 -3.039 -6.816 1 94.38 290 SER B N 1
ATOM 5431 C CA . SER B 1 290 ? -6.242 -2.193 -5.66 1 94.38 290 SER B CA 1
ATOM 5432 C C . SER B 1 290 ? -7.402 -2.236 -4.668 1 94.38 290 SER B C 1
ATOM 5434 O O . SER B 1 290 ? -7.184 -2.275 -3.453 1 94.38 290 SER B O 1
ATOM 5436 N N . LYS B 1 291 ? -8.578 -2.23 -5.199 1 96.56 291 LYS B N 1
ATOM 5437 C CA . LYS B 1 291 ? -9.789 -2.318 -4.379 1 96.56 291 LYS B CA 1
ATOM 5438 C C . LYS B 1 291 ? -9.797 -3.604 -3.557 1 96.56 291 LYS B C 1
ATOM 5440 O O . LYS B 1 291 ? -10.008 -3.564 -2.342 1 96.56 291 LYS B O 1
ATOM 5445 N N . ILE B 1 292 ? -9.531 -4.715 -4.207 1 97.88 292 ILE B N 1
ATOM 5446 C CA . ILE B 1 292 ? -9.523 -6.004 -3.527 1 97.88 292 ILE B CA 1
ATOM 5447 C C . ILE B 1 292 ? -8.414 -6.031 -2.482 1 97.88 292 ILE B C 1
ATOM 5449 O O . ILE B 1 292 ? -8.633 -6.457 -1.345 1 97.88 292 ILE B O 1
ATOM 5453 N N . ALA B 1 293 ? -7.262 -5.531 -2.855 1 97.31 293 ALA B N 1
ATOM 5454 C CA . ALA B 1 293 ? -6.117 -5.562 -1.946 1 97.31 293 ALA B CA 1
ATOM 5455 C C . ALA B 1 293 ? -6.422 -4.805 -0.656 1 97.31 293 ALA B C 1
ATOM 5457 O O . ALA B 1 293 ? -6.199 -5.324 0.441 1 97.31 293 ALA B O 1
ATOM 5458 N N . ARG B 1 294 ? -6.93 -3.588 -0.794 1 97.69 294 ARG B N 1
ATOM 5459 C CA . ARG B 1 294 ? -7.25 -2.77 0.371 1 97.69 294 ARG B CA 1
ATOM 5460 C C . ARG B 1 294 ? -8.312 -3.439 1.233 1 97.69 294 ARG B C 1
ATOM 5462 O O . ARG B 1 294 ? -8.242 -3.4 2.463 1 97.69 294 ARG B O 1
ATOM 5469 N N . PHE B 1 295 ? -9.266 -4.027 0.611 1 98.62 295 PHE B N 1
ATOM 5470 C CA . PHE B 1 295 ? -10.367 -4.676 1.318 1 98.62 295 PHE B CA 1
ATOM 5471 C C . PHE B 1 295 ? -9.883 -5.91 2.064 1 98.62 295 PHE B C 1
ATOM 5473 O O . PHE B 1 295 ? -10.258 -6.137 3.215 1 98.62 295 PHE B O 1
ATOM 5480 N N . VAL B 1 296 ? -9.047 -6.738 1.46 1 98.31 296 VAL B N 1
ATOM 5481 C CA . VAL B 1 296 ? -8.492 -7.926 2.102 1 98.31 296 VAL B CA 1
ATOM 5482 C C . VAL B 1 296 ? -7.637 -7.516 3.299 1 98.31 296 VAL B C 1
ATOM 5484 O O . VAL B 1 296 ? -7.684 -8.156 4.352 1 98.31 296 VAL B O 1
ATOM 5487 N N . ARG B 1 297 ? -6.914 -6.449 3.178 1 98.06 297 ARG B N 1
ATOM 5488 C CA . ARG B 1 297 ? -6.102 -5.965 4.285 1 98.06 297 ARG B CA 1
ATOM 5489 C C . ARG B 1 297 ? -6.977 -5.5 5.445 1 98.06 297 ARG B C 1
ATOM 5491 O O . ARG B 1 297 ? -6.652 -5.738 6.609 1 98.06 297 ARG B O 1
ATOM 5498 N N . LEU B 1 298 ? -8.094 -4.793 5.078 1 98.44 298 LEU B N 1
ATOM 5499 C CA . LEU B 1 298 ? -9.047 -4.414 6.113 1 98.44 298 LEU B CA 1
ATOM 5500 C C . LEU B 1 298 ? -9.531 -5.637 6.883 1 98.44 298 LEU B C 1
ATOM 5502 O O . LEU B 1 298 ? -9.508 -5.652 8.117 1 98.44 298 LEU B O 1
ATOM 5506 N N . CYS B 1 299 ? -9.945 -6.645 6.168 1 98.38 299 CYS B N 1
ATOM 5507 C CA . CYS B 1 299 ? -10.461 -7.863 6.781 1 98.38 299 CYS B CA 1
ATOM 5508 C C . CYS B 1 299 ? -9.391 -8.531 7.637 1 98.38 299 CYS B C 1
ATOM 5510 O O . CYS B 1 299 ? -9.656 -8.922 8.773 1 98.38 299 CYS B O 1
ATOM 5512 N N . ASP B 1 300 ? -8.188 -8.641 7.102 1 97.5 300 ASP B N 1
ATOM 5513 C CA . ASP B 1 300 ? -7.113 -9.32 7.82 1 97.5 300 ASP B CA 1
ATOM 5514 C C . ASP B 1 300 ? -6.738 -8.562 9.094 1 97.5 300 ASP B C 1
ATOM 5516 O O . ASP B 1 300 ? -6.512 -9.172 10.141 1 97.5 300 ASP B O 1
ATOM 5520 N N . ALA B 1 301 ? -6.668 -7.219 9 1 97.5 301 ALA B N 1
ATOM 5521 C CA . ALA B 1 301 ? -6.312 -6.402 10.156 1 97.5 301 ALA B CA 1
ATOM 5522 C C . ALA B 1 301 ? -7.266 -6.664 11.32 1 97.5 301 ALA B C 1
ATOM 5524 O O . ALA B 1 301 ? -6.859 -6.609 12.484 1 97.5 301 ALA B O 1
ATOM 5525 N N . PHE B 1 302 ? -8.5 -7.016 11.016 1 97.62 302 PHE B N 1
ATOM 5526 C CA . PHE B 1 302 ? -9.508 -7.121 12.07 1 97.62 302 PHE B CA 1
ATOM 5527 C C . PHE B 1 302 ? -10.062 -8.539 12.141 1 97.62 302 PHE B C 1
ATOM 5529 O O . PHE B 1 302 ? -11.195 -8.742 12.594 1 97.62 302 PHE B O 1
ATOM 5536 N N . ASN B 1 303 ? -9.359 -9.5 11.57 1 96.5 303 ASN B N 1
ATOM 5537 C CA . ASN B 1 303 ? -9.617 -10.93 11.703 1 96.5 303 ASN B CA 1
ATOM 5538 C C . ASN B 1 303 ? -10.977 -11.312 11.117 1 96.5 303 ASN B C 1
ATOM 5540 O O . ASN B 1 303 ? -11.688 -12.148 11.68 1 96.5 303 ASN B O 1
ATOM 5544 N N . ILE B 1 304 ? -11.367 -10.625 10.125 1 97.75 304 ILE B N 1
ATOM 5545 C CA . ILE B 1 304 ? -12.57 -10.969 9.383 1 97.75 304 ILE B CA 1
ATOM 5546 C C . ILE B 1 304 ? -12.227 -11.922 8.25 1 97.75 304 ILE B C 1
ATOM 5548 O O . ILE B 1 304 ? -11.367 -11.625 7.414 1 97.75 304 ILE B O 1
ATOM 5552 N N . PRO B 1 305 ? -12.844 -13.117 8.211 1 97.81 305 PRO B N 1
ATOM 5553 C CA . PRO B 1 305 ? -12.562 -14.039 7.105 1 97.81 305 PRO B CA 1
ATOM 5554 C C . PRO B 1 305 ? -12.938 -13.469 5.742 1 97.81 305 PRO B C 1
ATOM 5556 O O . PRO B 1 305 ? -13.812 -12.602 5.656 1 97.81 305 PRO B O 1
ATOM 5559 N N . VAL B 1 306 ? -12.281 -13.961 4.68 1 98.31 306 VAL B N 1
ATOM 5560 C CA . VAL B 1 306 ? -12.523 -13.477 3.328 1 98.31 306 VAL B CA 1
ATOM 5561 C C . VAL B 1 306 ? -12.977 -14.625 2.436 1 98.31 306 VAL B C 1
ATOM 5563 O O . VAL B 1 306 ? -12.359 -15.695 2.428 1 98.31 306 VAL B O 1
ATOM 5566 N N . VAL B 1 307 ? -14.055 -14.438 1.758 1 98.56 307 VAL B N 1
ATOM 5567 C CA . VAL B 1 307 ? -14.531 -15.359 0.732 1 98.56 307 VAL B CA 1
ATOM 5568 C C . VAL B 1 307 ? -14.406 -14.711 -0.644 1 98.56 307 VAL B C 1
ATOM 5570 O O . VAL B 1 307 ? -15 -13.656 -0.9 1 98.56 307 VAL B O 1
ATOM 5573 N N . THR B 1 308 ? -13.648 -15.305 -1.497 1 98.31 308 THR B N 1
ATOM 5574 C CA . THR B 1 308 ? -13.391 -14.742 -2.82 1 98.31 308 THR B CA 1
ATOM 5575 C C . THR B 1 308 ? -14.07 -15.586 -3.9 1 98.31 308 THR B C 1
ATOM 5577 O O . THR B 1 308 ? -13.789 -16.781 -4.035 1 98.31 308 THR B O 1
ATOM 5580 N N . PHE B 1 309 ? -14.938 -14.984 -4.641 1 98.25 309 PHE B N 1
ATOM 5581 C CA . PHE B 1 309 ? -15.578 -15.609 -5.793 1 98.25 309 PHE B CA 1
ATOM 5582 C C . PHE B 1 309 ? -14.859 -15.227 -7.082 1 98.25 309 PHE B C 1
ATOM 5584 O O . PHE B 1 309 ? -14.781 -14.047 -7.426 1 98.25 309 PHE B O 1
ATOM 5591 N N . VAL B 1 310 ? -14.398 -16.219 -7.793 1 96.81 310 VAL B N 1
ATOM 5592 C CA . VAL B 1 310 ? -13.453 -15.961 -8.875 1 96.81 310 VAL B CA 1
ATOM 5593 C C . VAL B 1 310 ? -14.086 -16.359 -10.211 1 96.81 310 VAL B C 1
ATOM 5595 O O . VAL B 1 310 ? -14.469 -17.516 -10.406 1 96.81 310 VAL B O 1
ATOM 5598 N N . ASP B 1 311 ? -14.242 -15.484 -11.102 1 96.25 311 ASP B N 1
ATOM 5599 C CA . ASP B 1 311 ? -14.562 -15.633 -12.516 1 96.25 311 ASP B CA 1
ATOM 5600 C C . ASP B 1 311 ? -13.781 -14.633 -13.367 1 96.25 311 ASP B C 1
ATOM 5602 O O . ASP B 1 311 ? -14.297 -13.57 -13.719 1 96.25 311 ASP B O 1
ATOM 5606 N N . VAL B 1 312 ? -12.57 -15.039 -13.641 1 92.56 312 VAL B N 1
ATOM 5607 C CA . VAL B 1 312 ? -11.656 -14.078 -14.25 1 92.56 312 VAL B CA 1
ATOM 5608 C C . VAL B 1 312 ? -10.836 -14.766 -15.344 1 92.56 312 VAL B C 1
ATOM 5610 O O . VAL B 1 312 ? -10.336 -15.875 -15.141 1 92.56 312 VAL B O 1
ATOM 5613 N N . GLU B 1 313 ? -10.688 -14.164 -16.484 1 90.44 313 GLU B N 1
ATOM 5614 C CA . GLU B 1 313 ? -9.922 -14.727 -17.594 1 90.44 313 GLU B CA 1
ATOM 5615 C C . GLU B 1 313 ? -8.523 -14.133 -17.656 1 90.44 313 GLU B C 1
ATOM 5617 O O . GLU B 1 313 ? -7.723 -14.508 -18.531 1 90.44 313 GLU B O 1
ATOM 5622 N N . GLY B 1 314 ? -8.281 -13.289 -16.797 1 86.81 314 GLY B N 1
ATOM 5623 C CA . GLY B 1 314 ? -6.988 -12.625 -16.766 1 86.81 314 GLY B CA 1
ATOM 5624 C C . GLY B 1 314 ? -7.074 -11.188 -16.281 1 86.81 314 GLY B C 1
ATOM 5625 O O . GLY B 1 314 ? -8.148 -10.703 -15.938 1 86.81 314 GLY B O 1
ATOM 5626 N N . PHE B 1 315 ? -5.926 -10.586 -16.219 1 85.94 315 PHE B N 1
ATOM 5627 C CA . PHE B 1 315 ? -5.859 -9.164 -15.898 1 85.94 315 PHE B CA 1
ATOM 5628 C C . PHE B 1 315 ? -5.988 -8.32 -17.156 1 85.94 315 PHE B C 1
ATOM 5630 O O . PHE B 1 315 ? -5.648 -8.781 -18.25 1 85.94 315 PHE B O 1
ATOM 5637 N N . ARG B 1 316 ? -6.609 -7.211 -16.969 1 79.44 316 ARG B N 1
ATOM 5638 C CA . ARG B 1 316 ? -6.652 -6.285 -18.094 1 79.44 316 ARG B CA 1
ATOM 5639 C C . ARG B 1 316 ? -5.258 -5.797 -18.453 1 79.44 316 ARG B C 1
ATOM 5641 O O . ARG B 1 316 ? -4.578 -5.18 -17.641 1 79.44 316 ARG B O 1
ATOM 5648 N N . VAL B 1 317 ? -4.867 -6.289 -19.594 1 70.5 317 VAL B N 1
ATOM 5649 C CA . VAL B 1 317 ? -3.547 -5.867 -20.047 1 70.5 317 VAL B CA 1
ATOM 5650 C C . VAL B 1 317 ? -3.688 -4.926 -21.234 1 70.5 317 VAL B C 1
ATOM 5652 O O . VAL B 1 317 ? -4.441 -5.207 -22.172 1 70.5 317 VAL B O 1
ATOM 5655 N N . SER B 1 318 ? -3.426 -3.742 -21.031 1 69.75 318 SER B N 1
ATOM 5656 C CA . SER B 1 318 ? -3.279 -2.766 -22.094 1 69.75 318 SER B CA 1
ATOM 5657 C C . SER B 1 318 ? -1.964 -2.006 -21.984 1 69.75 318 SER B C 1
ATOM 5659 O O . SER B 1 318 ? -1.334 -2.006 -20.922 1 69.75 318 SER B O 1
ATOM 5661 N N . ALA B 1 319 ? -1.54 -1.557 -23.125 1 63.84 319 ALA B N 1
ATOM 5662 C CA . ALA B 1 319 ? -0.329 -0.739 -23.094 1 63.84 319 ALA B CA 1
ATOM 5663 C C . ALA B 1 319 ? -0.438 0.377 -22.062 1 63.84 319 ALA B C 1
ATOM 5665 O O . ALA B 1 319 ? 0.526 0.668 -21.344 1 63.84 319 ALA B O 1
ATOM 5666 N N . GLU B 1 320 ? -1.556 0.877 -21.953 1 68.25 320 GLU B N 1
ATOM 5667 C CA . GLU B 1 320 ? -1.781 1.992 -21.031 1 68.25 320 GLU B CA 1
ATOM 5668 C C . GLU B 1 320 ? -1.727 1.534 -19.578 1 68.25 320 GLU B C 1
ATOM 5670 O O . GLU B 1 320 ? -1.146 2.213 -18.734 1 68.25 320 GLU B O 1
ATOM 5675 N N . SER B 1 321 ? -2.211 0.387 -19.422 1 71.44 321 SER B N 1
ATOM 5676 C CA . SER B 1 321 ? -2.23 -0.115 -18.062 1 71.44 321 SER B CA 1
ATOM 5677 C C . SER B 1 321 ? -0.83 -0.489 -17.578 1 71.44 321 SER B C 1
ATOM 5679 O O . SER B 1 321 ? -0.474 -0.252 -16.422 1 71.44 321 SER B O 1
ATOM 5681 N N . GLU B 1 322 ? -0.084 -1.076 -18.5 1 67.25 322 GLU B N 1
ATOM 5682 C CA . GLU B 1 322 ? 1.272 -1.474 -18.141 1 67.25 322 GLU B CA 1
ATOM 5683 C C . GLU B 1 322 ? 2.15 -0.256 -17.875 1 67.25 322 GLU B C 1
ATOM 5685 O O . GLU B 1 322 ? 2.924 -0.244 -16.906 1 67.25 322 GLU B O 1
ATOM 5690 N N . LEU B 1 323 ? 1.958 0.713 -18.703 1 67.31 323 LEU B N 1
ATOM 5691 C CA . LEU B 1 323 ? 2.725 1.941 -18.531 1 67.31 323 LEU B CA 1
ATOM 5692 C C . LEU B 1 323 ? 2.318 2.652 -17.234 1 67.31 323 LEU B C 1
ATOM 5694 O O . LEU B 1 323 ? 3.129 3.354 -16.625 1 67.31 323 LEU B O 1
ATOM 5698 N N . ALA B 1 324 ? 1.115 2.311 -16.859 1 71.81 324 ALA B N 1
ATOM 5699 C CA . ALA B 1 324 ? 0.609 2.957 -15.648 1 71.81 324 ALA B CA 1
ATOM 5700 C C . ALA B 1 324 ? 0.988 2.164 -14.398 1 71.81 324 ALA B C 1
ATOM 5702 O O . ALA B 1 324 ? 0.674 2.57 -13.281 1 71.81 324 ALA B O 1
ATOM 5703 N N . GLY B 1 325 ? 1.69 1.078 -14.664 1 80 325 GLY B N 1
ATOM 5704 C CA . GLY B 1 325 ? 2.129 0.297 -13.516 1 80 325 GLY B CA 1
ATOM 5705 C C . GLY B 1 325 ? 1.126 -0.762 -13.102 1 80 325 GLY B C 1
ATOM 5706 O O . GLY B 1 325 ? 0.954 -1.022 -11.906 1 80 325 GLY B O 1
ATOM 5707 N N . GLY B 1 326 ? 0.459 -1.281 -14.039 1 85.44 326 GLY B N 1
ATOM 5708 C CA . GLY B 1 326 ? -0.529 -2.312 -13.766 1 85.44 326 GLY B CA 1
ATOM 5709 C C . GLY B 1 326 ? 0.032 -3.484 -12.984 1 85.44 326 GLY B C 1
ATOM 5710 O O . GLY B 1 326 ? -0.617 -3.996 -12.07 1 85.44 326 GLY B O 1
ATOM 5711 N N . ILE B 1 327 ? 1.254 -3.857 -13.25 1 89.12 327 ILE B N 1
ATOM 5712 C CA . ILE B 1 327 ? 1.872 -5.012 -12.609 1 89.12 327 ILE B CA 1
ATOM 5713 C C . ILE B 1 327 ? 2.059 -4.738 -11.117 1 89.12 327 ILE B C 1
ATOM 5715 O O . ILE B 1 327 ? 1.927 -5.641 -10.289 1 89.12 327 ILE B O 1
ATOM 5719 N N . ARG B 1 328 ? 2.373 -3.529 -10.703 1 92.38 328 ARG B N 1
ATOM 5720 C CA . ARG B 1 328 ? 2.531 -3.197 -9.289 1 92.38 328 ARG B CA 1
ATOM 5721 C C . ARG B 1 328 ? 1.221 -3.391 -8.539 1 92.38 328 ARG B C 1
ATOM 5723 O O . ARG B 1 328 ? 1.219 -3.871 -7.402 1 92.38 328 ARG B O 1
ATOM 5730 N N . GLU B 1 329 ? 0.105 -3.043 -9.18 1 91.31 329 GLU B N 1
ATOM 5731 C CA . GLU B 1 329 ? -1.199 -3.197 -8.539 1 91.31 329 GLU B CA 1
ATOM 5732 C C . GLU B 1 329 ? -1.564 -4.672 -8.383 1 91.31 329 GLU B C 1
ATOM 5734 O O . GLU B 1 329 ? -2.121 -5.07 -7.359 1 91.31 329 GLU B O 1
ATOM 5739 N N . ILE B 1 330 ? -1.19 -5.418 -9.375 1 91.5 330 ILE B N 1
ATOM 5740 C CA . ILE B 1 330 ? -1.497 -6.844 -9.328 1 91.5 330 ILE B CA 1
ATOM 5741 C C . ILE B 1 330 ? -0.61 -7.527 -8.289 1 91.5 330 ILE B C 1
ATOM 5743 O O . ILE B 1 330 ? -1.071 -8.398 -7.543 1 91.5 330 ILE B O 1
ATOM 5747 N N . ALA B 1 331 ? 0.622 -7.129 -8.336 1 93.44 331 ALA B N 1
ATOM 5748 C CA . ALA B 1 331 ? 1.528 -7.66 -7.324 1 93.44 331 ALA B CA 1
ATOM 5749 C C . ALA B 1 331 ? 1.066 -7.277 -5.918 1 93.44 331 ALA B C 1
ATOM 5751 O O . ALA B 1 331 ? 1.216 -8.055 -4.977 1 93.44 331 ALA B O 1
ATOM 5752 N N . LYS B 1 332 ? 0.514 -6.102 -5.773 1 93.81 332 LYS B N 1
ATOM 5753 C CA . LYS B 1 332 ? -0.058 -5.637 -4.512 1 93.81 332 LYS B CA 1
ATOM 5754 C C . LYS B 1 332 ? -1.2 -6.543 -4.062 1 93.81 332 LYS B C 1
ATOM 5756 O O . LYS B 1 332 ? -1.312 -6.871 -2.879 1 93.81 332 LYS B O 1
ATOM 5761 N N . LEU B 1 333 ? -2.027 -6.879 -4.977 1 95 333 LEU B N 1
ATOM 5762 C CA . LEU B 1 333 ? -3.129 -7.801 -4.715 1 95 333 LEU B CA 1
ATOM 5763 C C . LEU B 1 333 ? -2.609 -9.141 -4.211 1 95 333 LEU B C 1
ATOM 5765 O O . LEU B 1 333 ? -3.09 -9.656 -3.199 1 95 333 LEU B O 1
ATOM 5769 N N . ALA B 1 334 ? -1.611 -9.656 -4.906 1 94.25 334 ALA B N 1
ATOM 5770 C CA . ALA B 1 334 ? -1.019 -10.922 -4.504 1 94.25 334 ALA B CA 1
ATOM 5771 C C . ALA B 1 334 ? -0.403 -10.828 -3.109 1 94.25 334 ALA B C 1
ATOM 5773 O O . ALA B 1 334 ? -0.527 -11.75 -2.301 1 94.25 334 ALA B O 1
ATOM 5774 N N . HIS B 1 335 ? 0.245 -9.695 -2.846 1 95.94 335 HIS B N 1
ATOM 5775 C CA . HIS B 1 335 ? 0.845 -9.477 -1.535 1 95.94 335 HIS B CA 1
ATOM 5776 C C . HIS B 1 335 ? -0.213 -9.484 -0.437 1 95.94 335 HIS B C 1
ATOM 5778 O O . HIS B 1 335 ? -0.021 -10.102 0.613 1 95.94 335 HIS B O 1
ATOM 5784 N N . ALA B 1 336 ? -1.314 -8.797 -0.668 1 96.44 336 ALA B N 1
ATOM 5785 C CA . ALA B 1 336 ? -2.375 -8.695 0.33 1 96.44 336 ALA B CA 1
ATOM 5786 C C . ALA B 1 336 ? -2.918 -10.078 0.694 1 96.44 336 ALA B C 1
ATOM 5788 O O . ALA B 1 336 ? -3.104 -10.391 1.874 1 96.44 336 ALA B O 1
ATOM 5789 N N . TYR B 1 337 ? -3.125 -10.922 -0.286 1 96.38 337 TYR B N 1
ATOM 5790 C CA . TYR B 1 337 ? -3.635 -12.266 -0.024 1 96.38 337 TYR B CA 1
ATOM 5791 C C . TYR B 1 337 ? -2.59 -13.117 0.688 1 96.38 337 TYR B C 1
ATOM 5793 O O . TYR B 1 337 ? -2.912 -13.844 1.633 1 96.38 337 TYR B O 1
ATOM 5801 N N . ALA B 1 338 ? -1.363 -13.031 0.249 1 93.56 338 ALA B N 1
ATOM 5802 C CA . ALA B 1 338 ? -0.305 -13.844 0.84 1 93.56 338 ALA B CA 1
ATOM 5803 C C . ALA B 1 338 ? -0.07 -13.461 2.299 1 93.56 338 ALA B C 1
ATOM 5805 O O . ALA B 1 338 ? 0.175 -14.328 3.143 1 93.56 338 ALA B O 1
ATOM 5806 N N . GLU B 1 339 ? -0.144 -12.211 2.559 1 93.31 339 GLU B N 1
ATOM 5807 C CA . GLU B 1 339 ? 0.131 -11.688 3.895 1 93.31 339 GLU B CA 1
ATOM 5808 C C . GLU B 1 339 ? -1.023 -11.977 4.852 1 93.31 339 GLU B C 1
ATOM 5810 O O . GLU B 1 339 ? -0.817 -12.117 6.059 1 93.31 339 GLU B O 1
ATOM 5815 N N . ALA B 1 340 ? -2.236 -12.102 4.359 1 95.88 340 ALA B N 1
ATOM 5816 C CA . ALA B 1 340 ? -3.438 -12.234 5.184 1 95.88 340 ALA B CA 1
ATOM 5817 C C . ALA B 1 340 ? -3.406 -13.523 5.996 1 95.88 340 ALA B C 1
ATOM 5819 O O . ALA B 1 340 ? -3.191 -14.609 5.445 1 95.88 340 ALA B O 1
ATOM 5820 N N . THR B 1 341 ? -3.648 -13.43 7.27 1 95.19 341 THR B N 1
ATOM 5821 C CA . THR B 1 341 ? -3.637 -14.578 8.164 1 95.19 341 THR B CA 1
ATOM 5822 C C . THR B 1 341 ? -5.059 -15 8.523 1 95.19 341 THR B C 1
ATOM 5824 O O . THR B 1 341 ? -5.27 -16.062 9.117 1 95.19 341 THR B O 1
ATOM 5827 N N . THR B 1 342 ? -6.031 -14.164 8.188 1 96.19 342 THR B N 1
ATOM 5828 C CA . THR B 1 342 ? -7.422 -14.531 8.422 1 96.19 342 THR B CA 1
ATOM 5829 C C . THR B 1 342 ? -7.824 -15.703 7.535 1 96.19 342 THR B C 1
ATOM 5831 O O . THR B 1 342 ? -7.078 -16.094 6.637 1 96.19 342 THR B O 1
ATOM 5834 N N . ALA B 1 343 ? -8.961 -16.312 7.84 1 96.81 343 ALA B N 1
ATOM 5835 C CA . ALA B 1 343 ? -9.469 -17.406 7.012 1 96.81 343 ALA B CA 1
ATOM 5836 C C . ALA B 1 343 ? -9.766 -16.922 5.594 1 96.81 343 ALA B C 1
ATOM 5838 O O . ALA B 1 343 ? -10.367 -15.867 5.402 1 96.81 343 ALA B O 1
ATOM 5839 N N . LYS B 1 344 ? -9.297 -17.672 4.613 1 97.56 344 LYS B N 1
ATOM 5840 C CA . LYS B 1 344 ? -9.5 -17.344 3.207 1 97.56 344 LYS B CA 1
ATOM 5841 C C . LYS B 1 344 ? -10.117 -18.516 2.451 1 97.56 344 LYS B C 1
ATOM 5843 O O . LYS B 1 344 ? -9.508 -19.578 2.332 1 97.56 344 LYS B O 1
ATOM 5848 N N . VAL B 1 345 ? -11.312 -18.328 1.929 1 97.75 345 VAL B N 1
ATOM 5849 C CA . VAL B 1 345 ? -12.023 -19.328 1.131 1 97.75 345 VAL B CA 1
ATOM 5850 C C . VAL B 1 345 ? -12.219 -18.797 -0.291 1 97.75 345 VAL B C 1
ATOM 5852 O O . VAL B 1 345 ? -12.625 -17.656 -0.488 1 97.75 345 VAL B O 1
ATOM 5855 N N . SER B 1 346 ? -11.852 -19.562 -1.227 1 97.44 346 SER B N 1
ATOM 5856 C CA . SER B 1 346 ? -12.078 -19.188 -2.619 1 97.44 346 SER B CA 1
ATOM 5857 C C . SER B 1 346 ? -13.102 -20.109 -3.285 1 97.44 346 SER B C 1
ATOM 5859 O O . SER B 1 346 ? -13.102 -21.312 -3.047 1 97.44 346 SER B O 1
ATOM 5861 N N . VAL B 1 347 ? -13.953 -19.531 -4.078 1 97.62 347 VAL B N 1
ATOM 5862 C CA . VAL B 1 347 ? -14.922 -20.266 -4.883 1 97.62 347 VAL B CA 1
ATOM 5863 C C . VAL B 1 347 ? -14.789 -19.859 -6.348 1 97.62 347 VAL B C 1
ATOM 5865 O O . VAL B 1 347 ? -15.133 -18.75 -6.723 1 97.62 347 VAL B O 1
ATOM 5868 N N . ILE B 1 348 ? -14.289 -20.781 -7.152 1 96.75 348 ILE B N 1
ATOM 5869 C CA . ILE B 1 348 ? -14.227 -20.516 -8.586 1 96.75 348 ILE B CA 1
ATOM 5870 C C . ILE B 1 348 ? -15.602 -20.75 -9.211 1 96.75 348 ILE B C 1
ATOM 5872 O O . ILE B 1 348 ? -16.094 -21.875 -9.25 1 96.75 348 ILE B O 1
ATOM 5876 N N . THR B 1 349 ? -16.203 -19.703 -9.758 1 97.44 349 THR B N 1
ATOM 5877 C CA . THR B 1 349 ? -17.578 -19.766 -10.227 1 97.44 349 THR B CA 1
ATOM 5878 C C . THR B 1 349 ? -17.641 -19.812 -11.75 1 97.44 349 THR B C 1
ATOM 5880 O O . THR B 1 349 ? -18.703 -20.031 -12.328 1 97.44 349 THR B O 1
ATOM 5883 N N . GLY B 1 350 ? -16.578 -19.609 -12.383 1 95 350 GLY B N 1
ATOM 5884 C CA . GLY B 1 350 ? -16.469 -19.641 -13.828 1 95 350 GLY B CA 1
ATOM 5885 C C . GLY B 1 350 ? -15.047 -19.922 -14.305 1 95 350 GLY B C 1
ATOM 5886 O O . GLY B 1 350 ? -14.539 -21.031 -14.102 1 95 350 GLY B O 1
ATOM 5887 N N . ALA B 1 351 ? -14.453 -18.891 -14.859 1 94 351 ALA B N 1
ATOM 5888 C CA . ALA B 1 351 ? -13.094 -19.047 -15.359 1 94 351 ALA B CA 1
ATOM 5889 C C . ALA B 1 351 ? -12.07 -18.641 -14.312 1 94 351 ALA B C 1
ATOM 5891 O O . ALA B 1 351 ? -12.289 -17.688 -13.562 1 94 351 ALA B O 1
ATOM 5892 N N . ALA B 1 352 ? -11.023 -19.266 -14.164 1 93.56 352 ALA B N 1
ATOM 5893 C CA . ALA B 1 352 ? -9.828 -18.922 -13.406 1 93.56 352 ALA B CA 1
ATOM 5894 C C . ALA B 1 352 ? -8.562 -19.219 -14.203 1 93.56 352 ALA B C 1
ATOM 5896 O O . ALA B 1 352 ? -8.055 -20.344 -14.172 1 93.56 352 ALA B O 1
ATOM 5897 N N . TYR B 1 353 ? -8.078 -18.234 -14.875 1 91 353 TYR B N 1
ATOM 5898 C CA . TYR B 1 353 ? -7.004 -18.484 -15.836 1 91 353 TYR B CA 1
ATOM 5899 C C . TYR B 1 353 ? -5.711 -17.812 -15.391 1 91 353 TYR B C 1
ATOM 5901 O O . TYR B 1 353 ? -5.73 -16.688 -14.883 1 91 353 TYR B O 1
ATOM 5909 N N . GLY B 1 354 ? -4.613 -18.531 -15.492 1 88.81 354 GLY B N 1
ATOM 5910 C CA . GLY B 1 354 ? -3.27 -17.969 -15.438 1 88.81 354 GLY B CA 1
ATOM 5911 C C . GLY B 1 354 ? -2.939 -17.344 -14.094 1 88.81 354 GLY B C 1
ATOM 5912 O O . GLY B 1 354 ? -3.256 -17.906 -13.047 1 88.81 354 GLY B O 1
ATOM 5913 N N . SER B 1 355 ? -2.326 -16.156 -14.219 1 88.25 355 SER B N 1
ATOM 5914 C CA . SER B 1 355 ? -1.829 -15.453 -13.031 1 88.25 355 SER B CA 1
ATOM 5915 C C . SER B 1 355 ? -2.975 -14.992 -12.141 1 88.25 355 SER B C 1
ATOM 5917 O O . SER B 1 355 ? -2.814 -14.875 -10.922 1 88.25 355 SER B O 1
ATOM 5919 N N . ALA B 1 356 ? -4.074 -14.781 -12.773 1 88 356 ALA B N 1
ATOM 5920 C CA . ALA B 1 356 ? -5.234 -14.352 -11.984 1 88 356 ALA B CA 1
ATOM 5921 C C . ALA B 1 356 ? -5.715 -15.469 -11.07 1 88 356 ALA B C 1
ATOM 5923 O O . ALA B 1 356 ? -6.09 -15.219 -9.922 1 88 356 ALA B O 1
ATOM 5924 N N . TYR B 1 357 ? -5.684 -16.703 -11.609 1 89.19 357 TYR B N 1
ATOM 5925 C CA . TYR B 1 357 ? -5.965 -17.844 -10.75 1 89.19 357 TYR B CA 1
ATOM 5926 C C . TYR B 1 357 ? -4.992 -17.891 -9.578 1 89.19 357 TYR B C 1
ATOM 5928 O O . TYR B 1 357 ? -5.406 -18.031 -8.422 1 89.19 357 TYR B O 1
ATOM 5936 N N . VAL B 1 358 ? -3.773 -17.656 -9.805 1 89.94 358 VAL B N 1
ATOM 5937 C CA . VAL B 1 358 ? -2.734 -17.766 -8.789 1 89.94 358 VAL B CA 1
ATOM 5938 C C . VAL B 1 358 ? -2.957 -16.703 -7.715 1 89.94 358 VAL B C 1
ATOM 5940 O O . VAL B 1 358 ? -2.9 -17 -6.52 1 89.94 358 VAL B O 1
ATOM 5943 N N . ALA B 1 359 ? -3.316 -15.555 -8.102 1 88.62 359 ALA B N 1
ATOM 5944 C CA . ALA B 1 359 ? -3.428 -14.422 -7.188 1 88.62 359 ALA B CA 1
ATOM 5945 C C . ALA B 1 359 ? -4.723 -14.5 -6.379 1 88.62 359 ALA B C 1
ATOM 5947 O O . ALA B 1 359 ? -4.77 -14.055 -5.23 1 88.62 359 ALA B O 1
ATOM 5948 N N . LEU B 1 360 ? -5.789 -15.086 -6.938 1 90.69 360 LEU B N 1
ATOM 5949 C CA . LEU B 1 360 ? -7.109 -14.93 -6.336 1 90.69 360 LEU B CA 1
ATOM 5950 C C . LEU B 1 360 ? -7.59 -16.25 -5.738 1 90.69 360 LEU B C 1
ATOM 5952 O O . LEU B 1 360 ? -8.383 -16.25 -4.793 1 90.69 360 LEU B O 1
ATOM 5956 N N . ALA B 1 361 ? -7.156 -17.375 -6.305 1 84.88 361 ALA B N 1
ATOM 5957 C CA . ALA B 1 361 ? -7.785 -18.625 -5.91 1 84.88 361 ALA B CA 1
ATOM 5958 C C . ALA B 1 361 ? -6.738 -19.703 -5.648 1 84.88 361 ALA B C 1
ATOM 5960 O O . ALA B 1 361 ? -7.066 -20.797 -5.168 1 84.88 361 ALA B O 1
ATOM 5961 N N . GLY B 1 362 ? -5.57 -19.453 -5.875 1 85.44 362 GLY B N 1
ATOM 5962 C CA . GLY B 1 362 ? -4.574 -20.5 -5.801 1 85.44 362 GLY B CA 1
ATOM 5963 C C . GLY B 1 362 ? -4.297 -20.969 -4.387 1 85.44 362 GLY B C 1
ATOM 5964 O O . GLY B 1 362 ? -4.012 -20.156 -3.504 1 85.44 362 GLY B O 1
ATOM 5965 N N . LYS B 1 363 ? -4.434 -22.219 -4.148 1 80.31 363 LYS B N 1
ATOM 5966 C CA . LYS B 1 363 ? -4.203 -22.828 -2.838 1 80.31 363 LYS B CA 1
ATOM 5967 C C . LYS B 1 363 ? -2.762 -22.609 -2.381 1 80.31 363 LYS B C 1
ATOM 5969 O O . LYS B 1 363 ? -2.508 -22.391 -1.194 1 80.31 363 LYS B O 1
ATOM 5974 N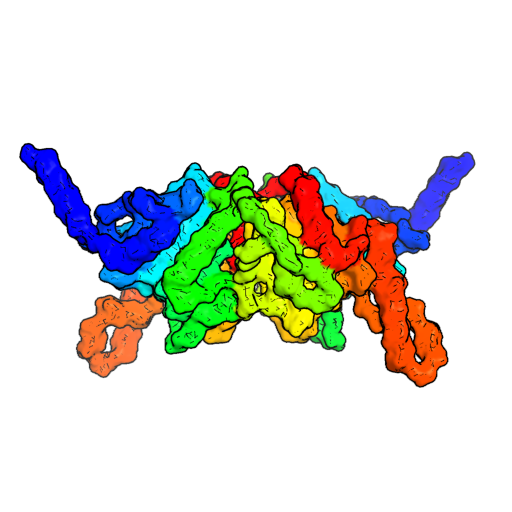 N . GLY B 1 364 ? -1.916 -22.609 -3.291 1 77.5 364 GLY B N 1
ATOM 5975 C CA . GLY B 1 364 ? -0.512 -22.453 -2.947 1 77.5 364 GLY B CA 1
ATOM 5976 C C . GLY B 1 364 ? -0.151 -21.031 -2.561 1 77.5 364 GLY B C 1
ATOM 5977 O O . GLY B 1 364 ? 0.868 -20.797 -1.905 1 77.5 364 GLY B O 1
ATOM 5978 N N . ALA B 1 365 ? -1.059 -20.109 -2.867 1 76.62 365 ALA B N 1
ATOM 5979 C CA . ALA B 1 365 ? -0.638 -18.719 -2.686 1 76.62 365 ALA B CA 1
ATOM 5980 C C . ALA B 1 365 ? -1.469 -18.031 -1.605 1 76.62 365 ALA B C 1
ATOM 5982 O O . ALA B 1 365 ? -0.969 -17.172 -0.889 1 76.62 365 ALA B O 1
ATOM 5983 N N . ASN B 1 366 ? -2.705 -18.422 -1.569 1 78.69 366 ASN B N 1
ATOM 5984 C CA . ASN B 1 366 ? -3.512 -17.469 -0.81 1 78.69 366 ASN B CA 1
ATOM 5985 C C . ASN B 1 366 ? -4.637 -18.172 -0.053 1 78.69 366 ASN B C 1
ATOM 5987 O O . ASN B 1 366 ? -4.953 -17.797 1.079 1 78.69 366 ASN B O 1
ATOM 5991 N N . ALA B 1 367 ? -5.277 -19.25 -0.612 1 92.5 367 ALA B N 1
ATOM 5992 C CA . ALA B 1 367 ? -6.543 -19.734 -0.064 1 92.5 367 ALA B CA 1
ATOM 5993 C C . ALA B 1 367 ? -6.312 -20.922 0.879 1 92.5 367 ALA B C 1
ATOM 5995 O O . ALA B 1 367 ? -5.438 -21.75 0.639 1 92.5 367 ALA B O 1
ATOM 5996 N N . ASP B 1 368 ? -7.094 -20.969 1.889 1 95.31 368 ASP B N 1
ATOM 5997 C CA . ASP B 1 368 ? -7.098 -22.109 2.803 1 95.31 368 ASP B CA 1
ATOM 5998 C C . ASP B 1 368 ? -7.93 -23.25 2.242 1 95.31 368 ASP B C 1
ATOM 6000 O O . ASP B 1 368 ? -7.559 -24.422 2.385 1 95.31 368 ASP B O 1
ATOM 6004 N N . VAL B 1 369 ? -9.016 -22.922 1.664 1 95.81 369 VAL B N 1
ATOM 6005 C CA . VAL B 1 369 ? -9.922 -23.859 1.024 1 95.81 369 VAL B CA 1
ATOM 6006 C C . VAL B 1 369 ? -10.383 -23.312 -0.322 1 95.81 369 VAL B C 1
ATOM 6008 O O . VAL B 1 369 ? -10.703 -22.125 -0.434 1 95.81 369 VAL B O 1
ATOM 6011 N N . VAL B 1 370 ? -10.383 -24.188 -1.311 1 96.44 370 VAL B N 1
ATOM 6012 C CA . VAL B 1 370 ? -10.805 -23.766 -2.643 1 96.44 370 VAL B CA 1
ATOM 6013 C C . VAL B 1 370 ? -11.93 -24.656 -3.139 1 96.44 370 VAL B C 1
ATOM 6015 O O . VAL B 1 370 ? -11.773 -25.875 -3.221 1 96.44 370 VAL B O 1
ATOM 6018 N N . PHE B 1 371 ? -13.07 -24.062 -3.453 1 97.06 371 PHE B N 1
ATOM 6019 C CA . PHE B 1 371 ? -14.172 -24.734 -4.129 1 97.06 371 PHE B CA 1
ATOM 6020 C C . PHE B 1 371 ? -14.258 -24.297 -5.59 1 97.06 371 PHE B C 1
ATOM 6022 O O . PHE B 1 371 ? -13.766 -23.234 -5.957 1 97.06 371 PHE B O 1
ATOM 6029 N N . ALA B 1 372 ? -14.797 -25.156 -6.398 1 97.25 372 ALA B N 1
ATOM 6030 C CA . ALA B 1 372 ? -15.102 -24.797 -7.781 1 97.25 372 ALA B CA 1
ATOM 6031 C C . ALA B 1 372 ? -16.469 -25.344 -8.195 1 97.25 372 ALA B C 1
ATOM 6033 O O . ALA B 1 372 ? -16.844 -26.453 -7.832 1 97.25 372 ALA B O 1
ATOM 6034 N N . TRP B 1 373 ? -17.172 -24.5 -8.914 1 97.62 373 TRP B N 1
ATOM 6035 C CA . TRP B 1 373 ? -18.406 -25.016 -9.5 1 97.62 373 TRP B CA 1
ATOM 6036 C C . TRP B 1 373 ? -18.109 -26.062 -10.562 1 97.62 373 TRP B C 1
ATOM 6038 O O . TRP B 1 373 ? -17.016 -26.094 -11.141 1 97.62 373 TRP B O 1
ATOM 6048 N N . GLU B 1 374 ? -19.031 -26.922 -10.836 1 95 374 GLU B N 1
ATOM 6049 C CA . GLU B 1 374 ? -18.875 -28.031 -11.766 1 95 374 GLU B CA 1
ATOM 6050 C C . GLU B 1 374 ? -18.531 -27.531 -13.172 1 95 374 GLU B C 1
ATOM 6052 O O . GLU B 1 374 ? -17.781 -28.188 -13.898 1 95 374 GLU B O 1
ATOM 6057 N N . ASN B 1 375 ? -19 -26.406 -13.477 1 93.12 375 ASN B N 1
ATOM 6058 C CA . ASN B 1 375 ? -18.781 -25.891 -14.82 1 93.12 375 ASN B CA 1
ATOM 6059 C C . ASN B 1 375 ? -17.594 -24.953 -14.883 1 93.12 375 ASN B C 1
ATOM 6061 O O . ASN B 1 375 ? -17.344 -24.312 -15.914 1 93.12 375 ASN B O 1
ATOM 6065 N N . ALA B 1 376 ? -16.875 -24.766 -13.789 1 95.19 376 ALA B N 1
ATOM 6066 C CA . ALA B 1 376 ? -15.727 -23.859 -13.742 1 95.19 376 ALA B CA 1
ATOM 6067 C C . ALA B 1 376 ? -14.57 -24.406 -14.578 1 95.19 376 ALA B C 1
ATOM 6069 O O . ALA B 1 376 ? -14.453 -25.609 -14.773 1 95.19 376 ALA B O 1
ATOM 6070 N N . THR B 1 377 ? -13.82 -23.531 -15.102 1 94.75 377 THR B N 1
ATOM 6071 C CA . THR B 1 377 ? -12.633 -23.875 -15.883 1 94.75 377 THR B CA 1
ATOM 6072 C C . THR B 1 377 ? -11.383 -23.266 -15.258 1 94.75 377 THR B C 1
ATOM 6074 O O . THR B 1 377 ? -11.336 -22.078 -14.992 1 94.75 377 THR B O 1
ATOM 6077 N N . VAL B 1 378 ? -10.406 -24.031 -14.945 1 93 378 VAL B N 1
ATOM 6078 C CA . VAL B 1 378 ? -9.109 -23.609 -14.414 1 93 378 VAL B CA 1
ATOM 6079 C C . VAL B 1 378 ? -8.008 -23.938 -15.422 1 93 378 VAL B C 1
ATOM 6081 O O . VAL B 1 378 ? -7.812 -25.094 -15.781 1 93 378 VAL B O 1
ATOM 6084 N N . SER B 1 379 ? -7.355 -22.922 -15.844 1 90.31 379 SER B N 1
ATOM 6085 C CA . SER B 1 379 ? -6.41 -23.141 -16.938 1 90.31 379 SER B CA 1
ATOM 6086 C C . SER B 1 379 ? -5.254 -22.141 -16.875 1 90.31 379 SER B C 1
ATOM 6088 O O . SER B 1 379 ? -5.418 -21.031 -16.391 1 90.31 379 SER B O 1
ATOM 6090 N N . ALA B 1 380 ? -4.117 -22.578 -17.328 1 84.44 380 ALA B N 1
ATOM 6091 C CA . ALA B 1 380 ? -2.953 -21.703 -17.375 1 84.44 380 ALA B CA 1
ATOM 6092 C C . ALA B 1 380 ? -3.125 -20.641 -18.469 1 84.44 380 ALA B C 1
ATOM 6094 O O . ALA B 1 380 ? -2.631 -19.516 -18.328 1 84.44 380 ALA B O 1
ATOM 6095 N N . LEU B 1 381 ? -3.766 -21.016 -19.5 1 83.69 381 LEU B N 1
ATOM 6096 C CA . LEU B 1 381 ? -4.059 -20.109 -20.609 1 83.69 381 LEU B CA 1
ATOM 6097 C C . LEU B 1 381 ? -5.551 -20.109 -20.938 1 83.69 381 LEU B C 1
ATOM 6099 O O . LEU B 1 381 ? -6.285 -20.984 -20.484 1 83.69 381 LEU B O 1
ATOM 6103 N N . ASN B 1 382 ? -5.828 -19.109 -21.734 1 87.06 382 ASN B N 1
ATOM 6104 C CA . ASN B 1 382 ? -7.18 -19.188 -22.281 1 87.06 382 ASN B CA 1
ATOM 6105 C C . ASN B 1 382 ? -7.402 -20.5 -23.047 1 87.06 382 ASN B C 1
ATOM 6107 O O . ASN B 1 382 ? -6.5 -20.969 -23.734 1 87.06 382 ASN B O 1
ATOM 6111 N N . PRO B 1 383 ? -8.57 -21 -23 1 88.31 383 PRO B N 1
ATOM 6112 C CA . PRO B 1 383 ? -8.852 -22.297 -23.625 1 88.31 383 PRO B CA 1
ATOM 6113 C C . PRO B 1 383 ? -8.508 -22.328 -25.109 1 88.31 383 PRO B C 1
ATOM 6115 O O . PRO B 1 383 ? -7.973 -23.312 -25.609 1 88.31 383 PRO B O 1
ATOM 6118 N N . GLU B 1 384 ? -8.742 -21.25 -25.781 1 86.19 384 GLU B N 1
ATOM 6119 C CA . GLU B 1 384 ? -8.43 -21.188 -27.203 1 86.19 384 GLU B CA 1
ATOM 6120 C C . GLU B 1 384 ? -6.93 -21.328 -27.438 1 86.19 384 GLU B C 1
ATOM 6122 O O . GLU B 1 384 ? -6.504 -22.031 -28.359 1 86.19 384 GLU B O 1
ATOM 6127 N N . ALA B 1 385 ? -6.215 -20.625 -26.641 1 81.69 385 ALA B N 1
ATOM 6128 C CA . ALA B 1 385 ? -4.762 -20.719 -26.75 1 81.69 385 ALA B CA 1
ATOM 6129 C C . ALA B 1 385 ? -4.27 -22.094 -26.328 1 81.69 385 ALA B C 1
ATOM 6131 O O . ALA B 1 385 ? -3.305 -22.625 -26.891 1 81.69 385 ALA B O 1
ATOM 6132 N N . SER B 1 386 ? -4.93 -22.672 -25.453 1 84.81 386 SER B N 1
ATOM 6133 C CA . SER B 1 386 ? -4.559 -24 -24.969 1 84.81 386 SER B CA 1
ATOM 6134 C C . SER B 1 386 ? -4.762 -25.062 -26.047 1 84.81 386 SER B C 1
ATOM 6136 O O . SER B 1 386 ? -3.979 -26 -26.141 1 84.81 386 SER B O 1
ATOM 6138 N N . VAL B 1 387 ? -5.77 -24.875 -26.828 1 85.56 387 VAL B N 1
ATOM 6139 C CA . VAL B 1 387 ? -6.066 -25.828 -27.891 1 85.56 387 VAL B CA 1
ATOM 6140 C C . VAL B 1 387 ? -4.906 -25.875 -28.891 1 85.56 387 VAL B C 1
ATOM 6142 O O . VAL B 1 387 ? -4.539 -26.938 -29.375 1 85.56 387 VAL B O 1
ATOM 6145 N N . GLU B 1 388 ? -4.379 -24.703 -29.125 1 82.75 388 GLU B N 1
ATOM 6146 C CA . GLU B 1 388 ? -3.246 -24.641 -30.047 1 82.75 388 GLU B CA 1
ATOM 6147 C C . GLU B 1 388 ? -2.037 -25.375 -29.484 1 82.75 388 GLU B C 1
ATOM 6149 O O . GLU B 1 388 ? -1.278 -26 -30.234 1 82.75 388 GLU B O 1
ATOM 6154 N N . LEU B 1 389 ? -1.878 -25.359 -28.281 1 79 389 LEU B N 1
ATOM 6155 C CA . LEU B 1 389 ? -0.731 -25.953 -27.609 1 79 389 LEU B CA 1
ATOM 6156 C C . LEU B 1 389 ? -0.883 -27.469 -27.531 1 79 389 LEU B C 1
ATOM 6158 O O . LEU B 1 389 ? 0.061 -28.219 -27.828 1 79 389 LEU B O 1
ATOM 6162 N N . PHE B 1 390 ? -2.086 -27.969 -27.219 1 81.19 390 PHE B N 1
ATOM 6163 C CA . PHE B 1 390 ? -2.277 -29.375 -26.906 1 81.19 390 PHE B CA 1
ATOM 6164 C C . PHE B 1 390 ? -2.736 -30.141 -28.141 1 81.19 390 PHE B C 1
ATOM 6166 O O . PHE B 1 390 ? -2.484 -31.344 -28.25 1 81.19 390 PHE B O 1
ATOM 6173 N N . TRP B 1 391 ? -3.377 -29.5 -29.047 1 83.38 391 TRP B N 1
ATOM 6174 C CA . TRP B 1 391 ? -3.971 -30.203 -30.188 1 83.38 391 TRP B CA 1
ATOM 6175 C C . TRP B 1 391 ? -3.584 -29.547 -31.5 1 83.38 391 TRP B C 1
ATOM 6177 O O . TRP B 1 391 ? -4.422 -29.391 -32.375 1 83.38 391 TRP B O 1
ATOM 6187 N N . HIS B 1 392 ? -2.371 -29.078 -31.516 1 82.19 392 HIS B N 1
ATOM 6188 C CA . HIS B 1 392 ? -1.854 -28.438 -32.719 1 82.19 392 HIS B CA 1
ATOM 6189 C C . HIS B 1 392 ? -2.025 -29.328 -33.938 1 82.19 392 HIS B C 1
ATOM 6191 O O . HIS B 1 392 ? -2.453 -28.859 -35 1 82.19 392 HIS B O 1
ATOM 6197 N N . ASP B 1 393 ? -1.767 -30.578 -33.844 1 83.38 393 ASP B N 1
ATOM 6198 C CA . ASP B 1 393 ? -1.832 -31.516 -34.938 1 83.38 393 ASP B CA 1
ATOM 6199 C C . ASP B 1 393 ? -3.271 -31.703 -35.406 1 83.38 393 ASP B C 1
ATOM 6201 O O . ASP B 1 393 ? -3.529 -31.828 -36.625 1 83.38 393 ASP B O 1
ATOM 6205 N N . LYS B 1 394 ? -4.113 -31.781 -34.406 1 83.62 394 LYS B N 1
ATOM 6206 C CA . LYS B 1 394 ? -5.527 -31.922 -34.75 1 83.62 394 LYS B CA 1
ATOM 6207 C C . LYS B 1 394 ? -6.027 -30.688 -35.5 1 83.62 394 LYS B C 1
ATOM 6209 O O . LYS B 1 394 ? -6.828 -30.812 -36.438 1 83.62 394 LYS B O 1
ATOM 6214 N N . LEU B 1 395 ? -5.617 -29.531 -35.156 1 87.12 395 LEU B N 1
ATOM 6215 C CA . LEU B 1 395 ? -6.055 -28.266 -35.75 1 87.12 395 LEU B CA 1
ATOM 6216 C C . LEU B 1 395 ? -5.5 -28.125 -37.156 1 87.12 395 LEU B C 1
ATOM 6218 O O . LEU B 1 395 ? -6.145 -27.516 -38 1 87.12 395 LEU B O 1
ATOM 6222 N N . LYS B 1 396 ? -4.348 -28.625 -37.406 1 84 396 LYS B N 1
ATOM 6223 C CA . LYS B 1 396 ? -3.723 -28.547 -38.719 1 84 396 LYS B CA 1
ATOM 6224 C C . LYS B 1 396 ? -4.512 -29.328 -39.75 1 84 396 LYS B C 1
ATOM 6226 O O . LYS B 1 396 ? -4.496 -28.984 -40.938 1 84 396 LYS B O 1
ATOM 6231 N N . LYS B 1 397 ? -5.176 -30.234 -39.344 1 84.88 397 LYS B N 1
ATOM 6232 C CA . LYS B 1 397 ? -5.836 -31.156 -40.281 1 84.88 397 LYS B CA 1
ATOM 6233 C C . LYS B 1 397 ? -7.285 -30.734 -40.531 1 84.88 397 LYS B C 1
ATOM 6235 O O . LYS B 1 397 ? -7.992 -31.359 -41.312 1 84.88 397 LYS B O 1
ATOM 6240 N N . THR B 1 398 ? -7.617 -29.656 -39.938 1 84.06 398 THR B N 1
ATOM 6241 C CA . THR B 1 398 ? -9.039 -29.328 -40 1 84.06 398 THR B CA 1
ATOM 6242 C C . THR B 1 398 ? -9.32 -28.359 -41.156 1 84.06 398 THR B C 1
ATOM 6244 O O . THR B 1 398 ? -8.438 -27.609 -41.594 1 84.06 398 THR B O 1
ATOM 6247 N N . LYS B 1 399 ? -10.516 -28.453 -41.812 1 85.25 399 LYS B N 1
ATOM 6248 C CA . LYS B 1 399 ? -10.945 -27.594 -42.906 1 85.25 399 LYS B CA 1
ATOM 6249 C C . LYS B 1 399 ? -11.445 -26.234 -42.406 1 85.25 399 LYS B C 1
ATOM 6251 O O . LYS B 1 399 ? -11.273 -25.219 -43.062 1 85.25 399 LYS B O 1
ATOM 6256 N N . ASN B 1 400 ? -12.094 -26.25 -41.281 1 89.12 400 ASN B N 1
ATOM 6257 C CA . ASN B 1 400 ? -12.586 -25.031 -40.656 1 89.12 400 ASN B CA 1
ATOM 6258 C C . ASN B 1 400 ? -11.875 -24.766 -39.312 1 89.12 400 ASN B C 1
ATOM 6260 O O . ASN B 1 400 ? -12.32 -25.234 -38.281 1 89.12 400 ASN B O 1
ATOM 6264 N N . LEU B 1 401 ? -10.914 -23.953 -39.406 1 87.06 401 LEU B N 1
ATOM 6265 C CA . LEU B 1 401 ? -10.023 -23.719 -38.25 1 87.06 401 LEU B CA 1
ATOM 6266 C C . LEU B 1 401 ? -10.773 -23.062 -37.125 1 87.06 401 LEU B C 1
ATOM 6268 O O . LEU B 1 401 ? -10.617 -23.453 -35.938 1 87.06 401 LEU B O 1
ATOM 6272 N N . ALA B 1 402 ? -11.609 -22.078 -37.438 1 87.38 402 ALA B N 1
ATOM 6273 C CA . ALA B 1 402 ? -12.32 -21.328 -36.406 1 87.38 402 ALA B CA 1
ATOM 6274 C C . ALA B 1 402 ? -13.289 -22.234 -35.656 1 87.38 402 ALA B C 1
ATOM 6276 O O . ALA B 1 402 ? -13.344 -22.219 -34.406 1 87.38 402 ALA B O 1
ATOM 6277 N N . GLN B 1 403 ? -13.977 -22.969 -36.375 1 89.31 403 GLN B N 1
ATOM 6278 C CA . GLN B 1 403 ? -14.953 -23.875 -35.781 1 89.31 403 GLN B CA 1
ATOM 6279 C C . GLN B 1 403 ? -14.266 -24.969 -34.969 1 89.31 403 GLN B C 1
ATOM 6281 O O . GLN B 1 403 ? -14.703 -25.297 -33.875 1 89.31 403 GLN B O 1
ATOM 6286 N N . SER B 1 404 ? -13.281 -25.578 -35.531 1 90.44 404 SER B N 1
ATOM 6287 C CA . SER B 1 404 ? -12.539 -26.625 -34.844 1 90.44 404 SER B CA 1
ATOM 6288 C C . SER B 1 404 ? -11.914 -26.094 -33.562 1 90.44 404 SER B C 1
ATOM 6290 O O . SER B 1 404 ? -11.914 -26.766 -32.531 1 90.44 404 SER B O 1
ATOM 6292 N N . ARG B 1 405 ? -11.367 -24.922 -33.594 1 90.25 405 ARG B N 1
ATOM 6293 C CA . ARG B 1 405 ? -10.781 -24.297 -32.406 1 90.25 405 ARG B CA 1
ATOM 6294 C C . ARG B 1 405 ? -11.828 -24.109 -31.312 1 90.25 405 ARG B C 1
ATOM 6296 O O . ARG B 1 405 ? -11.562 -24.375 -30.141 1 90.25 405 ARG B O 1
ATOM 6303 N N . ALA B 1 406 ? -12.93 -23.656 -31.703 1 90.5 406 ALA B N 1
ATOM 6304 C CA . ALA B 1 406 ? -14 -23.422 -30.75 1 90.5 406 ALA B CA 1
ATOM 6305 C C . ALA B 1 406 ? -14.469 -24.719 -30.109 1 90.5 406 ALA B C 1
ATOM 6307 O O . ALA B 1 406 ? -14.703 -24.781 -28.906 1 90.5 406 ALA B O 1
ATOM 6308 N N . GLU B 1 407 ? -14.586 -25.719 -30.953 1 91.31 407 GLU B N 1
ATOM 6309 C CA . GLU B 1 407 ? -15.023 -27.016 -30.469 1 91.31 407 GLU B CA 1
ATOM 6310 C C . GLU B 1 407 ? -13.984 -27.625 -29.531 1 91.31 407 GLU B C 1
ATOM 6312 O O . GLU B 1 407 ? -14.328 -28.172 -28.469 1 91.31 407 GLU B O 1
ATOM 6317 N N . LEU B 1 408 ? -12.828 -27.516 -29.906 1 91.19 408 LEU B N 1
ATOM 6318 C CA . LEU B 1 408 ? -11.75 -28.062 -29.094 1 91.19 408 LEU B CA 1
ATOM 6319 C C . LEU B 1 408 ? -11.586 -27.266 -27.812 1 91.19 408 LEU B C 1
ATOM 6321 O O . LEU B 1 408 ? -11.211 -27.812 -26.766 1 91.19 408 LEU B O 1
ATOM 6325 N N . ALA B 1 409 ? -11.828 -26.016 -27.891 1 92.75 409 ALA B N 1
ATOM 6326 C CA . ALA B 1 409 ? -11.797 -25.188 -26.688 1 92.75 409 ALA B CA 1
ATOM 6327 C C . ALA B 1 409 ? -12.859 -25.625 -25.688 1 92.75 409 ALA B C 1
ATOM 6329 O O . ALA B 1 409 ? -12.594 -25.688 -24.484 1 92.75 409 ALA B O 1
ATOM 6330 N N . GLU B 1 410 ? -13.984 -25.875 -26.234 1 92.19 410 GLU B N 1
ATOM 6331 C CA . GLU B 1 410 ? -15.055 -26.359 -25.359 1 92.19 410 GLU B CA 1
ATOM 6332 C C . GLU B 1 410 ? -14.695 -27.719 -24.766 1 92.19 410 GLU B C 1
ATOM 6334 O O . GLU B 1 410 ? -15.008 -28 -23.594 1 92.19 410 GLU B O 1
ATOM 6339 N N . GLU B 1 411 ? -14.133 -28.531 -25.562 1 91.06 411 GLU B N 1
ATOM 6340 C CA . GLU B 1 411 ? -13.664 -29.812 -25.062 1 91.06 411 GLU B CA 1
ATOM 6341 C C . GLU B 1 411 ? -12.602 -29.641 -23.984 1 91.06 411 GLU B C 1
ATOM 6343 O O . GLU B 1 411 ? -12.602 -30.359 -22.984 1 91.06 411 GLU B O 1
ATOM 6348 N N . TYR B 1 412 ? -11.727 -28.797 -24.234 1 91.5 412 TYR B N 1
ATOM 6349 C CA . TYR B 1 412 ? -10.68 -28.5 -23.266 1 91.5 412 TYR B CA 1
ATOM 6350 C C . TYR B 1 412 ? -11.281 -28.109 -21.922 1 91.5 412 TYR B C 1
ATOM 6352 O O . TYR B 1 412 ? -10.844 -28.594 -20.875 1 91.5 412 TYR B O 1
ATOM 6360 N N . LYS B 1 413 ? -12.258 -27.266 -21.922 1 92.62 413 LYS B N 1
ATOM 6361 C CA . LYS B 1 413 ? -12.898 -26.781 -20.703 1 92.62 413 LYS B CA 1
ATOM 6362 C C . LYS B 1 413 ? -13.531 -27.922 -19.922 1 92.62 413 LYS B C 1
ATOM 6364 O O . LYS B 1 413 ? -13.602 -27.875 -18.688 1 92.62 413 LYS B O 1
ATOM 6369 N N . CYS B 1 414 ? -13.875 -28.938 -20.672 1 91.44 414 CYS B N 1
ATOM 6370 C CA . CYS B 1 414 ? -14.594 -30.031 -20.047 1 91.44 414 CYS B CA 1
ATOM 6371 C C . CYS B 1 414 ? -13.633 -31.156 -19.656 1 91.44 414 CYS B C 1
ATOM 6373 O O . CYS B 1 414 ? -14.008 -32.062 -18.906 1 91.44 414 CYS B O 1
ATOM 6375 N N . THR B 1 415 ? -12.422 -31.062 -20 1 90.06 415 THR B N 1
ATOM 6376 C CA . THR B 1 415 ? -11.469 -32.125 -19.734 1 90.06 415 THR B CA 1
ATOM 6377 C C . THR B 1 415 ? -10.25 -31.609 -19 1 90.06 415 THR B C 1
ATOM 6379 O O . THR B 1 415 ? -10.305 -31.391 -17.781 1 90.06 415 THR B O 1
ATOM 6382 N N . LEU B 1 416 ? -9.266 -31.125 -19.766 1 87.19 416 LEU B N 1
ATOM 6383 C CA . LEU B 1 416 ? -7.996 -30.719 -19.188 1 87.19 416 LEU B CA 1
ATOM 6384 C C . LEU B 1 416 ? -8.156 -29.469 -18.328 1 87.19 416 LEU B C 1
ATOM 6386 O O . LEU B 1 416 ? -7.438 -29.281 -17.344 1 87.19 416 LEU B O 1
ATOM 6390 N N . GLY B 1 417 ? -9.07 -28.672 -18.688 1 91.88 417 GLY B N 1
ATOM 6391 C CA . GLY B 1 417 ? -9.281 -27.422 -17.984 1 91.88 417 GLY B CA 1
ATOM 6392 C C . GLY B 1 417 ? -10.43 -27.484 -17 1 91.88 417 GLY B C 1
ATOM 6393 O O . GLY B 1 417 ? -10.812 -26.469 -16.422 1 91.88 417 GLY B O 1
ATOM 6394 N N . SER B 1 418 ? -10.953 -28.656 -16.797 1 92.56 418 SER B N 1
ATOM 6395 C CA . SER B 1 418 ? -12.141 -28.781 -15.953 1 92.56 418 SER B CA 1
ATOM 6396 C C . SER B 1 418 ? -11.789 -28.672 -14.469 1 92.56 418 SER B C 1
ATOM 6398 O O . SER B 1 418 ? -10.648 -28.922 -14.078 1 92.56 418 SER B O 1
ATOM 6400 N N . ALA B 1 419 ? -12.789 -28.266 -13.695 1 93.25 419 ALA B N 1
ATOM 6401 C CA . ALA B 1 419 ? -12.641 -28.219 -12.242 1 93.25 419 ALA B CA 1
ATOM 6402 C C . ALA B 1 419 ? -12.273 -29.578 -11.672 1 93.25 419 ALA B C 1
ATOM 6404 O O . ALA B 1 419 ? -11.508 -29.672 -10.711 1 93.25 419 ALA B O 1
ATOM 6405 N N . PHE B 1 420 ? -12.703 -30.609 -12.305 1 92.88 420 PHE B N 1
ATOM 6406 C CA . PHE B 1 420 ? -12.43 -31.969 -11.844 1 92.88 420 PHE B CA 1
ATOM 6407 C C . PHE B 1 420 ? -10.961 -32.312 -12.023 1 92.88 420 PHE B C 1
ATOM 6409 O O . PHE B 1 420 ? -10.352 -32.938 -11.148 1 92.88 420 PHE B O 1
ATOM 6416 N N . GLU B 1 421 ? -10.469 -31.938 -13.156 1 90.81 421 GLU B N 1
ATOM 6417 C CA . GLU B 1 421 ? -9.047 -32.188 -13.391 1 90.81 421 GLU B CA 1
ATOM 6418 C C . GLU B 1 421 ? -8.188 -31.453 -12.367 1 90.81 421 GLU B C 1
ATOM 6420 O O . GLU B 1 421 ? -7.211 -32.031 -11.859 1 90.81 421 GLU B O 1
ATOM 6425 N N . ALA B 1 422 ? -8.531 -30.25 -12.086 1 91.06 422 ALA B N 1
ATOM 6426 C CA . ALA B 1 422 ? -7.809 -29.484 -11.078 1 91.06 422 ALA B CA 1
ATOM 6427 C C . ALA B 1 422 ? -7.934 -30.125 -9.695 1 91.06 422 ALA B C 1
ATOM 6429 O O . ALA B 1 422 ? -6.992 -30.094 -8.906 1 91.06 422 ALA B O 1
ATOM 6430 N N . ALA B 1 423 ? -9.062 -30.688 -9.406 1 91.69 423 ALA B N 1
ATOM 6431 C CA . ALA B 1 423 ? -9.297 -31.344 -8.125 1 91.69 423 ALA B CA 1
ATOM 6432 C C . ALA B 1 423 ? -8.453 -32.625 -8.008 1 91.69 423 ALA B C 1
ATOM 6434 O O . ALA B 1 423 ? -7.969 -32.938 -6.922 1 91.69 423 ALA B O 1
ATOM 6435 N N . LYS B 1 424 ? -8.297 -33.312 -9.102 1 90.62 424 LYS B N 1
ATOM 6436 C CA . LYS B 1 424 ? -7.469 -34.5 -9.109 1 90.62 424 LYS B CA 1
ATOM 6437 C C . LYS B 1 424 ? -6.039 -34.188 -8.672 1 90.62 424 LYS B C 1
ATOM 6439 O O . LYS B 1 424 ? -5.406 -35 -7.977 1 90.62 424 LYS B O 1
ATOM 6444 N N . GLY B 1 425 ? -5.641 -33.031 -9.047 1 87.25 425 GLY B N 1
ATOM 6445 C CA . GLY B 1 425 ? -4.297 -32.625 -8.688 1 87.25 425 GLY B CA 1
ATOM 6446 C C . GLY B 1 425 ? -4.211 -32.031 -7.293 1 87.25 425 GLY B C 1
ATOM 6447 O O . GLY B 1 425 ? -3.129 -31.656 -6.836 1 87.25 425 GLY B O 1
ATOM 6448 N N . GLY B 1 426 ? -5.359 -31.875 -6.602 1 89.25 426 GLY B N 1
ATOM 6449 C CA . GLY B 1 426 ? -5.387 -31.359 -5.246 1 89.25 426 GLY B CA 1
ATOM 6450 C C . GLY B 1 426 ? -5.418 -29.844 -5.199 1 89.25 426 GLY B C 1
ATOM 6451 O O . GLY B 1 426 ? -5.211 -29.25 -4.141 1 89.25 426 GLY B O 1
ATOM 6452 N N . HIS B 1 427 ? -5.598 -29.219 -6.312 1 91 427 HIS B N 1
ATOM 6453 C CA . HIS B 1 427 ? -5.57 -27.766 -6.375 1 91 427 HIS B CA 1
ATOM 6454 C C . HIS B 1 427 ? -6.934 -27.172 -6.035 1 91 427 HIS B C 1
ATOM 6456 O O . HIS B 1 427 ? -7.043 -25.969 -5.766 1 91 427 HIS B O 1
ATOM 6462 N N . ILE B 1 428 ? -7.883 -27.969 -6.086 1 92 428 ILE B N 1
ATOM 6463 C CA . ILE B 1 428 ? -9.25 -27.688 -5.66 1 92 428 ILE B CA 1
ATOM 6464 C C . ILE B 1 428 ? -9.68 -28.688 -4.602 1 92 428 ILE B C 1
ATOM 6466 O O . ILE B 1 428 ? -9.477 -29.891 -4.762 1 92 428 ILE B O 1
ATOM 6470 N N . ASP B 1 429 ? -10.25 -28.172 -3.592 1 94.5 429 ASP B N 1
ATOM 6471 C CA . ASP B 1 429 ? -10.594 -29.062 -2.49 1 94.5 429 ASP B CA 1
ATOM 6472 C C . ASP B 1 429 ? -11.906 -29.797 -2.771 1 94.5 429 ASP B C 1
ATOM 6474 O O . ASP B 1 429 ? -12.062 -30.953 -2.387 1 94.5 429 ASP B O 1
ATOM 6478 N N . ALA B 1 430 ? -12.82 -29.141 -3.447 1 95.75 430 ALA B N 1
ATOM 6479 C CA . ALA B 1 430 ? -14.078 -29.797 -3.775 1 95.75 430 ALA B CA 1
ATOM 6480 C C . ALA B 1 430 ? -14.766 -29.109 -4.957 1 95.75 430 ALA B C 1
ATOM 6482 O O . ALA B 1 430 ? -14.742 -27.891 -5.066 1 95.75 430 ALA B O 1
ATOM 6483 N N . VAL B 1 431 ? -15.266 -29.953 -5.844 1 97.12 431 VAL B N 1
ATOM 6484 C CA . VAL B 1 431 ? -16.172 -29.469 -6.887 1 97.12 431 VAL B CA 1
ATOM 6485 C C . VAL B 1 431 ? -17.609 -29.531 -6.391 1 97.12 431 VAL B C 1
ATOM 6487 O O . VAL B 1 431 ? -18.078 -30.578 -5.953 1 97.12 431 VAL B O 1
ATOM 6490 N N . ILE B 1 432 ? -18.297 -28.391 -6.438 1 97.5 432 ILE B N 1
ATOM 6491 C CA . ILE B 1 432 ? -19.594 -28.328 -5.785 1 97.5 432 ILE B CA 1
ATOM 6492 C C . ILE B 1 432 ? -20.656 -27.859 -6.785 1 97.5 432 ILE B C 1
ATOM 6494 O O . ILE B 1 432 ? -20.328 -27.219 -7.789 1 97.5 432 ILE B O 1
ATOM 6498 N N . ASP B 1 433 ? -21.938 -28.234 -6.488 1 96.94 433 ASP B N 1
ATOM 6499 C CA . ASP B 1 433 ? -23.094 -27.641 -7.156 1 96.94 433 ASP B CA 1
ATOM 6500 C C . ASP B 1 433 ? -23.266 -26.172 -6.742 1 96.94 433 ASP B C 1
ATOM 6502 O O . ASP B 1 433 ? -23.172 -25.844 -5.562 1 96.94 433 ASP B O 1
ATOM 6506 N N . PRO B 1 434 ? -23.469 -25.297 -7.695 1 97.5 434 PRO B N 1
ATOM 6507 C CA . PRO B 1 434 ? -23.672 -23.891 -7.332 1 97.5 434 PRO B CA 1
ATOM 6508 C C . PRO B 1 434 ? -24.672 -23.703 -6.199 1 97.5 434 PRO B C 1
ATOM 6510 O O . PRO B 1 434 ? -24.484 -22.844 -5.344 1 97.5 434 PRO B O 1
ATOM 6513 N N . ALA B 1 435 ? -25.688 -24.484 -6.141 1 96.56 435 ALA B N 1
ATOM 6514 C CA . ALA B 1 435 ? -26.719 -24.375 -5.129 1 96.56 435 ALA B CA 1
ATOM 6515 C C . ALA B 1 435 ? -26.188 -24.688 -3.738 1 96.56 435 ALA B C 1
ATOM 6517 O O . ALA B 1 435 ? -26.797 -24.328 -2.729 1 96.56 435 ALA B O 1
ATOM 6518 N N . GLU B 1 436 ? -25.062 -25.359 -3.668 1 96.25 436 GLU B N 1
ATOM 6519 C CA . GLU B 1 436 ? -24.469 -25.766 -2.4 1 96.25 436 GLU B CA 1
ATOM 6520 C C . GLU B 1 436 ? -23.422 -24.766 -1.935 1 96.25 436 GLU B C 1
ATOM 6522 O O . GLU B 1 436 ? -22.719 -25 -0.943 1 96.25 436 GLU B O 1
ATOM 6527 N N . THR B 1 437 ? -23.281 -23.703 -2.648 1 97.88 437 THR B N 1
ATOM 6528 C CA . THR B 1 437 ? -22.203 -22.75 -2.383 1 97.88 437 THR B CA 1
ATOM 6529 C C . THR B 1 437 ? -22.281 -22.219 -0.951 1 97.88 437 THR B C 1
ATOM 6531 O O . THR B 1 437 ? -21.281 -22.234 -0.226 1 97.88 437 THR B O 1
ATOM 6534 N N . ARG B 1 438 ? -23.422 -21.797 -0.466 1 97.88 438 ARG B N 1
ATOM 6535 C CA . ARG B 1 438 ? -23.562 -21.234 0.876 1 97.88 438 ARG B CA 1
ATOM 6536 C C . ARG B 1 438 ? -23.141 -22.266 1.935 1 97.88 438 ARG B C 1
ATOM 6538 O O . ARG B 1 438 ? -22.391 -21.938 2.852 1 97.88 438 ARG B O 1
ATOM 6545 N N . MET B 1 439 ? -23.688 -23.469 1.815 1 96.56 439 MET B N 1
ATOM 6546 C CA . MET B 1 439 ? -23.391 -24.516 2.795 1 96.56 439 MET B CA 1
ATOM 6547 C C . MET B 1 439 ? -21.891 -24.797 2.848 1 96.56 439 MET B C 1
ATOM 6549 O O . MET B 1 439 ? -21.312 -24.938 3.932 1 96.56 439 MET B O 1
ATOM 6553 N N . SER B 1 440 ? -21.25 -24.922 1.681 1 97.56 440 SER B N 1
ATOM 6554 C CA . SER B 1 440 ? -19.812 -25.203 1.604 1 97.56 440 SER B CA 1
ATOM 6555 C C . SER B 1 440 ? -19 -24.078 2.23 1 97.56 440 SER B C 1
ATOM 6557 O O . SER B 1 440 ? -18.078 -24.328 3.016 1 97.56 440 SER B O 1
ATOM 6559 N N . VAL B 1 441 ? -19.344 -22.828 1.876 1 97.81 441 VAL B N 1
ATOM 6560 C CA . VAL B 1 441 ? -18.625 -21.656 2.391 1 97.81 441 VAL B CA 1
ATOM 6561 C C . VAL B 1 441 ? -18.797 -21.578 3.906 1 97.81 441 VAL B C 1
ATOM 6563 O O . VAL B 1 441 ? -17.828 -21.406 4.641 1 97.81 441 VAL B O 1
ATOM 6566 N N . ALA B 1 442 ? -20.016 -21.734 4.391 1 97.25 442 ALA B N 1
ATOM 6567 C CA . ALA B 1 442 ? -20.297 -21.672 5.824 1 97.25 442 ALA B CA 1
ATOM 6568 C C . ALA B 1 442 ? -19.516 -22.734 6.586 1 97.25 442 ALA B C 1
ATOM 6570 O O . ALA B 1 442 ? -18.938 -22.469 7.637 1 97.25 442 ALA B O 1
ATOM 6571 N N . SER B 1 443 ? -19.578 -23.938 6.066 1 96.88 443 SER B N 1
ATOM 6572 C CA . SER B 1 443 ? -18.859 -25.047 6.695 1 96.88 443 SER B CA 1
ATOM 6573 C C . SER B 1 443 ? -17.359 -24.781 6.758 1 96.88 443 SER B C 1
ATOM 6575 O O . SER B 1 443 ? -16.719 -25.016 7.785 1 96.88 443 SER B O 1
ATOM 6577 N N . ALA B 1 444 ? -16.812 -24.281 5.66 1 97.19 444 ALA B N 1
ATOM 6578 C CA . ALA B 1 444 ? -15.383 -23.969 5.617 1 97.19 444 ALA B CA 1
ATOM 6579 C C . ALA B 1 444 ? -15.039 -22.875 6.629 1 97.19 444 ALA B C 1
ATOM 6581 O O . ALA B 1 444 ? -14.023 -22.969 7.332 1 97.19 444 ALA B O 1
ATOM 6582 N N . LEU B 1 445 ? -15.844 -21.828 6.699 1 96.88 445 LEU B N 1
ATOM 6583 C CA . LEU B 1 445 ? -15.602 -20.75 7.641 1 96.88 445 LEU B CA 1
ATOM 6584 C C . LEU B 1 445 ? -15.648 -21.25 9.078 1 96.88 445 LEU B C 1
ATOM 6586 O O . LEU B 1 445 ? -14.836 -20.844 9.914 1 96.88 445 LEU B O 1
ATOM 6590 N N . ASP B 1 446 ? -16.562 -22.156 9.391 1 94.25 446 ASP B N 1
ATOM 6591 C CA . ASP B 1 446 ? -16.656 -22.75 10.727 1 94.25 446 ASP B CA 1
ATOM 6592 C C . ASP B 1 446 ? -15.398 -23.547 11.062 1 94.25 446 ASP B C 1
ATOM 6594 O O . ASP B 1 446 ? -14.859 -23.422 12.172 1 94.25 446 ASP B O 1
ATOM 6598 N N . MET B 1 447 ? -14.992 -24.297 10.133 1 95 447 MET B N 1
ATOM 6599 C CA . MET B 1 447 ? -13.805 -25.125 10.344 1 95 447 MET B CA 1
ATOM 6600 C C . MET B 1 447 ? -12.57 -24.25 10.547 1 95 447 MET B C 1
ATOM 6602 O O . MET B 1 447 ? -11.695 -24.578 11.352 1 95 447 MET B O 1
ATOM 6606 N N . LEU B 1 448 ? -12.5 -23.094 9.875 1 95.38 448 LEU B N 1
ATOM 6607 C CA . LEU B 1 448 ? -11.328 -22.234 9.875 1 95.38 448 LEU B CA 1
ATOM 6608 C C . LEU B 1 448 ? -11.398 -21.219 11.008 1 95.38 448 LEU B C 1
ATOM 6610 O O . LEU B 1 448 ? -10.508 -20.375 11.148 1 95.38 448 LEU B O 1
ATOM 6614 N N . ALA B 1 449 ? -12.43 -21.266 11.844 1 91.94 449 ALA B N 1
ATOM 6615 C CA . ALA B 1 449 ? -12.664 -20.266 12.891 1 91.94 449 ALA B CA 1
ATOM 6616 C C . ALA B 1 449 ? -11.477 -20.203 13.852 1 91.94 449 ALA B C 1
ATOM 6618 O O . ALA B 1 449 ? -11.195 -19.141 14.422 1 91.94 449 ALA B O 1
ATOM 6619 N N . GLY B 1 450 ? -10.727 -21.312 14.008 1 90.62 450 GLY B N 1
ATOM 6620 C CA . GLY B 1 450 ? -9.602 -21.359 14.922 1 90.62 450 GLY B CA 1
ATOM 6621 C C . GLY B 1 450 ? -8.258 -21.234 14.227 1 90.62 450 GLY B C 1
ATOM 6622 O O . GLY B 1 450 ? -7.219 -21.547 14.812 1 90.62 450 GLY B O 1
ATOM 6623 N N . LYS B 1 451 ? -8.273 -20.766 12.961 1 92.56 451 LYS B N 1
ATOM 6624 C CA . LYS B 1 451 ? -7.035 -20.672 12.195 1 92.56 451 LYS B CA 1
ATOM 6625 C C . LYS B 1 451 ? -6 -19.828 12.938 1 92.56 451 LYS B C 1
ATOM 6627 O O . LYS B 1 451 ? -6.324 -18.766 13.477 1 92.56 451 LYS B O 1
ATOM 6632 N N . ARG B 1 452 ? -4.805 -20.375 13.023 1 88.12 452 ARG B N 1
ATOM 6633 C CA . ARG B 1 452 ? -3.654 -19.688 13.602 1 88.12 452 ARG B CA 1
ATOM 6634 C C . ARG B 1 452 ? -2.443 -19.766 12.68 1 88.12 452 ARG B C 1
ATOM 6636 O O . ARG B 1 452 ? -2.137 -20.828 12.141 1 88.12 452 ARG B O 1
ATOM 6643 N N . VAL B 1 453 ? -1.907 -18.625 12.383 1 89.56 453 VAL B N 1
ATOM 6644 C CA . VAL B 1 453 ? -0.708 -18.562 11.555 1 89.56 453 VAL B CA 1
ATOM 6645 C C . VAL B 1 453 ? 0.396 -17.812 12.312 1 89.56 453 VAL B C 1
ATOM 6647 O O . VAL B 1 453 ? 0.168 -16.734 12.859 1 89.56 453 VAL B O 1
ATOM 6650 N N . SER B 1 454 ? 1.564 -18.391 12.445 1 86.56 454 SER B N 1
ATOM 6651 C CA . SER B 1 454 ? 2.738 -17.734 13.016 1 86.56 454 SER B CA 1
ATOM 6652 C C . SER B 1 454 ? 3.684 -17.25 11.922 1 86.56 454 SER B C 1
ATOM 6654 O O . SER B 1 454 ? 4.078 -18.031 11.047 1 86.56 454 SER B O 1
ATOM 6656 N N . LYS B 1 455 ? 3.951 -16.016 11.93 1 88.31 455 LYS B N 1
ATOM 6657 C CA . LYS B 1 455 ? 4.875 -15.43 10.961 1 88.31 455 LYS B CA 1
ATOM 6658 C C . LYS B 1 455 ? 6.098 -14.828 11.656 1 88.31 455 LYS B C 1
ATOM 6660 O O . LYS B 1 455 ? 6.059 -14.539 12.852 1 88.31 455 LYS B O 1
ATOM 6665 N N . LEU B 1 456 ? 7.219 -14.719 10.891 1 89.38 456 LEU B N 1
ATOM 6666 C CA . LEU B 1 456 ? 8.398 -14.039 11.422 1 89.38 456 LEU B CA 1
ATOM 6667 C C . LEU B 1 456 ? 8.086 -12.578 11.742 1 89.38 456 LEU B C 1
ATOM 6669 O O . LEU B 1 456 ? 7.371 -11.914 10.992 1 89.38 456 LEU B O 1
ATOM 6673 N N . PRO B 1 457 ? 8.586 -12.156 12.898 1 89.25 457 PRO B N 1
ATOM 6674 C CA . PRO B 1 457 ? 8.312 -10.766 13.289 1 89.25 457 PRO B CA 1
ATOM 6675 C C . PRO B 1 457 ? 8.906 -9.75 12.32 1 89.25 457 PRO B C 1
ATOM 6677 O O . PRO B 1 457 ? 10 -9.969 11.789 1 89.25 457 PRO B O 1
ATOM 6680 N N . LYS B 1 458 ? 8.164 -8.797 12.078 1 92.44 458 LYS B N 1
ATOM 6681 C CA . LYS B 1 458 ? 8.586 -7.68 11.242 1 92.44 458 LYS B CA 1
ATOM 6682 C C . LYS B 1 458 ? 7.762 -6.43 11.523 1 92.44 458 LYS B C 1
ATOM 6684 O O . LYS B 1 458 ? 6.648 -6.523 12.055 1 92.44 458 LYS B O 1
ATOM 6689 N N . LYS B 1 459 ? 8.352 -5.234 11.219 1 92.12 459 LYS B N 1
ATOM 6690 C CA . LYS B 1 459 ? 7.594 -3.994 11.344 1 92.12 459 LYS B CA 1
ATOM 6691 C C . LYS B 1 459 ? 6.414 -3.969 10.383 1 92.12 459 LYS B C 1
ATOM 6693 O O . LYS B 1 459 ? 5.289 -3.645 10.781 1 92.12 459 LYS B O 1
ATOM 6698 N N . HIS B 1 460 ? 6.633 -4.227 9.211 1 93.31 460 HIS B N 1
ATOM 6699 C CA . HIS B 1 460 ? 5.691 -4.359 8.102 1 93.31 460 HIS B CA 1
ATOM 6700 C C . HIS B 1 460 ? 6.379 -4.902 6.855 1 93.31 460 HIS B C 1
ATOM 6702 O O . HIS B 1 460 ? 7.609 -4.934 6.781 1 93.31 460 HIS B O 1
ATOM 6708 N N . GLY B 1 461 ? 5.582 -5.402 5.93 1 93.88 461 GLY B N 1
ATOM 6709 C CA . GLY B 1 461 ? 6.129 -5.742 4.621 1 93.88 461 GLY B CA 1
ATOM 6710 C C . GLY B 1 461 ? 6.359 -4.527 3.742 1 93.88 461 GLY B C 1
ATOM 6711 O O . GLY B 1 461 ? 6.008 -3.406 4.117 1 93.88 461 GLY B O 1
ATOM 6712 N N . ASN B 1 462 ? 7 -4.754 2.592 1 95.12 462 ASN B N 1
ATOM 6713 C CA . ASN B 1 462 ? 7.246 -3.701 1.612 1 95.12 462 ASN B CA 1
ATOM 6714 C C . ASN B 1 462 ? 6.531 -3.98 0.295 1 95.12 462 ASN B C 1
ATOM 6716 O O . ASN B 1 462 ? 7.168 -4.074 -0.756 1 95.12 462 ASN B O 1
ATOM 6720 N N . MET B 1 463 ? 5.219 -4.109 0.369 1 94.12 463 MET B N 1
ATOM 6721 C CA . MET B 1 463 ? 4.406 -4.371 -0.816 1 94.12 463 MET B CA 1
ATOM 6722 C C . MET B 1 463 ? 4.605 -3.283 -1.865 1 94.12 463 MET B C 1
ATOM 6724 O O . MET B 1 463 ? 4.867 -2.129 -1.525 1 94.12 463 MET B O 1
ATOM 6728 N N . PRO B 1 464 ? 4.457 -3.641 -3.127 1 92.5 464 PRO B N 1
ATOM 6729 C CA . PRO B 1 464 ? 4.512 -2.586 -4.141 1 92.5 464 PRO B CA 1
ATOM 6730 C C . PRO B 1 464 ? 3.426 -1.532 -3.957 1 92.5 464 PRO B C 1
ATOM 6732 O O . PRO B 1 464 ? 2.318 -1.853 -3.518 1 92.5 464 PRO B O 1
ATOM 6735 N N . LEU B 1 465 ? 3.873 -0.29 -4.168 1 92 465 LEU B N 1
ATOM 6736 C CA . LEU B 1 465 ? 2.914 0.804 -4.055 1 92 465 LEU B CA 1
ATOM 6737 C C . LEU B 1 465 ? 2.752 1.523 -5.391 1 92 465 LEU B C 1
ATOM 6739 O O . LEU B 1 465 ? 3.699 1.601 -6.176 1 92 465 LEU B O 1
#

Sequence (930 aa):
MNSEIKVQSLADFRNSIDETTPARKRISSLLDPESFVELDAFAASNGESCGVVTGYGYVDGNPVYVFSQDIKAASGAVTMAHSKKIKKVYELAAKTGSPVVGIYDSNGAKLTEGVDALAAYGEMLASVNNLSGVVPQISLVLGTCAGTAAMMACSADLVVMSKKAEFFLASSGDTAKDSAQAAAKSGTAHLVAENDDAAIEQVKKLLSMLPSNNLSAAPLFDFAAPDTAAAAGSSVRDIFAAVADADSVVELQTQFGVSAVTALATVNGNVAGLVATDRENGALCADGASKIARFVRLCDAFNIPVVTFVDVEGFRVSAESELAGGIREIAKLAHAYAEATTAKVSVITGAAYGSAYVALAGKGANADVVFAWENATVSALNPEASVELFWHDKLKKTKNLAQSRAELAEEYKCTLGSAFEAAKGGHIDAVIDPAETRMSVASALDMLAGKRVSKLPKKHGNMPLMNSEIKVQSLADFRNSIDETTPARKRISSLLDPESFVELDAFAASNGESCGVVTGYGYVDGNPVYVFSQDIKAASGAVTMAHSKKIKKVYELAAKTGSPVVGIYDSNGAKLTEGVDALAAYGEMLASVNNLSGVVPQISLVLGTCAGTAAMMACSADLVVMSKKAEFFLASSGDTAKDSAQAAAKSGTAHLVAENDDAAIEQVKKLLSMLPSNNLSAAPLFDFAAPDTAAAAGSSVRDIFAAVADADSVVELQTQFGVSAVTALATVNGNVAGLVATDRENGALCADGASKIARFVRLCDAFNIPVVTFVDVEGFRVSAESELAGGIREIAKLAHAYAEATTAKVSVITGAAYGSAYVALAGKGANADVVFAWENATVSALNPEASVELFWHDKLKKTKNLAQSRAELAEEYKCTLGSAFEAAKGGHIDAVIDPAETRMSVASALDMLAGKRVSKLPKKHGNMPL

Radius of gyration: 28.97 Å; Cα contacts (8 Å, |Δi|>4): 2332; chains: 2; bounding box: 70×104×91 Å

Foldseek 3Di:
DVVVVVVVVVVVLVVPDDCPFPQNVLVCLQADHPFWDWDPQPQDDPPFGQQKTWTWGHQVRAIETEMGGTCVGVHSAHALSNLVRLLVSLVVCLVVLAEYEYEDGHPYHPCVVPVRSVVSLVSLQVSQQVCPLWFAYEYEYQAEQEASSLVSRLNGLAYEYEQAYFHYHDDPVDRVCRTPVVCLQAQSHFYYDPHSSRSSVVVSLVSQQFARTQVDFGFFADFDQAPDFFAQPDFPVRLCRNQFTHPFWDWTSCNWQVQKTWTWGHFNRHIAIEIEGGCVVPARFLRVLQNQLSRLLSCQSNQHEYEYEYDHQHHDDDPVRVVVPRVLSLQSLLVSQQVRQHAYEYEYSAEQEAPNCVRGAWCVRGHPAYEYEQQHFYYPHQLLVVCCVPPVVVLVPDPDNVVVSVVSSSVCSNPVGGPVVCVVVVRHVYHDHSRCVNVVVSVSCVVCVPGDDDDDDDPDDDRRD/DVVVVVVVVVVVLVVPDDCPFPQNVLVCLQADHPFWDWDPQPQDDPPFGQQKTWTWGHQVRAIETEMGGTCVGVRSAHALSNLVRLLVSLVVCLVVLAEYEYEDAHPYHPCVVPVRSVVSLVSLQVSLQVCPLWFAYEYEYQAEQEASSLVSRLNGLAYEYEQAYFHYHDDPVDRVCRTPVVCLQAQSHFYYDPHSSRSSVVVSLVSQQFARTQVDFGFFADFDQAPDFFAQPDFPVRLCRNQFTHPFWDWTSCNWQVQKTWTWGHFNRHIAIEIEGGCVVPARFLRVLQNQLSRLLSCLSNQHEYEYEYDHQHHDDDPVRVVVPRVLSLQSLLVSQQVRQHAYEYEYSAEQEAVNCVSGAWCVRGHPAYEYEQQHFYYPHQLLVVCCVPVVVVLVPDPDNVVVSVVSSSVCSNPVGGPVVCVVVVRHVYHDHSRCVNVVVSVSNVVCVPGDDDDDDDPDDDRRD

InterPro domains:
  IPR011762 Acetyl-coenzyme A carboxyltransferase, N-terminal [PS50980] (1-172)
  IPR011763 Acetyl-coenzyme A carboxyltransferase, C-terminal [PS50989] (225-447)
  IPR029045 ClpP/crotonase-like domain superfamily [SSF52096] (22-213)
  IPR029045 ClpP/crotonase-like domain superfamily [SSF52096] (206-465)
  IPR034733 Acetyl-coenzyme A carboxylase carboxyl transferase subunit beta [PF01039] (23-463)
  IPR051047 Acyl-CoA Carboxylase Beta Subunit [PTHR43842] (22-465)

Secondary structure (DSSP, 8-state):
-HHHHHHHHHHHHHHHS-TTSHHHHHHHHHSPTT--EEESTT-EETTEE-SEEEEEEEETTEEEEEEEE-TTTGGG-B-HHHHHHHHHHHHHHHHHT--EEEEE----B-GGGTHHHHHHHHHHHHHHHHTTTTS-EEEEESSEEETHHHHHHHHSSEEEEETT-EEESS--S-TTTTBHHHHHHHT--SEEESSHHHHHHHHHHHHHHS-SSTTSPPPB------S----TT--HHHHHHHHSPTT--EEE-TTSSTTEEEEEEEETTEEEEEEEE-GGG-SB-HHHHHHHHHHHHHHHHTT--EEEEEEES-B---HHHHHTTHHHHHHHHHHHHHH--S-EEEEEEEEEEHHHHHHHT-TTTT-SEEEEETT-EEESS-HHHHHHHH-HHHHHT-S-HHHHHHHHHHHHHHTTTBHHHHHHTTSSSEEE-GGGHHHHHHHHHHHGGG--------S------/-HHHHHHHHHHHHHHHS-TTSHHHHHHHHHSPTT--EEESTT-EETTEE-SEEEEEEEETTEEEEEEEE-TTTGGG-B-HHHHHHHHHHHHHHHHHT--EEEEE----B-GGGTHHHHHHHHHHHHHHHHTTTTS-EEEEESSEEETHHHHHHHHSSEEEEETT-EEESS--S-TTTTBHHHHHHHT--SEEESSHHHHHHHHHHHHHHS-SSTTSPPPB------S----TT--HHHHHHHHSPTT--EEE-TTSSTTEEEEEEEETTEEEEEEEE-GGG-SB-HHHHHHHHHHHHHHHHTT--EEEEEEES-B---HHHHHTTHHHHHHHHHHHHHH--S-EEEEEEEEEEHHHHHHHT-TTTT-SEEEEETT-EEESS-HHHHHHHHSHHHHHT-S-HHHHHHHHHHHHHHTTTBHHHHHHTTSSSEEE-GGGHHHHHHHHHHHGGG--------S------

Solvent-accessible surface area (backbone atoms only — not comparable to full-atom values): 44098 Å² total; per-residue (Å²): 110,72,64,55,48,50,50,47,52,48,49,52,48,57,67,63,53,67,71,79,38,67,30,50,46,52,50,55,71,52,30,38,90,92,40,73,45,73,46,70,81,76,53,49,43,98,83,35,71,28,16,54,50,33,29,35,30,22,46,93,82,39,64,32,29,37,37,19,34,18,45,86,33,74,46,12,26,34,36,53,52,29,29,52,50,53,40,49,44,49,52,50,24,64,74,68,40,27,20,38,40,42,36,38,20,23,78,28,63,34,68,90,53,34,57,52,22,43,39,25,49,9,38,39,42,24,47,52,38,58,39,32,25,36,28,51,30,36,20,37,33,64,26,38,28,32,33,54,53,29,33,43,37,53,37,27,72,38,24,36,22,11,50,85,10,34,48,35,62,64,86,78,86,45,64,69,63,23,19,33,64,33,31,23,48,28,51,63,24,34,40,75,23,85,35,60,68,54,28,42,50,50,50,52,54,49,55,60,52,44,26,43,14,46,89,38,68,45,48,79,44,90,68,46,78,37,95,47,64,29,48,88,84,52,51,66,68,50,38,50,49,22,43,24,23,57,94,39,74,45,72,40,26,79,61,18,28,57,14,28,48,40,27,44,27,22,44,90,19,34,44,30,33,40,35,30,46,27,50,92,59,37,55,40,32,46,55,15,29,30,51,50,21,42,49,47,34,47,26,30,24,33,60,27,29,38,38,32,36,37,31,36,81,31,64,52,76,42,73,66,38,47,52,66,25,30,60,41,27,47,24,26,25,34,34,31,39,31,60,42,64,35,45,30,38,17,35,32,71,29,35,31,14,35,52,46,24,24,46,62,40,18,51,44,22,43,23,76,43,27,37,22,22,70,82,8,28,42,28,57,48,57,47,62,61,41,33,54,72,77,37,42,72,64,53,69,72,48,92,50,56,70,60,51,45,52,52,43,18,54,48,36,38,68,42,79,18,10,33,64,48,37,32,74,73,62,58,27,76,42,75,38,58,44,62,45,44,35,61,54,52,48,51,51,52,61,70,37,69,75,65,79,74,89,72,82,82,56,84,37,61,40,59,44,103,113,71,65,56,46,51,49,47,51,49,48,51,48,57,69,62,53,68,71,77,38,68,30,51,46,53,49,55,71,54,30,38,88,92,40,70,44,73,47,70,81,75,50,50,45,95,82,36,72,33,17,47,51,35,28,36,27,23,46,91,82,39,65,31,27,38,37,19,33,18,44,86,34,76,47,11,29,33,36,54,53,33,28,53,51,52,40,49,43,50,52,50,23,63,75,68,41,27,21,39,40,43,34,38,20,21,79,27,61,34,67,90,55,34,56,53,23,44,39,25,49,10,37,39,41,24,48,52,38,59,39,33,25,37,27,50,29,36,19,37,32,64,26,41,27,32,32,56,54,31,32,43,38,54,37,27,74,39,25,36,24,11,49,85,10,34,48,35,59,60,85,79,85,44,65,69,64,24,19,32,64,33,30,22,48,28,50,62,23,31,41,75,23,86,36,61,68,54,30,43,51,50,49,50,53,51,55,61,53,43,26,43,15,47,90,38,69,46,48,78,44,88,68,47,78,38,94,46,64,30,47,90,84,54,50,66,69,50,38,50,49,22,42,24,22,58,95,37,73,46,72,40,24,78,60,19,28,58,14,27,48,39,27,44,26,22,43,89,18,38,46,31,32,40,36,29,46,28,52,92,58,36,53,39,32,47,56,15,28,29,51,48,20,43,50,47,34,48,25,32,24,34,60,27,30,35,38,33,37,36,30,36,81,29,63,53,76,42,72,66,37,47,51,67,26,30,60,41,28,48,25,24,24,35,32,31,36,30,61,41,64,36,45,31,38,18,34,32,70,29,35,30,16,33,51,46,22,25,47,63,42,19,52,45,20,43,26,77,42,26,38,25,22,70,83,8,27,44,29,56,48,56,47,60,62,42,34,54,72,76,37,42,70,63,53,68,70,46,91,50,54,70,60,51,46,52,52,43,18,54,48,33,39,70,42,79,17,10,32,63,48,37,32,75,74,63,60,26,74,42,74,39,59,45,61,45,45,37,61,54,53,48,52,51,52,60,70,38,69,76,64,79,75,89,72,83,80,57,85,38,61,42,58,44,102

Organism: NCBI:txid537013